Protein 4PQX (pdb70)

Radius of gyration: 33.27 Å; Cα contacts (8 Å, |Δi|>4): 1898; chains: 4; bounding box: 85×82×82 Å

Solvent-accessible surface area: 42424 Å² total

CATH classification: 2.40.50.500 (+1 more: 2.60.40.2370)

Nearest PDB structures (foldseek):
  4pqx-assembly3_C  TM=1.005E+00  e=7.271E-41  Bacteroides caccae ATCC 43185
  4pqx-assembly4_D  TM=1.004E+00  e=6.184E-40  Bacteroides caccae ATCC 43185
  4pqx-assembly1_A  TM=9.902E-01  e=1.296E-38  Bacteroides caccae ATCC 43185
  3k6o-assembly2_B  TM=7.873E-01  e=5.582E-15  Phocaeicola vulgatus ATCC 8482
  4j8q-assembly1_A-2  TM=7.313E-01  e=9.876E-14  Bacteroides fragilis NCTC 9343

Foldseek 3Di:
DKDKAKWFWAAPDPQQLHIKTAGLARAIHAPPSCVCVVPRDDGRWIWMWIWDWDPDDDPPHPTYTHTDDTGTAAEEEAAEVHPCPDCVNQDADAKAQPDAARQVSFKDKTKIKFFFPPDPVFDKDWHWYDDDDVDPCQAAPETETGIGSVPGDRHDMDIGMHMYTCVVCVVVVPNHQYHWYWGQHPPDGTDTDGHGRD/DKDKAKWFWAAPDPQQLHIKTAGLARAIHAPPSNVCSVPRDDGGWIWMWIWDWDPDDDPPHPTYTHTDDTGTAAEEEAAEVHPCPDCVNQDADAKAQPDAARLVNFKDKTKIKFAFPPDPVFDKDWHWYDDPPLPLLAAETETGIDSVPGDRHDMDIGMHMYTCVVCVVVNPRHQYHWYWGQHPPDGTDTDGHGRD/DDKDKAKWFWAAPDPQQLHIKTAGLQRAIHAPPSNVCSVPRDDGGWIWMWIWDWDPDDDPPGPTYTHTDDTGTAAEEEAAEVHPCPDCVNQDADAKAQPDAARQVNFKDKTKIKFFAPPDPVFDKDWHWYDDPVVPLAAEIETGIDSVPGDRHDMDIGMHMYTCVVCVVVNVRHQYHWYWGQHPPDGTDTDGHGRD/DKDKAKWFWAAPDPQLLHIKTAGLARAIHAPPSNVCSVVSDDGGWIWMWIWDWDPDDDPPGPTYTHTDDTGTAAEEEAAEVHPCPDCVNQDADAKAQPDAARQVNFKDKTKIKFFFPPDPVFDKDWHWYDDPVDDPLAAETETGIGSVPGDRHDMDIGMHMYTCVVCVVVNVRHQYHWYWGQHPPDGTDTDGHGRD

B-factor: mean 54.37, std 20.75, range [21.88, 146.34]

Sequence (786 aa):
SRSLVISTINNQQIISSEDSKEFYFTLDNGKTFPSNSQAWGGEKFENGQRAFVIFNELEQPVNNGYDYNIQVRDITKVLTKEIVTDDDEENTEEKIGDDKINATTYWISKDKKYLTIEFQYYSTHSEDKKHFLNLVINNKDNTDDEYINLEFRHNSERDSPDHLGEGYVSFKLDKIEEEQIEGKKGLNIRVRTLYDGIKNYKVQFPSRSLVISTINNQQIISSEDSKEFYFTLDNGKTFPSNSQAWGGEKFENNGQRAFVIFNELEQPVNGYDYNIQVRDITKVLTKEIVTDDDEENTEEKIGDDKINATYWISKDKKYLTIEFQYYSTHSEDKKHFFLNLVINNKTDDEYINLEFRHNSERDSPDHLGEGYVSFKLDKIEEQIEGKKGLNIRVRTLYDGIKNYKVQFPQSRSLVISTINNQQIISSEDSKEFYFTLDNGKTFPSNSQAWGGEKFENGQRAFVIFNELEQPVNGYDYNIQVRDITKVLTKEIVTDDDEENTEEKIGDDKINATYWISKDKKYLTIEFQYYSTHSEDKKHFFLNLVINNKDDEYINLEFRHNSERDSPDHLGEGYVSFKLDKIEEQIEGKKGLNIRVRTLYDGIKNYKVQFPSRSLVISTINNQQIISSEDSKEFYFTLDNGKTFPSNSQAWGGEKFENNGQRAFVIFNELEQPVNGYDYNIQVRDITKVLTKEIVTDDDEENTEEKIGDDKINATYWISKDKKYLTIEFQYYSTHSEDDKKHFFLNLVINNKTDDEYINLEFRHNSERDSPDHLGEGYVSFKLDKIEEQIEGKKGLNIRVRTLYDGIKNYKVQFP

Structure (mmCIF, N/CA/C/O backbone):
data_4PQX
#
_entry.id   4PQX
#
_cell.length_a   51.673
_cell.length_b   143.419
_cell.length_c   143.022
_cell.angle_alpha   90.000
_cell.angle_beta   90.000
_cell.angle_gamma   90.000
#
_symmetry.space_group_name_H-M   'P 21 21 21'
#
loop_
_entity.id
_entity.type
_entity.pdbx_description
1 polymer 'Uncharacterized protein'
2 non-polymer 1,2-ETHANEDIOL
3 non-polymer 'ISOPROPYL ALCOHOL'
4 non-polymer GLYCEROL
5 water water
#
loop_
_atom_site.group_PDB
_atom_site.id
_atom_site.type_symbol
_atom_site.label_atom_id
_atom_site.label_alt_id
_atom_site.label_comp_id
_atom_site.label_asym_id
_atom_site.label_entity_id
_atom_site.label_seq_id
_atom_site.pdbx_PDB_ins_code
_atom_site.Cartn_x
_atom_site.Cartn_y
_atom_site.Cartn_z
_atom_site.occupancy
_atom_site.B_iso_or_equiv
_atom_site.auth_seq_id
_atom_site.auth_comp_id
_atom_site.auth_asym_id
_atom_site.auth_atom_id
_atom_site.pdbx_PDB_model_num
ATOM 1 N N . SER A 1 8 ? 56.005 26.364 20.194 1.00 63.78 33 SER A N 1
ATOM 2 C CA . SER A 1 8 ? 55.635 25.026 20.682 1.00 61.93 33 SER A CA 1
ATOM 3 C C . SER A 1 8 ? 54.408 24.495 19.949 1.00 61.20 33 SER A C 1
ATOM 4 O O . SER A 1 8 ? 53.591 25.281 19.463 1.00 61.14 33 SER A O 1
ATOM 7 N N . ARG A 1 9 ? 54.289 23.165 19.870 1.00 53.52 34 ARG A N 1
ATOM 8 C CA . ARG A 1 9 ? 53.237 22.442 19.171 1.00 49.22 34 ARG A CA 1
ATOM 9 C C . ARG A 1 9 ? 51.844 22.638 19.784 1.00 49.45 34 ARG A C 1
ATOM 10 O O . ARG A 1 9 ? 51.684 22.725 21.006 1.00 48.58 34 ARG A O 1
ATOM 18 N N . SER A 1 10 ? 50.838 22.641 18.907 1.00 43.03 35 SER A N 1
ATOM 19 C CA . SER A 1 10 ? 49.432 22.724 19.239 1.00 40.83 35 SER A CA 1
ATOM 20 C C . SER A 1 10 ? 48.680 21.593 18.533 1.00 43.33 35 SER A C 1
ATOM 21 O O . SER A 1 10 ? 49.141 21.106 17.503 1.00 43.02 35 SER A O 1
ATOM 24 N N . LEU A 1 11 ? 47.553 21.152 19.108 1.00 37.87 36 LEU A N 1
ATOM 25 C CA . LEU A 1 11 ? 46.705 20.109 18.551 1.00 35.78 36 LEU A CA 1
ATOM 26 C C . LEU A 1 11 ? 45.250 20.531 18.660 1.00 40.23 36 LEU A C 1
ATOM 27 O O . LEU A 1 11 ? 44.834 21.009 19.706 1.00 41.08 36 LEU A O 1
ATOM 32 N N . VAL A 1 12 ? 44.481 20.346 17.583 1.00 35.68 37 VAL A N 1
ATOM 33 C CA . VAL A 1 12 ? 43.044 20.626 17.510 1.00 34.71 37 VAL A CA 1
ATOM 34 C C . VAL A 1 12 ? 42.368 19.615 16.586 1.00 37.08 37 VAL A C 1
ATOM 35 O O . VAL A 1 12 ? 43.012 19.097 15.696 1.00 38.18 37 VAL A O 1
ATOM 39 N N . ILE A 1 13 ? 41.051 19.468 16.710 1.00 32.30 38 ILE A N 1
ATOM 40 C CA . ILE A 1 13 ? 40.179 18.824 15.747 1.00 31.37 38 ILE A CA 1
ATOM 41 C C . ILE A 1 13 ? 39.538 20.010 14.982 1.00 36.60 38 ILE A C 1
ATOM 42 O O . ILE A 1 13 ? 39.257 21.069 15.575 1.00 36.27 38 ILE A O 1
ATOM 47 N N . SER A 1 14 ? 39.358 19.876 13.680 1.00 33.24 39 SER A N 1
ATOM 48 C CA . SER A 1 14 ? 38.760 20.954 12.911 1.00 33.17 39 SER A CA 1
ATOM 49 C C . SER A 1 14 ? 38.122 20.411 11.653 1.00 37.63 39 SER A C 1
ATOM 50 O O . SER A 1 14 ? 38.319 19.247 11.329 1.00 37.38 39 SER A O 1
ATOM 53 N N . THR A 1 15 ? 37.337 21.255 10.956 1.00 35.84 40 THR A N 1
ATOM 54 C CA . THR A 1 15 ? 36.760 20.970 9.648 1.00 35.58 40 THR A CA 1
ATOM 55 C C . THR A 1 15 ? 37.691 21.579 8.604 1.00 39.99 40 THR A C 1
ATOM 56 O O . THR A 1 15 ? 38.125 22.711 8.778 1.00 39.60 40 THR A O 1
ATOM 60 N N . ILE A 1 16 ? 38.033 20.819 7.559 1.00 38.04 41 ILE A N 1
ATOM 61 C CA . ILE A 1 16 ? 38.838 21.283 6.431 1.00 38.89 41 ILE A CA 1
ATOM 62 C C . ILE A 1 16 ? 37.860 21.919 5.446 1.00 44.64 41 ILE A C 1
ATOM 63 O O . ILE A 1 16 ? 36.886 21.280 5.023 1.00 42.59 41 ILE A O 1
ATOM 68 N N A ASN A 1 17 ? 38.097 23.192 5.124 0.50 42.28 42 ASN A N 1
ATOM 69 N N B ASN A 1 17 ? 38.113 23.195 5.093 0.50 44.18 42 ASN A N 1
ATOM 70 C CA A ASN A 1 17 ? 37.231 23.936 4.228 0.50 42.51 42 ASN A CA 1
ATOM 71 C CA B ASN A 1 17 ? 37.311 23.965 4.141 0.50 45.46 42 ASN A CA 1
ATOM 72 C C A ASN A 1 17 ? 37.863 24.024 2.842 0.50 47.47 42 ASN A C 1
ATOM 73 C C B ASN A 1 17 ? 38.201 24.531 3.042 0.50 51.17 42 ASN A C 1
ATOM 74 O O A ASN A 1 17 ? 38.978 24.523 2.698 0.50 47.42 42 ASN A O 1
ATOM 75 O O B ASN A 1 17 ? 39.311 24.972 3.329 0.50 50.54 42 ASN A O 1
ATOM 84 N N A GLN A 1 18 ? 37.164 23.480 1.837 0.50 45.19 43 GLN A N 1
ATOM 85 N N B GLN A 1 18 ? 37.717 24.510 1.787 0.50 49.91 43 GLN A N 1
ATOM 86 C CA A GLN A 1 18 ? 37.601 23.481 0.449 0.50 46.91 43 GLN A CA 1
ATOM 87 C CA B GLN A 1 18 ? 38.416 25.038 0.604 0.50 51.88 43 GLN A CA 1
ATOM 88 C C A GLN A 1 18 ? 36.471 24.084 -0.435 0.50 54.94 43 GLN A C 1
ATOM 89 C C B GLN A 1 18 ? 38.282 26.566 0.537 0.50 55.09 43 GLN A C 1
ATOM 90 O O A GLN A 1 18 ? 35.705 23.361 -1.080 0.50 55.57 43 GLN A O 1
ATOM 91 O O B GLN A 1 18 ? 37.205 27.091 0.838 0.50 54.27 43 GLN A O 1
ATOM 102 N N A ILE A 1 19 ? 36.396 25.423 -0.463 0.50 53.72 44 ILE A N 1
ATOM 103 N N B ILE A 1 19 ? 39.360 27.281 0.147 0.50 52.85 44 ILE A N 1
ATOM 104 C CA A ILE A 1 19 ? 35.343 26.153 -1.170 0.50 56.12 44 ILE A CA 1
ATOM 105 C CA B ILE A 1 19 ? 39.320 28.749 0.040 0.50 54.20 44 ILE A CA 1
ATOM 106 C C A ILE A 1 19 ? 35.871 26.917 -2.407 0.50 66.83 44 ILE A C 1
ATOM 107 C C B ILE A 1 19 ? 38.557 29.136 -1.259 0.50 65.49 44 ILE A C 1
ATOM 108 O O A ILE A 1 19 ? 35.087 27.185 -3.320 0.50 68.04 44 ILE A O 1
ATOM 109 O O B ILE A 1 19 ? 37.699 30.025 -1.209 0.50 65.87 44 ILE A O 1
ATOM 118 N N A SER A 1 20 ? 37.183 27.248 -2.447 0.50 67.29 45 SER A N 1
ATOM 119 N N B SER A 1 20 ? 38.846 28.442 -2.403 0.50 66.97 45 SER A N 1
ATOM 120 C CA A SER A 1 20 ? 37.814 27.973 -3.565 0.50 71.04 45 SER A CA 1
ATOM 121 C CA B SER A 1 20 ? 38.215 28.681 -3.720 0.50 70.41 45 SER A CA 1
ATOM 122 C C A SER A 1 20 ? 37.901 27.094 -4.821 0.50 79.51 45 SER A C 1
ATOM 123 C C B SER A 1 20 ? 38.359 27.456 -4.697 0.50 78.94 45 SER A C 1
ATOM 124 O O A SER A 1 20 ? 37.763 25.870 -4.711 0.50 77.91 45 SER A O 1
ATOM 125 O O B SER A 1 20 ? 38.613 26.332 -4.258 0.50 76.89 45 SER A O 1
ATOM 130 N N . GLU A 1 21 ? 38.135 27.708 -6.016 1.00 81.11 46 GLU A N 1
ATOM 131 C CA . GLU A 1 21 ? 38.232 26.881 -7.249 1.00 84.28 46 GLU A CA 1
ATOM 132 C C . GLU A 1 21 ? 39.484 25.981 -7.282 1.00 90.75 46 GLU A C 1
ATOM 133 O O . GLU A 1 21 ? 39.424 24.894 -7.864 1.00 90.90 46 GLU A O 1
ATOM 139 N N . ASP A 1 22 ? 40.610 26.437 -6.673 1.00 88.68 47 ASP A N 1
ATOM 140 C CA . ASP A 1 22 ? 41.841 25.654 -6.526 1.00 88.35 47 ASP A CA 1
ATOM 141 C C . ASP A 1 22 ? 41.633 24.693 -5.347 1.00 88.87 47 ASP A C 1
ATOM 142 O O . ASP A 1 22 ? 41.563 25.126 -4.190 1.00 85.77 47 ASP A O 1
ATOM 147 N N . SER A 1 23 ? 41.483 23.390 -5.664 1.00 85.78 48 SER A N 1
ATOM 148 C CA . SER A 1 23 ? 41.241 22.309 -4.699 1.00 83.32 48 SER A CA 1
ATOM 149 C C . SER A 1 23 ? 42.444 22.086 -3.750 1.00 84.61 48 SER A C 1
ATOM 150 O O . SER A 1 23 ? 42.312 21.391 -2.736 1.00 82.84 48 SER A O 1
ATOM 153 N N . LYS A 1 24 ? 43.601 22.696 -4.079 1.00 80.58 49 LYS A N 1
ATOM 154 C CA . LYS A 1 24 ? 44.837 22.622 -3.297 1.00 78.31 49 LYS A CA 1
ATOM 155 C C . LYS A 1 24 ? 44.821 23.667 -2.160 1.00 75.57 49 LYS A C 1
ATOM 156 O O . LYS A 1 24 ? 45.567 23.526 -1.184 1.00 74.07 49 LYS A O 1
ATOM 162 N N . GLU A 1 25 ? 43.971 24.708 -2.298 1.00 68.40 50 GLU A N 1
ATOM 163 C CA . GLU A 1 25 ? 43.824 25.813 -1.340 1.00 65.22 50 GLU A CA 1
ATOM 164 C C . GLU A 1 25 ? 42.744 25.488 -0.327 1.00 60.83 50 GLU A C 1
ATOM 165 O O . GLU A 1 25 ? 41.577 25.329 -0.704 1.00 60.32 50 GLU A O 1
ATOM 171 N N . PHE A 1 26 ? 43.131 25.373 0.958 1.00 51.55 51 PHE A N 1
ATOM 172 C CA . PHE A 1 26 ? 42.200 25.053 2.046 1.00 47.01 51 PHE A CA 1
ATOM 173 C C . PHE A 1 26 ? 42.561 25.798 3.337 1.00 50.37 51 PHE A C 1
ATOM 174 O O . PHE A 1 26 ? 43.678 26.307 3.475 1.00 51.38 51 PHE A O 1
ATOM 182 N N . TYR A 1 27 ? 41.611 25.825 4.293 1.00 44.78 52 TYR A N 1
ATOM 183 C CA . TYR A 1 27 ? 41.762 26.409 5.623 1.00 41.99 52 TYR A CA 1
ATOM 184 C C . TYR A 1 27 ? 40.990 25.534 6.638 1.00 42.90 52 TYR A C 1
ATOM 185 O O . TYR A 1 27 ? 40.358 24.552 6.235 1.00 42.45 52 TYR A O 1
ATOM 194 N N . PHE A 1 28 ? 41.099 25.841 7.953 1.00 36.18 53 PHE A N 1
ATOM 195 C CA . PHE A 1 28 ? 40.451 25.072 9.013 1.00 32.26 53 PHE A CA 1
ATOM 196 C C . PHE A 1 28 ? 39.432 25.883 9.792 1.00 38.03 53 PHE A C 1
ATOM 197 O O . PHE A 1 28 ? 39.668 27.044 10.082 1.00 39.45 53 PHE A O 1
ATOM 205 N N . THR A 1 29 ? 38.316 25.264 10.156 1.00 35.26 54 THR A N 1
ATOM 206 C CA . THR A 1 29 ? 37.314 25.846 11.036 1.00 35.91 54 THR A CA 1
ATOM 207 C C . THR A 1 29 ? 37.290 25.034 12.340 1.00 40.54 54 THR A C 1
ATOM 208 O O . THR A 1 29 ? 37.103 23.809 12.315 1.00 39.99 54 THR A O 1
ATOM 212 N N . LEU A 1 30 ? 37.481 25.714 13.468 1.00 37.16 55 LEU A N 1
ATOM 213 C CA . LEU A 1 30 ? 37.452 25.074 14.793 1.00 35.53 55 LEU A CA 1
ATOM 214 C C . LEU A 1 30 ? 36.015 24.996 15.285 1.00 40.11 55 LEU A C 1
ATOM 215 O O . LEU A 1 30 ? 35.173 25.789 14.846 1.00 40.13 55 LEU A O 1
ATOM 220 N N . ASP A 1 31 ? 35.734 24.092 16.241 1.00 37.61 56 ASP A N 1
ATOM 221 C CA . ASP A 1 31 ? 34.376 23.879 16.748 1.00 37.73 56 ASP A CA 1
ATOM 222 C C . ASP A 1 31 ? 33.802 25.070 17.541 1.00 45.05 56 ASP A C 1
ATOM 223 O O . ASP A 1 31 ? 32.602 25.060 17.821 1.00 47.70 56 ASP A O 1
ATOM 228 N N . ASN A 1 32 ? 34.610 26.119 17.808 1.00 42.22 57 ASN A N 1
ATOM 229 C CA . ASN A 1 32 ? 34.163 27.374 18.430 1.00 43.22 57 ASN A CA 1
ATOM 230 C C . ASN A 1 32 ? 33.854 28.437 17.337 1.00 47.04 57 ASN A C 1
ATOM 231 O O . ASN A 1 32 ? 33.530 29.585 17.657 1.00 48.12 57 ASN A O 1
ATOM 236 N N . GLY A 1 33 ? 34.007 28.052 16.072 1.00 41.73 58 GLY A N 1
ATOM 237 C CA . GLY A 1 33 ? 33.738 28.922 14.928 1.00 40.90 58 GLY A CA 1
ATOM 238 C C . GLY A 1 33 ? 34.942 29.667 14.396 1.00 42.45 58 GLY A C 1
ATOM 239 O O . GLY A 1 33 ? 34.878 30.237 13.305 1.00 43.14 58 GLY A O 1
ATOM 240 N N . LYS A 1 34 ? 36.047 29.667 15.149 1.00 37.67 59 LYS A N 1
ATOM 241 C CA . LYS A 1 34 ? 37.270 30.355 14.748 1.00 38.46 59 LYS A CA 1
ATOM 242 C C . LYS A 1 34 ? 37.961 29.632 13.581 1.00 40.14 59 LYS A C 1
ATOM 243 O O . LYS A 1 34 ? 37.811 28.420 13.438 1.00 38.72 59 LYS A O 1
ATOM 249 N N . THR A 1 35 ? 38.688 30.383 12.737 1.00 36.82 60 THR A N 1
ATOM 250 C CA . THR A 1 35 ? 39.364 29.822 11.563 1.00 36.24 60 THR A CA 1
ATOM 251 C C . THR A 1 35 ? 40.870 29.935 11.657 1.00 40.15 60 THR A C 1
ATOM 252 O O . THR A 1 35 ? 41.379 30.866 12.269 1.00 41.64 60 THR A O 1
ATOM 264 N N . PHE A 1 37 ? 44.437 29.766 9.147 1.00 40.99 62 PHE A N 1
ATOM 265 C CA . PHE A 1 37 ? 45.007 29.859 7.806 1.00 42.25 62 PHE A CA 1
ATOM 266 C C . PHE A 1 37 ? 46.319 29.076 7.760 1.00 45.39 62 PHE A C 1
ATOM 267 O O . PHE A 1 37 ? 47.256 29.442 8.474 1.00 44.77 62 PHE A O 1
ATOM 275 N N . PRO A 1 38 ? 46.403 27.980 6.961 1.00 42.98 63 PRO A N 1
ATOM 276 C CA . PRO A 1 38 ? 47.656 27.208 6.911 1.00 43.34 63 PRO A CA 1
ATOM 277 C C . PRO A 1 38 ? 48.634 27.831 5.916 1.00 49.96 63 PRO A C 1
ATOM 278 O O . PRO A 1 38 ? 48.409 27.776 4.704 1.00 50.49 63 PRO A O 1
ATOM 282 N N . SER A 1 39 ? 49.709 28.451 6.423 1.00 48.18 64 SER A N 1
ATOM 283 C CA . SER A 1 39 ? 50.699 29.128 5.580 1.00 50.64 64 SER A CA 1
ATOM 284 C C . SER A 1 39 ? 51.472 28.164 4.656 1.00 55.56 64 SER A C 1
ATOM 285 O O . SER A 1 39 ? 52.059 28.613 3.671 1.00 57.04 64 SER A O 1
ATOM 288 N N . ASN A 1 40 ? 51.429 26.850 4.951 1.00 49.32 65 ASN A N 1
ATOM 289 C CA . ASN A 1 40 ? 52.121 25.817 4.189 1.00 48.15 65 ASN A CA 1
ATOM 290 C C . ASN A 1 40 ? 51.150 24.738 3.672 1.00 49.22 65 ASN A C 1
ATOM 291 O O . ASN A 1 40 ? 51.561 23.588 3.549 1.00 49.55 65 ASN A O 1
ATOM 296 N N . SER A 1 41 ? 49.884 25.104 3.326 1.00 45.19 66 SER A N 1
ATOM 297 C CA . SER A 1 41 ? 48.870 24.155 2.804 1.00 44.57 66 SER A CA 1
ATOM 298 C C . SER A 1 41 ? 49.322 23.484 1.478 1.00 52.46 66 SER A C 1
ATOM 299 O O . SER A 1 41 ? 48.910 22.356 1.202 1.00 51.64 66 SER A O 1
ATOM 302 N N . GLN A 1 42 ? 50.196 24.159 0.692 1.00 51.83 67 GLN A N 1
ATOM 303 C CA . GLN A 1 42 ? 50.768 23.651 -0.567 1.00 53.19 67 GLN A CA 1
ATOM 304 C C . GLN A 1 42 ? 51.467 22.290 -0.375 1.00 58.65 67 GLN A C 1
ATOM 305 O O . GLN A 1 42 ? 51.404 21.450 -1.265 1.00 58.76 67 GLN A O 1
ATOM 311 N N . ALA A 1 43 ? 52.084 22.053 0.812 1.00 56.02 68 ALA A N 1
ATOM 312 C CA . ALA A 1 43 ? 52.771 20.804 1.169 1.00 55.83 68 ALA A CA 1
ATOM 313 C C . ALA A 1 43 ? 51.833 19.607 1.138 1.00 58.48 68 ALA A C 1
ATOM 314 O O . ALA A 1 43 ? 52.307 18.495 0.947 1.00 58.83 68 ALA A O 1
ATOM 316 N N . TRP A 1 44 ? 50.506 19.836 1.295 1.00 54.96 69 TRP A N 1
ATOM 317 C CA . TRP A 1 44 ? 49.461 18.801 1.230 1.00 54.01 69 TRP A CA 1
ATOM 318 C C . TRP A 1 44 ? 48.803 18.795 -0.166 1.00 63.14 69 TRP A C 1
ATOM 319 O O . TRP A 1 44 ? 47.699 18.276 -0.315 1.00 62.78 69 TRP A O 1
ATOM 330 N N . GLY A 1 45 ? 49.522 19.349 -1.157 1.00 63.97 70 GLY A N 1
ATOM 331 C CA . GLY A 1 45 ? 49.123 19.481 -2.557 1.00 67.44 70 GLY A CA 1
ATOM 332 C C . GLY A 1 45 ? 48.724 18.205 -3.278 1.00 76.52 70 GLY A C 1
ATOM 333 O O . GLY A 1 45 ? 47.837 18.237 -4.138 1.00 77.67 70 GLY A O 1
ATOM 334 N N . GLY A 1 46 ? 49.398 17.101 -2.951 1.00 74.72 71 GLY A N 1
ATOM 335 C CA . GLY A 1 46 ? 49.100 15.780 -3.490 1.00 75.88 71 GLY A CA 1
ATOM 336 C C . GLY A 1 46 ? 47.895 15.152 -2.820 1.00 80.14 71 GLY A C 1
ATOM 337 O O . GLY A 1 46 ? 47.249 14.277 -3.398 1.00 81.65 71 GLY A O 1
ATOM 338 N N . GLU A 1 47 ? 47.591 15.596 -1.591 1.00 75.07 72 GLU A N 1
ATOM 339 C CA . GLU A 1 47 ? 46.470 15.127 -0.778 1.00 72.82 72 GLU A CA 1
ATOM 340 C C . GLU A 1 47 ? 45.250 16.008 -1.056 1.00 75.20 72 GLU A C 1
ATOM 341 O O . GLU A 1 47 ? 45.157 17.124 -0.517 1.00 75.04 72 GLU A O 1
ATOM 347 N N . LYS A 1 48 ? 44.330 15.537 -1.925 1.00 69.07 73 LYS A N 1
ATOM 348 C CA . LYS A 1 48 ? 43.110 16.307 -2.183 1.00 67.30 73 LYS A CA 1
ATOM 349 C C . LYS A 1 48 ? 42.127 16.056 -1.036 1.00 63.96 73 LYS A C 1
ATOM 350 O O . LYS A 1 48 ? 41.641 14.933 -0.875 1.00 64.36 73 LYS A O 1
ATOM 356 N N . PHE A 1 49 ? 41.884 17.094 -0.213 1.00 53.42 74 PHE A N 1
ATOM 357 C CA . PHE A 1 49 ? 40.939 17.034 0.900 1.00 48.88 74 PHE A CA 1
ATOM 358 C C . PHE A 1 49 ? 39.558 17.442 0.434 1.00 51.68 74 PHE A C 1
ATOM 359 O O . PHE A 1 49 ? 39.412 18.424 -0.296 1.00 51.80 74 PHE A O 1
ATOM 367 N N . GLU A 1 50 ? 38.547 16.688 0.847 1.00 48.27 75 GLU A N 1
ATOM 368 C CA . GLU A 1 50 ? 37.157 16.987 0.523 1.00 49.17 75 GLU A CA 1
ATOM 369 C C . GLU A 1 50 ? 36.644 18.087 1.426 1.00 54.61 75 GLU A C 1
ATOM 370 O O . GLU A 1 50 ? 37.013 18.123 2.608 1.00 53.81 75 GLU A O 1
ATOM 376 N N . ASN A 1 51 ? 35.793 18.983 0.886 1.00 51.80 76 ASN A N 1
ATOM 377 C CA . ASN A 1 51 ? 35.200 20.039 1.694 1.00 50.74 76 ASN A CA 1
ATOM 378 C C . ASN A 1 51 ? 34.312 19.397 2.769 1.00 50.87 76 ASN A C 1
ATOM 379 O O . ASN A 1 51 ? 33.475 18.542 2.463 1.00 50.07 76 ASN A O 1
ATOM 384 N N . GLY A 1 52 ? 34.579 19.754 4.022 1.00 44.84 77 GLY A N 1
ATOM 385 C CA . GLY A 1 52 ? 33.848 19.236 5.165 1.00 42.22 77 GLY A CA 1
ATOM 386 C C . GLY A 1 52 ? 34.583 18.143 5.913 1.00 42.61 77 GLY A C 1
ATOM 387 O O . GLY A 1 52 ? 34.132 17.723 6.981 1.00 39.98 77 GLY A O 1
ATOM 388 N N . GLN A 1 53 ? 35.741 17.701 5.373 1.00 38.49 78 GLN A N 1
ATOM 389 C CA . GLN A 1 53 ? 36.573 16.672 5.994 1.00 37.03 78 GLN A CA 1
ATOM 390 C C . GLN A 1 53 ? 37.003 17.098 7.391 1.00 40.50 78 GLN A C 1
ATOM 391 O O . GLN A 1 53 ? 37.457 18.227 7.583 1.00 41.09 78 GLN A O 1
ATOM 397 N N . ARG A 1 54 ? 36.858 16.187 8.365 1.00 35.33 79 ARG A N 1
ATOM 398 C CA . ARG A 1 54 ? 37.290 16.434 9.733 1.00 33.72 79 ARG A CA 1
ATOM 399 C C . ARG A 1 54 ? 38.685 15.854 9.891 1.00 39.40 79 ARG A C 1
ATOM 400 O O . ARG A 1 54 ? 39.047 14.878 9.204 1.00 38.95 79 ARG A O 1
ATOM 408 N N . A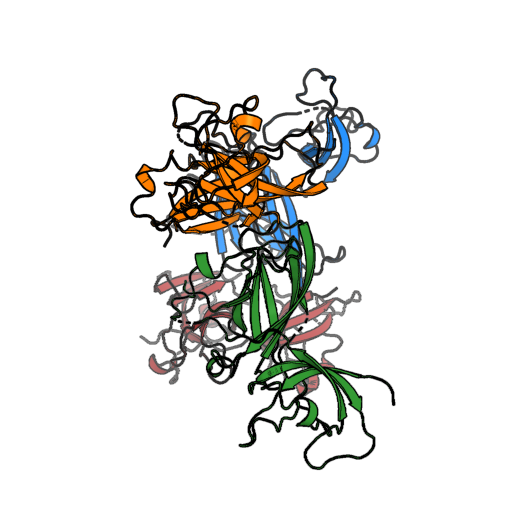LA A 1 55 ? 39.495 16.502 10.742 1.00 36.81 80 ALA A N 1
ATOM 409 C CA . ALA A 1 55 ? 40.881 16.097 10.941 1.00 37.52 80 ALA A CA 1
ATOM 410 C C . ALA A 1 55 ? 41.468 16.618 12.234 1.00 39.83 80 ALA A C 1
ATOM 411 O O . ALA A 1 55 ? 41.031 17.633 12.762 1.00 38.96 80 ALA A O 1
ATOM 413 N N . PHE A 1 56 ? 42.483 15.923 12.731 1.00 37.02 81 PHE A N 1
ATOM 414 C CA . PHE A 1 56 ? 43.285 16.389 13.856 1.00 36.96 81 PHE A CA 1
ATOM 415 C C . PHE A 1 56 ? 44.448 17.086 13.220 1.00 40.81 81 PHE A C 1
ATOM 416 O O . PHE A 1 56 ? 45.005 16.584 12.237 1.00 41.58 81 PHE A O 1
ATOM 424 N N . VAL A 1 57 ? 44.750 18.289 13.680 1.00 37.08 82 VAL A N 1
ATOM 425 C CA . VAL A 1 57 ? 45.829 19.089 13.104 1.00 36.69 82 VAL A CA 1
ATOM 426 C C . VAL A 1 57 ? 46.857 19.393 14.171 1.00 40.35 82 VAL A C 1
ATOM 427 O O . VAL A 1 57 ? 46.514 19.894 15.240 1.00 41.14 82 VAL A O 1
ATOM 431 N N . ILE A 1 58 ? 48.109 19.048 13.894 1.00 37.42 83 ILE A N 1
ATOM 432 C CA . ILE A 1 58 ? 49.269 19.388 14.720 1.00 37.35 83 ILE A CA 1
ATOM 433 C C . ILE A 1 58 ? 49.914 20.561 14.002 1.00 41.43 83 ILE A C 1
ATOM 434 O O . ILE A 1 58 ? 50.159 20.486 12.789 1.00 41.59 83 ILE A O 1
ATOM 439 N N . PHE A 1 59 ? 50.142 21.654 14.723 1.00 38.52 84 PHE A N 1
ATOM 440 C CA . PHE A 1 59 ? 50.659 22.876 14.112 1.00 39.28 84 PHE A CA 1
ATOM 441 C C . PHE A 1 59 ? 51.397 23.755 15.090 1.00 43.65 84 PHE A C 1
ATOM 442 O O . PHE A 1 59 ? 51.316 23.555 16.301 1.00 43.79 84 PHE A O 1
ATOM 450 N N . ASN A 1 60 ? 52.055 24.781 14.543 1.00 40.92 85 ASN A N 1
ATOM 451 C CA . ASN A 1 60 ? 52.717 25.854 15.266 1.00 42.16 85 ASN A CA 1
ATOM 452 C C . ASN A 1 60 ? 51.995 27.139 14.900 1.00 47.17 85 ASN A C 1
ATOM 453 O O . ASN A 1 60 ? 51.777 27.413 13.723 1.00 44.94 85 ASN A O 1
ATOM 458 N N . GLU A 1 61 ? 51.538 27.868 15.902 1.00 46.89 86 GLU A N 1
ATOM 459 C CA . GLU A 1 61 ? 50.850 29.129 15.692 1.00 48.26 86 GLU A CA 1
ATOM 460 C C . GLU A 1 61 ? 51.884 30.209 15.380 1.00 54.86 86 GLU A C 1
ATOM 461 O O . GLU A 1 61 ? 52.848 30.367 16.129 1.00 57.25 86 GLU A O 1
ATOM 467 N N . LEU A 1 62 ? 51.728 30.895 14.239 1.00 51.44 87 LEU A N 1
ATOM 468 C CA . LEU A 1 62 ? 52.650 31.949 13.814 1.00 52.89 87 LEU A CA 1
ATOM 469 C C . LEU A 1 62 ? 52.239 33.278 14.438 1.00 61.00 87 LEU A C 1
ATOM 470 O O . LEU A 1 62 ? 51.050 33.511 14.653 1.00 59.44 87 LEU A O 1
ATOM 475 N N . GLU A 1 63 ? 53.226 34.141 14.745 1.00 62.80 88 GLU A N 1
ATOM 476 C CA . GLU A 1 63 ? 53.009 35.436 15.397 1.00 64.68 88 GLU A CA 1
ATOM 477 C C . GLU A 1 63 ? 52.301 36.432 14.473 1.00 69.09 88 GLU A C 1
ATOM 478 O O . GLU A 1 63 ? 51.452 37.191 14.944 1.00 69.78 88 GLU A O 1
ATOM 484 N N . GLN A 1 64 ? 52.648 36.433 13.170 1.00 65.04 89 GLN A N 1
ATOM 485 C CA . GLN A 1 64 ? 52.069 37.352 12.193 1.00 64.62 89 GLN A CA 1
ATOM 486 C C . GLN A 1 64 ? 50.611 36.984 11.851 1.00 64.65 89 GLN A C 1
ATOM 487 O O . GLN A 1 64 ? 50.354 35.854 11.435 1.00 61.97 89 GLN A O 1
ATOM 493 N N . PRO A 1 65 ? 49.641 37.919 11.962 1.00 60.33 90 PRO A N 1
ATOM 494 C CA . PRO A 1 65 ? 48.272 37.579 11.568 1.00 57.91 90 PRO A CA 1
ATOM 495 C C . PRO A 1 65 ? 48.082 37.645 10.048 1.00 61.46 90 PRO A C 1
ATOM 496 O O . PRO A 1 65 ? 48.856 38.297 9.341 1.00 62.31 90 PRO A O 1
ATOM 500 N N . VAL A 1 66 ? 47.081 36.899 9.552 1.00 56.88 91 VAL A N 1
ATOM 501 C CA . VAL A 1 66 ? 46.636 36.853 8.159 1.00 57.37 91 VAL A CA 1
ATOM 502 C C . VAL A 1 66 ? 45.195 37.370 8.181 1.00 61.20 91 VAL A C 1
ATOM 503 O O . VAL A 1 66 ? 44.366 36.840 8.930 1.00 59.81 91 VAL A O 1
ATOM 507 N N . ASN A 1 67 ? 44.921 38.423 7.376 1.00 59.24 92 ASN A N 1
ATOM 508 C CA A ASN A 1 67 ? 43.621 39.083 7.310 0.50 59.26 92 ASN A CA 1
ATOM 509 C CA B ASN A 1 67 ? 43.624 39.083 7.291 0.50 59.28 92 ASN A CA 1
ATOM 510 C C . ASN A 1 67 ? 42.510 38.095 6.940 1.00 60.14 92 ASN A C 1
ATOM 511 O O . ASN A 1 67 ? 42.674 37.282 6.026 1.00 58.21 92 ASN A O 1
ATOM 520 N N . GLY A 1 68 ? 41.410 38.169 7.694 1.00 54.36 93 GLY A N 1
ATOM 521 C CA . GLY A 1 68 ? 40.236 37.324 7.518 1.00 52.32 93 GLY A CA 1
ATOM 522 C C . GLY A 1 68 ? 40.252 35.988 8.233 1.00 52.15 93 GLY A C 1
ATOM 523 O O . GLY A 1 68 ? 39.276 35.247 8.143 1.00 51.05 93 GLY A O 1
ATOM 524 N N . TYR A 1 69 ? 41.346 35.657 8.933 1.00 47.45 94 TYR A N 1
ATOM 525 C CA . TYR A 1 69 ? 41.502 34.402 9.687 1.00 45.32 94 TYR A CA 1
ATOM 526 C C . TYR A 1 69 ? 41.881 34.706 11.122 1.00 49.24 94 TYR A C 1
ATOM 527 O O . TYR A 1 69 ? 42.614 35.671 11.375 1.00 50.71 94 TYR A O 1
ATOM 536 N N . ASP A 1 70 ? 41.408 33.885 12.064 1.00 43.32 95 ASP A N 1
ATOM 537 C CA . ASP A 1 70 ? 41.703 34.112 13.479 1.00 42.41 95 ASP A CA 1
ATOM 538 C C . ASP A 1 70 ? 43.135 33.695 13.815 1.00 46.72 95 ASP A C 1
ATOM 539 O O . ASP A 1 70 ? 43.818 34.417 14.543 1.00 49.43 95 ASP A O 1
ATOM 544 N N . TYR A 1 71 ? 43.602 32.579 13.238 1.00 40.59 96 TYR A N 1
ATOM 545 C CA . TYR A 1 71 ? 44.950 32.063 13.427 1.00 40.28 96 TYR A CA 1
ATOM 546 C C . TYR A 1 71 ? 45.708 31.947 12.094 1.00 45.59 96 TYR A C 1
ATOM 547 O O . TYR A 1 71 ? 45.110 31.722 11.035 1.00 44.98 96 TYR A O 1
ATOM 556 N N . ASN A 1 72 ? 47.030 32.131 12.162 1.00 43.17 97 ASN A N 1
ATOM 557 C CA . ASN A 1 72 ? 47.973 31.927 11.066 1.00 43.42 97 ASN A CA 1
ATOM 558 C C . ASN A 1 72 ? 48.878 30.811 11.551 1.00 46.85 97 ASN A C 1
ATOM 559 O O . ASN A 1 72 ? 49.523 30.946 12.596 1.00 45.04 97 ASN A O 1
ATOM 564 N N . ILE A 1 73 ? 48.829 29.657 10.877 1.00 43.31 98 ILE A N 1
ATOM 565 C CA . ILE A 1 73 ? 49.535 28.490 11.393 1.00 42.19 98 ILE A CA 1
ATOM 566 C C . ILE A 1 73 ? 50.477 27.837 10.363 1.00 47.68 98 ILE A C 1
ATOM 567 O O . ILE A 1 73 ? 50.304 27.964 9.149 1.00 48.33 98 ILE A O 1
ATOM 572 N N . GLN A 1 74 ? 51.487 27.138 10.898 1.00 44.68 99 GLN A N 1
ATOM 573 C CA . GLN A 1 74 ? 52.446 26.313 10.176 1.00 44.44 99 GLN A CA 1
ATOM 574 C C . GLN A 1 74 ? 52.060 24.884 10.535 1.00 44.19 99 GLN A C 1
ATOM 575 O O . GLN A 1 74 ? 52.222 24.479 11.686 1.00 41.56 99 GLN A O 1
ATOM 581 N N . VAL A 1 75 ? 51.432 24.167 9.589 1.00 39.95 100 VAL A N 1
ATOM 582 C CA . VAL A 1 75 ? 50.934 22.815 9.826 1.00 38.29 100 VAL A CA 1
ATOM 583 C C . VAL A 1 75 ? 52.096 21.831 9.884 1.00 46.20 100 VAL A C 1
ATOM 584 O O . VAL A 1 75 ? 53.036 21.937 9.102 1.00 48.58 100 VAL A O 1
ATOM 588 N N . ARG A 1 76 ? 52.031 20.887 10.833 1.00 43.62 101 ARG A N 1
ATOM 589 C CA . ARG A 1 76 ? 53.047 19.843 11.027 1.00 44.03 101 ARG A CA 1
ATOM 590 C C . ARG A 1 76 ? 52.472 18.487 10.628 1.00 47.98 101 ARG A C 1
ATOM 591 O O . ARG A 1 76 ? 53.182 17.652 10.072 1.00 49.00 101 ARG A O 1
ATOM 599 N N . ASP A 1 77 ? 51.178 18.277 10.901 1.00 43.98 102 ASP A N 1
ATOM 600 C CA . ASP A 1 77 ? 50.503 17.036 10.577 1.00 43.67 102 ASP A CA 1
ATOM 601 C C . ASP A 1 77 ? 48.997 17.237 10.474 1.00 47.24 102 ASP A C 1
ATOM 602 O O . ASP A 1 77 ? 48.416 18.004 11.239 1.00 45.55 102 ASP A O 1
ATOM 607 N N . ILE A 1 78 ? 48.383 16.547 9.493 1.00 44.48 103 ILE A N 1
ATOM 608 C CA . ILE A 1 78 ? 46.938 16.467 9.277 1.00 42.24 103 ILE A CA 1
ATOM 609 C C . ILE A 1 78 ? 46.588 14.974 9.300 1.00 47.06 103 ILE A C 1
ATOM 610 O O . ILE A 1 78 ? 47.111 14.225 8.484 1.00 49.20 103 ILE A O 1
ATOM 615 N N . THR A 1 79 ? 45.773 14.541 10.270 1.00 41.52 104 THR A N 1
ATOM 616 C CA . THR A 1 79 ? 45.324 13.155 10.381 1.00 40.95 104 THR A CA 1
ATOM 617 C C . THR A 1 79 ? 43.820 13.185 10.285 1.00 43.63 104 THR A C 1
ATOM 618 O O . THR A 1 79 ? 43.165 13.751 11.164 1.00 42.45 104 THR A O 1
ATOM 622 N N . LYS A 1 80 ? 43.274 12.586 9.223 1.00 40.38 105 LYS A N 1
ATOM 623 C CA . LYS A 1 80 ? 41.839 12.583 8.985 1.00 39.02 105 LYS A CA 1
ATOM 624 C C . LYS A 1 80 ? 41.075 11.844 10.070 1.00 42.71 105 LYS A C 1
ATOM 625 O O . LYS A 1 80 ? 41.545 10.825 10.599 1.00 43.71 105 LYS A O 1
ATOM 631 N N . VAL A 1 81 ? 39.890 12.394 10.398 1.00 35.78 106 VAL A N 1
ATOM 632 C CA . VAL A 1 81 ? 38.929 11.822 11.320 1.00 33.72 106 VAL A CA 1
ATOM 633 C C . VAL A 1 81 ? 37.799 11.335 10.442 1.00 38.76 106 VAL A C 1
ATOM 634 O O . VAL A 1 81 ? 37.333 12.095 9.590 1.00 39.43 106 VAL A O 1
ATOM 638 N N . LEU A 1 82 ? 37.378 10.062 10.619 1.00 34.61 107 LEU A N 1
ATOM 639 C CA . LEU A 1 82 ? 36.266 9.479 9.872 1.00 33.13 107 LEU A CA 1
ATOM 640 C C . LEU A 1 82 ? 35.067 10.443 9.922 1.00 35.74 107 LEU A C 1
ATOM 641 O O . LEU A 1 82 ? 34.621 10.827 11.008 1.00 32.44 107 LEU A O 1
ATOM 646 N N . THR A 1 83 ? 34.654 10.925 8.738 1.00 34.37 108 THR A N 1
ATOM 647 C CA . THR A 1 83 ? 33.578 11.898 8.554 1.00 34.41 108 THR A CA 1
ATOM 648 C C . THR A 1 83 ? 32.495 11.238 7.739 1.00 39.02 108 THR A C 1
ATOM 649 O O . THR A 1 83 ? 32.749 10.771 6.636 1.00 39.35 108 THR A O 1
ATOM 653 N N . LYS A 1 84 ? 31.282 11.182 8.294 1.00 36.04 109 LYS A N 1
ATOM 654 C CA . LYS A 1 84 ? 30.171 10.492 7.646 1.00 35.73 109 LYS A CA 1
ATOM 655 C C . LYS A 1 84 ? 28.865 11.258 7.731 1.00 38.74 109 LYS A C 1
ATOM 656 O O . LYS A 1 84 ? 28.671 12.086 8.610 1.00 37.48 109 LYS A O 1
ATOM 662 N N . GLU A 1 85 ? 27.957 10.936 6.828 1.00 37.92 110 GLU A N 1
ATOM 663 C CA . GLU A 1 85 ? 26.599 11.444 6.792 1.00 38.90 110 GLU A CA 1
ATOM 664 C C . GLU A 1 85 ? 25.725 10.580 7.692 1.00 45.97 110 GLU A C 1
ATOM 665 O O . GLU A 1 85 ? 26.039 9.399 7.906 1.00 45.58 110 GLU A O 1
ATOM 671 N N . ILE A 1 86 ? 24.604 11.144 8.178 1.00 43.95 111 ILE A N 1
ATOM 672 C CA . ILE A 1 86 ? 23.611 10.397 8.952 1.00 43.67 111 ILE A CA 1
ATOM 673 C C . ILE A 1 86 ? 22.952 9.393 7.980 1.00 51.04 111 ILE A C 1
ATOM 674 O O . ILE A 1 86 ? 22.819 9.694 6.797 1.00 51.00 111 ILE A O 1
ATOM 679 N N . VAL A 1 87 ? 22.617 8.190 8.464 1.00 50.80 112 VAL A N 1
ATOM 680 C CA . VAL A 1 87 ? 21.931 7.172 7.673 1.00 52.55 112 VAL A CA 1
ATOM 681 C C . VAL A 1 87 ? 20.451 7.368 7.965 1.00 57.94 112 VAL A C 1
ATOM 682 O O . VAL A 1 87 ? 19.992 7.159 9.089 1.00 55.25 112 VAL A O 1
ATOM 686 N N . THR A 1 88 ? 19.734 7.873 6.972 1.00 59.88 113 THR A N 1
ATOM 687 C CA . THR A 1 88 ? 18.310 8.202 7.086 1.00 62.63 113 THR A CA 1
ATOM 688 C C . THR A 1 88 ? 17.440 6.927 7.013 1.00 69.39 113 THR A C 1
ATOM 689 O O . THR A 1 88 ? 17.947 5.841 6.703 1.00 67.47 113 THR A O 1
ATOM 701 N N . ASP A 1 90 ? 14.920 6.220 4.891 1.00 82.25 115 ASP A N 1
ATOM 702 C CA . ASP A 1 90 ? 14.692 5.874 3.485 1.00 84.75 115 ASP A CA 1
ATOM 703 C C . ASP A 1 90 ? 15.883 5.140 2.810 1.00 89.21 115 ASP A C 1
ATOM 704 O O . ASP A 1 90 ? 15.673 4.537 1.740 1.00 91.96 115 ASP A O 1
ATOM 706 N N . ASP A 1 91 ? 17.113 5.194 3.425 1.00 81.92 116 ASP A N 1
ATOM 707 C CA A ASP A 1 91 ? 18.331 4.561 2.899 0.50 80.57 116 ASP A CA 1
ATOM 708 C CA B ASP A 1 91 ? 18.332 4.561 2.902 0.50 80.66 116 ASP A CA 1
ATOM 709 C C . ASP A 1 91 ? 18.164 3.035 2.777 1.00 83.93 116 ASP A C 1
ATOM 710 O O . ASP A 1 91 ? 17.642 2.389 3.694 1.00 81.21 116 ASP A O 1
ATOM 719 N N . GLU A 1 92 ? 18.600 2.463 1.630 1.00 82.22 117 GLU A N 1
ATOM 720 C CA . GLU A 1 92 ? 18.507 1.020 1.357 1.00 82.99 117 GLU A CA 1
ATOM 721 C C . GLU A 1 92 ? 19.601 0.240 2.098 1.00 83.06 117 GLU A C 1
ATOM 722 O O . GLU A 1 92 ? 19.514 -0.988 2.216 1.00 82.57 117 GLU A O 1
ATOM 728 N N . GLU A 1 93 ? 20.624 0.970 2.586 1.00 76.25 118 GLU A N 1
ATOM 729 C CA . GLU A 1 93 ? 21.744 0.450 3.370 1.00 73.13 118 GLU A CA 1
ATOM 730 C C . GLU A 1 93 ? 21.379 0.472 4.860 1.00 71.21 118 GLU A C 1
ATOM 731 O O . GLU A 1 93 ? 22.074 -0.154 5.657 1.00 69.76 118 GLU A O 1
ATOM 737 N N . ASN A 1 94 ? 20.270 1.158 5.225 1.00 64.69 119 ASN A N 1
ATOM 738 C CA . ASN A 1 94 ? 19.744 1.240 6.591 1.00 62.29 119 ASN A CA 1
ATOM 739 C C . ASN A 1 94 ? 18.991 -0.061 6.929 1.00 63.71 119 ASN A C 1
ATOM 740 O O . ASN A 1 94 ? 17.778 -0.039 7.158 1.00 65.32 119 ASN A O 1
ATOM 745 N N . THR A 1 95 ? 19.706 -1.201 6.921 1.00 56.86 120 THR A N 1
ATOM 746 C CA . THR A 1 95 ? 19.151 -2.496 7.321 1.00 55.60 120 THR A CA 1
ATOM 747 C C . THR A 1 95 ? 19.870 -2.905 8.590 1.00 56.49 120 THR A C 1
ATOM 748 O O . THR A 1 95 ? 21.038 -2.564 8.754 1.00 54.65 120 THR A O 1
ATOM 752 N N . GLU A 1 96 ? 19.182 -3.620 9.491 1.00 51.73 121 GLU A N 1
ATOM 753 C 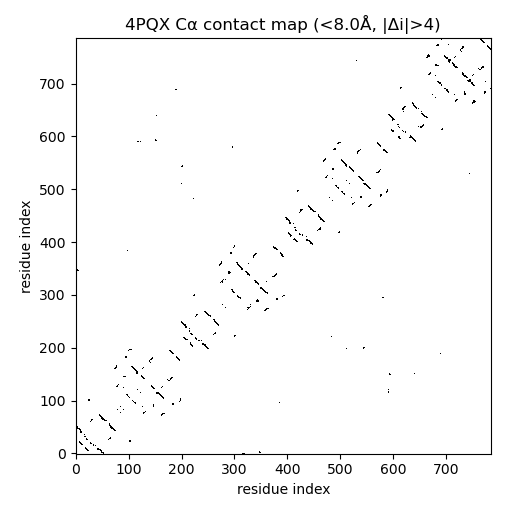CA . GLU A 1 96 ? 19.758 -4.111 10.736 1.00 49.61 121 GLU A CA 1
ATOM 754 C C . GLU A 1 96 ? 21.035 -4.924 10.490 1.00 51.62 121 GLU A C 1
ATOM 755 O O . GLU A 1 96 ? 22.005 -4.775 11.240 1.00 51.72 121 GLU A O 1
ATOM 761 N N . GLU A 1 97 ? 21.038 -5.764 9.437 1.00 47.14 122 GLU A N 1
ATOM 762 C CA . GLU A 1 97 ? 22.154 -6.630 9.067 1.00 47.13 122 GLU A CA 1
ATOM 763 C C . GLU A 1 97 ? 23.384 -5.801 8.653 1.00 50.55 122 GLU A C 1
ATOM 764 O O . GLU A 1 97 ? 24.475 -6.071 9.165 1.00 51.04 122 GLU A O 1
ATOM 770 N N . LYS A 1 98 ? 23.211 -4.779 7.785 1.00 45.72 123 LYS A N 1
ATOM 771 C CA . LYS A 1 98 ? 24.328 -3.939 7.333 1.00 44.19 123 LYS A CA 1
ATOM 772 C C . LYS A 1 98 ? 24.837 -3.004 8.440 1.00 45.51 123 LYS A C 1
ATOM 773 O O . LYS A 1 98 ? 26.045 -2.909 8.639 1.00 45.96 123 LYS A O 1
ATOM 779 N N . ILE A 1 99 ? 23.924 -2.332 9.159 1.00 39.48 124 ILE A N 1
ATOM 780 C CA . ILE A 1 99 ? 24.244 -1.360 10.205 1.00 36.86 124 ILE A CA 1
ATOM 781 C C . ILE A 1 99 ? 24.850 -2.058 11.436 1.00 38.81 124 ILE A C 1
ATOM 782 O O . ILE A 1 99 ? 25.809 -1.546 12.016 1.00 36.18 124 ILE A O 1
ATOM 787 N N . GLY A 1 100 ? 24.286 -3.203 11.819 1.00 36.20 125 GLY A N 1
ATOM 788 C CA . GLY A 1 100 ? 24.744 -3.982 12.969 1.00 34.38 125 GLY A CA 1
ATOM 789 C C . GLY A 1 100 ? 24.357 -3.365 14.298 1.00 37.72 125 GLY A C 1
ATOM 790 O O . GLY A 1 100 ? 23.859 -2.235 14.334 1.00 37.34 125 GLY A O 1
ATOM 791 N N . ASP A 1 101 ? 24.581 -4.096 15.406 1.00 33.91 126 ASP A N 1
ATOM 792 C CA . ASP A 1 101 ? 24.262 -3.586 16.732 1.00 33.53 126 ASP A CA 1
ATOM 793 C C . ASP A 1 101 ? 25.213 -4.174 17.783 1.00 37.26 126 ASP A C 1
ATOM 794 O O . ASP A 1 101 ? 24.796 -4.663 18.835 1.00 37.04 126 ASP A O 1
ATOM 799 N N . ASP A 1 102 ? 26.509 -4.087 17.487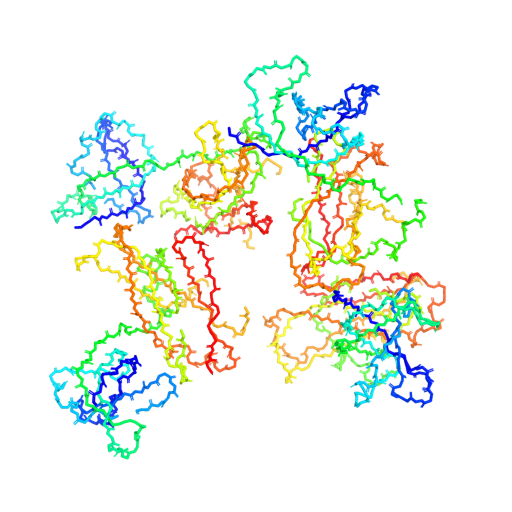 1.00 33.52 127 ASP A N 1
ATOM 800 C CA . ASP A 1 102 ? 27.576 -4.529 18.380 1.00 33.13 127 ASP A CA 1
ATOM 801 C C . ASP A 1 102 ? 27.844 -3.453 19.436 1.00 35.22 127 ASP A C 1
ATOM 802 O O . ASP A 1 102 ? 27.457 -2.295 19.261 1.00 32.90 127 ASP A O 1
ATOM 807 N N . LYS A 1 103 ? 28.441 -3.855 20.561 1.00 33.62 128 LYS A N 1
ATOM 808 C CA . LYS A 1 103 ? 28.693 -2.962 21.685 1.00 33.28 128 LYS A CA 1
ATOM 809 C C . LYS A 1 103 ? 29.731 -1.905 21.366 1.00 36.88 128 LYS A C 1
ATOM 810 O O . LYS A 1 103 ? 30.696 -2.154 20.642 1.00 35.94 128 LYS A O 1
ATOM 816 N N . ILE A 1 104 ? 29.523 -0.715 21.927 1.00 32.74 129 ILE A N 1
ATOM 817 C CA . ILE A 1 104 ? 30.431 0.412 21.764 1.00 32.01 129 ILE A CA 1
ATOM 818 C C . ILE A 1 104 ? 30.200 1.391 22.898 1.00 37.06 129 ILE A C 1
ATOM 819 O O . ILE A 1 104 ? 29.063 1.587 23.332 1.00 36.10 129 ILE A O 1
ATOM 824 N N . ASN A 1 105 ? 31.273 2.024 23.354 1.00 34.55 130 ASN A N 1
ATOM 825 C CA . ASN A 1 105 ? 31.166 3.078 24.355 1.00 34.31 130 ASN A CA 1
ATOM 826 C C . ASN A 1 105 ? 31.314 4.431 23.680 1.00 35.28 130 ASN A C 1
ATOM 827 O O . ASN A 1 105 ? 32.143 4.583 22.798 1.00 31.42 130 ASN A O 1
ATOM 832 N N . ALA A 1 106 ? 30.467 5.389 24.061 1.00 33.99 131 ALA A N 1
ATOM 833 C CA . ALA A 1 106 ? 30.553 6.785 23.645 1.00 33.51 131 ALA A CA 1
ATOM 834 C C . ALA A 1 106 ? 31.161 7.468 24.855 1.00 37.40 131 ALA A C 1
ATOM 835 O O . ALA A 1 106 ? 30.455 7.806 25.799 1.00 38.50 131 ALA A O 1
ATOM 837 N N . THR A 1 107 ? 32.499 7.555 24.867 1.00 33.43 132 THR A N 1
ATOM 838 C CA A THR A 1 107 ? 33.333 8.102 25.940 0.60 33.74 132 THR A CA 1
ATOM 839 C CA B THR A 1 107 ? 33.217 8.101 26.019 0.40 33.43 132 THR A CA 1
ATOM 840 C C . THR A 1 107 ? 33.073 9.614 26.111 1.00 37.54 132 THR A C 1
ATOM 841 O O . THR A 1 107 ? 32.988 10.113 27.219 1.00 38.79 132 THR A O 1
ATOM 848 N N . TYR A 1 108 ? 32.975 10.332 24.988 1.00 32.92 133 TYR A N 1
ATOM 849 C CA . TYR A 1 108 ? 32.796 11.782 24.973 1.00 32.14 133 TYR A CA 1
ATOM 850 C C . TYR A 1 108 ? 32.150 12.219 23.666 1.00 34.80 133 TYR A C 1
ATOM 851 O O . TYR A 1 108 ? 32.554 11.764 22.598 1.00 33.78 133 TYR A O 1
ATOM 868 N N . TRP A 1 110 ? 30.287 15.805 21.513 1.00 32.94 135 TRP A N 1
ATOM 869 C CA . TRP A 1 110 ? 30.017 17.247 21.462 1.00 34.32 135 TRP A CA 1
ATOM 870 C C . TRP A 1 110 ? 29.606 17.660 20.055 1.00 36.65 135 TRP A C 1
ATOM 871 O O . TRP A 1 110 ? 30.032 17.064 19.075 1.00 35.85 135 TRP A O 1
ATOM 882 N N . ILE A 1 111 ? 28.788 18.693 19.978 1.00 34.19 136 ILE A N 1
ATOM 883 C CA . ILE A 1 111 ? 28.326 19.269 18.718 1.00 33.90 136 ILE A CA 1
ATOM 884 C C . ILE A 1 111 ? 29.096 20.586 18.521 1.00 39.84 136 ILE A C 1
ATOM 885 O O . ILE A 1 111 ? 29.315 21.302 19.498 1.00 39.97 136 ILE A O 1
ATOM 890 N N . SER A 1 112 ? 29.571 20.863 17.287 1.00 37.20 137 SER A N 1
ATOM 891 C CA . SER A 1 112 ? 30.284 22.103 16.953 1.00 38.12 137 SER A CA 1
ATOM 892 C C . SER A 1 112 ? 29.318 23.310 17.062 1.00 45.30 137 SER A C 1
ATOM 893 O O . SER A 1 112 ? 28.099 23.122 16.952 1.00 45.79 137 SER A O 1
ATOM 896 N N . LYS A 1 113 ? 29.859 24.539 17.288 1.00 42.28 138 LYS A N 1
ATOM 897 C CA . LYS A 1 113 ? 29.078 25.769 17.465 1.00 43.20 138 LYS A CA 1
ATOM 898 C C . LYS A 1 113 ? 28.056 25.993 16.329 1.00 47.13 138 LYS A C 1
ATOM 899 O O . LYS A 1 113 ? 26.909 26.361 16.609 1.00 48.21 138 LYS A O 1
ATOM 905 N N . ASP A 1 114 ? 28.472 25.754 15.064 1.00 41.95 139 ASP A N 1
ATOM 906 C CA . ASP A 1 114 ? 27.651 25.896 13.848 1.00 41.70 139 ASP A CA 1
ATOM 907 C C . ASP A 1 114 ? 26.592 24.771 13.692 1.00 47.53 139 ASP A C 1
ATOM 908 O O . ASP A 1 114 ? 25.825 24.804 12.723 1.00 48.89 139 ASP A O 1
ATOM 913 N N . LYS A 1 115 ? 26.576 23.768 14.622 1.00 42.74 140 LYS A N 1
ATOM 914 C CA . LYS A 1 115 ? 25.656 22.615 14.663 1.00 42.51 140 LYS A CA 1
ATOM 915 C C . LYS A 1 115 ? 25.806 21.720 13.404 1.00 46.48 140 LYS A C 1
ATOM 916 O O . LYS A 1 115 ? 24.853 21.037 13.009 1.00 48.01 140 LYS A O 1
ATOM 922 N N . LYS A 1 116 ? 27.004 21.723 12.784 1.00 40.43 141 LYS A N 1
ATOM 923 C CA . LYS A 1 116 ? 27.270 20.970 11.557 1.00 39.41 141 LYS A CA 1
ATOM 924 C C . LYS A 1 116 ? 27.775 19.561 11.846 1.00 40.34 141 LYS A C 1
ATOM 925 O O . LYS A 1 116 ? 27.678 18.702 10.975 1.00 38.96 141 LYS A O 1
ATOM 931 N N . TYR A 1 117 ? 28.364 19.346 13.034 1.00 35.39 142 TYR A N 1
ATOM 932 C CA . TYR A 1 117 ? 28.945 18.053 13.388 1.00 34.06 142 TYR A CA 1
ATOM 933 C C . TYR A 1 117 ? 28.631 17.602 14.767 1.00 38.99 142 TYR A C 1
ATOM 934 O O . TYR A 1 117 ? 28.548 18.411 15.683 1.00 40.57 142 TYR A O 1
ATOM 943 N N . LEU A 1 118 ? 28.497 16.285 14.911 1.00 33.72 143 LEU A N 1
ATOM 944 C CA . LEU A 1 118 ? 28.474 15.576 16.168 1.00 32.25 143 LEU A CA 1
ATOM 945 C C . LEU A 1 118 ? 29.731 14.738 16.150 1.00 35.49 143 LEU A C 1
ATOM 946 O O . LEU A 1 118 ? 29.901 13.933 15.236 1.00 32.35 143 LEU A O 1
ATOM 951 N N . THR A 1 119 ? 30.650 14.978 17.100 1.00 33.86 144 THR A N 1
ATOM 952 C CA . THR A 1 119 ? 31.860 14.179 17.170 1.00 33.29 144 THR A CA 1
ATOM 953 C C . THR A 1 119 ? 31.750 13.263 18.371 1.00 36.56 144 THR A C 1
ATOM 954 O O . THR A 1 119 ? 31.300 13.683 19.433 1.00 34.98 144 THR A O 1
ATOM 958 N N . ILE A 1 120 ? 32.198 12.010 18.188 1.00 33.31 145 ILE A N 1
ATOM 959 C CA . ILE A 1 120 ? 32.174 10.997 19.219 1.00 32.10 145 ILE A CA 1
ATOM 960 C C . ILE A 1 120 ? 33.558 10.414 19.407 1.00 36.37 145 ILE A C 1
ATOM 961 O O . ILE A 1 120 ? 34.175 9.920 18.470 1.00 35.28 145 ILE A O 1
ATOM 966 N N . GLU A 1 121 ? 34.011 10.428 20.656 1.00 34.08 146 GLU A N 1
ATOM 967 C CA . GLU A 1 121 ? 35.189 9.714 21.079 1.00 33.03 146 GLU A CA 1
ATOM 968 C C . GLU A 1 121 ? 34.620 8.399 21.582 1.00 35.95 146 GLU A C 1
ATOM 969 O O . GLU A 1 121 ? 33.715 8.395 22.415 1.00 36.08 146 GLU A O 1
ATOM 975 N N . PHE A 1 122 ? 35.025 7.312 20.986 1.00 31.97 147 PHE A N 1
ATOM 976 C CA . PHE A 1 122 ? 34.447 6.013 21.280 1.00 31.02 147 PHE A CA 1
ATOM 977 C C . PHE A 1 122 ? 35.509 5.003 21.692 1.00 37.82 147 PHE A C 1
ATOM 978 O O . PHE A 1 122 ? 36.700 5.186 21.441 1.00 37.60 147 PHE A O 1
ATOM 986 N N . GLN A 1 123 ? 35.057 3.910 22.299 1.00 35.61 148 GLN A N 1
ATOM 987 C CA . GLN A 1 123 ? 35.910 2.799 22.694 1.00 35.44 148 GLN A CA 1
ATOM 988 C C . GLN A 1 123 ? 35.194 1.519 22.384 1.00 37.80 148 GLN A C 1
ATOM 989 O O . GLN A 1 123 ? 33.988 1.425 22.604 1.00 37.82 148 GLN A O 1
ATOM 995 N N . TYR A 1 124 ? 35.916 0.548 21.845 1.00 34.95 149 TYR A N 1
ATOM 996 C CA . TYR A 1 124 ? 35.382 -0.779 21.593 1.00 36.48 149 TYR A CA 1
ATOM 997 C C . TYR A 1 124 ? 36.526 -1.786 21.596 1.00 42.29 149 TYR A C 1
ATOM 998 O O . TYR A 1 124 ? 37.698 -1.399 21.607 1.00 42.19 149 TYR A O 1
ATOM 1007 N N . TYR A 1 125 ? 36.174 -3.083 21.621 1.00 40.08 150 TYR A N 1
ATOM 1008 C CA . TYR A 1 125 ? 37.121 -4.186 21.595 1.00 40.30 150 TYR A CA 1
ATOM 1009 C C . TYR A 1 125 ? 37.279 -4.698 20.170 1.00 42.47 150 TYR A C 1
ATOM 1010 O O . TYR A 1 125 ? 36.290 -4.835 19.449 1.00 41.62 150 TYR A O 1
ATOM 1019 N N . SER A 1 126 ? 38.526 -4.909 19.741 1.00 40.56 151 SER A N 1
ATOM 1020 C CA . SER A 1 126 ? 38.869 -5.404 18.400 1.00 41.34 151 SER A CA 1
ATOM 1021 C C . SER A 1 126 ? 40.161 -6.221 18.430 1.00 47.41 151 SER A C 1
ATOM 1022 O O . SER A 1 126 ? 40.741 -6.424 19.496 1.00 45.59 151 SER A O 1
ATOM 1025 N N . THR A 1 127 ? 40.579 -6.718 17.260 1.00 49.08 152 THR A N 1
ATOM 1026 C CA . THR A 1 127 ? 41.824 -7.474 17.109 1.00 53.10 152 THR A CA 1
ATOM 1027 C C . THR A 1 127 ? 42.938 -6.520 16.658 1.00 63.26 152 THR A C 1
ATOM 1028 O O . THR A 1 127 ? 44.098 -6.933 16.576 1.00 64.84 152 THR A O 1
ATOM 1032 N N . HIS A 1 128 ? 42.577 -5.237 16.403 1.00 63.33 153 HIS A N 1
ATOM 1033 C CA . HIS A 1 128 ? 43.466 -4.158 15.958 1.00 66.10 153 HIS A CA 1
ATOM 1034 C C . HIS A 1 128 ? 44.193 -4.557 14.667 1.00 74.15 153 HIS A C 1
ATOM 1035 O O . HIS A 1 128 ? 45.426 -4.554 14.619 1.00 75.38 153 HIS A O 1
ATOM 1042 N N . SER A 1 129 ? 43.419 -4.948 13.639 1.00 72.31 154 SER A N 1
ATOM 1043 C CA . SER A 1 129 ? 43.955 -5.345 12.340 1.00 74.39 154 SER A CA 1
ATOM 1044 C C . SER A 1 129 ? 43.297 -4.542 11.211 1.00 81.29 154 SER A C 1
ATOM 1045 O O . SER A 1 129 ? 42.087 -4.310 11.242 1.00 79.55 154 SER A O 1
ATOM 1048 N N . GLU A 1 130 ? 44.115 -4.094 10.226 1.00 81.88 155 GLU A N 1
ATOM 1049 C CA . GLU A 1 130 ? 43.688 -3.299 9.063 1.00 82.39 155 GLU A CA 1
ATOM 1050 C C . GLU A 1 130 ? 42.754 -4.120 8.162 1.00 87.07 155 GLU A C 1
ATOM 1051 O O . GLU A 1 130 ? 41.864 -3.557 7.523 1.00 86.33 155 GLU A O 1
ATOM 1057 N N . ASP A 1 131 ? 42.945 -5.452 8.147 1.00 85.02 156 ASP A N 1
ATOM 1058 C CA . ASP A 1 131 ? 42.138 -6.421 7.403 1.00 85.93 156 ASP A CA 1
ATOM 1059 C C . ASP A 1 131 ? 40.666 -6.452 7.883 1.00 86.73 156 ASP A C 1
ATOM 1060 O O . ASP A 1 131 ? 39.769 -6.668 7.057 1.00 87.24 156 ASP A O 1
ATOM 1065 N N . LYS A 1 132 ? 40.415 -6.257 9.204 1.00 79.09 157 LYS A N 1
ATOM 1066 C CA . LYS A 1 132 ? 39.047 -6.266 9.729 1.00 75.84 157 LYS A CA 1
ATOM 1067 C C . LYS A 1 132 ? 38.628 -4.851 10.157 1.00 73.67 157 LYS A C 1
ATOM 1068 O O . LYS A 1 132 ? 39.002 -4.347 11.227 1.00 72.84 157 LYS A O 1
ATOM 1074 N N . LYS A 1 133 ? 37.843 -4.223 9.276 1.00 65.42 158 LYS A N 1
ATOM 1075 C CA . LYS A 1 133 ? 37.323 -2.883 9.448 1.00 61.73 158 LYS A CA 1
ATOM 1076 C C . LYS A 1 133 ? 35.964 -2.943 10.147 1.00 57.86 158 LYS A C 1
ATOM 1077 O O . LYS A 1 133 ? 35.138 -3.826 9.873 1.00 58.24 158 LYS A O 1
ATOM 1083 N N . HIS A 1 134 ? 35.769 -2.021 11.090 1.00 47.29 159 HIS A N 1
ATOM 1084 C CA . HIS A 1 134 ? 34.538 -1.847 11.853 1.00 42.80 159 HIS A CA 1
ATOM 1085 C C . HIS A 1 134 ? 33.730 -0.752 11.169 1.00 45.74 159 HIS A C 1
ATOM 1086 O O . HIS A 1 134 ? 34.306 0.138 10.529 1.00 45.92 159 HIS A O 1
ATOM 1093 N N . PHE A 1 135 ? 32.402 -0.847 11.257 1.00 39.26 160 PHE A N 1
ATOM 1094 C CA . PHE A 1 135 ? 31.477 0.057 10.597 1.00 37.87 160 PHE A CA 1
ATOM 1095 C C . PHE A 1 135 ? 30.714 0.868 11.653 1.00 39.47 160 PHE A C 1
ATOM 1096 O O . PHE A 1 135 ? 30.043 0.289 12.513 1.00 37.71 160 PHE A O 1
ATOM 1104 N N . LEU A 1 136 ? 30.880 2.204 11.627 1.00 35.00 161 LEU A N 1
ATOM 1105 C CA . LEU A 1 136 ? 30.233 3.120 12.564 1.00 32.77 161 LEU A CA 1
ATOM 1106 C C . LEU A 1 136 ? 29.241 3.974 11.834 1.00 35.71 161 LEU A C 1
ATOM 1107 O O . LEU A 1 136 ? 29.535 4.429 10.743 1.00 36.20 161 LEU A O 1
ATOM 1112 N N . ASN A 1 137 ? 28.061 4.184 12.417 1.00 33.12 162 ASN A N 1
ATOM 1113 C CA . ASN A 1 137 ? 27.006 4.973 11.789 1.00 33.81 162 ASN A CA 1
ATOM 1114 C C . ASN A 1 137 ? 26.178 5.747 12.798 1.00 37.28 162 ASN A C 1
ATOM 1115 O O . ASN A 1 137 ? 26.099 5.364 13.962 1.00 36.70 162 ASN A O 1
ATOM 1120 N N . LEU A 1 138 ? 25.563 6.853 12.331 1.00 34.04 163 LEU A N 1
ATOM 1121 C CA . LEU A 1 138 ? 24.612 7.665 13.087 1.00 32.86 163 LEU A CA 1
ATOM 1122 C C . LEU A 1 138 ? 23.337 7.541 12.308 1.00 38.10 163 LEU A C 1
ATOM 1123 O O . LEU A 1 138 ? 23.271 7.963 11.165 1.00 38.09 163 LEU A O 1
ATOM 1128 N N . VAL A 1 139 ? 22.388 6.794 12.863 1.00 37.30 164 VAL A N 1
ATOM 1129 C CA . VAL A 1 139 ? 21.190 6.348 12.172 1.00 38.56 164 VAL A CA 1
ATOM 1130 C C . VAL A 1 139 ? 19.898 6.931 12.742 1.00 43.22 164 VAL A C 1
ATOM 1131 O O . VAL A 1 139 ? 19.765 7.091 13.953 1.00 40.57 164 VAL A O 1
ATOM 1135 N N . ILE A 1 140 ? 18.939 7.204 11.838 1.00 44.45 165 ILE A N 1
ATOM 1136 C CA . ILE A 1 140 ? 17.548 7.540 12.137 1.00 47.43 165 ILE A CA 1
ATOM 1137 C C . ILE A 1 140 ? 16.836 6.184 12.031 1.00 56.84 165 ILE A C 1
ATOM 1138 O O . ILE A 1 140 ? 16.844 5.586 10.948 1.00 56.01 165 ILE A O 1
ATOM 1143 N N . ASN A 1 141 ? 16.312 5.652 13.147 1.00 59.16 166 ASN A N 1
ATOM 1144 C CA . ASN A 1 141 ? 15.679 4.323 13.134 1.00 62.29 166 ASN A CA 1
ATOM 1145 C C . ASN A 1 141 ? 14.373 4.296 12.329 1.00 74.42 166 ASN A C 1
ATOM 1146 O O . ASN A 1 141 ? 13.492 5.141 12.535 1.00 75.55 166 ASN A O 1
ATOM 1151 N N . ASN A 1 142 ? 14.243 3.289 11.441 1.00 75.62 167 ASN A N 1
ATOM 1152 C CA . ASN A 1 142 ? 13.026 3.076 10.655 1.00 79.63 167 ASN A CA 1
ATOM 1153 C C . ASN A 1 142 ? 12.234 1.894 11.269 1.00 87.44 167 ASN A C 1
ATOM 1154 O O . ASN A 1 142 ? 12.603 0.729 11.075 1.00 88.36 167 ASN A O 1
ATOM 1159 N N . LYS A 1 143 ? 11.190 2.214 12.079 1.00 84.74 168 LYS A N 1
ATOM 1160 C CA . LYS A 1 143 ? 10.335 1.236 12.767 1.00 102.93 168 LYS A CA 1
ATOM 1161 C C . LYS A 1 143 ? 9.016 1.876 13.187 1.00 141.39 168 LYS A C 1
ATOM 1162 O O . LYS A 1 143 ? 9.012 2.961 13.765 1.00 106.54 168 LYS A O 1
ATOM 1164 N N . ASP A 1 153 ? 6.414 8.099 27.730 1.00 106.03 178 ASP A N 1
ATOM 1165 C CA . ASP A 1 153 ? 6.479 9.282 26.871 1.00 106.15 178 ASP A CA 1
ATOM 1166 C C . ASP A 1 153 ? 7.931 9.699 26.612 1.00 107.60 178 ASP A C 1
ATOM 1167 O O . ASP A 1 153 ? 8.719 9.795 27.560 1.00 106.82 178 ASP A O 1
ATOM 1169 N N . ASN A 1 154 ? 8.280 9.950 25.326 1.00 102.45 179 ASN A N 1
ATOM 1170 C CA . ASN A 1 154 ? 9.632 10.355 24.909 1.00 99.48 179 ASN A CA 1
ATOM 1171 C C . ASN A 1 154 ? 9.701 11.859 24.574 1.00 101.81 179 ASN A C 1
ATOM 1172 O O . ASN A 1 154 ? 8.696 12.467 24.174 1.00 102.64 179 ASN A O 1
ATOM 1174 N N . THR A 1 155 ? 10.916 12.436 24.738 1.00 95.10 180 THR A N 1
ATOM 1175 C CA . THR A 1 155 ? 11.250 13.854 24.543 1.00 94.20 180 THR A CA 1
ATOM 1176 C C . THR A 1 155 ? 11.667 14.139 23.063 1.00 93.16 180 THR A C 1
ATOM 1177 O O . THR A 1 155 ? 12.616 14.894 22.815 1.00 91.49 180 THR A O 1
ATOM 1181 N N . ASP A 1 156 ? 10.898 13.579 22.091 1.00 87.34 181 ASP A N 1
ATOM 1182 C CA . ASP A 1 156 ? 11.112 13.724 20.641 1.00 85.07 181 ASP A CA 1
ATOM 1183 C C . ASP A 1 156 ? 10.925 15.184 20.167 1.00 86.81 181 ASP A C 1
ATOM 1184 O O . ASP A 1 156 ? 11.426 15.546 19.095 1.00 86.60 181 ASP A O 1
ATOM 1186 N N . ASP A 1 157 ? 10.229 16.017 20.974 1.00 80.54 182 ASP A N 1
ATOM 1187 C CA . ASP A 1 157 ? 9.974 17.416 20.666 1.00 80.11 182 ASP A CA 1
ATOM 1188 C C . ASP A 1 157 ? 11.129 18.339 21.122 1.00 79.03 182 ASP A C 1
ATOM 1189 O O . ASP A 1 157 ? 11.181 19.498 20.687 1.00 80.25 182 ASP A O 1
ATOM 1194 N N . GLU A 1 158 ? 12.041 17.835 21.986 1.00 69.81 183 GLU A N 1
ATOM 1195 C CA . GLU A 1 158 ? 13.181 18.609 22.498 1.00 67.15 183 GLU A CA 1
ATOM 1196 C C . GLU A 1 158 ? 14.510 18.087 21.962 1.00 62.90 183 GLU A C 1
ATOM 1197 O O . GLU A 1 158 ? 15.406 18.881 21.666 1.00 60.91 183 GLU A O 1
ATOM 1203 N N . TYR A 1 159 ? 14.639 16.753 21.862 1.00 54.63 184 TYR A N 1
ATOM 1204 C CA . TYR A 1 159 ? 15.851 16.084 21.390 1.00 50.01 184 TYR A CA 1
ATOM 1205 C C . TYR A 1 159 ? 15.555 15.200 20.186 1.00 51.79 184 TYR A C 1
ATOM 1206 O O . TYR A 1 159 ? 14.531 14.529 20.154 1.00 52.44 184 TYR A O 1
ATOM 1215 N N . ILE A 1 160 ? 16.425 15.250 19.172 1.00 47.23 185 ILE A N 1
ATOM 1216 C CA . ILE A 1 160 ? 16.292 14.439 17.961 1.00 46.11 185 ILE A CA 1
ATOM 1217 C C . ILE A 1 160 ? 16.929 13.084 18.255 1.00 46.34 185 ILE A C 1
ATOM 1218 O O . ILE A 1 160 ? 18.109 13.021 18.614 1.00 42.53 185 ILE A O 1
ATOM 1223 N N . ASN A 1 161 ? 16.137 12.008 18.132 1.00 43.73 186 ASN A N 1
ATOM 1224 C CA . ASN A 1 161 ? 16.588 10.645 18.405 1.00 42.01 186 ASN A CA 1
ATOM 1225 C C . ASN A 1 161 ? 17.426 10.091 17.269 1.00 45.71 186 ASN A C 1
ATOM 1226 O O . ASN A 1 161 ? 16.971 10.004 16.127 1.00 46.42 186 ASN A O 1
ATOM 1231 N N . LEU A 1 162 ? 18.655 9.696 17.599 1.00 41.51 187 LEU A N 1
ATOM 1232 C CA . LEU A 1 162 ? 19.607 9.075 16.680 1.00 39.32 187 LEU A CA 1
ATOM 1233 C C . LEU A 1 162 ? 20.242 7.869 17.364 1.00 40.62 187 LEU A C 1
ATOM 1234 O O . LEU A 1 162 ? 20.201 7.761 18.593 1.00 41.39 187 LEU A O 1
ATOM 1239 N N . GLU A 1 163 ? 20.794 6.944 16.580 1.00 34.97 188 GLU A N 1
ATOM 1240 C CA . GLU A 1 163 ? 21.452 5.764 17.133 1.00 33.19 188 GLU A CA 1
ATOM 1241 C C . GLU A 1 163 ? 22.883 5.685 16.631 1.00 36.77 188 GLU A C 1
ATOM 1242 O O . GLU A 1 163 ? 23.112 5.714 15.423 1.00 36.66 188 GLU A O 1
ATOM 1248 N N . PHE A 1 164 ? 23.840 5.626 17.563 1.00 33.16 189 PHE A N 1
ATOM 1249 C CA . PHE A 1 164 ? 25.251 5.484 17.244 1.00 32.27 189 PHE A CA 1
ATOM 1250 C C . PHE A 1 164 ? 25.512 3.977 17.220 1.00 35.45 189 PHE A C 1
ATOM 1251 O O . PHE A 1 164 ? 25.719 3.356 18.267 1.00 33.26 189 PHE A O 1
ATOM 1259 N N . ARG A 1 165 ? 25.441 3.401 16.011 1.00 32.11 190 ARG A N 1
ATOM 1260 C CA . ARG A 1 165 ? 25.552 1.971 15.796 1.00 32.88 190 ARG A CA 1
ATOM 1261 C C . ARG A 1 165 ? 26.955 1.521 15.399 1.00 36.85 190 ARG A C 1
ATOM 1262 O O . ARG A 1 165 ? 27.703 2.257 14.754 1.00 37.46 190 ARG A O 1
ATOM 1270 N N . HIS A 1 166 ? 27.285 0.281 15.779 1.00 31.99 191 HIS A N 1
ATOM 1271 C CA . HIS A 1 166 ? 28.575 -0.328 15.516 1.00 30.32 191 HIS A CA 1
ATOM 1272 C C . HIS A 1 166 ? 28.395 -1.721 14.949 1.00 34.83 191 HIS A C 1
ATOM 1273 O O . HIS A 1 166 ? 27.651 -2.537 15.501 1.00 33.49 191 HIS A O 1
ATOM 1280 N N . ASN A 1 167 ? 29.070 -1.977 13.816 1.00 32.11 192 ASN A N 1
ATOM 1281 C CA . ASN A 1 167 ? 29.145 -3.294 13.220 1.00 32.80 192 ASN A CA 1
ATOM 1282 C C . ASN A 1 167 ? 30.604 -3.709 13.296 1.00 36.71 192 ASN A C 1
ATOM 1283 O O . ASN A 1 167 ? 31.444 -3.127 12.613 1.00 38.72 192 ASN A O 1
ATOM 1288 N N . SER A 1 168 ? 30.911 -4.667 14.170 1.00 32.03 193 SER A N 1
ATOM 1289 C CA . SER A 1 168 ? 32.269 -5.157 14.389 1.00 33.04 193 SER A CA 1
ATOM 1290 C C . SER A 1 168 ? 32.684 -6.158 13.303 1.00 40.90 193 SER A C 1
ATOM 1291 O O . SER A 1 168 ? 33.846 -6.551 13.248 1.00 42.88 193 SER A O 1
ATOM 1294 N N . GLU A 1 169 ? 31.736 -6.541 12.420 1.00 36.95 194 GLU A N 1
ATOM 1295 C CA . GLU A 1 169 ? 31.929 -7.441 11.285 1.00 37.34 194 GLU A CA 1
ATOM 1296 C C . GLU A 1 169 ? 32.582 -8.760 11.711 1.00 42.95 194 GLU A C 1
ATOM 1297 O O . GLU A 1 169 ? 33.463 -9.282 11.021 1.00 44.57 194 GLU A O 1
ATOM 1303 N N . ARG A 1 170 ? 32.099 -9.305 12.849 1.00 37.77 195 ARG A N 1
ATOM 1304 C CA . ARG A 1 170 ? 32.487 -10.576 13.466 1.00 38.12 195 ARG A CA 1
ATOM 1305 C C . ARG A 1 170 ? 33.912 -10.537 14.060 1.00 40.08 195 ARG A C 1
ATOM 1306 O O . ARG A 1 170 ? 34.410 -11.579 14.465 1.00 41.14 195 ARG A O 1
ATOM 1314 N N . ASP A 1 171 ? 34.540 -9.357 14.171 1.00 35.33 196 ASP A N 1
ATOM 1315 C CA . ASP A 1 171 ? 35.878 -9.229 14.748 1.00 35.10 196 ASP A CA 1
ATOM 1316 C C . ASP A 1 171 ? 35.891 -9.642 16.221 1.00 41.28 196 ASP A C 1
ATOM 1317 O O . ASP A 1 171 ? 35.000 -9.247 16.966 1.00 43.07 196 ASP A O 1
ATOM 1322 N N . SER A 1 172 ? 36.875 -10.440 16.646 1.00 39.18 197 SER A N 1
ATOM 1323 C CA . SER A 1 172 ? 36.977 -10.865 18.042 1.00 39.85 197 SER A CA 1
ATOM 1324 C C . SER A 1 172 ? 37.207 -9.663 18.958 1.00 42.56 197 SER A C 1
ATOM 1325 O O . SER A 1 172 ? 38.053 -8.817 18.662 1.00 40.95 197 SER A O 1
ATOM 1328 N N . PRO A 1 173 ? 36.416 -9.543 20.047 1.00 39.80 198 PRO A N 1
ATOM 1329 C CA . PRO A 1 173 ? 36.562 -8.387 20.941 1.00 39.19 198 PRO A CA 1
ATOM 1330 C C . PRO A 1 173 ? 37.727 -8.600 21.915 1.00 48.27 198 PRO A C 1
ATOM 1331 O O . PRO A 1 173 ? 37.529 -8.746 23.121 1.00 50.11 198 PRO A O 1
ATOM 1335 N N . ASP A 1 174 ? 38.950 -8.599 21.387 1.00 46.90 199 ASP A N 1
ATOM 1336 C CA . ASP A 1 174 ? 40.146 -8.933 22.157 1.00 48.45 199 ASP A CA 1
ATOM 1337 C C . ASP A 1 174 ? 40.799 -7.769 22.908 1.00 53.98 199 ASP A C 1
ATOM 1338 O O . ASP A 1 174 ? 41.206 -7.958 24.058 1.00 55.05 199 ASP A O 1
ATOM 1343 N N . HIS A 1 175 ? 40.949 -6.603 22.267 1.00 49.33 200 HIS A N 1
ATOM 1344 C CA . HIS A 1 175 ? 41.657 -5.484 22.877 1.00 49.11 200 HIS A CA 1
ATOM 1345 C C . HIS A 1 175 ? 40.883 -4.204 22.770 1.0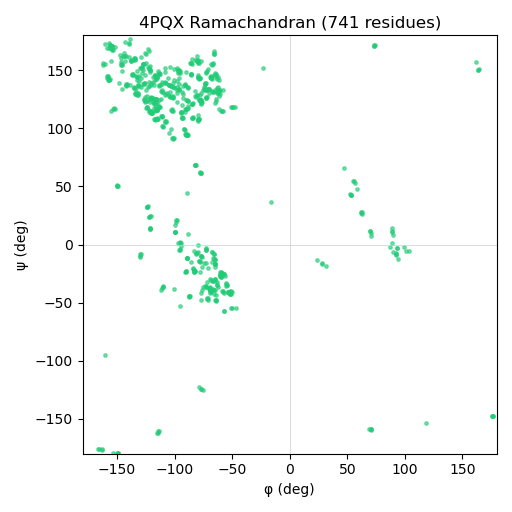0 50.68 200 HIS A C 1
ATOM 1346 O O . HIS A 1 175 ? 40.340 -3.886 21.712 1.00 49.22 200 HIS A O 1
ATOM 1353 N N . LEU A 1 176 ? 40.874 -3.444 23.862 1.00 47.14 201 LEU A N 1
ATOM 1354 C CA . LEU A 1 176 ? 40.222 -2.153 23.927 1.00 45.69 201 LEU A CA 1
ATOM 1355 C C . LEU A 1 176 ? 41.046 -1.113 23.160 1.00 50.15 201 LEU A C 1
ATOM 1356 O O . LEU A 1 176 ? 42.270 -1.075 23.251 1.00 52.00 201 LEU A O 1
ATOM 1361 N N . GLY A 1 177 ? 40.354 -0.314 22.375 1.00 44.17 202 GLY A N 1
ATOM 1362 C CA . GLY A 1 177 ? 40.937 0.748 21.577 1.00 43.12 202 GLY A CA 1
ATOM 1363 C C . GLY A 1 177 ? 40.000 1.933 21.561 1.00 46.99 202 GLY A C 1
ATOM 1364 O O . GLY A 1 177 ? 38.800 1.785 21.808 1.00 46.62 202 GLY A O 1
ATOM 1365 N N . GLU A 1 178 ? 40.548 3.116 21.283 1.00 41.88 203 GLU A N 1
ATOM 1366 C CA . GLU A 1 178 ? 39.817 4.374 21.247 1.00 39.37 203 GLU A CA 1
ATOM 1367 C C . GLU A 1 178 ? 39.955 5.003 19.881 1.00 42.77 203 GLU A C 1
ATOM 1368 O O . GLU A 1 178 ? 40.947 4.778 19.193 1.00 45.66 203 GLU A O 1
ATOM 1374 N N . GLY A 1 179 ? 38.986 5.811 19.507 1.00 36.70 204 GLY A N 1
ATOM 1375 C CA . GLY A 1 179 ? 39.017 6.542 18.254 1.00 34.92 204 GLY A CA 1
ATOM 1376 C C . GLY A 1 179 ? 38.018 7.672 18.263 1.00 35.60 204 GLY A C 1
ATOM 1377 O O . GLY A 1 179 ? 37.321 7.892 19.261 1.00 33.94 204 GLY A O 1
ATOM 1378 N N . TYR A 1 180 ? 37.926 8.361 17.123 1.00 30.59 205 TYR A N 1
ATOM 1379 C CA . TYR A 1 180 ? 37.014 9.465 16.886 1.00 29.72 205 TYR A CA 1
ATOM 1380 C C . TYR A 1 180 ? 36.285 9.278 15.588 1.00 33.40 205 TYR A C 1
ATOM 1381 O O . TYR A 1 180 ? 36.853 8.771 14.612 1.00 32.14 205 TYR A O 1
ATOM 1390 N N . VAL A 1 181 ? 35.033 9.711 15.566 1.00 29.95 206 VAL A N 1
ATOM 1391 C CA . VAL A 1 181 ? 34.184 9.711 14.375 1.00 29.29 206 VAL A CA 1
ATOM 1392 C C . VAL A 1 181 ? 33.367 10.993 14.457 1.00 34.08 206 VAL A C 1
ATOM 1393 O O . VAL A 1 181 ? 32.915 11.379 15.538 1.00 33.65 206 VAL A O 1
ATOM 1397 N N . SER A 1 182 ? 33.241 11.677 13.331 1.00 31.69 207 SER A N 1
ATOM 1398 C CA . SER A 1 182 ? 32.515 12.922 13.216 1.00 31.71 207 SER A CA 1
ATOM 1399 C C . SER A 1 182 ? 31.405 12.747 12.224 1.00 37.56 207 SER A C 1
ATOM 1400 O O . SER A 1 182 ? 31.653 12.279 11.108 1.00 39.90 207 SER A O 1
ATOM 1403 N N . PHE A 1 183 ? 30.177 13.063 12.625 1.00 33.26 208 PHE A N 1
ATOM 1404 C CA . PHE A 1 183 ? 29.037 12.931 11.726 1.00 33.04 208 PHE A CA 1
ATOM 1405 C C . PHE A 1 183 ? 28.494 14.278 11.335 1.00 38.30 208 PHE A C 1
ATOM 1406 O O . PHE A 1 183 ? 28.251 15.115 12.205 1.00 38.44 208 PHE A O 1
ATOM 1414 N N . LYS A 1 184 ? 28.253 14.465 10.026 1.00 35.41 209 LYS A N 1
ATOM 1415 C CA . LYS A 1 184 ? 27.625 15.669 9.483 1.00 35.60 209 LYS A CA 1
ATOM 1416 C C . LYS A 1 184 ? 26.155 15.643 9.896 1.00 40.49 209 LYS A C 1
ATOM 1417 O O . LYS A 1 184 ? 25.520 14.585 9.797 1.00 40.42 209 LYS A O 1
ATOM 1423 N N . LEU A 1 185 ? 25.619 16.775 10.390 1.00 36.75 210 LEU A N 1
ATOM 1424 C CA . LEU A 1 185 ? 24.229 16.815 10.841 1.00 37.19 210 LEU A CA 1
ATOM 1425 C C . LEU A 1 185 ? 23.290 17.421 9.805 1.00 46.51 210 LEU A C 1
ATOM 1426 O O . LEU A 1 185 ? 22.116 17.641 10.117 1.00 49.09 210 LEU A O 1
ATOM 1431 N N . ASP A 1 186 ? 23.769 17.633 8.565 1.00 44.70 211 ASP A N 1
ATOM 1432 C CA . ASP A 1 186 ? 22.999 18.279 7.498 1.00 47.80 211 ASP A CA 1
ATOM 1433 C C . ASP A 1 186 ? 21.704 17.547 7.111 1.00 54.07 211 ASP A C 1
ATOM 1434 O O . ASP A 1 186 ? 20.771 18.207 6.649 1.00 56.12 211 ASP A O 1
ATOM 1439 N N . LYS A 1 187 ? 21.626 16.219 7.299 1.00 49.75 212 LYS A N 1
ATOM 1440 C CA . LYS A 1 187 ? 20.413 15.492 6.914 1.00 50.63 212 LYS A CA 1
ATOM 1441 C C . LYS A 1 187 ? 19.263 15.696 7.931 1.00 56.19 212 LYS A C 1
ATOM 1442 O O . LYS A 1 187 ? 18.121 15.347 7.619 1.00 58.60 212 LYS A O 1
ATOM 1448 N N . ILE A 1 188 ? 19.546 16.311 9.107 1.00 51.10 213 ILE A N 1
ATOM 1449 C CA . ILE A 1 188 ? 18.528 16.620 10.126 1.00 51.53 213 ILE A CA 1
ATOM 1450 C C . ILE A 1 188 ? 18.493 18.154 10.418 1.00 58.70 213 ILE A C 1
ATOM 1451 O O . ILE A 1 188 ? 17.886 18.576 11.414 1.00 57.76 213 ILE A O 1
ATOM 1456 N N . GLU A 1 189 ? 19.134 18.967 9.518 1.00 57.90 214 GLU A N 1
ATOM 1457 C CA A GLU A 1 189 ? 19.258 20.424 9.608 0.60 59.47 214 GLU A CA 1
ATOM 1458 C CA B GLU A 1 189 ? 19.258 20.431 9.593 0.40 59.26 214 GLU A CA 1
ATOM 1459 C C . GLU A 1 189 ? 17.910 21.123 9.838 1.00 66.94 214 GLU A C 1
ATOM 1460 O O . GLU A 1 189 ? 17.849 22.080 10.611 1.00 67.68 214 GLU A O 1
ATOM 1471 N N . GLU A 1 190 ? 16.842 20.666 9.168 1.00 66.10 215 GLU A N 1
ATOM 1472 C CA . GLU A 1 190 ? 15.512 21.263 9.298 1.00 68.58 215 GLU A CA 1
ATOM 1473 C C . GLU A 1 190 ? 14.904 21.062 10.693 1.00 72.28 215 GLU A C 1
ATOM 1474 O O . GLU A 1 190 ? 14.120 21.902 11.146 1.00 74.63 215 GLU A O 1
ATOM 1480 N N . GLN A 1 191 ? 15.238 19.938 11.347 1.00 65.92 216 GLN A N 1
ATOM 1481 C CA . GLN A 1 191 ? 14.711 19.563 12.658 1.00 64.90 216 GLN A CA 1
ATOM 1482 C C . GLN A 1 191 ? 15.450 20.239 13.814 1.00 68.48 216 GLN A C 1
ATOM 1483 O O . GLN A 1 191 ? 14.876 20.367 14.887 1.00 69.18 216 GLN A O 1
ATOM 1489 N N . ILE A 1 192 ? 16.703 20.673 13.597 1.00 64.28 217 ILE A N 1
ATOM 1490 C CA . ILE A 1 192 ? 17.579 21.283 14.606 1.00 63.59 217 ILE A CA 1
ATOM 1491 C C . ILE A 1 192 ? 16.946 22.559 15.215 1.00 72.47 217 ILE A C 1
ATOM 1492 O O . ILE A 1 192 ? 17.034 22.780 16.429 1.00 72.74 217 ILE A O 1
ATOM 1497 N N . GLU A 1 193 ? 16.295 23.365 14.369 1.00 72.12 218 GLU A N 1
ATOM 1498 C CA . GLU A 1 193 ? 15.643 24.608 14.752 1.00 74.32 218 GLU A CA 1
ATOM 1499 C C . GLU A 1 193 ? 14.524 24.323 15.779 1.00 77.20 218 GLU A C 1
ATOM 1500 O O . GLU A 1 193 ? 13.584 23.581 15.483 1.00 77.24 218 GLU A O 1
ATOM 1506 N N . GLY A 1 194 ? 14.694 24.866 16.987 1.00 72.59 219 GLY A N 1
ATOM 1507 C CA . GLY A 1 194 ? 13.752 24.726 18.097 1.00 72.94 219 GLY A CA 1
ATOM 1508 C C . GLY A 1 194 ? 13.956 23.528 19.004 1.00 73.96 219 GLY A C 1
ATOM 1509 O O . GLY A 1 194 ? 13.086 23.225 19.824 1.00 75.80 219 GLY A O 1
ATOM 1510 N N . LYS A 1 195 ? 15.098 22.832 18.873 1.00 65.54 220 LYS A N 1
ATOM 1511 C CA . LYS A 1 195 ? 15.412 21.651 19.683 1.00 61.89 220 LYS A CA 1
ATOM 1512 C C . LYS A 1 195 ? 16.606 21.923 20.590 1.00 62.40 220 LYS A C 1
ATOM 1513 O O . LYS A 1 195 ? 17.480 22.714 20.223 1.00 62.01 220 LYS A O 1
ATOM 1519 N N . LYS A 1 196 ? 16.636 21.280 21.776 1.00 56.43 221 LYS A N 1
ATOM 1520 C CA . LYS A 1 196 ? 17.722 21.435 22.756 1.00 54.43 221 LYS A CA 1
ATOM 1521 C C . LYS A 1 196 ? 19.003 20.711 22.303 1.00 52.88 221 LYS A C 1
ATOM 1522 O O . LYS A 1 196 ? 20.110 21.197 22.539 1.00 52.12 221 LYS A O 1
ATOM 1528 N N . GLY A 1 197 ? 18.834 19.568 21.653 1.00 46.41 222 GLY A N 1
ATOM 1529 C CA . GLY A 1 197 ? 19.957 18.786 21.164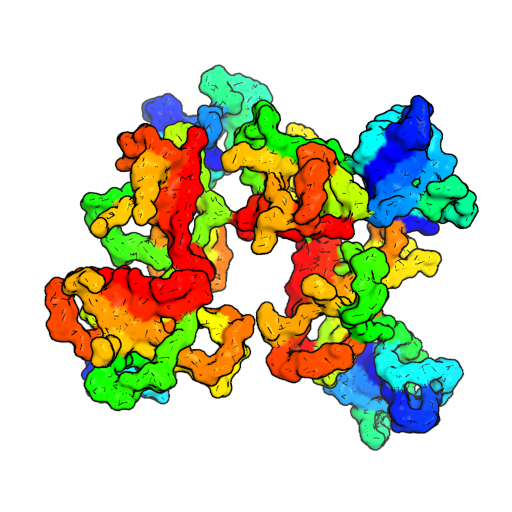 1.00 43.62 222 GLY A CA 1
ATOM 1530 C C . GLY A 1 197 ? 19.589 17.468 20.527 1.00 45.23 222 GLY A C 1
ATOM 1531 O O . GLY A 1 197 ? 18.530 17.337 19.908 1.00 44.42 222 GLY A O 1
ATOM 1532 N N . LEU A 1 198 ? 20.481 16.487 20.686 1.00 40.98 223 LEU A N 1
ATOM 1533 C CA . LEU A 1 198 ? 20.322 15.136 20.150 1.00 39.09 223 LEU A CA 1
ATOM 1534 C C . LEU A 1 198 ? 20.241 14.107 21.252 1.00 42.06 223 LEU A C 1
ATOM 1535 O O . LEU A 1 198 ? 20.910 14.247 22.272 1.00 41.71 223 LEU A O 1
ATOM 1540 N N . ASN A 1 199 ? 19.434 13.062 21.045 1.00 38.64 224 ASN A N 1
ATOM 1541 C CA . ASN A 1 199 ? 19.333 11.946 21.973 1.00 38.08 224 ASN A CA 1
ATOM 1542 C C . ASN A 1 199 ? 19.962 10.731 21.279 1.00 40.09 224 ASN A C 1
ATOM 1543 O O . ASN A 1 199 ? 19.440 10.240 20.271 1.00 39.04 224 ASN A O 1
ATOM 1548 N N . ILE A 1 200 ? 21.129 10.300 21.779 1.00 35.31 225 ILE A N 1
ATOM 1549 C CA . ILE A 1 200 ? 21.921 9.243 21.148 1.00 33.71 225 ILE A CA 1
ATOM 1550 C C . ILE A 1 200 ? 21.765 7.901 21.869 1.00 38.05 225 ILE A C 1
ATOM 1551 O O . ILE A 1 200 ? 22.190 7.757 23.014 1.00 38.30 225 ILE A O 1
ATOM 1556 N N . ARG A 1 201 ? 21.178 6.912 21.170 1.00 34.46 226 ARG A N 1
ATOM 1557 C CA . ARG A 1 201 ? 21.044 5.549 21.666 1.00 34.11 226 ARG A CA 1
ATOM 1558 C C . ARG A 1 201 ? 22.375 4.836 21.444 1.00 38.58 226 ARG A C 1
ATOM 1559 O O . ARG A 1 201 ? 22.932 4.891 20.342 1.00 38.97 226 ARG A O 1
ATOM 1567 N N . VAL A 1 202 ? 22.913 4.217 22.502 1.00 33.81 227 VAL A N 1
ATOM 1568 C CA . VAL A 1 202 ? 24.176 3.493 22.440 1.00 31.41 227 VAL A CA 1
ATOM 1569 C C . VAL A 1 202 ? 24.021 2.132 23.135 1.00 36.29 227 VAL A C 1
ATOM 1570 O O . VAL A 1 202 ? 23.529 2.081 24.262 1.00 37.87 227 VAL A O 1
ATOM 1574 N N . ARG A 1 203 ? 24.450 1.039 22.478 1.00 31.90 228 ARG A N 1
ATOM 1575 C CA . ARG A 1 203 ? 24.517 -0.268 23.131 1.00 32.79 228 ARG A CA 1
ATOM 1576 C C . ARG A 1 203 ? 25.920 -0.291 23.730 1.00 37.78 228 ARG A C 1
ATOM 1577 O O . ARG A 1 203 ? 26.891 -0.546 23.026 1.00 37.15 228 ARG A O 1
ATOM 1585 N N . THR A 1 204 ? 26.028 0.100 25.009 1.00 36.36 229 THR A N 1
ATOM 1586 C CA . THR A 1 204 ? 27.305 0.289 25.712 1.00 35.83 229 THR A CA 1
ATOM 1587 C C . THR A 1 204 ? 28.083 -1.008 25.904 1.00 38.62 229 THR A C 1
ATOM 1588 O O . THR A 1 204 ? 27.548 -2.097 25.740 1.00 38.02 229 THR A O 1
ATOM 1592 N N . LEU A 1 205 ? 29.369 -0.870 26.235 1.00 37.30 230 LEU A N 1
ATOM 1593 C CA . LEU A 1 205 ? 30.259 -2.005 26.455 1.00 38.17 230 LEU A CA 1
ATOM 1594 C C . LEU A 1 205 ? 29.865 -2.832 27.689 1.00 43.70 230 LEU A C 1
ATOM 1595 O O . LEU A 1 205 ? 29.943 -4.061 27.625 1.00 43.26 230 LEU A O 1
ATOM 1600 N N . TYR A 1 206 ? 29.442 -2.177 28.794 1.00 41.99 231 TYR A N 1
ATOM 1601 C CA . TYR A 1 206 ? 29.134 -2.903 30.034 1.00 44.06 231 TYR A CA 1
ATOM 1602 C C . TYR A 1 206 ? 27.765 -2.606 30.670 1.00 50.24 231 TYR A C 1
ATOM 1603 O O . TYR A 1 206 ? 27.407 -3.308 31.612 1.00 52.26 231 TYR A O 1
ATOM 1612 N N . ASP A 1 207 ? 26.999 -1.616 30.187 1.00 46.98 232 ASP A N 1
ATOM 1613 C CA . ASP A 1 207 ? 25.766 -1.218 30.877 1.00 47.16 232 ASP A CA 1
ATOM 1614 C C . ASP A 1 207 ? 24.464 -1.291 30.060 1.00 48.13 232 ASP A C 1
ATOM 1615 O O . ASP A 1 207 ? 23.486 -0.630 30.420 1.00 48.42 232 ASP A O 1
ATOM 1620 N N . GLY A 1 208 ? 24.429 -2.108 29.020 1.00 41.66 233 GLY A N 1
ATOM 1621 C CA . GLY A 1 208 ? 23.234 -2.233 28.192 1.00 40.48 233 GLY A CA 1
ATOM 1622 C C . GLY A 1 208 ? 22.949 -1.009 27.343 1.00 41.11 233 GLY A C 1
ATOM 1623 O O . GLY A 1 208 ? 23.845 -0.204 27.100 1.00 38.66 233 GLY A O 1
ATOM 1624 N N . ILE A 1 209 ? 21.695 -0.850 26.909 1.00 38.63 234 ILE A N 1
ATOM 1625 C CA . ILE A 1 209 ? 21.299 0.273 26.076 1.00 39.38 234 ILE A CA 1
ATOM 1626 C C . ILE A 1 209 ? 21.121 1.523 26.927 1.00 45.34 234 ILE A C 1
ATOM 1627 O O . ILE A 1 209 ? 20.359 1.520 27.895 1.00 47.41 234 ILE A O 1
ATOM 1632 N N . LYS A 1 210 ? 21.840 2.592 26.549 1.00 41.61 235 LYS A N 1
ATOM 1633 C CA . LYS A 1 210 ? 21.784 3.916 27.183 1.00 41.27 235 LYS A CA 1
ATOM 1634 C C . LYS A 1 210 ? 21.392 4.958 26.152 1.00 44.73 235 LYS A C 1
ATOM 1635 O O . LYS A 1 210 ? 21.680 4.784 24.967 1.00 42.67 235 LYS A O 1
ATOM 1641 N N . ASN A 1 211 ? 20.723 6.032 26.596 1.00 44.34 236 ASN A N 1
ATOM 1642 C CA . ASN A 1 211 ? 20.333 7.170 25.753 1.00 44.28 236 ASN A CA 1
ATOM 1643 C C . ASN A 1 211 ? 20.982 8.416 26.312 1.00 48.92 236 ASN A C 1
ATOM 1644 O O . ASN A 1 211 ? 20.710 8.794 27.444 1.00 50.99 236 ASN A O 1
ATOM 1649 N N . TYR A 1 212 ? 21.916 8.988 25.562 1.00 44.07 237 TYR A N 1
ATOM 1650 C CA . TYR A 1 212 ? 22.660 10.164 25.996 1.00 43.91 237 TYR A CA 1
ATOM 1651 C C . TYR A 1 212 ? 22.187 11.417 25.306 1.00 46.71 237 TYR A C 1
ATOM 1652 O O . TYR A 1 212 ? 22.146 11.462 24.080 1.00 45.14 237 TYR A O 1
ATOM 1661 N N . LYS A 1 213 ? 21.871 12.448 26.090 1.00 45.47 238 LYS A N 1
ATOM 1662 C CA . LYS A 1 213 ? 21.445 13.736 25.557 1.00 46.34 238 LYS A CA 1
ATOM 1663 C C . LYS A 1 213 ? 22.675 14.615 25.347 1.00 50.72 238 LYS A C 1
ATOM 1664 O O . LYS A 1 213 ? 23.497 14.753 26.254 1.00 51.88 238 LYS A O 1
ATOM 1670 N N . VAL A 1 214 ? 22.855 15.106 24.102 1.00 45.77 239 VAL A N 1
ATOM 1671 C CA . VAL A 1 214 ? 23.965 15.975 23.689 1.00 43.85 239 VAL A CA 1
ATOM 1672 C C . VAL A 1 214 ? 23.351 17.312 23.304 1.00 46.99 239 VAL A C 1
ATOM 1673 O O . VAL A 1 214 ? 22.545 17.390 22.377 1.00 45.91 239 VAL A O 1
ATOM 1677 N N . GLN A 1 215 ? 23.699 18.347 24.053 1.00 44.35 240 GLN A N 1
ATOM 1678 C CA . GLN A 1 215 ? 23.165 19.698 23.858 1.00 45.47 240 GLN A CA 1
ATOM 1679 C C . GLN A 1 215 ? 23.815 20.439 22.698 1.00 46.91 240 GLN A C 1
ATOM 1680 O O . GLN A 1 215 ? 25.028 20.343 22.483 1.00 44.38 240 GLN A O 1
ATOM 1686 N N . PHE A 1 216 ? 23.001 21.224 21.984 1.00 45.71 241 PHE A N 1
ATOM 1687 C CA . PHE A 1 216 ? 23.498 22.134 20.952 1.00 46.63 241 PHE A CA 1
ATOM 1688 C C . PHE A 1 216 ? 24.199 23.289 21.673 1.00 53.28 241 PHE A C 1
ATOM 1689 O O . PHE A 1 216 ? 23.631 23.775 22.659 1.00 54.93 241 PHE A O 1
ATOM 1697 N N . PRO A 1 217 ? 25.428 23.719 21.267 1.00 50.32 242 PRO A N 1
ATOM 1698 C CA . PRO A 1 217 ? 26.087 24.851 21.972 1.00 51.24 242 PRO A CA 1
ATOM 1699 C C . PRO A 1 217 ? 25.298 26.179 21.874 1.00 68.27 242 PRO A C 1
ATOM 1700 O O . PRO A 1 217 ? 24.458 26.328 20.953 1.00 70.05 242 PRO A O 1
ATOM 1705 N N . SER B 1 8 ? 67.140 16.499 60.327 1.00 67.12 33 SER B N 1
ATOM 1706 C CA . SER B 1 8 ? 66.866 16.105 58.944 1.00 65.06 33 SER B CA 1
ATOM 1707 C C . SER B 1 8 ? 65.633 16.832 58.410 1.00 64.27 33 SER B C 1
ATOM 1708 O O . SER B 1 8 ? 64.754 17.232 59.185 1.00 63.86 33 SER B O 1
ATOM 1711 N N . ARG B 1 9 ? 65.591 17.010 57.079 1.00 55.74 34 ARG B N 1
ATOM 1712 C CA . ARG B 1 9 ? 64.563 17.716 56.338 1.00 50.96 34 ARG B CA 1
ATOM 1713 C C . ARG B 1 9 ? 63.177 17.064 56.422 1.00 50.58 34 ARG B C 1
ATOM 1714 O O . ARG B 1 9 ? 63.028 15.830 56.419 1.00 49.61 34 ARG B O 1
ATOM 1722 N N . SER B 1 10 ? 62.162 17.926 56.418 1.00 43.27 35 SER B N 1
ATOM 1723 C CA . SER B 1 10 ? 60.763 17.561 56.394 1.00 40.45 35 SER B CA 1
ATOM 1724 C C . SER B 1 10 ? 60.077 18.307 55.262 1.00 43.14 35 SER B C 1
ATOM 1725 O O . SER B 1 10 ? 60.543 19.375 54.867 1.00 43.04 35 SER B O 1
ATOM 1728 N N . LEU B 1 11 ? 59.014 17.720 54.706 1.00 39.04 36 LEU B N 1
ATOM 1729 C CA . LEU B 1 11 ? 58.193 18.312 53.663 1.00 38.01 36 LEU B CA 1
ATOM 1730 C C . LEU B 1 11 ? 56.726 18.122 54.018 1.00 40.77 36 LEU B C 1
ATOM 1731 O O . LEU B 1 11 ? 56.340 17.033 54.415 1.00 40.39 36 LEU B O 1
ATOM 1736 N N . VAL B 1 12 ? 55.917 19.187 53.868 1.00 37.10 37 VAL B N 1
ATOM 1737 C CA . VAL B 1 12 ? 54.461 19.229 54.095 1.00 35.91 37 VAL B CA 1
ATOM 1738 C C . VAL B 1 12 ? 53.833 20.207 53.124 1.00 38.05 37 VAL B C 1
ATOM 1739 O O . VAL B 1 12 ? 54.512 21.087 52.609 1.00 36.46 37 VAL B O 1
ATOM 1743 N N . ILE B 1 13 ? 52.510 20.100 52.960 1.00 35.14 38 ILE B N 1
ATOM 1744 C CA . ILE B 1 13 ? 51.660 21.063 52.282 1.00 33.69 38 ILE B CA 1
ATOM 1745 C C . ILE B 1 13 ? 50.910 21.772 53.438 1.00 37.64 38 ILE B C 1
ATOM 1746 O O . ILE B 1 13 ? 50.616 21.149 54.468 1.00 36.89 38 ILE B O 1
ATOM 1751 N N . SER B 1 14 ? 50.665 23.069 53.317 1.00 35.31 39 SER B N 1
ATOM 1752 C CA . SER B 1 14 ? 49.957 23.790 54.376 1.00 35.72 39 SER B CA 1
ATOM 1753 C C . SER B 1 14 ? 49.378 25.071 53.842 1.00 39.65 39 SER B C 1
ATOM 1754 O O . SER B 1 14 ? 49.668 25.439 52.705 1.00 38.01 39 SER B O 1
ATOM 1757 N N . THR B 1 15 ? 48.564 25.747 54.676 1.00 38.60 40 THR B N 1
ATOM 1758 C CA . THR B 1 15 ? 47.962 27.057 54.416 1.00 38.92 40 THR B CA 1
ATOM 1759 C C . THR B 1 15 ? 48.832 28.109 55.100 1.00 44.73 40 THR B C 1
ATOM 1760 O O . THR B 1 15 ? 49.227 27.920 56.252 1.00 44.29 40 THR B O 1
ATOM 1764 N N . ILE B 1 16 ? 49.166 29.196 54.384 1.00 43.02 41 ILE B N 1
ATOM 1765 C CA . ILE B 1 16 ? 49.931 30.298 54.967 1.00 43.83 41 ILE B CA 1
ATOM 1766 C C . ILE B 1 16 ? 48.896 31.218 55.606 1.00 51.45 41 ILE B C 1
ATOM 1767 O O . ILE B 1 16 ? 47.928 31.607 54.949 1.00 50.29 41 ILE B O 1
ATOM 1772 N N A ASN B 1 17 ? 49.038 31.401 56.916 0.50 49.77 42 ASN B N 1
ATOM 1773 N N B ASN B 1 17 ? 49.114 31.631 56.869 0.50 51.30 42 ASN B N 1
ATOM 1774 C CA A ASN B 1 17 ? 48.135 32.199 57.723 0.50 50.79 42 ASN B CA 1
ATOM 1775 C CA B ASN B 1 17 ? 48.230 32.575 57.576 0.50 53.00 42 ASN B CA 1
ATOM 1776 C C A ASN B 1 17 ? 48.740 33.560 57.954 0.50 56.17 42 ASN B C 1
ATOM 1777 C C B ASN B 1 17 ? 49.056 33.551 58.402 0.50 58.13 42 ASN B C 1
ATOM 1778 O O A ASN B 1 17 ? 49.836 33.665 58.502 0.50 55.93 42 ASN B O 1
ATOM 1779 O O B ASN B 1 17 ? 50.025 33.121 59.024 0.50 57.22 42 ASN B O 1
ATOM 1788 N N A GLN B 1 18 ? 48.044 34.595 57.477 0.50 54.68 43 GLN B N 1
ATOM 1789 N N B GLN B 1 18 ? 48.682 34.854 58.425 0.50 57.04 43 GLN B N 1
ATOM 1790 C CA A GLN B 1 18 ? 48.430 35.996 57.595 0.50 56.92 43 GLN B CA 1
ATOM 1791 C CA B GLN B 1 18 ? 49.423 35.865 59.203 0.50 58.95 43 GLN B CA 1
ATOM 1792 C C A GLN B 1 18 ? 47.250 36.756 58.234 0.50 63.92 43 GLN B C 1
ATOM 1793 C C B GLN B 1 18 ? 49.085 35.775 60.690 0.50 62.81 43 GLN B C 1
ATOM 1794 O O A GLN B 1 18 ? 46.459 37.401 57.535 0.50 64.73 43 GLN B O 1
ATOM 1795 O O B GLN B 1 18 ? 47.955 35.455 61.054 0.50 62.69 43 GLN B O 1
ATOM 1806 N N A ILE B 1 19 ? 47.132 36.658 59.568 0.50 61.59 44 ILE B N 1
ATOM 1807 N N B ILE B 1 19 ? 50.068 36.066 61.541 0.50 60.47 44 ILE B N 1
ATOM 1808 C CA A ILE B 1 19 ? 46.020 37.259 60.306 0.50 63.55 44 ILE B CA 1
ATOM 1809 C CA B ILE B 1 19 ? 49.936 36.065 62.997 0.50 62.16 44 ILE B CA 1
ATOM 1810 C C A ILE B 1 19 ? 46.461 38.466 61.164 0.50 71.86 44 ILE B C 1
ATOM 1811 C C B ILE B 1 19 ? 49.107 37.301 63.420 0.50 72.50 44 ILE B C 1
ATOM 1812 O O A ILE B 1 19 ? 45.624 39.323 61.446 0.50 72.75 44 ILE B O 1
ATOM 1813 O O B ILE B 1 19 ? 48.213 37.153 64.258 0.50 73.25 44 ILE B O 1
ATOM 1822 N N A SER B 1 20 ? 47.757 38.545 61.554 0.50 71.42 45 SER B N 1
ATOM 1823 N N B SER B 1 20 ? 49.376 38.499 62.812 0.50 73.30 45 SER B N 1
ATOM 1824 C CA A SER B 1 20 ? 48.310 39.644 62.367 0.50 75.43 45 SER B CA 1
ATOM 1825 C CA B SER B 1 20 ? 48.672 39.769 63.089 0.50 77.04 45 SER B CA 1
ATOM 1826 C C A SER B 1 20 ? 48.377 40.953 61.567 0.50 84.07 45 SER B C 1
ATOM 1827 C C B SER B 1 20 ? 48.820 40.826 61.930 0.50 84.62 45 SER B C 1
ATOM 1828 O O A SER B 1 20 ? 48.293 40.906 60.331 0.50 82.17 45 SER B O 1
ATOM 1829 O O B SER B 1 20 ? 49.138 40.464 60.794 0.50 82.32 45 SER B O 1
ATOM 1834 N N . GLU B 1 21 ? 48.529 42.122 62.254 1.00 86.32 46 GLU B N 1
ATOM 1835 C CA . GLU B 1 21 ? 48.599 43.393 61.487 1.00 89.72 46 GLU B CA 1
ATOM 1836 C C . GLU B 1 21 ? 49.889 43.537 60.650 1.00 95.55 46 GLU B C 1
ATOM 1837 O O . GLU B 1 21 ? 49.848 44.168 59.585 1.00 95.60 46 GLU B O 1
ATOM 1843 N N . ASP B 1 22 ? 51.021 42.956 61.137 1.00 92.60 47 ASP B N 1
ATOM 1844 C CA . ASP B 1 22 ? 52.290 42.906 60.407 1.00 92.08 47 ASP B CA 1
ATOM 1845 C C . ASP B 1 22 ? 52.183 41.779 59.367 1.00 92.08 47 ASP B C 1
ATOM 1846 O O . ASP B 1 22 ? 52.148 40.597 59.728 1.00 89.36 47 ASP B O 1
ATOM 1851 N N . SER B 1 23 ? 52.078 42.167 58.078 1.00 88.29 48 SER B N 1
ATOM 1852 C CA . SER B 1 23 ? 51.942 41.271 56.924 1.00 85.37 48 SER B CA 1
ATOM 1853 C C . SER B 1 23 ? 53.198 40.393 56.713 1.00 86.82 48 SER B C 1
ATOM 1854 O O . SER B 1 23 ? 53.138 39.422 55.955 1.00 85.61 48 SER B O 1
ATOM 1857 N N . LYS B 1 24 ? 54.314 40.725 57.398 1.00 82.28 49 LYS B N 1
ATOM 1858 C CA . LYS B 1 24 ? 55.586 39.997 57.343 1.00 79.94 49 LYS B CA 1
ATOM 1859 C C . LYS B 1 24 ? 55.569 38.785 58.310 1.00 79.49 49 LYS B C 1
ATOM 1860 O O . LYS B 1 24 ? 56.345 37.833 58.134 1.00 77.26 49 LYS B O 1
ATOM 1866 N N . GLU B 1 25 ? 54.673 38.836 59.322 1.00 74.79 50 GLU B N 1
ATOM 1867 C CA . GLU B 1 25 ? 54.506 37.803 60.348 1.00 72.71 50 GLU B CA 1
ATOM 1868 C C . GLU B 1 25 ? 53.476 36.769 59.903 1.00 69.41 50 GLU B C 1
ATOM 1869 O O . GLU B 1 25 ? 52.306 37.117 59.720 1.00 69.17 50 GLU B O 1
ATOM 1875 N N . PHE B 1 26 ? 53.907 35.507 59.718 1.00 59.97 51 PHE B N 1
ATOM 1876 C CA . PHE B 1 26 ? 53.013 34.425 59.287 1.00 56.12 51 PHE B CA 1
ATOM 1877 C C . PHE B 1 26 ? 53.354 33.091 59.959 1.00 57.86 51 PHE B C 1
ATOM 1878 O O . PHE B 1 26 ? 54.447 32.929 60.492 1.00 59.44 51 PHE B O 1
ATOM 1886 N N . TYR B 1 27 ? 52.408 32.142 59.925 1.00 51.30 52 TYR B N 1
ATOM 1887 C CA . TYR B 1 27 ? 52.558 30.779 60.441 1.00 48.73 52 TYR B CA 1
ATOM 1888 C C . TYR B 1 27 ? 51.874 29.809 59.455 1.00 49.80 52 TYR B C 1
ATOM 1889 O O . TYR B 1 27 ? 51.251 30.261 58.485 1.00 48.06 52 TYR B O 1
ATOM 1898 N N . PHE B 1 28 ? 52.017 28.486 59.675 1.00 44.98 53 PHE B N 1
ATOM 1899 C CA . PHE B 1 28 ? 51.437 27.486 58.780 1.00 42.61 53 PHE B CA 1
ATOM 1900 C C . PHE B 1 28 ? 50.412 26.592 59.480 1.00 45.94 53 PHE B C 1
ATOM 1901 O O . PHE B 1 28 ? 50.602 26.238 60.645 1.00 46.48 53 PHE B O 1
ATOM 1909 N N . THR B 1 29 ? 49.347 26.201 58.758 1.00 40.69 54 THR B N 1
ATOM 1910 C CA . THR B 1 29 ? 48.311 25.291 59.258 1.00 39.66 54 THR B CA 1
ATOM 1911 C C . THR B 1 29 ? 48.308 24.037 58.383 1.00 41.41 54 THR B C 1
ATOM 1912 O O . THR B 1 29 ? 48.063 24.112 57.181 1.00 40.40 54 THR B O 1
ATOM 1916 N N . LEU B 1 30 ? 48.601 22.894 59.000 1.00 37.47 55 LEU B N 1
ATOM 1917 C CA . LEU B 1 30 ? 48.635 21.602 58.335 1.00 36.22 55 LEU B CA 1
ATOM 1918 C C . LEU B 1 30 ? 47.217 21.110 58.134 1.00 40.41 55 LEU B C 1
ATOM 1919 O O . LEU B 1 30 ? 46.311 21.559 58.845 1.00 40.53 55 LEU B O 1
ATOM 1924 N N . ASP B 1 31 ? 47.012 20.197 57.154 1.00 37.77 56 ASP B N 1
ATOM 1925 C CA . ASP B 1 31 ? 45.672 19.702 56.811 1.00 37.72 56 ASP B CA 1
ATOM 1926 C C . ASP B 1 31 ? 45.032 18.846 57.914 1.00 41.99 56 ASP B C 1
ATOM 1927 O O . ASP B 1 31 ? 43.847 18.575 57.824 1.00 43.66 56 ASP B O 1
ATOM 1932 N N . ASN B 1 32 ? 45.767 18.524 58.988 1.00 38.35 57 ASN B N 1
ATOM 1933 C CA . ASN B 1 32 ? 45.261 17.811 60.168 1.00 38.11 57 ASN B CA 1
ATOM 1934 C C . ASN B 1 32 ? 44.883 18.821 61.287 1.00 41.96 57 ASN B C 1
ATOM 1935 O O . ASN B 1 32 ? 44.496 18.410 62.386 1.00 42.10 57 ASN B O 1
ATOM 1940 N N . GLY B 1 33 ? 45.042 20.123 60.990 1.00 38.09 58 GLY B N 1
ATOM 1941 C CA . GLY B 1 33 ? 44.722 21.217 61.901 1.00 39.10 58 GLY B CA 1
ATOM 1942 C C . GLY B 1 33 ? 45.868 21.692 62.768 1.00 44.38 58 GLY B C 1
ATOM 1943 O O . GLY 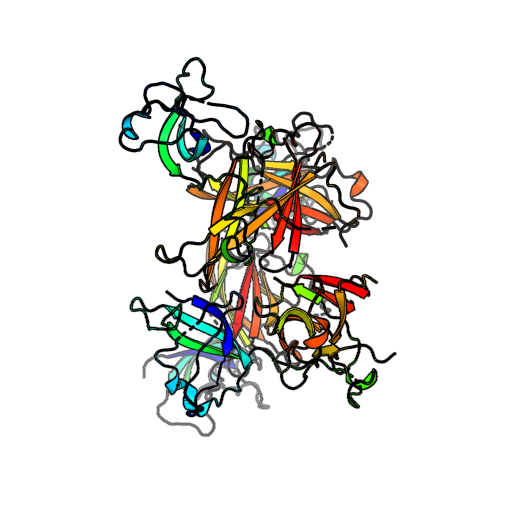B 1 33 ? 45.739 22.708 63.461 1.00 43.72 58 GLY B O 1
ATOM 1944 N N . LYS B 1 34 ? 46.997 20.959 62.740 1.00 41.48 59 LYS B N 1
ATOM 1945 C CA . LYS B 1 34 ? 48.179 21.305 63.519 1.00 42.39 59 LYS B CA 1
ATOM 1946 C C . LYS B 1 34 ? 48.865 22.532 62.912 1.00 45.58 59 LYS B C 1
ATOM 1947 O O . LYS B 1 34 ? 48.750 22.766 61.713 1.00 46.28 59 LYS B O 1
ATOM 1953 N N . THR B 1 35 ? 49.496 23.356 63.751 1.00 41.18 60 THR B N 1
ATOM 1954 C CA . THR B 1 35 ? 50.143 24.590 63.309 1.00 40.05 60 THR B CA 1
ATOM 1955 C C . THR B 1 35 ? 51.641 24.526 63.481 1.00 42.84 60 THR B C 1
ATOM 1956 O O . THR B 1 35 ? 52.132 23.827 64.365 1.00 43.18 60 THR B O 1
ATOM 1968 N N . PHE B 1 37 ? 55.040 27.191 63.734 1.00 44.40 62 PHE B N 1
ATOM 1969 C CA . PHE B 1 37 ? 55.596 28.519 63.901 1.00 45.42 62 PHE B CA 1
ATOM 1970 C C . PHE B 1 37 ? 56.971 28.578 63.190 1.00 51.76 62 PHE B C 1
ATOM 1971 O O . PHE B 1 37 ? 57.881 27.822 63.543 1.00 50.77 62 PHE B O 1
ATOM 1979 N N . PRO B 1 38 ? 57.119 29.429 62.148 1.00 50.36 63 PRO B N 1
ATOM 1980 C CA . PRO B 1 38 ? 58.414 29.531 61.458 1.00 50.68 63 PRO B CA 1
ATOM 1981 C C . PRO B 1 38 ? 59.324 30.508 62.203 1.00 58.07 63 PRO B C 1
ATOM 1982 O O . PRO B 1 38 ? 59.064 31.717 62.209 1.00 59.87 63 PRO B O 1
ATOM 1986 N N . SER B 1 39 ? 60.379 29.989 62.856 1.00 54.89 64 SER B N 1
ATOM 1987 C CA . SER B 1 39 ? 61.306 30.818 63.637 1.00 56.77 64 SER B CA 1
ATOM 1988 C C . SER B 1 39 ? 62.106 31.811 62.774 1.00 60.89 64 SER B C 1
ATOM 1989 O O . SER B 1 39 ? 62.641 32.769 63.312 1.00 64.14 64 SER B O 1
ATOM 1992 N N . ASN B 1 40 ? 62.150 31.606 61.452 1.00 54.62 65 ASN B N 1
ATOM 1993 C CA . ASN B 1 40 ? 62.878 32.455 60.514 1.00 54.48 65 ASN B CA 1
ATOM 1994 C C . ASN B 1 40 ? 61.957 33.010 59.404 1.00 56.73 65 ASN B C 1
ATOM 1995 O O . ASN B 1 40 ? 62.429 33.221 58.286 1.00 55.54 65 ASN B O 1
ATOM 2000 N N . SER B 1 41 ? 60.657 33.271 59.704 1.00 54.40 66 SER B N 1
ATOM 2001 C CA . SER B 1 41 ? 59.684 33.824 58.732 1.00 53.72 66 SER B CA 1
ATOM 2002 C C . SER B 1 41 ? 60.115 35.198 58.187 1.00 60.07 66 SER B C 1
ATOM 2003 O O . SER B 1 41 ? 59.754 35.526 57.062 1.00 59.30 66 SER B O 1
ATOM 2006 N N . GLN B 1 42 ? 60.909 35.975 58.968 1.00 60.92 67 GLN B N 1
ATOM 2007 C CA . GLN B 1 42 ? 61.435 37.290 58.569 1.00 64.37 67 GLN B CA 1
ATOM 2008 C C . GLN B 1 42 ? 62.198 37.224 57.233 1.00 70.06 67 GLN B C 1
ATOM 2009 O O . GLN B 1 42 ? 62.082 38.156 56.435 1.00 71.37 67 GLN B O 1
ATOM 2015 N N . ALA B 1 43 ? 62.910 36.090 56.965 1.00 64.93 68 ALA B N 1
ATOM 2016 C CA . ALA B 1 43 ? 63.677 35.834 55.740 1.00 63.79 68 ALA B CA 1
ATOM 2017 C C . ALA B 1 43 ? 62.809 35.904 54.498 1.00 66.74 68 ALA B C 1
ATOM 2018 O O . ALA B 1 43 ? 63.334 36.192 53.427 1.00 68.57 68 ALA B O 1
ATOM 2020 N N . TRP B 1 44 ? 61.486 35.673 54.633 1.00 61.52 69 TRP B N 1
ATOM 2021 C CA . TRP B 1 44 ? 60.519 35.762 53.537 1.00 60.20 69 TRP B CA 1
ATOM 2022 C C . TRP B 1 44 ? 59.775 37.115 53.560 1.00 71.23 69 TRP B C 1
ATOM 2023 O O . TRP B 1 44 ? 58.730 37.235 52.936 1.00 70.71 69 TRP B O 1
ATOM 2034 N N . GLY B 1 45 ? 60.338 38.115 54.245 1.00 75.01 70 GLY B N 1
ATOM 2035 C CA . GLY B 1 45 ? 59.773 39.460 54.348 1.00 79.25 70 GLY B CA 1
ATOM 2036 C C . GLY B 1 45 ? 59.392 40.047 53.000 1.00 89.12 70 GLY B C 1
ATOM 2037 O O . GLY B 1 45 ? 58.219 40.379 52.775 1.00 89.44 70 GLY B O 1
ATOM 2038 N N . GLY B 1 46 ? 60.364 40.081 52.082 1.00 88.01 71 GLY B N 1
ATOM 2039 C CA . GLY B 1 46 ? 60.194 40.581 50.717 1.00 88.51 71 GLY B CA 1
ATOM 2040 C C . GLY B 1 46 ? 59.104 39.881 49.928 1.00 89.88 71 GLY B C 1
ATOM 2041 O O . GLY B 1 46 ? 58.524 40.461 49.005 1.00 90.88 71 GLY B O 1
ATOM 2042 N N . GLU B 1 47 ? 58.812 38.633 50.309 1.00 83.35 72 GLU B N 1
ATOM 2043 C CA . GLU B 1 47 ? 57.768 37.807 49.714 1.00 80.41 72 GLU B CA 1
ATOM 2044 C C . GLU B 1 47 ? 56.475 38.018 50.515 1.00 82.20 72 GLU B C 1
ATOM 2045 O O . GLU B 1 47 ? 56.312 37.449 51.605 1.00 81.48 72 GLU B O 1
ATOM 2051 N N . LYS B 1 48 ? 55.572 38.864 49.996 1.00 76.37 73 LYS B N 1
ATOM 2052 C CA . LYS B 1 48 ? 54.306 39.123 50.671 1.00 74.14 73 LYS B CA 1
ATOM 2053 C C . LYS B 1 48 ? 53.348 37.962 50.374 1.00 68.92 73 LYS B C 1
ATOM 2054 O O . LYS B 1 48 ? 52.874 37.822 49.241 1.00 68.35 73 LYS B O 1
ATOM 2060 N N . PHE B 1 49 ? 53.110 37.101 51.385 1.00 58.16 74 PHE B N 1
ATOM 2061 C CA . PHE B 1 49 ? 52.188 35.978 51.236 1.00 53.26 74 PHE B CA 1
ATOM 2062 C C . PHE B 1 49 ? 50.781 36.407 51.596 1.00 59.60 74 PHE B C 1
ATOM 2063 O O . PHE B 1 49 ? 50.570 37.066 52.618 1.00 61.37 74 PHE B O 1
ATOM 2071 N N . GLU B 1 50 ? 49.819 36.021 50.759 1.00 56.19 75 GLU B N 1
ATOM 2072 C CA . GLU B 1 50 ? 48.406 36.298 50.993 1.00 56.43 75 GLU B CA 1
ATOM 2073 C C . GLU B 1 50 ? 47.859 35.303 51.991 1.00 57.69 75 GLU B C 1
ATOM 2074 O O . GLU B 1 50 ? 48.258 34.130 51.951 1.00 56.15 75 GLU B O 1
ATOM 2080 N N . ASN B 1 51 ? 46.946 35.757 52.882 1.00 53.01 76 ASN B N 1
ATOM 2081 C CA A ASN B 1 51 ? 46.314 34.869 53.859 0.60 51.45 76 ASN B CA 1
ATOM 2082 C CA B ASN B 1 51 ? 46.269 34.887 53.844 0.40 51.69 76 ASN B CA 1
ATOM 2083 C C . ASN B 1 51 ? 45.507 33.822 53.080 1.00 52.71 76 ASN B C 1
ATOM 2084 O O . ASN B 1 51 ? 44.700 34.168 52.197 1.00 52.55 76 ASN B O 1
ATOM 2093 N N . GLY B 1 52 ? 45.794 32.556 53.361 1.00 45.61 77 GLY B N 1
ATOM 2094 C CA . GLY B 1 52 ? 45.125 31.452 52.690 1.00 43.36 77 GLY B CA 1
ATOM 2095 C C . GLY B 1 52 ? 45.912 30.836 51.557 1.00 45.77 77 GLY B C 1
ATOM 2096 O O . GLY B 1 52 ? 45.459 29.866 50.946 1.00 44.14 77 GLY B O 1
ATOM 2097 N N . GLN B 1 53 ? 47.100 31.384 51.269 1.00 42.73 78 GLN B N 1
ATOM 2098 C CA . GLN B 1 53 ? 47.990 30.852 50.241 1.00 40.50 78 GLN B CA 1
ATOM 2099 C C . GLN B 1 53 ? 48.425 29.452 50.615 1.00 41.67 78 GLN B C 1
ATOM 2100 O O . GLN B 1 53 ? 48.831 29.218 51.751 1.00 40.42 78 GLN B O 1
ATOM 2106 N N . ARG B 1 54 ? 48.354 28.527 49.659 1.00 37.98 79 ARG B N 1
ATOM 2107 C CA . ARG B 1 54 ? 48.783 27.157 49.885 1.00 36.78 79 ARG B CA 1
ATOM 2108 C C . ARG B 1 54 ? 50.215 27.000 49.394 1.00 40.79 79 ARG B C 1
ATOM 2109 O O . ARG B 1 54 ? 50.618 27.621 48.414 1.00 40.80 79 ARG B O 1
ATOM 2117 N N . ALA B 1 55 ? 50.999 26.204 50.103 1.00 37.67 80 ALA B N 1
ATOM 2118 C CA . ALA B 1 55 ? 52.408 26.054 49.763 1.00 37.80 80 ALA B CA 1
ATOM 2119 C C . ALA B 1 55 ? 52.979 24.741 50.248 1.00 40.48 80 ALA B C 1
ATOM 2120 O O . ALA B 1 55 ? 52.453 24.125 51.171 1.00 39.16 80 ALA B O 1
ATOM 2122 N N . PHE B 1 56 ? 54.072 24.326 49.610 1.00 39.23 81 PHE B N 1
ATOM 2123 C CA . PHE B 1 56 ? 54.887 23.178 50.003 1.00 39.83 81 PHE B CA 1
ATOM 2124 C C . PHE B 1 56 ? 56.044 23.756 50.789 1.00 45.04 81 PHE B C 1
ATOM 2125 O O . PHE B 1 56 ? 56.734 24.657 50.300 1.00 44.70 81 PHE B O 1
ATOM 2133 N N . VAL B 1 57 ? 56.198 23.304 52.030 1.00 42.09 82 VAL B N 1
ATOM 2134 C CA . VAL B 1 57 ? 57.218 23.813 52.937 1.00 42.96 82 VAL B CA 1
ATOM 2135 C C . VAL B 1 57 ? 58.266 22.740 53.201 1.00 45.90 82 VAL B C 1
ATOM 2136 O O . VAL B 1 57 ? 57.927 21.649 53.633 1.00 45.53 82 VAL B O 1
ATOM 2140 N N . ILE B 1 58 ? 59.534 23.073 52.952 1.00 42.80 83 ILE B N 1
ATOM 2141 C CA . ILE B 1 58 ? 60.694 22.261 53.312 1.00 43.23 83 ILE B CA 1
ATOM 2142 C C . ILE B 1 58 ? 61.250 22.930 54.563 1.00 48.41 83 ILE B C 1
ATOM 2143 O O . ILE B 1 58 ? 61.458 24.146 54.575 1.00 49.23 83 ILE B O 1
ATOM 2148 N N . PHE B 1 59 ? 61.424 22.155 55.632 1.00 44.39 84 PHE B N 1
ATOM 2149 C CA . PHE B 1 59 ? 61.857 22.701 56.906 1.00 44.59 84 PHE B CA 1
ATOM 2150 C C . PHE B 1 59 ? 62.566 21.680 57.763 1.00 47.99 84 PHE B C 1
ATOM 2151 O O . PHE B 1 59 ? 62.525 20.482 57.485 1.00 46.36 84 PHE B O 1
ATOM 2159 N N . ASN B 1 60 ? 63.144 22.171 58.856 1.00 46.26 85 ASN B N 1
ATOM 2160 C CA . ASN B 1 60 ? 63.759 21.395 59.919 1.00 47.56 85 ASN B CA 1
ATOM 2161 C C . ASN B 1 60 ? 62.960 21.666 61.172 1.00 53.72 85 ASN B C 1
ATOM 2162 O O . ASN B 1 60 ? 62.717 22.824 61.510 1.00 53.89 85 ASN B O 1
ATOM 2167 N N . GLU B 1 61 ? 62.475 20.608 61.811 1.00 52.67 86 GLU B N 1
ATOM 2168 C CA . GLU B 1 61 ? 61.707 20.724 63.039 1.00 53.64 86 GLU B CA 1
ATOM 2169 C C . GLU B 1 61 ? 62.672 20.993 64.193 1.00 62.63 86 GLU B C 1
ATOM 2170 O O . GLU B 1 61 ? 63.642 20.246 64.369 1.00 65.73 86 GLU B O 1
ATOM 2176 N N . LEU B 1 62 ? 62.450 22.090 64.932 1.00 59.40 87 LEU B N 1
ATOM 2177 C CA . LEU B 1 62 ? 63.299 22.465 66.064 1.00 60.87 87 LEU B CA 1
ATOM 2178 C C . LEU B 1 62 ? 62.821 21.761 67.330 1.00 69.51 87 LEU B C 1
ATOM 2179 O O . LEU B 1 62 ? 61.621 21.518 67.485 1.00 67.66 87 LEU B O 1
ATOM 2184 N N . GLU B 1 63 ? 63.771 21.417 68.227 1.00 71.14 88 GLU B N 1
ATOM 2185 C CA . GLU B 1 63 ? 63.494 20.703 69.475 1.00 73.12 88 GLU B CA 1
ATOM 2186 C C . GLU B 1 63 ? 62.735 21.573 70.484 1.00 77.91 88 GLU B C 1
ATOM 2187 O O . GLU B 1 63 ? 61.858 21.054 71.178 1.00 78.00 88 GLU B O 1
ATOM 2193 N N . GLN B 1 64 ? 63.069 22.881 70.562 1.00 74.07 89 GLN B N 1
ATOM 2194 C CA . GLN B 1 64 ? 62.446 23.817 71.498 1.00 74.24 89 GLN B CA 1
ATOM 2195 C C . GLN B 1 64 ? 61.004 24.165 71.088 1.00 75.48 89 GLN B C 1
ATOM 2196 O O . GLN B 1 64 ? 60.793 24.622 69.966 1.00 73.86 89 GLN B O 1
ATOM 2202 N N . PRO B 1 65 ? 60.001 24.007 71.979 1.00 71.24 90 PRO B N 1
ATOM 2203 C CA . PRO B 1 65 ? 58.636 24.391 71.594 1.00 69.05 90 PRO B CA 1
ATOM 2204 C C . PRO B 1 65 ? 58.405 25.905 71.725 1.00 72.07 90 PRO B C 1
ATOM 2205 O O . PRO B 1 65 ? 59.142 26.602 72.422 1.00 73.35 90 PRO B O 1
ATOM 2209 N N . VAL B 1 66 ? 57.393 26.404 70.995 1.00 67.18 91 VAL B N 1
ATOM 2210 C CA . VAL B 1 66 ? 56.862 27.778 70.955 1.00 67.30 91 VAL B CA 1
ATOM 2211 C C . VAL B 1 66 ? 55.392 27.634 71.358 1.00 70.90 91 VAL B C 1
ATOM 2212 O O . VAL B 1 66 ? 54.666 26.835 70.745 1.00 69.76 91 VAL B O 1
ATOM 2216 N N . ASN B 1 67 ? 54.973 28.336 72.429 1.00 67.91 92 ASN B N 1
ATOM 2217 C CA . ASN B 1 67 ? 53.642 28.185 73.009 1.00 67.56 92 ASN B CA 1
ATOM 2218 C C . ASN B 1 67 ? 52.532 28.624 72.062 1.00 67.39 92 ASN B C 1
ATOM 2219 O O . ASN B 1 67 ? 52.626 29.672 71.424 1.00 66.75 92 ASN B O 1
ATOM 2224 N N . GLY B 1 68 ? 51.520 27.772 71.961 1.00 60.76 93 GLY B N 1
ATOM 2225 C CA . GLY B 1 68 ? 50.376 27.992 71.093 1.00 59.61 93 GLY B CA 1
ATOM 2226 C C . GLY B 1 68 ? 50.521 27.389 69.707 1.00 61.12 93 GLY B C 1
ATOM 2227 O O . GLY B 1 68 ? 49.556 27.402 68.949 1.00 60.51 93 GLY B O 1
ATOM 2228 N N . TYR B 1 69 ? 51.715 26.853 69.365 1.00 56.35 94 TYR B N 1
ATOM 2229 C CA . TYR B 1 69 ? 52.009 26.209 68.074 1.00 54.05 94 TYR B CA 1
ATOM 2230 C C . TYR B 1 69 ? 52.431 24.752 68.302 1.00 57.81 94 TYR B C 1
ATOM 2231 O O . TYR B 1 69 ? 53.151 24.471 69.259 1.00 59.45 94 TYR B O 1
ATOM 2240 N N . ASP B 1 70 ? 51.959 23.827 67.460 1.00 51.94 95 ASP B N 1
ATOM 2241 C CA . ASP B 1 70 ? 52.276 22.400 67.591 1.00 51.05 95 ASP B CA 1
ATOM 2242 C C . ASP B 1 70 ? 53.740 22.117 67.253 1.00 53.92 95 ASP B C 1
ATOM 2243 O O . ASP B 1 70 ? 54.362 21.298 67.926 1.00 54.51 95 ASP B O 1
ATOM 2248 N N . TYR B 1 71 ? 54.293 22.814 66.241 1.00 48.53 96 TYR B N 1
ATOM 2249 C CA . TYR B 1 71 ? 55.691 22.677 65.829 1.00 48.24 96 TYR B CA 1
ATOM 2250 C C . TYR B 1 71 ? 56.366 24.014 65.781 1.00 52.22 96 TYR B C 1
ATOM 2251 O O . TYR B 1 71 ? 55.726 25.022 65.499 1.00 52.57 96 TYR B O 1
ATOM 2260 N N . ASN B 1 72 ? 57.671 24.008 66.041 1.00 48.61 97 ASN B N 1
ATOM 2261 C CA . ASN B 1 72 ? 58.580 25.142 65.931 1.00 48.01 97 ASN B CA 1
ATOM 2262 C C . ASN B 1 72 ? 59.556 24.733 64.845 1.00 50.38 97 ASN B C 1
ATOM 2263 O O . ASN B 1 72 ? 60.207 23.692 64.957 1.00 50.49 97 ASN B O 1
ATOM 2268 N N . ILE B 1 73 ? 59.560 25.459 63.732 1.00 45.95 98 ILE B N 1
ATOM 2269 C CA . ILE B 1 73 ? 60.348 25.034 62.585 1.00 45.11 98 ILE B CA 1
ATOM 2270 C C . ILE B 1 73 ? 61.303 26.125 62.056 1.00 51.01 98 ILE B C 1
ATOM 2271 O O . ILE B 1 73 ? 61.085 27.328 62.244 1.00 51.99 98 ILE B O 1
ATOM 2276 N N . GLN B 1 74 ? 62.375 25.653 61.394 1.00 46.92 99 GLN B N 1
ATOM 2277 C CA . GLN B 1 74 ? 63.353 26.448 60.668 1.00 47.44 99 GLN B CA 1
ATOM 2278 C C . GLN B 1 74 ? 63.055 26.178 59.197 1.00 49.59 99 GLN B C 1
ATOM 2279 O O . GLN B 1 74 ? 63.263 25.058 58.726 1.00 48.95 99 GLN B O 1
ATOM 2285 N N . VAL B 1 75 ? 62.461 27.155 58.508 1.00 45.64 100 VAL B N 1
ATOM 2286 C CA . VAL B 1 75 ? 62.043 26.996 57.111 1.00 45.02 100 VAL B CA 1
ATOM 2287 C C . VAL B 1 75 ? 63.261 27.019 56.199 1.00 51.37 100 VAL B C 1
ATOM 2288 O O . VAL B 1 75 ? 64.171 27.814 56.412 1.00 53.37 100 VAL B O 1
ATOM 2292 N N . ARG B 1 76 ? 63.273 26.132 55.200 1.00 48.07 101 ARG B N 1
ATOM 2293 C CA . ARG B 1 76 ? 64.342 26.017 54.210 1.00 49.81 101 ARG B CA 1
ATOM 2294 C C . ARG B 1 76 ? 63.836 26.482 52.857 1.00 54.15 101 ARG B C 1
ATOM 2295 O O . ARG B 1 76 ? 64.576 27.119 52.105 1.00 55.91 101 ARG B O 1
ATOM 2303 N N . ASP B 1 77 ? 62.567 26.181 52.553 1.00 48.89 102 ASP B N 1
ATOM 2304 C CA . ASP B 1 77 ? 61.956 26.559 51.292 1.00 47.58 102 ASP B CA 1
ATOM 2305 C C . ASP B 1 77 ? 60.443 26.619 51.397 1.00 48.37 102 ASP B C 1
ATOM 2306 O O . ASP B 1 77 ? 59.825 25.799 52.078 1.00 46.05 102 ASP B O 1
ATOM 2311 N N . ILE B 1 78 ? 59.862 27.619 50.716 1.00 44.38 103 ILE B N 1
ATOM 2312 C CA . ILE B 1 78 ? 58.430 27.819 50.542 1.00 42.33 103 ILE B CA 1
ATOM 2313 C C . ILE B 1 78 ? 58.182 27.879 49.025 1.00 46.17 103 ILE B C 1
ATOM 2314 O O . ILE B 1 78 ? 58.749 28.733 48.352 1.00 46.38 103 ILE B O 1
ATOM 2319 N N . THR B 1 79 ? 57.396 26.938 48.496 1.00 42.66 104 THR B N 1
ATOM 2320 C CA . THR B 1 79 ? 57.021 26.865 47.081 1.00 41.91 104 THR B CA 1
ATOM 2321 C C . THR B 1 79 ? 55.518 26.908 47.036 1.00 44.00 104 THR B C 1
ATOM 2322 O O . THR B 1 79 ? 54.865 25.984 47.517 1.00 40.67 104 THR B O 1
ATOM 2326 N N . LYS B 1 80 ? 54.968 27.982 46.472 1.00 42.58 105 LYS B N 1
ATOM 2327 C CA . LYS B 1 80 ? 53.524 28.178 46.386 1.00 41.79 105 LYS B CA 1
ATOM 2328 C C . LYS B 1 80 ? 52.846 27.125 45.534 1.00 44.92 105 LYS B C 1
ATOM 2329 O O . LYS B 1 80 ? 53.407 26.666 44.532 1.00 46.25 105 LYS B O 1
ATOM 2335 N N . VAL B 1 81 ? 51.633 26.744 45.955 1.00 38.42 106 VAL B N 1
ATOM 2336 C CA . VAL B 1 81 ? 50.727 25.824 45.281 1.00 35.67 106 VAL B CA 1
ATOM 2337 C C . VAL B 1 81 ? 49.602 26.685 44.743 1.00 41.34 106 VAL B C 1
ATOM 2338 O O . VAL B 1 81 ? 49.038 27.483 45.499 1.00 42.28 106 VAL B O 1
ATOM 2342 N N . LEU B 1 82 ? 49.285 26.551 43.439 1.00 37.62 107 LEU B N 1
ATOM 2343 C CA . LEU B 1 82 ? 48.192 27.283 42.816 1.00 36.81 107 LEU B CA 1
ATOM 2344 C C . LEU B 1 82 ? 46.950 27.176 43.711 1.00 40.64 107 LEU B C 1
ATOM 2345 O O . LEU B 1 82 ? 46.502 26.071 44.027 1.00 40.04 107 LEU B O 1
ATOM 2350 N N . THR B 1 83 ? 46.478 28.332 44.200 1.00 38.23 108 THR B N 1
ATOM 2351 C CA . THR B 1 83 ? 45.340 28.455 45.113 1.00 38.28 108 THR B CA 1
ATOM 2352 C C . THR B 1 83 ? 44.266 29.266 44.408 1.00 43.31 108 THR B C 1
ATOM 2353 O O . THR B 1 83 ? 44.517 30.397 43.988 1.00 43.91 108 THR B O 1
ATOM 2357 N N . LYS B 1 84 ? 43.077 28.668 44.247 1.00 39.75 109 LYS B N 1
ATOM 2358 C CA . LYS B 1 84 ? 41.993 29.299 43.509 1.00 39.22 109 LYS B CA 1
ATOM 2359 C C . LYS B 1 84 ? 40.649 29.166 44.206 1.00 43.05 109 LYS B C 1
ATOM 2360 O O . LYS B 1 84 ? 40.430 28.263 45.000 1.00 41.89 109 LYS B O 1
ATOM 2366 N N . GLU B 1 85 ? 39.734 30.054 43.852 1.00 41.92 110 GLU B N 1
ATOM 2367 C CA . GLU B 1 85 ? 38.347 30.039 44.289 1.00 42.12 110 GLU B CA 1
ATOM 2368 C C . GLU B 1 85 ? 37.537 29.145 43.351 1.00 47.21 110 GLU B C 1
ATOM 2369 O O . GLU B 1 85 ? 37.910 28.965 42.186 1.00 45.84 110 GLU B O 1
ATOM 2375 N N . ILE B 1 86 ? 36.406 28.621 43.843 1.00 45.44 111 ILE B N 1
ATOM 2376 C CA . ILE B 1 86 ? 35.467 27.844 43.035 1.00 44.57 111 ILE B CA 1
ATOM 2377 C C . ILE B 1 86 ? 34.819 28.828 42.028 1.00 51.91 111 ILE B C 1
ATOM 2378 O O . ILE B 1 86 ? 34.639 30.005 42.351 1.00 52.11 111 ILE B O 1
ATOM 2383 N N . VAL B 1 87 ? 34.551 28.364 40.800 1.00 50.62 112 VAL B N 1
ATOM 2384 C CA . VAL B 1 87 ? 33.892 29.161 39.776 1.00 53.06 112 VAL B CA 1
ATOM 2385 C C . VAL B 1 87 ? 32.405 28.830 39.901 1.00 59.73 112 VAL B C 1
ATOM 2386 O O . VAL B 1 87 ? 31.988 27.704 39.652 1.00 56.81 112 VAL B O 1
ATOM 2390 N N . THR B 1 88 ? 31.630 29.800 40.386 1.00 63.21 113 THR B N 1
ATOM 2391 C CA . THR B 1 88 ? 30.191 29.669 40.653 1.00 66.54 113 THR B CA 1
ATOM 2392 C C . THR B 1 88 ? 29.384 29.702 39.344 1.00 73.42 113 THR B C 1
ATOM 2393 O O . THR B 1 88 ? 29.941 29.994 38.280 1.00 71.16 113 THR B O 1
ATOM 2405 N N . ASP B 1 90 ? 26.833 31.778 38.556 1.00 87.94 115 ASP B N 1
ATOM 2406 C CA . ASP B 1 90 ? 26.569 33.174 38.192 1.00 90.93 115 ASP B CA 1
ATOM 2407 C C . ASP B 1 90 ? 27.789 33.905 37.563 1.00 94.23 115 ASP B C 1
ATOM 2408 O O . ASP B 1 90 ? 27.585 34.989 36.996 1.00 96.74 115 ASP B O 1
ATOM 2413 N N . ASP B 1 91 ? 29.027 33.315 37.650 1.00 86.45 116 ASP B N 1
ATOM 2414 C CA A ASP B 1 91 ? 30.255 33.886 37.077 0.50 85.00 116 ASP B CA 1
ATOM 2415 C CA B ASP B 1 91 ? 30.256 33.883 37.076 0.50 85.10 116 ASP B CA 1
ATOM 2416 C C . ASP B 1 91 ? 30.140 34.021 35.543 1.00 88.27 116 ASP B C 1
ATOM 2417 O O . ASP B 1 91 ? 29.677 33.096 34.871 1.00 85.45 116 ASP B O 1
ATOM 2426 N N . GLU B 1 92 ? 30.549 35.185 34.993 1.00 86.82 117 GLU B N 1
ATOM 2427 C CA . GLU B 1 92 ? 30.487 35.455 33.550 1.00 87.67 117 GLU B CA 1
ATOM 2428 C C . GLU B 1 92 ? 31.637 34.772 32.806 1.00 87.96 117 GLU B C 1
ATOM 2429 O O . GLU B 1 92 ? 31.600 34.661 31.574 1.00 87.69 117 GLU B O 1
ATOM 2435 N N . GLU B 1 93 ? 32.653 34.319 33.566 1.00 81.39 118 GLU B N 1
ATOM 2436 C CA . GLU B 1 93 ? 33.819 33.582 33.070 1.00 78.20 118 GLU B CA 1
ATOM 2437 C C . GLU B 1 93 ? 33.516 32.075 33.067 1.00 76.49 118 GLU B C 1
ATOM 2438 O O . GLU B 1 93 ? 34.252 31.312 32.447 1.00 75.02 118 GLU B O 1
ATOM 2444 N N . ASN B 1 94 ? 32.403 31.661 33.717 1.00 70.63 119 ASN B N 1
ATOM 2445 C CA . ASN B 1 94 ? 31.913 30.282 33.763 1.00 67.78 119 ASN B CA 1
ATOM 2446 C C . ASN B 1 94 ? 31.219 29.940 32.421 1.00 68.81 119 ASN B C 1
ATOM 2447 O O . ASN B 1 94 ? 30.012 29.666 32.388 1.00 69.86 119 ASN B O 1
ATOM 2452 N N . THR B 1 95 ? 31.981 29.990 31.310 1.00 62.11 120 THR B N 1
ATOM 2453 C CA . THR B 1 95 ? 31.478 29.587 29.989 1.00 60.80 120 THR B CA 1
ATOM 2454 C C . THR B 1 95 ? 32.245 28.349 29.592 1.00 59.45 120 THR B C 1
ATOM 2455 O O . THR B 1 95 ? 33.414 28.220 29.969 1.00 57.93 120 THR B O 1
ATOM 2459 N N . GLU B 1 96 ? 31.597 27.430 28.858 1.00 53.62 121 GLU B N 1
ATOM 2460 C CA . GLU B 1 96 ? 32.214 26.201 28.372 1.00 51.16 121 GLU B CA 1
ATOM 2461 C C . GLU B 1 96 ? 33.516 26.491 27.607 1.00 54.75 121 GLU B C 1
ATOM 2462 O O . GLU B 1 96 ? 34.504 25.775 27.793 1.00 53.16 121 GLU B O 1
ATOM 2468 N N . GLU B 1 97 ? 33.512 27.549 26.765 1.00 52.02 122 GLU B N 1
ATOM 2469 C CA . GLU B 1 97 ? 34.638 27.959 25.936 1.00 52.37 122 GLU B CA 1
ATOM 2470 C C . GLU B 1 97 ? 35.846 28.399 26.793 1.00 54.30 122 GLU B C 1
ATOM 2471 O O . GLU B 1 97 ? 36.956 27.908 26.558 1.00 54.41 122 GLU B O 1
ATOM 2477 N N . LYS B 1 98 ? 35.628 29.260 27.799 1.00 48.93 123 LYS B N 1
ATOM 2478 C CA . LYS B 1 98 ? 36.696 29.739 28.691 1.00 47.35 123 LYS B CA 1
ATOM 2479 C C . LYS B 1 98 ? 37.208 28.641 29.649 1.00 47.27 123 LYS B C 1
ATOM 2480 O O . LYS B 1 98 ? 38.419 28.485 29.806 1.00 45.77 123 LYS B O 1
ATOM 2486 N N . ILE B 1 99 ? 36.285 27.895 30.292 1.00 40.97 124 ILE B N 1
ATOM 2487 C CA . ILE B 1 99 ? 36.606 26.858 31.269 1.00 38.04 124 ILE B CA 1
ATOM 2488 C C . ILE B 1 99 ? 37.269 25.643 30.583 1.00 39.77 124 ILE B C 1
ATOM 2489 O O . ILE B 1 99 ? 38.213 25.059 31.139 1.00 37.07 124 ILE B O 1
ATOM 2494 N N . GLY B 1 100 ? 36.767 25.276 29.403 1.00 36.39 125 GLY B N 1
ATOM 2495 C CA . GLY B 1 100 ? 37.271 24.147 28.632 1.00 35.16 125 GLY B CA 1
ATOM 2496 C C . GLY B 1 100 ? 36.892 22.801 29.224 1.00 38.15 125 GLY B C 1
ATOM 2497 O O . GLY B 1 100 ? 36.368 22.723 30.342 1.00 36.16 125 GLY B O 1
ATOM 2498 N N . ASP B 1 101 ? 37.155 21.724 28.474 1.00 34.53 126 ASP B N 1
ATOM 2499 C CA . ASP B 1 101 ? 36.855 20.383 28.955 1.00 33.93 126 ASP B CA 1
ATOM 2500 C C . ASP B 1 101 ? 37.848 19.379 28.379 1.00 37.55 126 ASP B C 1
ATOM 2501 O O . ASP B 1 101 ? 37.464 18.340 27.827 1.00 38.55 126 ASP B O 1
ATOM 2506 N N . ASP B 1 102 ? 39.141 19.704 28.516 1.00 32.45 127 ASP B N 1
ATOM 2507 C CA . ASP B 1 102 ? 40.231 18.850 28.088 1.00 31.35 127 ASP B CA 1
ATOM 2508 C C . ASP B 1 102 ? 40.481 17.772 29.143 1.00 34.43 127 ASP B C 1
ATOM 2509 O O . ASP B 1 102 ? 40.055 17.904 30.296 1.00 34.07 127 ASP B O 1
ATOM 2514 N N . LYS B 1 103 ? 41.124 16.681 28.732 1.00 31.41 128 LYS B N 1
ATOM 2515 C CA . LYS B 1 103 ? 41.380 15.540 29.610 1.00 30.09 128 LYS B CA 1
ATOM 2516 C C . LYS B 1 103 ? 42.376 15.860 30.704 1.00 34.20 128 LYS B C 1
ATOM 2517 O O . LYS B 1 103 ? 43.339 16.610 30.498 1.00 33.81 128 LYS B O 1
ATOM 2523 N N . ILE B 1 104 ? 42.143 15.269 31.874 1.00 30.89 129 ILE B N 1
ATOM 2524 C CA . ILE B 1 104 ? 43.013 15.432 33.035 1.00 30.80 129 ILE B CA 1
ATOM 2525 C C . ILE B 1 104 ? 42.785 14.268 33.975 1.00 35.98 129 ILE B C 1
ATOM 2526 O O . ILE B 1 104 ? 41.651 13.800 34.120 1.00 36.92 129 ILE B O 1
ATOM 2531 N N . ASN B 1 105 ? 43.851 13.809 34.618 1.00 31.63 130 ASN B N 1
ATOM 2532 C CA . ASN B 1 105 ? 43.742 12.791 35.633 1.00 32.73 130 ASN B CA 1
ATOM 2533 C C . ASN B 1 105 ? 43.831 13.428 37.007 1.00 37.23 130 ASN B C 1
ATOM 2534 O O . ASN B 1 105 ? 44.656 14.312 37.218 1.00 37.54 130 ASN B O 1
ATOM 2539 N N . ALA B 1 106 ? 42.952 13.019 37.920 1.00 34.79 131 ALA B N 1
ATOM 2540 C CA . ALA B 1 106 ? 42.982 13.392 39.334 1.00 33.49 131 ALA B CA 1
ATOM 2541 C C . ALA B 1 106 ? 43.604 12.187 40.025 1.00 38.87 131 ALA B C 1
ATOM 2542 O O . ALA B 1 106 ? 42.933 11.193 40.279 1.00 40.89 131 ALA B O 1
ATOM 2544 N N . THR B 1 107 ? 44.917 12.217 40.174 1.00 35.84 132 THR B N 1
ATOM 2545 C CA . THR B 1 107 ? 45.746 11.125 40.732 1.00 36.24 132 THR B CA 1
ATOM 2546 C C . THR B 1 107 ? 45.455 10.909 42.221 1.00 37.83 132 THR B C 1
ATOM 2547 O O . THR B 1 107 ? 45.395 9.769 42.679 1.00 37.38 132 THR B O 1
ATOM 2551 N N . TYR B 1 108 ? 45.259 12.000 42.963 1.00 32.37 133 TYR B N 1
ATOM 2552 C CA . TYR B 1 108 ? 45.002 11.955 44.395 1.00 31.98 133 TYR B CA 1
ATOM 2553 C C . TYR B 1 108 ? 44.321 13.241 44.844 1.00 36.18 133 TYR B C 1
ATOM 2554 O O . TYR B 1 108 ? 44.725 14.329 44.442 1.00 35.85 133 TYR B O 1
ATOM 2571 N N . TRP B 1 110 ? 42.151 15.168 48.390 1.00 34.61 135 TRP B N 1
ATOM 2572 C CA . TRP B 1 110 ? 41.773 15.192 49.796 1.00 36.02 135 TRP B CA 1
ATOM 2573 C C . TRP B 1 110 ? 41.313 16.593 50.181 1.00 38.98 135 TRP B C 1
ATOM 2574 O O . TRP B 1 110 ? 41.670 17.573 49.518 1.00 37.91 135 TRP B O 1
ATOM 2585 N N . ILE B 1 111 ? 40.514 16.667 51.255 1.00 35.26 136 ILE B N 1
ATOM 2586 C CA . ILE B 1 111 ? 39.990 17.901 51.843 1.00 34.77 136 ILE B CA 1
ATOM 2587 C C . ILE B 1 111 ? 40.678 18.079 53.199 1.00 41.37 136 ILE B C 1
ATOM 2588 O O . ILE B 1 111 ? 40.895 17.084 53.900 1.00 41.71 136 ILE B O 1
ATOM 2593 N N . SER B 1 112 ? 41.083 19.323 53.538 1.00 38.34 137 SER B N 1
ATOM 2594 C CA . SER B 1 112 ? 41.724 19.631 54.819 1.00 38.68 137 SER B CA 1
ATOM 2595 C C . SER B 1 112 ? 40.694 19.462 55.976 1.00 45.36 137 SER B C 1
ATOM 2596 O O . SER B 1 112 ? 39.486 19.546 55.734 1.00 46.22 137 SER B O 1
ATOM 2599 N N . LYS B 1 113 ? 41.166 19.194 57.206 1.00 43.16 138 LYS B N 1
ATOM 2600 C CA . LYS B 1 113 ? 40.314 18.959 58.389 1.00 45.16 138 LYS B CA 1
ATOM 2601 C C . LYS B 1 113 ? 39.297 20.085 58.607 1.00 50.15 138 LYS B C 1
ATOM 2602 O O . LYS B 1 113 ? 38.132 19.791 58.893 1.00 50.68 138 LYS B O 1
ATOM 2608 N N . ASP B 1 114 ? 39.729 21.362 58.420 1.00 45.64 139 ASP B N 1
ATOM 2609 C CA . ASP B 1 114 ? 38.884 22.553 58.568 1.00 46.16 139 ASP B CA 1
ATOM 2610 C C . ASP B 1 114 ? 37.852 22.720 57.414 1.00 50.54 139 ASP B C 1
ATOM 2611 O O . ASP B 1 114 ? 37.042 23.649 57.470 1.00 52.17 139 ASP B O 1
ATOM 2616 N N . LYS B 1 115 ? 37.908 21.841 56.372 1.00 44.98 140 LYS B N 1
ATOM 2617 C CA . LYS B 1 115 ? 37.026 21.820 55.180 1.00 43.83 140 LYS B CA 1
ATOM 2618 C C . LYS B 1 115 ? 37.178 23.116 54.339 1.00 45.87 140 LYS B C 1
ATOM 2619 O O . LYS B 1 115 ? 36.259 23.504 53.614 1.00 45.13 140 LYS B O 1
ATOM 2625 N N . LYS B 1 116 ? 38.352 23.766 54.424 1.00 41.38 141 LYS B N 1
ATOM 2626 C CA . LYS B 1 116 ? 38.624 25.019 53.716 1.00 40.23 141 LYS B CA 1
ATOM 2627 C C . LYS B 1 116 ? 39.215 24.783 52.330 1.00 42.04 141 LYS B C 1
ATOM 2628 O O . LYS B 1 116 ? 39.136 25.678 51.489 1.00 41.39 141 LYS B O 1
ATOM 2634 N N . TYR B 1 117 ? 39.838 23.612 52.105 1.00 36.99 142 TYR B N 1
ATOM 2635 C CA . TYR B 1 117 ? 40.491 23.309 50.840 1.00 35.65 142 TYR B CA 1
ATOM 2636 C C . TYR B 1 117 ? 40.234 21.931 50.328 1.00 40.16 142 TYR B C 1
ATOM 2637 O O . TYR B 1 117 ? 40.116 20.996 51.099 1.00 40.60 142 TYR B O 1
ATOM 2646 N N . LEU B 1 118 ? 40.188 21.818 48.998 1.00 36.37 143 LEU B N 1
ATOM 2647 C CA . LEU B 1 118 ? 40.248 20.588 48.251 1.00 34.97 143 LEU B CA 1
ATOM 2648 C C . LEU B 1 118 ? 41.545 20.662 47.481 1.00 36.23 143 LEU B C 1
ATOM 2649 O O . LEU B 1 118 ? 41.733 21.603 46.726 1.00 34.81 143 LEU B O 1
ATOM 2654 N N . THR B 1 119 ? 42.460 19.713 47.700 1.00 32.72 144 THR B N 1
ATOM 2655 C CA . THR B 1 119 ? 43.713 19.704 46.963 1.00 31.64 144 THR B CA 1
ATOM 2656 C C . THR B 1 119 ? 43.701 18.521 46.023 1.00 34.80 144 THR B C 1
ATOM 2657 O O . THR B 1 119 ? 43.231 17.434 46.370 1.00 33.00 144 THR B O 1
ATOM 2661 N N . ILE B 1 120 ? 44.208 18.757 44.814 1.00 32.57 145 ILE B N 1
ATOM 2662 C CA . ILE B 1 120 ? 44.278 17.750 43.770 1.00 32.04 145 ILE B CA 1
ATOM 2663 C C . ILE B 1 120 ? 45.692 17.620 43.229 1.00 34.75 145 ILE B C 1
ATOM 2664 O O . ILE B 1 120 ? 46.287 18.587 42.774 1.00 33.18 145 ILE B O 1
ATOM 2669 N N . GLU B 1 121 ? 46.203 16.402 43.271 1.00 33.03 146 GLU B N 1
ATOM 2670 C CA . GLU B 1 121 ? 47.409 15.985 42.592 1.00 31.89 146 GLU B CA 1
ATOM 2671 C C . GLU B 1 121 ? 46.885 15.536 41.215 1.00 35.14 146 GLU B C 1
ATOM 2672 O O . GLU B 1 121 ? 45.981 14.714 41.144 1.00 34.72 146 GLU B O 1
ATOM 2678 N N . PHE B 1 122 ? 47.332 16.166 40.153 1.00 32.45 147 PHE B N 1
ATOM 2679 C CA . PHE B 1 122 ? 46.823 15.891 38.817 1.00 31.91 147 PHE B CA 1
ATOM 2680 C C . PHE B 1 122 ? 47.932 15.538 37.856 1.00 37.70 147 PHE B C 1
ATOM 2681 O O . PHE B 1 122 ? 49.100 15.813 38.113 1.00 37.18 147 PHE B O 1
ATOM 2689 N N . GLN B 1 123 ? 47.550 14.968 36.713 1.00 36.15 148 GLN B N 1
ATOM 2690 C CA . GLN B 1 123 ? 48.451 14.617 35.631 1.00 35.56 148 GLN B CA 1
ATOM 2691 C C . GLN B 1 123 ? 47.772 14.916 34.336 1.00 38.20 148 GLN B C 1
ATOM 2692 O O . GLN B 1 123 ? 46.590 14.628 34.182 1.00 37.71 148 GLN B O 1
ATOM 2698 N N . TYR B 1 124 ? 48.507 15.499 33.400 1.00 35.92 149 TYR B N 1
ATOM 2699 C CA . TYR B 1 124 ? 48.016 15.750 32.050 1.00 36.13 149 TYR B CA 1
ATOM 2700 C C . TYR B 1 124 ? 49.221 15.800 31.101 1.00 42.50 149 TYR B C 1
ATOM 2701 O O . TYR B 1 124 ? 50.373 15.844 31.541 1.00 41.70 149 TYR B O 1
ATOM 2710 N N . TYR B 1 125 ? 48.945 15.764 29.801 1.00 42.46 150 TYR B N 1
ATOM 2711 C CA . TYR B 1 125 ? 49.968 15.839 28.764 1.00 43.54 150 TYR B CA 1
ATOM 2712 C C . TYR B 1 125 ? 50.073 17.269 28.256 1.00 44.23 150 TYR B C 1
ATOM 2713 O O . TYR B 1 125 ? 49.047 17.930 28.074 1.00 44.08 150 TYR B O 1
ATOM 2722 N N . SER B 1 126 ? 51.310 17.764 28.090 1.00 40.65 151 SER B N 1
ATOM 2723 C CA . SER B 1 126 ? 51.602 19.111 27.594 1.00 40.73 151 SER B CA 1
ATOM 2724 C C . SER B 1 126 ? 52.925 19.146 26.820 1.00 48.20 151 SER B C 1
ATOM 2725 O O . SER B 1 126 ? 53.567 18.114 26.640 1.00 48.44 151 SER B O 1
ATOM 2728 N N . THR B 1 127 ? 53.308 20.323 26.333 1.00 48.68 152 THR B N 1
ATOM 2729 C CA . THR B 1 127 ? 54.565 20.534 25.620 1.00 52.29 152 THR B CA 1
ATOM 2730 C C . THR B 1 127 ? 55.616 21.046 26.607 1.00 63.96 152 THR B C 1
ATOM 2731 O O . THR B 1 127 ? 56.785 21.179 26.237 1.00 65.89 152 THR B O 1
ATOM 2735 N N . HIS B 1 128 ? 55.197 21.296 27.875 1.00 64.35 153 HIS B N 1
ATOM 2736 C CA . HIS B 1 128 ? 56.024 21.802 28.974 1.00 67.53 153 HIS B CA 1
ATOM 2737 C C . HIS B 1 128 ? 56.719 23.111 28.563 1.00 76.14 153 HIS B C 1
ATOM 2738 O O . HIS B 1 128 ? 57.951 23.209 28.601 1.00 78.54 153 HIS B O 1
ATOM 2745 N N . SER B 1 129 ? 55.920 24.096 28.121 1.00 73.51 154 SER B N 1
ATOM 2746 C CA . SER B 1 129 ? 56.425 25.404 27.701 1.00 75.78 154 SER B CA 1
ATOM 2747 C C . SER B 1 129 ? 55.700 26.521 28.446 1.00 82.17 154 SER B C 1
ATOM 2748 O O . SER B 1 129 ? 54.478 26.440 28.644 1.00 79.31 154 SER B O 1
ATOM 2751 N N . GLU B 1 130 ? 56.474 27.556 28.870 1.00 83.01 155 GLU B N 1
ATOM 2752 C CA . GLU B 1 130 ? 55.981 28.724 29.608 1.00 83.40 155 GLU B CA 1
ATOM 2753 C C . GLU B 1 130 ? 55.027 29.555 28.756 1.00 87.00 155 GLU B C 1
ATOM 2754 O O . GLU B 1 130 ? 54.103 30.155 29.304 1.00 85.88 155 GLU B O 1
ATOM 2760 N N . ASP B 1 131 ? 55.231 29.538 27.432 1.00 84.68 156 ASP B N 1
ATOM 2761 C CA . ASP B 1 131 ? 54.411 30.219 26.432 1.00 85.52 156 ASP B CA 1
ATOM 2762 C C . ASP B 1 131 ? 52.961 29.684 26.407 1.00 85.10 156 ASP B C 1
ATOM 2763 O O . ASP B 1 131 ? 52.037 30.468 26.164 1.00 85.21 156 ASP B O 1
ATOM 2768 N N . LYS B 1 132 ? 52.763 28.361 26.642 1.00 77.04 157 LYS B N 1
ATOM 2769 C CA . LYS B 1 132 ? 51.420 27.777 26.627 1.00 73.48 157 LYS B CA 1
ATOM 2770 C C . LYS B 1 132 ? 50.987 27.353 28.039 1.00 71.22 157 LYS B C 1
ATOM 2771 O O . LYS B 1 132 ? 51.405 26.315 28.578 1.00 69.80 157 LYS B O 1
ATOM 2777 N N . LYS B 1 133 ? 50.143 28.205 28.627 1.00 63.67 158 LYS B N 1
ATOM 2778 C CA . LYS B 1 133 ? 49.623 28.032 29.973 1.00 60.37 158 LYS B CA 1
ATOM 2779 C C . LYS B 1 133 ? 48.311 27.252 29.937 1.00 56.63 158 LYS B C 1
ATOM 2780 O O . LYS B 1 133 ? 47.492 27.469 29.036 1.00 58.06 158 LYS B O 1
ATOM 2786 N N . HIS B 1 134 ? 48.156 26.304 30.880 1.00 43.39 159 HIS B N 1
ATOM 2787 C CA . HIS B 1 134 ? 46.960 25.487 31.057 1.00 38.77 159 HIS B CA 1
ATOM 2788 C C . HIS B 1 134 ? 46.102 26.138 32.146 1.00 42.57 159 HIS B C 1
ATOM 2789 O O . HIS B 1 134 ? 46.644 26.770 33.061 1.00 44.12 159 HIS B O 1
ATOM 2796 N N . PHE B 1 135 ? 44.776 25.993 32.045 1.00 35.26 160 PHE B N 1
ATOM 2797 C CA A PHE B 1 135 ? 43.808 26.617 32.944 0.50 34.17 160 PHE B CA 1
ATOM 2798 C CA B PHE B 1 135 ? 43.900 26.597 33.034 0.50 34.00 160 PHE B CA 1
ATOM 2799 C C . PHE B 1 135 ? 43.065 25.527 33.734 1.00 37.28 160 PHE B C 1
ATOM 2800 O O . PHE B 1 135 ? 42.438 24.672 33.109 1.00 36.30 160 PHE B O 1
ATOM 2815 N N . LEU B 1 136 ? 43.164 25.536 35.079 1.00 34.29 161 LEU B N 1
ATOM 2816 C CA . LEU B 1 136 ? 42.501 24.569 35.966 1.00 33.32 161 LEU B CA 1
ATOM 2817 C C . LEU B 1 136 ? 41.460 25.247 36.811 1.00 36.95 161 LEU B C 1
ATOM 2818 O O . LEU B 1 136 ? 41.709 26.333 37.313 1.00 37.08 161 LEU B O 1
ATOM 2823 N N . ASN B 1 137 ? 40.289 24.618 36.960 1.00 33.65 162 ASN B N 1
ATOM 2824 C CA . ASN B 1 137 ? 39.183 25.201 37.706 1.00 34.64 162 ASN B CA 1
ATOM 2825 C C . ASN B 1 137 ? 38.343 24.162 38.420 1.00 37.17 162 ASN B C 1
ATOM 2826 O O . ASN B 1 137 ? 38.294 23.021 37.989 1.00 35.50 162 ASN B O 1
ATOM 2831 N N . LEU B 1 138 ? 37.681 24.584 39.511 1.00 34.99 163 LEU B N 1
ATOM 2832 C CA . LEU B 1 138 ? 36.705 23.798 40.265 1.00 35.44 163 LEU B CA 1
ATOM 2833 C C . LEU B 1 138 ? 35.413 24.558 40.090 1.00 39.11 163 LEU B C 1
ATOM 2834 O O . LEU B 1 138 ? 35.308 25.689 40.532 1.00 37.48 163 LEU B O 1
ATOM 2839 N N . VAL B 1 139 ? 34.500 23.993 39.295 1.00 36.50 164 VAL B N 1
ATOM 2840 C CA . VAL B 1 139 ? 33.306 24.664 38.814 1.00 37.85 164 VAL B CA 1
ATOM 2841 C C . VAL B 1 139 ? 32.001 24.051 39.326 1.00 44.95 164 VAL B C 1
ATOM 2842 O O . VAL B 1 139 ? 31.886 22.835 39.453 1.00 44.35 164 VAL B O 1
ATOM 2846 N N . ILE B 1 140 ? 31.014 24.923 39.582 1.00 45.74 165 ILE B N 1
ATOM 2847 C CA . ILE B 1 140 ? 29.616 24.584 39.855 1.00 48.54 165 ILE B CA 1
ATOM 2848 C C . ILE B 1 140 ? 28.955 24.694 38.474 1.00 57.86 165 ILE B C 1
ATOM 2849 O O . ILE B 1 140 ? 28.960 25.788 37.899 1.00 56.96 165 ILE B O 1
ATOM 2854 N N . ASN B 1 141 ? 28.481 23.571 37.903 1.00 60.34 166 ASN B N 1
ATOM 2855 C CA . ASN B 1 141 ? 27.903 23.576 36.551 1.00 64.27 166 ASN B CA 1
ATOM 2856 C C . ASN B 1 141 ? 26.590 24.367 36.469 1.00 77.86 166 ASN B C 1
ATOM 2857 O O . ASN B 1 141 ? 25.671 24.149 37.272 1.00 78.74 166 ASN B O 1
ATOM 2862 N N . ASN B 1 142 ? 26.522 25.257 35.445 1.00 80.39 167 ASN B N 1
ATOM 2863 C CA . ASN B 1 142 ? 25.401 26.143 35.096 1.00 84.85 167 ASN B CA 1
ATOM 2864 C C . ASN B 1 142 ? 24.098 25.349 34.848 1.00 93.93 167 ASN B C 1
ATOM 2865 O O . ASN B 1 142 ? 23.094 25.592 35.529 1.00 97.08 167 ASN B O 1
ATOM 2870 N N . LYS B 1 143 ? 24.134 24.390 33.890 1.00 90.17 168 LYS B N 1
ATOM 2871 C CA . LYS B 1 143 ? 23.009 23.541 33.487 1.00 118.34 168 LYS B CA 1
ATOM 2872 C C . LYS B 1 143 ? 22.749 22.414 34.495 1.00 142.27 168 LYS B C 1
ATOM 2873 O O . LYS B 1 143 ? 22.534 22.665 35.681 1.00 101.37 168 LYS B O 1
ATOM 2875 N N . THR B 1 155 ? 22.974 7.616 47.059 1.00 112.69 180 THR B N 1
ATOM 2876 C CA . THR B 1 155 ? 24.015 8.185 47.924 1.00 110.72 180 THR B CA 1
ATOM 2877 C C . THR B 1 155 ? 24.769 9.343 47.196 1.00 110.72 180 THR B C 1
ATOM 2878 O O . THR B 1 155 ? 25.979 9.518 47.388 1.00 108.01 180 THR B O 1
ATOM 2880 N N . ASP B 1 156 ? 24.018 10.142 46.386 1.00 105.87 181 ASP B N 1
ATOM 2881 C CA . ASP B 1 156 ? 24.490 11.298 45.612 1.00 102.10 181 ASP B CA 1
ATOM 2882 C C . ASP B 1 156 ? 24.151 12.643 46.296 1.00 102.31 181 ASP B C 1
ATOM 2883 O O . ASP B 1 156 ? 24.970 13.567 46.250 1.00 99.86 181 ASP B O 1
ATOM 2888 N N . ASP B 1 157 ? 22.948 12.750 46.920 1.00 97.91 182 ASP B N 1
ATOM 2889 C CA . ASP B 1 157 ? 22.447 13.949 47.612 1.00 96.79 182 ASP B CA 1
ATOM 2890 C C . ASP B 1 157 ? 23.326 14.416 48.788 1.00 94.49 182 ASP B C 1
ATOM 2891 O O . ASP B 1 157 ? 23.270 15.593 49.151 1.00 94.50 182 ASP B O 1
ATOM 2893 N N . GLU B 1 158 ? 24.127 13.506 49.380 1.00 85.30 183 GLU B N 1
ATOM 2894 C CA . GLU B 1 158 ? 25.026 13.798 50.509 1.00 81.73 183 GLU B CA 1
ATOM 2895 C C . GLU B 1 158 ? 26.424 14.283 50.032 1.00 75.00 183 GLU B C 1
ATOM 2896 O O . GLU B 1 158 ? 27.343 14.431 50.843 1.00 73.61 183 GLU B O 1
ATOM 2902 N N . TYR B 1 159 ? 26.571 14.543 48.718 1.00 64.68 184 TYR B N 1
ATOM 2903 C CA . TYR B 1 159 ? 27.800 15.045 48.104 1.00 58.61 184 TYR B CA 1
ATOM 2904 C C . TYR B 1 159 ? 27.503 16.266 47.243 1.00 58.59 184 TYR B C 1
ATOM 2905 O O . TYR B 1 159 ? 26.518 16.276 46.513 1.00 59.18 184 TYR B O 1
ATOM 2914 N N . ILE B 1 160 ? 28.336 17.313 47.362 1.00 52.15 185 ILE B N 1
ATOM 2915 C CA . ILE B 1 160 ? 28.198 18.533 46.557 1.00 49.95 185 ILE B CA 1
ATOM 2916 C C . ILE B 1 160 ? 28.905 18.285 45.226 1.00 50.03 185 ILE B C 1
ATOM 2917 O O . ILE B 1 160 ? 30.104 17.969 45.213 1.00 47.36 185 ILE B O 1
ATOM 2922 N N . ASN B 1 161 ? 28.159 18.412 44.117 1.00 45.25 186 ASN B N 1
ATOM 2923 C CA . ASN B 1 161 ? 28.672 18.192 42.777 1.00 42.48 186 ASN B CA 1
ATOM 2924 C C . ASN B 1 161 ? 29.509 19.372 42.284 1.00 44.95 186 ASN B C 1
ATOM 2925 O O . ASN B 1 161 ? 29.021 20.503 42.186 1.00 45.91 186 ASN B O 1
ATOM 2930 N N . LEU B 1 162 ? 30.769 19.083 41.941 1.00 38.91 187 LEU B N 1
ATOM 2931 C CA . LEU B 1 162 ? 31.724 20.037 41.392 1.00 36.99 187 LEU B CA 1
ATOM 2932 C C . LEU B 1 162 ? 32.428 19.403 40.212 1.00 40.55 187 LEU B C 1
ATOM 2933 O O . LEU B 1 162 ? 32.424 18.177 40.083 1.00 41.36 187 LEU B O 1
ATOM 2938 N N . GLU B 1 163 ? 33.019 20.225 39.334 1.00 35.96 188 GLU B N 1
ATOM 2939 C CA . GLU B 1 163 ? 33.743 19.720 38.169 1.00 34.12 188 GLU B CA 1
ATOM 2940 C C . GLU B 1 163 ? 35.163 20.257 38.162 1.00 36.12 188 GLU B C 1
ATOM 2941 O O . GLU B 1 163 ? 35.360 21.471 38.226 1.00 35.82 188 GLU B O 1
ATOM 2947 N N . PHE B 1 164 ? 36.147 19.348 38.130 1.00 31.16 189 PHE B N 1
ATOM 2948 C CA . PHE B 1 164 ? 37.556 19.704 38.036 1.00 30.26 189 PHE B CA 1
ATOM 2949 C C . PHE B 1 164 ? 37.882 19.767 36.551 1.00 34.28 189 PHE B C 1
ATOM 2950 O O . PHE B 1 164 ? 38.142 18.735 35.913 1.00 31.94 189 PHE B O 1
ATOM 2958 N N . ARG B 1 165 ? 37.804 20.984 35.993 1.00 30.50 190 ARG B N 1
ATOM 2959 C CA . ARG B 1 165 ? 37.958 21.221 34.567 1.00 30.79 190 ARG B CA 1
ATOM 2960 C C . ARG B 1 165 ? 39.362 21.671 34.182 1.00 36.79 190 ARG B C 1
ATOM 2961 O O . ARG B 1 165 ? 40.074 22.295 34.969 1.00 37.57 190 ARG B O 1
ATOM 2969 N N . HIS B 1 166 ? 39.741 21.355 32.932 1.00 32.46 191 HIS B N 1
ATOM 2970 C CA . HIS B 1 166 ? 41.046 21.658 32.381 1.00 30.39 191 HIS B CA 1
ATOM 2971 C C . HIS B 1 166 ? 40.901 22.228 30.999 1.00 34.31 191 HIS B C 1
ATOM 2972 O O . HIS B 1 166 ? 40.198 21.664 30.162 1.00 34.40 191 HIS B O 1
ATOM 2979 N N . ASN B 1 167 ? 41.553 23.374 30.769 1.00 31.20 192 ASN B N 1
ATOM 2980 C CA . ASN B 1 167 ? 41.659 23.992 29.457 1.00 31.63 192 ASN B CA 1
ATOM 2981 C C . ASN B 1 167 ? 43.127 23.966 29.088 1.00 36.80 192 ASN B C 1
ATOM 2982 O O . ASN B 1 167 ? 43.928 24.663 29.706 1.00 37.29 192 ASN B O 1
ATOM 2987 N N . SER B 1 168 ? 43.487 23.111 28.127 1.00 33.75 193 SER B N 1
ATOM 2988 C CA . SER B 1 168 ? 44.868 22.921 27.676 1.00 33.05 193 SER B CA 1
ATOM 2989 C C . SER B 1 168 ? 45.271 24.007 26.671 1.00 38.73 193 SER B C 1
ATOM 2990 O O . SER B 1 168 ? 46.437 24.095 26.292 1.00 38.66 193 SER B O 1
ATOM 2993 N N . GLU B 1 169 ? 44.290 24.839 26.239 1.00 35.83 194 GLU B N 1
ATOM 2994 C CA . GLU B 1 169 ? 44.446 25.957 25.306 1.00 36.72 194 GLU B CA 1
ATOM 2995 C C . GLU B 1 169 ? 45.132 25.513 23.998 1.00 41.35 194 GLU B C 1
ATOM 2996 O O . GLU B 1 169 ? 45.998 26.208 23.467 1.00 42.24 194 GLU B O 1
ATOM 3002 N N . ARG B 1 170 ? 44.714 24.342 23.479 1.00 36.45 195 ARG B N 1
ATOM 3003 C CA . ARG B 1 170 ? 45.152 23.696 22.234 1.00 35.88 195 ARG B CA 1
ATOM 3004 C C . ARG B 1 170 ? 46.596 23.158 22.317 1.00 40.21 195 ARG B C 1
ATOM 3005 O O . ARG B 1 170 ? 47.116 22.708 21.304 1.00 41.83 195 ARG B O 1
ATOM 3013 N N . ASP B 1 171 ? 47.216 23.129 23.505 1.00 35.69 196 ASP B N 1
ATOM 3014 C CA . ASP B 1 171 ? 48.576 22.611 23.679 1.00 35.40 196 ASP B CA 1
ATOM 3015 C C . ASP B 1 171 ? 48.671 21.129 23.285 1.00 41.15 196 ASP B C 1
ATOM 3016 O O . ASP B 1 171 ? 47.816 20.342 23.698 1.00 41.22 196 ASP B O 1
ATOM 3021 N N . SER B 1 172 ? 49.697 20.751 22.491 1.00 39.55 197 SER B N 1
ATOM 3022 C CA . SER B 1 172 ? 49.891 19.362 22.069 1.00 39.32 197 SER B CA 1
ATOM 3023 C C . SER B 1 172 ? 50.135 18.468 23.272 1.00 42.81 197 SER B C 1
ATOM 3024 O O . SER B 1 172 ? 50.928 18.812 24.148 1.00 40.01 197 SER B O 1
ATOM 3027 N N . PRO B 1 173 ? 49.405 17.334 23.363 1.00 41.81 198 PRO B N 1
ATOM 3028 C CA . PRO B 1 173 ? 49.545 16.461 24.538 1.00 40.53 198 PRO B CA 1
ATOM 3029 C C . PRO B 1 173 ? 50.766 15.541 24.374 1.00 44.74 198 PRO B C 1
ATOM 3030 O O . PRO B 1 173 ? 50.639 14.328 24.220 1.00 44.68 198 PRO B O 1
ATOM 3034 N N . ASP B 1 174 ? 51.959 16.131 24.419 1.00 42.63 199 ASP B N 1
ATOM 3035 C CA . ASP B 1 174 ? 53.210 15.426 24.131 1.00 43.76 199 ASP B CA 1
ATOM 3036 C C . ASP B 1 174 ? 53.858 14.715 25.318 1.00 49.98 199 ASP B C 1
ATOM 3037 O O . ASP B 1 174 ? 54.335 13.595 25.143 1.00 51.56 199 ASP B O 1
ATOM 3042 N N . HIS B 1 175 ? 53.935 15.366 26.488 1.00 46.01 200 HIS B N 1
ATOM 3043 C CA . HIS B 1 175 ? 54.632 14.801 27.639 1.00 45.61 200 HIS B CA 1
ATOM 3044 C C . HIS B 1 175 ? 53.799 14.860 28.885 1.00 48.23 200 HIS B C 1
ATOM 3045 O O . HIS B 1 175 ? 53.176 15.880 29.176 1.00 47.03 200 HIS B O 1
ATOM 3052 N N . LEU B 1 176 ? 53.813 13.763 29.627 1.00 44.98 201 LEU B N 1
ATOM 3053 C CA . LEU B 1 176 ? 53.071 13.654 30.853 1.00 44.02 201 LEU B CA 1
ATOM 3054 C C . LEU B 1 176 ? 53.799 14.386 31.972 1.00 49.40 201 LEU B C 1
ATOM 3055 O O . LEU B 1 176 ? 55.003 14.205 32.180 1.00 50.05 201 LEU B O 1
ATOM 3060 N N . GLY B 1 177 ? 53.047 15.243 32.643 1.00 44.06 202 GLY B N 1
ATOM 3061 C CA . GLY B 1 177 ? 53.509 15.993 33.792 1.00 43.56 202 GLY B CA 1
ATOM 3062 C C . GLY B 1 177 ? 52.531 15.844 34.937 1.00 46.55 202 GLY B C 1
ATOM 3063 O O . GLY B 1 177 ? 51.371 15.479 34.733 1.00 45.51 202 GLY B O 1
ATOM 3064 N N . GLU B 1 178 ? 53.002 16.141 36.140 1.00 42.82 203 GLU B N 1
ATOM 3065 C CA . GLU B 1 178 ? 52.243 16.120 37.378 1.00 40.90 203 GLU B CA 1
ATOM 3066 C C . GLU B 1 178 ? 52.318 17.492 38.057 1.00 41.83 203 GLU B C 1
ATOM 3067 O O . GLU B 1 178 ? 53.288 18.224 37.886 1.00 42.45 203 GLU B O 1
ATOM 3073 N N . GLY B 1 179 ? 51.307 17.812 38.837 1.00 35.66 204 GLY B N 1
ATOM 3074 C CA . GLY B 1 179 ? 51.267 19.042 39.605 1.00 34.64 204 GLY B CA 1
ATOM 3075 C C . GLY B 1 179 ? 50.231 18.971 40.700 1.00 36.43 204 GLY B C 1
ATOM 3076 O O . GLY B 1 179 ? 49.566 17.945 40.864 1.00 35.25 204 GLY B O 1
ATOM 3077 N N . TYR B 1 180 ? 50.058 20.091 41.413 1.00 32.45 205 TYR B N 1
ATOM 3078 C CA . TYR B 1 180 ? 49.101 20.258 42.497 1.00 31.00 205 TYR B CA 1
ATOM 3079 C C . TYR B 1 180 ? 48.359 21.550 42.346 1.00 35.62 205 TYR B C 1
ATOM 3080 O O . TYR B 1 180 ? 48.923 22.552 41.904 1.00 34.88 205 TYR B O 1
ATOM 3089 N N . VAL B 1 181 ? 47.085 21.532 42.740 1.00 33.40 206 VAL B N 1
ATOM 3090 C CA . VAL B 1 181 ? 46.218 22.704 42.749 1.00 32.47 206 VAL B CA 1
ATOM 3091 C C . VAL B 1 181 ? 45.353 22.562 44.007 1.00 36.99 206 VAL B C 1
ATOM 3092 O O . VAL B 1 181 ? 44.921 21.461 44.340 1.00 38.33 206 VAL B O 1
ATOM 3096 N N . SER B 1 182 ? 45.153 23.663 44.714 1.00 31.78 207 SER B N 1
ATOM 3097 C CA . SER B 1 182 ? 44.347 23.728 45.920 1.00 31.48 207 SER B CA 1
ATOM 3098 C C . SER B 1 182 ? 43.218 24.702 45.712 1.00 35.77 207 SER B C 1
ATOM 3099 O O . SER B 1 182 ? 43.455 25.838 45.295 1.00 36.25 207 SER B O 1
ATOM 3102 N N . PHE B 1 183 ? 41.985 24.260 45.951 1.00 33.65 208 PHE B N 1
ATOM 3103 C CA . PHE B 1 183 ? 40.825 25.130 45.782 1.00 34.85 208 PHE B CA 1
ATOM 3104 C C . PHE B 1 183 ? 40.186 25.466 47.103 1.00 40.25 208 PHE B C 1
ATOM 3105 O O . PHE B 1 183 ? 39.916 24.568 47.902 1.00 39.01 208 PHE B O 1
ATOM 3113 N N . LYS B 1 184 ? 39.918 26.772 47.321 1.00 38.85 209 LYS B N 1
ATOM 3114 C CA . LYS B 1 184 ? 39.211 27.271 48.499 1.00 39.14 209 LYS B CA 1
ATOM 3115 C C . LYS B 1 184 ? 37.755 26.832 48.389 1.00 44.33 209 LYS B C 1
ATOM 3116 O O . LYS B 1 184 ? 37.168 26.940 47.304 1.00 42.29 209 LYS B O 1
ATOM 3122 N N . LEU B 1 185 ? 37.178 26.293 49.484 1.00 43.00 210 LEU B N 1
ATOM 3123 C CA . LEU B 1 185 ? 35.791 25.808 49.442 1.00 43.05 210 LEU B CA 1
ATOM 3124 C C . LEU B 1 185 ? 34.804 26.809 50.045 1.00 50.16 210 LEU B C 1
ATOM 3125 O O . LEU B 1 185 ? 33.629 26.475 50.195 1.00 51.64 210 LEU B O 1
ATOM 3130 N N . ASP B 1 186 ? 35.249 28.052 50.313 1.00 49.09 211 ASP B N 1
ATOM 3131 C CA . ASP B 1 186 ? 34.422 29.096 50.944 1.00 52.48 211 ASP B CA 1
ATOM 3132 C C . ASP B 1 186 ? 33.154 29.476 50.161 1.00 59.32 211 ASP B C 1
ATOM 3133 O O . ASP B 1 186 ? 32.187 29.892 50.788 1.00 61.87 211 ASP B O 1
ATOM 3138 N N . LYS B 1 187 ? 33.141 29.333 48.826 1.00 55.70 212 LYS B N 1
ATOM 3139 C CA . LYS B 1 187 ? 31.963 29.708 48.035 1.00 56.58 212 LYS B CA 1
ATOM 3140 C C . LYS B 1 187 ? 30.830 28.661 48.151 1.00 62.15 212 LYS B C 1
ATOM 3141 O O . LYS B 1 187 ? 29.708 28.953 47.741 1.00 64.28 212 LYS B O 1
ATOM 3147 N N . ILE B 1 188 ? 31.105 27.475 48.740 1.00 58.02 213 ILE B N 1
ATOM 3148 C CA . ILE B 1 188 ? 30.102 26.421 48.961 1.00 58.00 213 ILE B CA 1
ATOM 3149 C C . ILE B 1 188 ? 29.995 26.091 50.481 1.00 63.37 213 ILE B C 1
ATOM 3150 O O . ILE B 1 188 ? 29.393 25.083 50.853 1.00 63.36 213 ILE B O 1
ATOM 3155 N N . GLU B 1 189 ? 30.562 26.963 51.340 1.00 61.11 214 GLU B N 1
ATOM 3156 C CA . GLU B 1 189 ? 30.622 26.841 52.804 1.00 62.66 214 GLU B CA 1
ATOM 3157 C C . GLU B 1 189 ? 29.241 26.570 53.439 1.00 70.91 214 GLU B C 1
ATOM 3158 O O . GLU B 1 189 ? 29.153 25.757 54.362 1.00 71.65 214 GLU B O 1
ATOM 3164 N N . GLU B 1 190 ? 28.173 27.226 52.937 1.00 69.96 215 GLU B N 1
ATOM 3165 C CA . GLU B 1 190 ? 26.821 27.034 53.456 1.00 73.31 215 GLU B CA 1
ATOM 3166 C C . GLU B 1 190 ? 26.261 25.634 53.161 1.00 77.53 215 GLU B C 1
ATOM 3167 O O . GLU B 1 190 ? 25.441 25.127 53.931 1.00 80.25 215 GLU B O 1
ATOM 3173 N N . GLN B 1 191 ? 26.685 25.027 52.045 1.00 71.12 216 GLN B N 1
ATOM 3174 C CA . GLN B 1 191 ? 26.213 23.714 51.607 1.00 70.41 216 GLN B CA 1
ATOM 3175 C C . GLN B 1 191 ? 26.941 22.555 52.276 1.00 73.65 216 GLN B C 1
ATOM 3176 O O . GLN B 1 191 ? 26.382 21.463 52.326 1.00 73.75 216 GLN B O 1
ATOM 3182 N N . ILE B 1 192 ? 28.171 22.781 52.779 1.00 70.46 217 ILE B N 1
ATOM 3183 C CA . ILE B 1 192 ? 29.045 21.777 53.413 1.00 69.93 217 ILE B CA 1
ATOM 3184 C C . ILE B 1 192 ? 28.358 21.108 54.623 1.00 77.99 217 ILE B C 1
ATOM 3185 O O . ILE B 1 192 ? 28.473 19.888 54.804 1.00 77.25 217 ILE B O 1
ATOM 3190 N N . GLU B 1 193 ? 27.639 21.916 55.423 1.00 78.05 218 GLU B N 1
ATOM 3191 C CA . GLU B 1 193 ? 26.904 21.501 56.611 1.00 80.80 218 GLU B CA 1
ATOM 3192 C C . GLU B 1 193 ? 25.860 20.428 56.237 1.00 83.50 218 GLU B C 1
ATOM 3193 O O . GLU B 1 193 ? 24.954 20.692 55.434 1.00 84.14 218 GLU B O 1
ATOM 3199 N N . GLY B 1 194 ? 26.059 19.215 56.760 1.00 78.15 219 GLY B N 1
ATOM 3200 C CA . GLY B 1 194 ? 25.178 18.069 56.530 1.00 78.71 219 GLY B CA 1
ATOM 3201 C C . GLY B 1 194 ? 25.476 17.203 55.319 1.00 79.03 219 GLY B C 1
ATOM 3202 O O . GLY B 1 194 ? 24.637 16.384 54.915 1.00 79.95 219 GLY B O 1
ATOM 3203 N N . LYS B 1 195 ? 26.675 17.373 54.731 1.00 71.12 220 LYS B N 1
ATOM 3204 C CA . LYS B 1 195 ? 27.128 16.603 53.570 1.00 67.73 220 LYS B CA 1
ATOM 3205 C C . LYS B 1 195 ? 28.304 15.715 53.946 1.00 69.30 220 LYS B C 1
ATOM 3206 O O . LYS B 1 195 ? 29.109 16.078 54.816 1.00 67.21 220 LYS B O 1
ATOM 3212 N N . LYS B 1 196 ? 28.384 14.538 53.299 1.00 65.55 221 LYS B N 1
ATOM 3213 C CA . LYS B 1 196 ? 29.472 13.571 53.477 1.00 63.65 221 LYS B CA 1
ATOM 3214 C C . LYS B 1 196 ? 30.758 14.083 52.819 1.00 61.92 221 LYS B C 1
ATOM 3215 O O . LYS B 1 196 ? 31.852 13.869 53.343 1.00 60.59 221 LYS B O 1
ATOM 3221 N N . GLY B 1 197 ? 30.616 14.762 51.686 1.00 55.88 222 GLY B N 1
ATOM 3222 C CA . GLY B 1 197 ? 31.759 15.305 50.964 1.00 51.71 222 GLY B CA 1
ATOM 3223 C C . GLY B 1 197 ? 31.437 15.966 49.648 1.00 50.72 222 GLY B C 1
ATOM 3224 O O . GLY B 1 197 ? 30.374 16.569 49.477 1.00 51.89 222 GLY B O 1
ATOM 3225 N N . LEU B 1 198 ? 32.373 15.850 48.714 1.00 42.26 223 LEU B N 1
ATOM 3226 C CA . LEU B 1 198 ? 32.253 16.425 47.378 1.00 40.02 223 LEU B CA 1
ATOM 3227 C C . LEU B 1 198 ? 32.246 15.350 46.318 1.00 43.68 223 LEU B C 1
ATOM 3228 O O . LEU B 1 198 ? 32.949 14.351 46.455 1.00 43.34 223 LEU B O 1
ATOM 3233 N N . ASN B 1 199 ? 31.475 15.562 45.253 1.00 40.95 224 ASN B N 1
ATOM 3234 C CA . ASN B 1 199 ? 31.455 14.653 44.109 1.00 41.34 224 ASN B CA 1
ATOM 3235 C C . ASN B 1 199 ? 32.113 15.399 42.942 1.00 42.27 224 ASN B C 1
ATOM 3236 O O . ASN B 1 199 ? 31.589 16.409 42.469 1.00 42.43 224 ASN B O 1
ATOM 3241 N N . ILE B 1 200 ? 33.309 14.947 42.548 1.00 35.98 225 ILE B N 1
ATOM 3242 C CA . ILE B 1 200 ? 34.126 15.632 41.544 1.00 33.55 225 ILE B CA 1
ATOM 3243 C C . ILE B 1 200 ? 34.058 14.940 40.187 1.00 36.67 225 ILE B C 1
ATOM 3244 O O . ILE B 1 200 ? 34.522 13.810 40.041 1.00 37.47 225 ILE B O 1
ATOM 3249 N N . ARG B 1 201 ? 33.507 15.644 39.197 1.00 33.38 226 ARG B N 1
ATOM 3250 C CA . ARG B 1 201 ? 33.442 15.182 37.810 1.00 33.74 226 ARG B CA 1
ATOM 3251 C C . ARG B 1 201 ? 34.779 15.461 37.149 1.00 37.41 226 ARG B C 1
ATOM 3252 O O . ARG B 1 201 ? 35.306 16.576 37.244 1.00 36.54 226 ARG B O 1
ATOM 3260 N N . VAL B 1 202 ? 35.373 14.425 36.553 1.00 33.84 227 VAL B N 1
ATOM 3261 C CA . VAL B 1 202 ? 36.667 14.536 35.874 1.00 31.06 227 VAL B CA 1
ATOM 3262 C C . VAL B 1 202 ? 36.576 13.867 34.485 1.00 35.95 227 VAL B C 1
ATOM 3263 O O . VAL B 1 202 ? 36.120 12.727 34.385 1.00 36.32 227 VAL B O 1
ATOM 3267 N N . ARG B 1 203 ? 37.025 14.561 33.425 1.00 32.87 228 ARG B N 1
ATOM 3268 C CA . ARG B 1 203 ? 37.164 13.937 32.111 1.00 32.51 228 ARG B CA 1
ATOM 3269 C C . ARG B 1 203 ? 38.586 13.373 32.134 1.00 36.18 228 ARG B C 1
ATOM 3270 O O . ARG B 1 203 ? 39.545 14.113 31.942 1.00 34.03 228 ARG B O 1
ATOM 3278 N N . THR B 1 204 ? 38.718 12.084 32.505 1.00 34.07 229 THR B N 1
ATOM 3279 C CA . THR B 1 204 ? 40.006 11.410 32.717 1.00 33.25 229 THR B CA 1
ATOM 3280 C C . THR B 1 204 ? 40.831 11.275 31.428 1.00 37.17 229 THR B C 1
ATOM 3281 O O . THR B 1 204 ? 40.319 11.461 30.321 1.00 37.71 229 THR B O 1
ATOM 3285 N N . LEU B 1 205 ? 42.122 10.980 31.589 1.00 32.61 230 LEU B N 1
ATOM 3286 C CA . LEU B 1 205 ? 43.046 10.806 30.477 1.00 33.31 230 LEU B CA 1
ATOM 3287 C C . LEU B 1 205 ? 42.706 9.617 29.594 1.00 38.31 230 LEU B C 1
ATOM 3288 O O . LEU B 1 205 ? 42.884 9.716 28.387 1.00 38.64 230 LEU B O 1
ATOM 3293 N N . TYR B 1 206 ? 42.266 8.478 30.177 1.00 38.55 231 TYR B N 1
ATOM 3294 C CA . TYR B 1 206 ? 42.007 7.256 29.392 1.00 39.87 231 TYR B CA 1
ATOM 3295 C C . TYR B 1 206 ? 40.644 6.585 29.624 1.00 46.25 231 TYR B C 1
ATOM 3296 O O . TYR B 1 206 ? 40.309 5.668 28.867 1.00 47.53 231 TYR B O 1
ATOM 3305 N N . ASP B 1 207 ? 39.857 6.997 30.642 1.00 43.78 232 ASP B N 1
ATOM 3306 C CA . ASP B 1 207 ? 38.628 6.254 30.963 1.00 45.06 232 ASP B CA 1
ATOM 3307 C C . ASP B 1 207 ? 37.312 7.042 30.886 1.00 49.07 232 ASP B C 1
ATOM 3308 O O . ASP B 1 207 ? 36.327 6.630 31.506 1.00 51.34 232 ASP B O 1
ATOM 3313 N N . GLY B 1 208 ? 37.275 8.107 30.096 1.00 43.49 233 GLY B N 1
ATOM 3314 C CA . GLY B 1 208 ? 36.072 8.923 29.973 1.00 42.77 233 GLY B CA 1
ATOM 3315 C C . GLY B 1 208 ? 35.732 9.707 31.228 1.00 42.08 233 GLY B C 1
ATOM 3316 O O . GLY B 1 208 ? 36.593 9.949 32.073 1.00 38.54 233 GLY B O 1
ATOM 3317 N N . ILE B 1 209 ? 34.468 10.112 31.352 1.00 38.57 234 ILE B N 1
ATOM 3318 C CA . ILE B 1 209 ? 34.011 10.903 32.483 1.00 36.99 234 ILE B CA 1
ATOM 3319 C C . ILE B 1 209 ? 33.807 10.006 33.693 1.00 43.16 234 ILE B C 1
ATOM 3320 O O . ILE B 1 209 ? 33.071 9.012 33.635 1.00 43.94 234 ILE B O 1
ATOM 3325 N N . LYS B 1 210 ? 34.481 10.373 34.790 1.00 39.85 235 LYS B N 1
ATOM 3326 C CA . LYS B 1 210 ? 34.396 9.711 36.087 1.00 39.70 235 LYS B CA 1
ATOM 3327 C C . LYS B 1 210 ? 33.935 10.717 37.136 1.00 42.65 235 LYS B C 1
ATOM 3328 O O . LYS B 1 210 ? 34.198 11.921 36.999 1.00 39.63 235 LYS B O 1
ATOM 3334 N N . ASN B 1 211 ? 33.233 10.224 38.168 1.00 40.79 236 ASN B N 1
ATOM 3335 C CA . ASN B 1 211 ? 32.771 11.032 39.298 1.00 41.41 236 ASN B CA 1
ATOM 3336 C C . ASN B 1 211 ? 33.372 10.458 40.547 1.00 46.73 236 ASN B C 1
ATOM 3337 O O . ASN B 1 211 ? 33.096 9.309 40.888 1.00 49.69 236 ASN B O 1
ATOM 3342 N N . TYR B 1 212 ? 34.270 11.216 41.179 1.00 41.30 237 TYR B N 1
ATOM 3343 C CA . TYR B 1 212 ? 34.971 10.773 42.380 1.00 39.79 237 TYR B CA 1
ATOM 3344 C C . TYR B 1 212 ? 34.413 11.412 43.626 1.00 44.17 237 TYR B C 1
ATOM 3345 O O . TYR B 1 212 ? 34.324 12.632 43.708 1.00 43.08 237 TYR B O 1
ATOM 3354 N N . LYS B 1 213 ? 34.062 10.586 44.608 1.00 43.45 238 LYS B N 1
ATOM 3355 C CA . LYS B 1 213 ? 33.574 11.065 45.898 1.00 44.50 238 LYS B CA 1
ATOM 3356 C C . LYS B 1 213 ? 34.759 11.292 46.839 1.00 47.37 238 LYS B C 1
ATOM 3357 O O . LYS B 1 213 ? 35.623 10.422 46.982 1.00 46.18 238 LYS B O 1
ATOM 3363 N N . VAL B 1 214 ? 34.868 12.527 47.363 1.00 44.02 239 VAL B N 1
ATOM 3364 C CA . VAL B 1 214 ? 35.939 12.957 48.270 1.00 42.50 239 VAL B CA 1
ATOM 3365 C C . VAL B 1 214 ? 35.268 13.279 49.592 1.00 49.33 239 VAL B C 1
ATOM 3366 O O . VAL B 1 214 ? 34.420 14.172 49.664 1.00 49.47 239 VAL B O 1
ATOM 3370 N N . GLN B 1 215 ? 35.609 12.515 50.620 1.00 48.05 240 GLN B N 1
ATOM 3371 C CA . GLN B 1 215 ? 35.006 12.654 51.942 1.00 50.35 240 GLN B CA 1
ATOM 3372 C C . GLN B 1 215 ? 35.577 13.807 52.728 1.00 52.93 240 GLN B C 1
ATOM 3373 O O . GLN B 1 215 ? 36.790 14.030 52.699 1.00 50.41 240 GLN B O 1
ATOM 3379 N N . PHE B 1 216 ? 34.707 14.497 53.492 1.00 51.36 241 PHE B N 1
ATOM 3380 C CA . PHE B 1 216 ? 35.134 15.515 54.452 1.00 50.55 241 PHE B CA 1
ATOM 3381 C C . PHE B 1 216 ? 35.782 14.763 55.615 1.00 54.78 241 PHE B C 1
ATOM 3382 O O . PHE B 1 216 ? 35.217 13.749 56.035 1.00 55.02 241 PHE B O 1
ATOM 3390 N N . PRO B 1 217 ? 36.973 15.168 56.116 1.00 52.26 242 PRO B N 1
ATOM 3391 C CA . PRO B 1 217 ? 37.592 14.427 57.239 1.00 56.02 242 PRO B CA 1
ATOM 3392 C C . PRO B 1 217 ? 36.756 14.508 58.546 1.00 71.63 242 PRO B C 1
ATOM 3393 O O . PRO B 1 217 ? 35.911 15.427 58.675 1.00 76.57 242 PRO B O 1
ATOM 3398 N N . GLN C 1 7 ? 82.338 -25.082 49.957 1.00 82.91 32 GLN C N 1
ATOM 3399 C CA . GLN C 1 7 ? 81.743 -24.352 51.076 1.00 80.66 32 GLN C CA 1
ATOM 3400 C C . GLN C 1 7 ? 81.499 -22.858 50.712 1.00 82.02 32 GLN C C 1
ATOM 3401 O O . GLN C 1 7 ? 82.131 -21.965 51.301 1.00 83.19 32 GLN C O 1
ATOM 3403 N N . SER C 1 8 ? 80.590 -22.590 49.728 1.00 73.87 33 SER C N 1
ATOM 3404 C CA . SER C 1 8 ? 80.254 -21.213 49.311 1.00 70.71 33 SER C CA 1
ATOM 3405 C C . SER C 1 8 ? 78.929 -20.757 49.935 1.00 65.62 33 SER C C 1
ATOM 3406 O O . SER C 1 8 ? 78.050 -21.573 50.229 1.00 65.03 33 SER C O 1
ATOM 3409 N N . ARG C 1 9 ? 78.818 -19.449 50.149 1.00 55.04 34 ARG C N 1
ATOM 3410 C CA . ARG C 1 9 ? 77.713 -18.776 50.794 1.00 50.79 34 ARG C CA 1
ATOM 3411 C C . ARG C 1 9 ? 76.387 -18.885 50.040 1.00 51.21 34 ARG C C 1
ATOM 3412 O O . ARG C 1 9 ? 76.338 -18.858 48.806 1.00 51.02 34 ARG C O 1
ATOM 3420 N N . SER C 1 10 ? 75.306 -18.927 50.824 1.00 43.33 35 SER C N 1
ATOM 3421 C CA . SER C 1 10 ? 73.936 -18.935 50.354 1.00 40.11 35 SER C CA 1
ATOM 3422 C C . SER C 1 10 ? 73.154 -17.855 51.094 1.00 41.19 35 SER C C 1
ATOM 3423 O O . SER C 1 10 ? 73.524 -17.482 52.206 1.00 40.05 35 SER C O 1
ATOM 3426 N N . LEU C 1 11 ? 72.112 -17.318 50.463 1.00 36.69 36 LEU C N 1
ATOM 3427 C CA . LEU C 1 11 ? 71.231 -16.313 51.050 1.00 35.44 36 LEU C CA 1
ATOM 3428 C C . LEU C 1 11 ? 69.791 -16.675 50.745 1.00 38.61 36 LEU C C 1
ATOM 3429 O O . LEU C 1 11 ? 69.489 -17.060 49.624 1.00 39.14 36 LEU C O 1
ATOM 3434 N N . VAL C 1 12 ? 68.913 -16.580 51.745 1.00 34.45 37 VAL C N 1
ATOM 3435 C CA . VAL C 1 12 ? 67.465 -16.839 51.651 1.00 32.87 37 VAL C CA 1
ATOM 3436 C C . VAL C 1 12 ? 66.717 -15.923 52.595 1.00 35.98 37 VAL C C 1
ATOM 3437 O O . VAL C 1 12 ? 67.254 -15.538 53.632 1.00 35.02 37 VAL C O 1
ATOM 3441 N N . ILE C 1 13 ? 65.437 -15.696 52.296 1.00 33.66 38 ILE C N 1
ATOM 3442 C CA . ILE C 1 13 ? 64.470 -15.099 53.211 1.00 33.31 38 ILE C CA 1
ATOM 3443 C C . ILE C 1 13 ? 63.731 -16.332 53.777 1.00 37.01 38 ILE C C 1
ATOM 3444 O O . ILE C 1 13 ? 63.537 -17.324 53.043 1.00 35.47 38 ILE C O 1
ATOM 3449 N N . SER C 1 14 ? 63.402 -16.319 55.077 1.00 33.29 39 SER C N 1
ATOM 3450 C CA . SER C 1 14 ? 62.693 -17.446 55.677 1.00 33.19 39 SER C CA 1
ATOM 3451 C C . SER C 1 14 ? 61.939 -17.029 56.939 1.00 37.72 39 SER C C 1
ATOM 3452 O O . SER C 1 14 ? 62.103 -15.907 57.426 1.00 37.38 39 SER C O 1
ATOM 3455 N N . THR C 1 15 ? 61.146 -17.957 57.477 1.00 33.14 40 THR C N 1
ATOM 3456 C CA . THR C 1 15 ? 60.454 -17.809 58.740 1.00 33.14 40 THR C CA 1
ATOM 3457 C C . THR C 1 15 ? 61.272 -18.548 59.798 1.00 38.17 40 THR C C 1
ATOM 3458 O O . THR C 1 15 ? 61.738 -19.657 59.563 1.00 38.83 40 THR C O 1
ATOM 3462 N N . ILE C 1 16 ? 61.459 -17.914 60.950 1.00 35.76 41 ILE C N 1
ATOM 3463 C CA . ILE C 1 16 ? 62.125 -18.492 62.110 1.00 35.85 41 ILE C CA 1
ATOM 3464 C C . ILE C 1 16 ? 61.037 -19.217 62.894 1.00 42.03 41 ILE C C 1
ATOM 3465 O O . ILE C 1 16 ? 60.016 -18.614 63.257 1.00 39.75 41 ILE C O 1
ATOM 3470 N N A ASN C 1 17 ? 61.216 -20.525 63.045 0.50 40.09 42 ASN C N 1
ATOM 3471 N N B ASN C 1 17 ? 61.246 -20.515 63.171 0.50 41.47 42 ASN C N 1
ATOM 3472 C CA A ASN C 1 17 ? 60.258 -21.360 63.738 0.50 41.62 42 ASN C CA 1
ATOM 3473 C CA B ASN C 1 17 ? 60.301 -21.321 63.948 0.50 43.68 42 ASN C CA 1
ATOM 3474 C C A ASN C 1 17 ? 60.778 -21.627 65.140 0.50 47.99 42 ASN C C 1
ATOM 3475 C C B ASN C 1 17 ? 61.044 -22.093 65.042 0.50 50.40 42 ASN C C 1
ATOM 3476 O O A ASN C 1 17 ? 61.871 -22.173 65.305 0.50 47.64 42 ASN C O 1
ATOM 3477 O O B ASN C 1 17 ? 62.125 -22.619 64.781 0.50 49.51 42 ASN C O 1
ATOM 3486 N N A GLN C 1 18 ? 60.028 -21.153 66.140 0.50 46.93 43 GLN C N 1
ATOM 3487 N N B GLN C 1 18 ? 60.481 -22.135 66.269 0.50 49.78 43 GLN C N 1
ATOM 3488 C CA A GLN C 1 18 ? 60.354 -21.281 67.556 0.50 49.70 43 GLN C CA 1
ATOM 3489 C CA B GLN C 1 18 ? 61.084 -22.829 67.426 0.50 51.76 43 GLN C CA 1
ATOM 3490 C C A GLN C 1 18 ? 59.133 -21.912 68.286 0.50 58.46 43 GLN C C 1
ATOM 3491 C C B GLN C 1 18 ? 60.920 -24.345 67.318 0.50 56.50 43 GLN C C 1
ATOM 3492 O O A GLN C 1 18 ? 58.323 -21.202 68.891 0.50 58.83 43 GLN C O 1
ATOM 3493 O O B GLN C 1 18 ? 59.856 -24.807 66.903 0.50 56.43 43 GLN C O 1
ATOM 3504 N N A ILE C 1 19 ? 59.003 -23.258 68.190 0.50 57.68 44 ILE C N 1
ATOM 3505 N N B ILE C 1 19 ? 61.958 -25.119 67.707 0.50 54.28 44 ILE C N 1
ATOM 3506 C CA A ILE C 1 19 ? 57.867 -24.018 68.727 0.50 60.85 44 ILE C CA 1
ATOM 3507 C CA B ILE C 1 19 ? 61.894 -26.588 67.671 0.50 55.70 44 ILE C CA 1
ATOM 3508 C C A ILE C 1 19 ? 58.255 -24.902 69.935 0.50 70.27 44 ILE C C 1
ATOM 3509 C C B ILE C 1 19 ? 61.009 -27.081 68.852 0.50 67.38 44 ILE C C 1
ATOM 3510 O O A ILE C 1 19 ? 57.378 -25.230 70.734 0.50 71.81 44 ILE C O 1
ATOM 3511 O O B ILE C 1 19 ? 60.151 -27.944 68.635 0.50 67.68 44 ILE C O 1
ATOM 3520 N N A SER C 1 20 ? 59.549 -25.274 70.072 0.50 69.71 45 SER C N 1
ATOM 3521 N N B SER C 1 20 ? 61.191 -26.497 70.079 0.50 68.97 45 SER C N 1
ATOM 3522 C CA A SER C 1 20 ? 60.056 -26.112 71.173 0.50 73.04 45 SER C CA 1
ATOM 3523 C CA B SER C 1 20 ? 60.431 -26.841 71.300 0.50 72.89 45 SER C CA 1
ATOM 3524 C C A SER C 1 20 ? 60.029 -25.354 72.510 0.50 81.40 45 SER C C 1
ATOM 3525 C C B SER C 1 20 ? 60.490 -25.715 72.399 0.50 81.25 45 SER C C 1
ATOM 3526 O O A SER C 1 20 ? 59.925 -24.119 72.502 0.50 80.00 45 SER C O 1
ATOM 3527 O O B SER C 1 20 ? 60.801 -24.559 72.096 0.50 79.73 45 SER C O 1
ATOM 3532 N N . GLU C 1 21 ? 60.130 -26.084 73.660 1.00 82.51 46 GLU C N 1
ATOM 3533 C CA . GLU C 1 21 ? 60.111 -25.375 74.965 1.00 85.73 46 GLU C CA 1
ATOM 3534 C C . GLU C 1 21 ? 61.364 -24.512 75.211 1.00 89.68 46 GLU C C 1
ATOM 3535 O O . GLU C 1 21 ? 61.260 -23.478 75.886 1.00 89.50 46 GLU C O 1
ATOM 3541 N N . ASP C 1 22 ? 62.540 -24.944 74.675 1.00 85.86 47 ASP C N 1
ATOM 3542 C CA . ASP C 1 22 ? 63.793 -24.189 74.727 1.00 85.08 47 ASP C CA 1
ATOM 3543 C C . ASP C 1 22 ? 63.724 -23.106 73.641 1.00 86.29 47 ASP C C 1
ATOM 3544 O O . ASP C 1 22 ? 63.760 -23.420 72.445 1.00 84.29 47 ASP C O 1
ATOM 3549 N N . SER C 1 23 ? 63.573 -21.836 74.071 1.00 82.45 48 SER C N 1
ATOM 3550 C CA . SER C 1 23 ? 63.456 -20.658 73.199 1.00 80.08 48 SER C CA 1
ATOM 3551 C C . SER C 1 23 ? 64.763 -20.375 72.416 1.00 80.45 48 SER C C 1
ATOM 3552 O O . SER C 1 23 ? 64.764 -19.558 71.478 1.00 78.64 48 SER C O 1
ATOM 3555 N N . LYS C 1 24 ? 65.861 -21.058 72.803 1.00 74.60 49 LYS C N 1
ATOM 3556 C CA . LYS C 1 24 ? 67.172 -20.950 72.157 1.00 71.77 49 LYS C CA 1
ATOM 3557 C C . LYS C 1 24 ? 67.224 -21.864 70.905 1.00 69.24 49 LYS C C 1
ATOM 3558 O O . LYS C 1 24 ? 68.018 -21.611 70.009 1.00 66.64 49 LYS C O 1
ATOM 3564 N N . GLU C 1 25 ? 66.364 -22.900 70.853 1.00 62.11 50 GLU C N 1
ATOM 3565 C CA . GLU C 1 25 ? 66.276 -23.881 69.772 1.00 58.83 50 GLU C CA 1
ATOM 3566 C C . GLU C 1 25 ? 65.289 -23.418 68.705 1.00 55.09 50 GLU C C 1
ATOM 3567 O O . GLU C 1 25 ? 64.096 -23.265 68.990 1.00 54.44 50 GLU C O 1
ATOM 3573 N N . PHE C 1 26 ? 65.789 -23.186 67.476 1.00 45.74 51 PHE C N 1
ATOM 3574 C CA . PHE C 1 26 ? 64.959 -22.743 66.354 1.00 42.35 51 PHE C CA 1
ATOM 3575 C C . PHE C 1 26 ? 65.434 -23.363 65.032 1.00 45.15 51 PHE C C 1
ATOM 3576 O O . PHE C 1 26 ? 66.547 -23.868 64.956 1.00 46.54 51 PHE C O 1
ATOM 3584 N N . TYR C 1 27 ? 64.577 -23.346 64.010 1.00 39.51 52 TYR C N 1
ATOM 3585 C CA . TYR C 1 27 ? 64.872 -23.786 62.644 1.00 37.32 52 TYR C CA 1
ATOM 3586 C C . TYR C 1 27 ? 64.221 -22.786 61.684 1.00 39.10 52 TYR C C 1
ATOM 3587 O O . TYR C 1 27 ? 63.587 -21.817 62.134 1.00 37.11 52 TYR C O 1
ATOM 3596 N N . PHE C 1 28 ? 64.427 -22.984 60.370 1.00 35.44 53 PHE C N 1
ATOM 3597 C CA . PHE C 1 28 ? 63.934 -22.063 59.348 1.00 33.36 53 PHE C CA 1
ATOM 3598 C C . PHE C 1 28 ? 63.027 -22.749 58.351 1.00 38.07 53 PHE C C 1
ATOM 3599 O O . PHE C 1 28 ? 63.328 -23.872 57.955 1.00 39.13 53 PHE C O 1
ATOM 3607 N N . THR C 1 29 ? 61.925 -22.077 57.940 1.00 33.97 54 THR C N 1
ATOM 3608 C CA . THR C 1 29 ? 61.023 -22.557 56.877 1.00 33.91 54 THR C CA 1
ATOM 3609 C C . THR C 1 29 ? 61.093 -21.576 55.696 1.00 36.37 54 THR C C 1
ATOM 3610 O O . THR C 1 29 ? 60.862 -20.371 55.866 1.00 32.49 54 THR C O 1
ATOM 3614 N N . LEU C 1 30 ? 61.448 -22.112 54.508 1.00 35.40 55 LEU C N 1
ATOM 3615 C CA . LEU C 1 30 ? 61.541 -21.380 53.237 1.00 34.14 55 LEU C CA 1
ATOM 3616 C C . LEU C 1 30 ? 60.146 -21.219 52.655 1.00 38.60 55 LEU C C 1
ATOM 3617 O O . LEU C 1 30 ? 59.250 -21.990 53.011 1.00 39.22 55 LEU C O 1
ATOM 3622 N N . ASP C 1 31 ? 59.950 -20.215 51.772 1.00 35.40 56 ASP C N 1
ATOM 3623 C CA . ASP C 1 31 ? 58.637 -19.910 51.192 1.00 35.78 56 ASP C CA 1
ATOM 3624 C C . ASP C 1 31 ? 58.079 -21.008 50.268 1.00 40.94 56 ASP C C 1
ATOM 3625 O O . ASP C 1 31 ? 56.897 -20.967 49.949 1.00 41.97 56 ASP C O 1
ATOM 3630 N N . ASN C 1 32 ? 58.875 -22.042 49.948 1.00 37.96 57 ASN C N 1
ATOM 3631 C CA . ASN C 1 32 ? 58.433 -23.228 49.192 1.00 37.47 57 ASN C CA 1
ATOM 3632 C C . ASN C 1 32 ? 58.046 -24.375 50.172 1.00 40.14 57 ASN C C 1
ATOM 3633 O O . ASN C 1 32 ? 57.727 -25.475 49.733 1.00 41.59 57 ASN C O 1
ATOM 3638 N N . GLY C 1 33 ? 58.125 -24.109 51.482 1.00 34.72 58 GLY C N 1
ATOM 3639 C CA . GLY C 1 33 ? 57.794 -25.066 52.528 1.00 34.70 58 GLY C CA 1
ATOM 3640 C C . GLY C 1 33 ? 58.950 -25.936 53.000 1.00 39.84 58 GLY C C 1
ATOM 3641 O O . GLY C 1 33 ? 58.791 -26.704 53.958 1.00 39.59 58 GLY C O 1
ATOM 3642 N N . LYS C 1 34 ? 60.122 -25.832 52.327 1.00 36.80 59 LYS C N 1
ATOM 3643 C CA . LYS C 1 34 ? 61.318 -26.577 52.695 1.00 37.13 59 LYS C CA 1
ATOM 3644 C C . LYS C 1 34 ? 61.896 -26.001 53.963 1.00 40.57 59 LYS C C 1
ATOM 3645 O O . LYS C 1 34 ? 61.724 -24.819 54.243 1.00 40.29 59 LYS C O 1
ATOM 3651 N N . THR C 1 35 ? 62.504 -26.859 54.769 1.00 37.71 60 THR C N 1
ATOM 3652 C CA . THR C 1 35 ? 63.036 -26.476 56.072 1.00 37.02 60 THR C CA 1
ATOM 3653 C C . THR C 1 35 ? 64.573 -26.598 56.125 1.00 40.17 60 THR C C 1
ATOM 3654 O O . THR C 1 35 ? 65.180 -27.386 55.388 1.00 39.99 60 THR C O 1
ATOM 3666 N N . PHE C 1 37 ? 67.780 -26.819 59.074 1.00 39.05 62 PHE C N 1
ATOM 3667 C CA . PHE C 1 37 ? 68.215 -27.035 60.438 1.00 39.93 62 PHE C CA 1
ATOM 3668 C C . PHE C 1 37 ? 69.523 -26.267 60.678 1.00 45.00 62 PHE C C 1
ATOM 3669 O O . PHE C 1 37 ? 70.529 -26.586 60.039 1.00 43.66 62 PHE C O 1
ATOM 3677 N N . PRO C 1 38 ? 69.550 -25.276 61.598 1.00 42.93 63 PRO C N 1
ATOM 3678 C CA . PRO C 1 38 ? 70.808 -24.568 61.851 1.00 43.32 63 PRO C CA 1
ATOM 3679 C C . PRO C 1 38 ? 71.648 -25.345 62.861 1.00 49.51 63 PRO C C 1
ATOM 3680 O O . PRO C 1 38 ? 71.297 -25.398 64.041 1.00 51.61 63 PRO C O 1
ATOM 3684 N N . SER C 1 39 ? 72.753 -25.952 62.404 1.00 46.26 64 SER C N 1
ATOM 3685 C CA . SER C 1 39 ? 73.636 -26.750 63.263 1.00 47.83 64 SER C CA 1
ATOM 3686 C C . SER C 1 39 ? 74.326 -25.911 64.367 1.00 52.36 64 SER C C 1
ATOM 3687 O O . SER C 1 39 ? 74.794 -26.480 65.351 1.00 54.64 64 SER C O 1
ATOM 3690 N N . ASN C 1 40 ? 74.345 -24.574 64.228 1.00 46.21 65 ASN C N 1
ATOM 3691 C CA . ASN C 1 40 ? 74.982 -23.658 65.182 1.00 45.14 65 ASN C CA 1
ATOM 3692 C C . ASN C 1 40 ? 73.996 -22.595 65.708 1.00 49.06 65 ASN C C 1
ATOM 3693 O O . ASN C 1 40 ? 74.421 -21.475 66.002 1.00 48.77 65 ASN C O 1
ATOM 3698 N N . SER C 1 41 ? 72.685 -22.937 65.843 1.00 46.86 66 SER C N 1
ATOM 3699 C CA . SER C 1 41 ? 71.644 -21.995 66.332 1.00 46.66 66 SER C CA 1
ATOM 3700 C C . SER C 1 41 ? 71.931 -21.490 67.759 1.00 52.57 66 SER C C 1
ATOM 3701 O O . SER C 1 41 ? 71.511 -20.383 68.097 1.00 51.38 66 SER C O 1
ATOM 3704 N N . GLN C 1 42 ? 72.685 -22.282 68.570 1.00 51.63 67 GLN C N 1
ATOM 3705 C CA . GLN C 1 42 ? 73.076 -21.936 69.951 1.00 53.21 67 GLN C CA 1
ATOM 3706 C C . GLN C 1 42 ? 73.805 -20.587 70.016 1.00 55.73 67 GLN C C 1
ATOM 3707 O O . GLN C 1 42 ? 73.577 -19.835 70.962 1.00 56.07 67 GLN C O 1
ATOM 3713 N N . ALA C 1 43 ? 74.603 -20.252 68.965 1.00 50.29 68 ALA C N 1
ATOM 3714 C CA . ALA C 1 43 ? 75.350 -18.993 68.829 1.00 49.41 68 ALA C CA 1
ATOM 3715 C C . ALA C 1 43 ? 74.425 -17.772 68.863 1.00 53.39 68 ALA C C 1
ATOM 3716 O O . ALA C 1 43 ? 74.877 -16.694 69.231 1.00 54.55 68 ALA C O 1
ATOM 3718 N N . TRP C 1 44 ? 73.131 -17.941 68.494 1.00 49.50 69 TRP C N 1
ATOM 3719 C CA . TRP C 1 44 ? 72.130 -16.873 68.530 1.00 48.83 69 TRP C CA 1
ATOM 3720 C C . TRP C 1 44 ? 71.273 -16.957 69.805 1.00 58.88 69 TRP C C 1
ATOM 3721 O O . TRP C 1 44 ? 70.192 -16.377 69.850 1.00 59.12 69 TRP C O 1
ATOM 3732 N N . GLY C 1 45 ? 71.792 -17.626 70.832 1.00 60.46 70 GLY C N 1
ATOM 3733 C CA . GLY C 1 45 ? 71.136 -17.764 72.127 1.00 63.83 70 GLY C CA 1
ATOM 3734 C C . GLY C 1 45 ? 70.677 -16.444 72.715 1.00 72.19 70 GLY C C 1
ATOM 3735 O O . GLY C 1 45 ? 69.482 -16.269 72.991 1.00 72.35 70 GLY C O 1
ATOM 3736 N N . GLY C 1 46 ? 71.619 -15.503 72.829 1.00 71.00 71 GLY C N 1
ATOM 3737 C CA . GLY C 1 46 ? 71.396 -14.154 73.346 1.00 72.32 71 GLY C CA 1
ATOM 3738 C C . GLY C 1 46 ? 70.323 -13.383 72.603 1.00 75.54 71 GLY C C 1
ATOM 3739 O O . GLY C 1 46 ? 69.665 -12.503 73.171 1.00 76.67 71 GLY C O 1
ATOM 3740 N N . GLU C 1 47 ? 70.137 -13.730 71.329 1.00 70.30 72 GLU C N 1
ATOM 3741 C CA . GLU C 1 47 ? 69.139 -13.145 70.447 1.00 68.41 72 GLU C CA 1
ATOM 3742 C C . GLU C 1 47 ? 67.859 -13.984 70.537 1.00 72.32 72 GLU C C 1
ATOM 3743 O O . GLU C 1 47 ? 67.776 -15.057 69.923 1.00 73.15 72 GLU C O 1
ATOM 3749 N N . LYS C 1 48 ? 66.877 -13.524 71.323 1.00 66.62 73 LYS C N 1
ATOM 3750 C CA . LYS C 1 48 ? 65.626 -14.257 71.465 1.00 65.16 73 LYS C CA 1
ATOM 3751 C C . LYS C 1 48 ? 64.741 -13.955 70.242 1.00 63.15 73 LYS C C 1
ATOM 3752 O O . LYS C 1 48 ? 64.220 -12.844 70.119 1.00 63.48 73 LYS C O 1
ATOM 3758 N N . PHE C 1 49 ? 64.618 -14.937 69.320 1.00 53.84 74 PHE C N 1
ATOM 3759 C CA . PHE C 1 49 ? 63.777 -14.789 68.137 1.00 50.42 74 PHE C CA 1
ATOM 3760 C C . PHE C 1 49 ? 62.366 -15.243 68.447 1.00 54.21 74 PHE C C 1
ATOM 3761 O O . PHE C 1 49 ? 62.166 -16.287 69.073 1.00 54.31 74 PHE C O 1
ATOM 3769 N N . GLU C 1 50 ? 61.389 -14.449 68.008 1.00 50.23 75 GLU C N 1
ATOM 3770 C CA . GLU C 1 50 ? 59.975 -14.772 68.161 1.00 49.88 75 GLU C CA 1
ATOM 3771 C C . GLU C 1 50 ? 59.569 -15.773 67.088 1.00 51.77 75 GLU C C 1
ATOM 3772 O O . GLU C 1 50 ? 60.060 -15.690 65.956 1.00 49.03 75 GLU C O 1
ATOM 3778 N N . ASN C 1 51 ? 58.675 -16.711 67.426 1.00 48.97 76 ASN C N 1
ATOM 3779 C CA . ASN C 1 51 ? 58.146 -17.667 66.465 1.00 47.76 76 ASN C CA 1
ATOM 3780 C C . ASN C 1 51 ? 57.351 -16.883 65.407 1.00 51.38 76 ASN C C 1
ATOM 3781 O O . ASN C 1 51 ? 56.476 -16.082 65.757 1.00 52.13 76 ASN C O 1
ATOM 3786 N N . GLY C 1 52 ? 57.734 -17.047 64.145 1.00 45.44 77 GLY C N 1
ATOM 3787 C CA . GLY C 1 52 ? 57.114 -16.344 63.031 1.00 42.90 77 GLY C CA 1
ATOM 3788 C C . GLY C 1 52 ? 57.952 -15.200 62.506 1.00 43.18 77 GLY C C 1
ATOM 3789 O O . GLY C 1 52 ? 57.610 -14.596 61.488 1.00 42.80 77 GLY C O 1
ATOM 3790 N N . GLN C 1 53 ? 59.069 -14.902 63.174 1.00 37.33 78 GLN C N 1
ATOM 3791 C CA . GLN C 1 53 ? 59.964 -13.839 62.741 1.00 35.25 78 GLN C CA 1
ATOM 3792 C C . GLN C 1 53 ? 60.529 -14.137 61.358 1.00 38.32 78 GLN C C 1
ATOM 3793 O O . GLN C 1 53 ? 61.059 -15.224 61.127 1.00 34.99 78 GLN C O 1
ATOM 3799 N N . ARG C 1 54 ? 60.402 -13.165 60.439 1.00 36.70 79 ARG C N 1
ATOM 3800 C CA . ARG C 1 54 ? 60.970 -13.292 59.105 1.00 35.58 79 ARG C CA 1
ATOM 3801 C C . ARG C 1 54 ? 62.386 -12.731 59.148 1.00 39.79 79 ARG C C 1
ATOM 3802 O O . ARG C 1 54 ? 62.687 -11.868 59.978 1.00 40.58 79 ARG C O 1
ATOM 3810 N N . ALA C 1 55 ? 63.280 -13.283 58.323 1.00 35.40 80 ALA C N 1
ATOM 3811 C CA . ALA C 1 55 ? 64.682 -12.891 58.333 1.00 34.31 80 ALA C CA 1
ATOM 3812 C C . ALA C 1 55 ? 65.395 -13.305 57.081 1.00 38.25 80 ALA C C 1
ATOM 3813 O O . ALA C 1 55 ? 64.980 -14.250 56.420 1.00 37.09 80 ALA C O 1
ATOM 3815 N N . PHE C 1 56 ? 66.477 -12.574 56.750 1.00 36.27 81 PHE C N 1
ATOM 3816 C CA . PHE C 1 56 ? 67.413 -12.931 55.696 1.00 36.05 81 PHE C CA 1
ATOM 3817 C C . PHE C 1 56 ? 68.496 -13.719 56.389 1.00 41.07 81 PHE C C 1
ATOM 3818 O O . PHE C 1 56 ? 68.961 -13.298 57.462 1.00 41.52 81 PHE C O 1
ATOM 3826 N N . VAL C 1 57 ? 68.827 -14.914 55.846 1.00 36.23 82 VAL C N 1
ATOM 3827 C CA . VAL C 1 57 ? 69.826 -15.811 56.433 1.00 33.68 82 VAL C CA 1
ATOM 3828 C C . VAL C 1 57 ? 70.965 -16.026 55.446 1.00 39.21 82 VAL C C 1
ATOM 3829 O O . VAL C 1 57 ? 70.728 -16.414 54.309 1.00 38.97 82 VAL C O 1
ATOM 3833 N N . ILE C 1 58 ? 72.200 -15.764 55.887 1.00 37.94 83 ILE C N 1
ATOM 3834 C CA . ILE C 1 58 ? 73.431 -16.063 55.147 1.00 38.60 83 ILE C CA 1
ATOM 3835 C C . ILE C 1 58 ? 73.975 -17.326 55.806 1.00 41.41 83 ILE C C 1
ATOM 3836 O O . ILE C 1 58 ? 74.086 -17.391 57.037 1.00 42.14 83 ILE C O 1
ATOM 3841 N N . PHE C 1 59 ? 74.245 -18.351 55.007 1.00 36.46 84 PHE C N 1
ATOM 3842 C CA . PHE C 1 59 ? 74.659 -19.638 55.531 1.00 35.98 84 PHE C CA 1
ATOM 3843 C C . PHE C 1 59 ? 75.473 -20.427 54.535 1.00 41.14 84 PHE C C 1
ATOM 3844 O O . PHE C 1 59 ? 75.511 -20.092 53.347 1.00 40.14 84 PHE C O 1
ATOM 3852 N N . ASN C 1 60 ? 76.049 -21.534 55.027 1.00 38.51 85 ASN C N 1
ATOM 3853 C CA . ASN C 1 60 ? 76.752 -22.547 54.255 1.00 40.05 85 ASN C CA 1
ATOM 3854 C C . ASN C 1 60 ? 75.962 -23.833 54.390 1.00 45.47 85 ASN C C 1
ATOM 3855 O O . ASN C 1 60 ? 75.616 -24.235 55.502 1.00 45.25 85 ASN C O 1
ATOM 3860 N N . GLU C 1 61 ? 75.592 -24.426 53.265 1.00 43.68 86 GLU C N 1
ATOM 3861 C CA . GLU C 1 61 ? 74.835 -25.671 53.250 1.00 44.44 86 GLU C CA 1
ATOM 3862 C C . GLU C 1 61 ? 75.797 -26.822 53.529 1.00 51.84 86 GLU C C 1
ATOM 3863 O O . GLU C 1 61 ? 76.822 -26.940 52.848 1.00 53.21 86 GLU C O 1
ATOM 3869 N N . LEU C 1 62 ? 75.506 -27.627 54.569 1.00 48.35 87 LEU C N 1
ATOM 3870 C CA . LEU C 1 62 ? 76.349 -28.763 54.949 1.00 48.90 87 LEU C CA 1
ATOM 3871 C C . LEU C 1 62 ? 75.957 -29.994 54.129 1.00 55.30 87 LEU C C 1
ATOM 3872 O O . LEU C 1 62 ? 74.788 -30.143 53.779 1.00 54.16 87 LEU C O 1
ATOM 3877 N N . GLU C 1 63 ? 76.935 -30.860 53.800 1.00 55.88 88 GLU C N 1
ATOM 3878 C CA . GLU C 1 63 ? 76.711 -32.059 52.979 1.00 58.11 88 GLU C CA 1
ATOM 3879 C C . GLU C 1 63 ? 75.885 -33.129 53.714 1.00 60.13 88 GLU C C 1
ATOM 3880 O O . GLU C 1 63 ? 75.046 -33.775 53.084 1.00 60.48 88 GLU C O 1
ATOM 3886 N N . GLN C 1 64 ? 76.118 -33.308 55.023 1.00 54.60 89 GLN C N 1
ATOM 3887 C CA . GLN C 1 64 ? 75.420 -34.306 55.829 1.00 54.67 89 GLN C CA 1
ATOM 3888 C C . GLN C 1 64 ? 73.953 -33.911 56.092 1.00 55.40 89 GLN C C 1
ATOM 3889 O O . GLN C 1 64 ? 73.703 -32.824 56.621 1.00 52.99 89 GLN C O 1
ATOM 3895 N N . PRO C 1 65 ? 72.967 -34.791 55.790 1.00 50.83 90 PRO C N 1
ATOM 3896 C CA . PRO C 1 65 ? 71.573 -34.439 56.088 1.00 49.43 90 PRO C CA 1
ATOM 3897 C C . PRO C 1 65 ? 71.237 -34.657 57.558 1.00 53.05 90 PRO C C 1
ATOM 3898 O O . PRO C 1 65 ? 71.913 -35.409 58.266 1.00 55.06 90 PRO C O 1
ATOM 3902 N N . VAL C 1 66 ? 70.225 -33.954 58.017 1.00 47.19 91 VAL C N 1
ATOM 3903 C CA . VAL C 1 66 ? 69.704 -34.055 59.375 1.00 47.27 91 VAL C CA 1
ATOM 3904 C C . VAL C 1 66 ? 68.277 -34.588 59.197 1.00 51.93 91 VAL C C 1
ATOM 3905 O O . VAL C 1 66 ? 67.621 -34.256 58.207 1.00 52.46 91 VAL C O 1
ATOM 3909 N N . ASN C 1 67 ? 67.830 -35.465 60.095 1.00 48.03 92 ASN C N 1
ATOM 3910 C CA . ASN C 1 67 ? 66.494 -36.045 59.990 1.00 47.72 92 ASN C CA 1
ATOM 3911 C C . ASN C 1 67 ? 65.417 -35.005 60.291 1.00 49.48 92 ASN C C 1
ATOM 3912 O O . ASN C 1 67 ? 65.510 -34.284 61.283 1.00 49.38 92 ASN C O 1
ATOM 3917 N N . GLY C 1 68 ? 64.438 -34.925 59.398 1.00 44.41 93 GLY C N 1
ATOM 3918 C CA . GLY C 1 68 ? 63.296 -34.031 59.500 1.00 43.93 93 GLY C CA 1
ATOM 3919 C C . GLY C 1 68 ? 63.434 -32.689 58.820 1.00 47.16 93 GLY C C 1
ATOM 3920 O O . GLY C 1 68 ? 62.487 -31.898 58.837 1.00 46.84 93 GLY C O 1
ATOM 3921 N N . TYR C 1 69 ? 64.613 -32.407 58.230 1.00 43.08 94 TYR C N 1
ATOM 3922 C CA . TYR C 1 69 ? 64.907 -31.113 57.592 1.00 40.88 94 TYR C CA 1
ATOM 3923 C C . TYR C 1 69 ? 65.441 -31.308 56.198 1.00 44.26 94 TYR C C 1
ATOM 3924 O O . TYR C 1 69 ? 66.197 -32.255 55.959 1.00 45.79 94 TYR C O 1
ATOM 3933 N N . ASP C 1 70 ? 65.060 -30.414 55.275 1.00 38.94 95 ASP C N 1
ATOM 3934 C CA . ASP C 1 70 ? 65.479 -30.519 53.874 1.00 38.63 95 ASP C CA 1
ATOM 3935 C C . ASP C 1 70 ? 66.958 -30.158 53.721 1.00 42.96 95 ASP C C 1
ATOM 3936 O O . ASP C 1 70 ? 67.658 -30.781 52.922 1.00 43.94 95 ASP C O 1
ATOM 3941 N N . TYR C 1 71 ? 67.427 -29.183 54.523 1.00 37.55 96 TYR C N 1
ATOM 3942 C CA . TYR C 1 71 ? 68.798 -28.686 54.537 1.00 36.96 96 TYR C CA 1
ATOM 3943 C C . TYR C 1 71 ? 69.340 -28.700 55.927 1.00 42.17 96 TYR C C 1
ATOM 3944 O O . TYR C 1 71 ? 68.598 -28.516 56.887 1.00 42.52 96 TYR C O 1
ATOM 3953 N N . ASN C 1 72 ? 70.639 -28.938 56.028 1.00 39.67 97 ASN C N 1
ATOM 3954 C CA . ASN C 1 72 ? 71.439 -28.862 57.236 1.00 39.61 97 ASN C CA 1
ATOM 3955 C C . ASN C 1 72 ? 72.415 -27.722 56.978 1.00 42.88 97 ASN C C 1
ATOM 3956 O O . ASN C 1 72 ? 73.140 -27.743 55.978 1.00 44.05 97 ASN C O 1
ATOM 3961 N N . ILE C 1 73 ? 72.330 -26.655 57.771 1.00 37.74 98 ILE C N 1
ATOM 3962 C CA . ILE C 1 73 ? 73.115 -25.464 57.471 1.00 36.55 98 ILE C CA 1
ATOM 3963 C C . ILE C 1 73 ? 73.963 -24.961 58.656 1.00 40.95 98 ILE C C 1
ATOM 3964 O O . ILE C 1 73 ? 73.654 -25.213 59.829 1.00 40.01 98 ILE C O 1
ATOM 3969 N N . GLN C 1 74 ? 75.049 -24.245 58.306 1.00 37.73 99 GLN C N 1
ATOM 3970 C CA . GLN C 1 74 ? 75.937 -23.531 59.214 1.00 37.56 99 GLN C CA 1
ATOM 3971 C C . GLN C 1 74 ? 75.632 -22.052 58.993 1.00 40.54 99 GLN C C 1
ATOM 3972 O O . GLN C 1 74 ? 75.915 -21.517 57.919 1.00 39.86 99 GLN C O 1
ATOM 3978 N N . VAL C 1 75 ? 74.933 -21.429 59.942 1.00 37.08 100 VAL C N 1
ATOM 3979 C CA . VAL C 1 75 ? 74.492 -20.028 59.809 1.00 35.90 100 VAL C CA 1
ATOM 3980 C C . VAL C 1 75 ? 75.681 -19.083 59.975 1.00 41.84 100 VAL C C 1
ATOM 3981 O O . VAL C 1 75 ? 76.533 -19.310 60.836 1.00 44.16 100 VAL C O 1
ATOM 3985 N N . ARG C 1 76 ? 75.741 -18.044 59.127 1.00 38.44 101 ARG C N 1
ATOM 3986 C CA . ARG C 1 76 ? 76.791 -17.023 59.142 1.00 39.64 101 ARG C CA 1
ATOM 3987 C C . ARG C 1 76 ? 76.207 -15.703 59.620 1.00 45.00 101 ARG C C 1
ATOM 3988 O O . ARG C 1 76 ? 76.874 -14.946 60.331 1.00 47.74 101 ARG C O 1
ATOM 3996 N N . ASP C 1 77 ? 74.965 -15.422 59.229 1.00 39.72 102 ASP C N 1
ATOM 3997 C CA . ASP C 1 77 ? 74.292 -14.194 59.602 1.00 39.83 102 ASP C CA 1
ATOM 3998 C C . ASP C 1 77 ? 72.785 -14.344 59.528 1.00 41.68 102 ASP C C 1
ATOM 3999 O O . ASP C 1 77 ? 72.271 -15.007 58.628 1.00 40.56 102 ASP C O 1
ATOM 4004 N N . ILE C 1 78 ? 72.088 -13.735 60.497 1.00 38.20 103 ILE C N 1
ATOM 4005 C CA . ILE C 1 78 ? 70.626 -13.640 60.549 1.00 37.20 103 ILE C CA 1
ATOM 4006 C C . ILE C 1 78 ? 70.305 -12.148 60.648 1.00 42.98 103 ILE C C 1
ATOM 4007 O O . ILE C 1 78 ? 70.767 -11.499 61.588 1.00 44.80 103 ILE C O 1
ATOM 4012 N N . THR C 1 79 ? 69.594 -11.594 59.652 1.00 38.34 104 THR C N 1
ATOM 4013 C CA . THR C 1 79 ? 69.185 -10.192 59.654 1.00 37.86 104 THR C CA 1
ATOM 4014 C C . THR C 1 79 ? 67.680 -10.189 59.570 1.00 41.84 104 THR C C 1
ATOM 4015 O O . THR C 1 79 ? 67.132 -10.621 58.567 1.00 40.79 104 THR C O 1
ATOM 4019 N N . LYS C 1 80 ? 67.011 -9.705 60.622 1.00 39.68 105 LYS C N 1
ATOM 4020 C CA . LYS C 1 80 ? 65.555 -9.653 60.684 1.00 38.01 105 LYS C CA 1
ATOM 4021 C C . LYS C 1 80 ? 64.956 -8.790 59.588 1.00 40.70 105 LYS C C 1
ATOM 4022 O O . LYS C 1 80 ? 65.513 -7.760 59.222 1.00 41.48 105 LYS C O 1
ATOM 4028 N N . VAL C 1 81 ? 63.824 -9.247 59.057 1.00 35.18 106 VAL C N 1
ATOM 4029 C CA . VAL C 1 81 ? 62.942 -8.567 58.108 1.00 31.56 106 VAL C CA 1
ATOM 4030 C C . VAL C 1 81 ? 61.741 -8.109 58.943 1.00 36.59 106 VAL C C 1
ATOM 4031 O O . VAL C 1 81 ? 61.197 -8.909 59.716 1.00 36.09 106 VAL C O 1
ATOM 4035 N N . LEU C 1 82 ? 61.350 -6.831 58.808 1.00 34.34 107 LEU C N 1
ATOM 4036 C CA . LEU C 1 82 ? 60.199 -6.270 59.502 1.00 34.90 107 LEU C CA 1
ATOM 4037 C C . LEU C 1 82 ? 58.984 -7.183 59.265 1.00 38.07 107 LEU C C 1
ATOM 4038 O O . LEU C 1 82 ? 58.623 -7.450 58.114 1.00 36.19 107 LEU C O 1
ATOM 4043 N N . THR C 1 83 ? 58.441 -7.740 60.364 1.00 35.81 108 THR C N 1
ATOM 4044 C CA . THR C 1 83 ? 57.336 -8.689 60.372 1.00 35.10 108 THR C CA 1
ATOM 4045 C C . THR C 1 83 ? 56.210 -8.063 61.149 1.00 41.01 108 THR C C 1
ATOM 4046 O O . THR C 1 83 ? 56.388 -7.677 62.306 1.00 43.32 108 THR C O 1
ATOM 4050 N N . LYS C 1 84 ? 55.045 -7.935 60.510 1.00 37.41 109 LYS C N 1
ATOM 4051 C CA . LYS C 1 84 ? 53.895 -7.273 61.125 1.00 37.18 109 LYS C CA 1
ATOM 4052 C C . LYS C 1 84 ? 52.584 -7.992 60.866 1.00 42.19 109 LYS C C 1
ATOM 4053 O O . LYS C 1 84 ? 52.435 -8.728 59.899 1.00 42.57 109 LYS C O 1
ATOM 4059 N N . GLU C 1 85 ? 51.618 -7.735 61.724 1.00 41.20 110 GLU C N 1
ATOM 4060 C CA . GLU C 1 85 ? 50.251 -8.214 61.595 1.00 41.76 110 GLU C CA 1
ATOM 4061 C C . GLU C 1 85 ? 49.463 -7.258 60.700 1.00 46.01 110 GLU C C 1
ATOM 4062 O O . GLU C 1 85 ? 49.811 -6.071 60.607 1.00 44.48 110 GLU C O 1
ATOM 4068 N N . ILE C 1 86 ? 48.387 -7.763 60.070 1.00 42.97 111 ILE C N 1
ATOM 4069 C CA . ILE C 1 86 ? 47.468 -6.945 59.284 1.00 42.22 111 ILE C CA 1
ATOM 4070 C C . ILE C 1 86 ? 46.734 -6.023 60.290 1.00 49.07 111 ILE C C 1
ATOM 4071 O O . ILE C 1 86 ? 46.492 -6.428 61.429 1.00 48.57 111 ILE C O 1
ATOM 4076 N N . VAL C 1 87 ? 46.465 -4.776 59.900 1.00 48.23 112 VAL C N 1
ATOM 4077 C CA . VAL C 1 87 ? 45.726 -3.824 60.725 1.00 50.91 112 VAL C CA 1
ATOM 4078 C C . VAL C 1 87 ? 44.275 -3.976 60.297 1.00 58.32 112 VAL C C 1
ATOM 4079 O O . VAL C 1 87 ? 43.915 -3.674 59.160 1.00 55.01 112 VAL C O 1
ATOM 4083 N N . THR C 1 88 ? 43.477 -4.557 61.178 1.00 63.51 113 THR C N 1
ATOM 4084 C CA . THR C 1 88 ? 42.068 -4.865 60.933 1.00 67.70 113 THR C CA 1
ATOM 4085 C C . THR C 1 88 ? 41.202 -3.594 61.043 1.00 77.89 113 THR C C 1
ATOM 4086 O O . THR C 1 88 ? 41.691 -2.545 61.481 1.00 77.12 113 THR C O 1
ATOM 4098 N N . ASP C 1 90 ? 38.523 -3.040 63.003 1.00 93.74 115 ASP C N 1
ATOM 4099 C CA . ASP C 1 90 ? 38.184 -2.810 64.413 1.00 96.36 115 ASP C CA 1
ATOM 4100 C C . ASP C 1 90 ? 39.324 -2.148 65.238 1.00 99.01 115 ASP C C 1
ATOM 4101 O O . ASP C 1 90 ? 39.031 -1.652 66.339 1.00 101.49 115 ASP C O 1
ATOM 4103 N N . ASP C 1 91 ? 40.592 -2.141 64.714 1.00 91.03 116 ASP C N 1
ATOM 4104 C CA A ASP C 1 91 ? 41.757 -1.549 65.380 0.50 89.67 116 ASP C CA 1
ATOM 4105 C CA B ASP C 1 91 ? 41.755 -1.547 65.378 0.50 89.82 116 ASP C CA 1
ATOM 4106 C C . ASP C 1 91 ? 41.564 -0.032 65.597 1.00 93.20 116 ASP C C 1
ATOM 4107 O O . ASP C 1 91 ? 41.122 0.678 64.688 1.00 90.68 116 ASP C O 1
ATOM 4116 N N . GLU C 1 92 ? 41.887 0.462 66.814 1.00 91.29 117 GLU C N 1
ATOM 4117 C CA . GLU C 1 92 ? 41.751 1.883 67.168 1.00 91.95 117 GLU C CA 1
ATOM 4118 C C . GLU C 1 92 ? 42.910 2.713 66.603 1.00 91.33 117 GLU C C 1
ATOM 4119 O O . GLU C 1 92 ? 42.833 3.947 66.570 1.00 91.20 117 GLU C O 1
ATOM 4125 N N . GLU C 1 93 ? 43.975 2.022 66.161 1.00 84.05 118 GLU C N 1
ATOM 4126 C CA . GLU C 1 93 ? 45.164 2.594 65.530 1.00 80.43 118 GLU C CA 1
ATOM 4127 C C . GLU C 1 93 ? 44.946 2.679 64.014 1.00 78.84 118 GLU C C 1
ATOM 4128 O O . GLU C 1 93 ? 45.706 3.359 63.334 1.00 77.15 118 GLU C O 1
ATOM 4134 N N . ASN C 1 94 ? 43.881 2.020 63.495 1.00 73.35 119 ASN C N 1
ATOM 4135 C CA . ASN C 1 94 ? 43.478 2.036 62.082 1.00 70.38 119 ASN C CA 1
ATOM 4136 C C . ASN C 1 94 ? 42.764 3.371 61.773 1.00 71.13 119 ASN C C 1
ATOM 4137 O O . ASN C 1 94 ? 41.577 3.383 61.429 1.00 72.82 119 ASN C O 1
ATOM 4142 N N . THR C 1 95 ? 43.484 4.498 61.943 1.00 63.76 120 THR C N 1
ATOM 4143 C CA . THR C 1 95 ? 42.967 5.830 61.601 1.00 62.79 120 THR C CA 1
ATOM 4144 C C . THR C 1 95 ? 43.789 6.328 60.435 1.00 61.73 120 THR C C 1
ATOM 4145 O O . THR C 1 95 ? 44.970 5.992 60.344 1.00 58.88 120 THR C O 1
ATOM 4149 N N . GLU C 1 96 ? 43.167 7.111 59.537 1.00 57.22 121 GLU C N 1
ATOM 4150 C CA . GLU C 1 96 ? 43.841 7.677 58.378 1.00 55.34 121 GLU C CA 1
ATOM 4151 C C . GLU C 1 96 ? 45.100 8.448 58.782 1.00 57.21 121 GLU C C 1
ATOM 4152 O O . GLU C 1 96 ? 46.130 8.320 58.117 1.00 56.45 121 GLU C O 1
ATOM 4158 N N . GLU C 1 97 ? 45.018 9.221 59.886 1.00 52.96 122 GLU C N 1
ATOM 4159 C CA . GLU C 1 97 ? 46.094 10.057 60.404 1.00 52.63 122 GLU C CA 1
ATOM 4160 C C . GLU C 1 97 ? 47.303 9.219 60.860 1.00 55.53 122 GLU C C 1
ATOM 4161 O O . GLU C 1 97 ? 48.433 9.517 60.458 1.00 55.46 122 GLU C O 1
ATOM 4167 N N . LYS C 1 98 ? 47.066 8.152 61.640 1.00 51.08 123 LYS C N 1
ATOM 4168 C CA . LYS C 1 98 ? 48.123 7.262 62.129 1.00 49.80 123 LYS C CA 1
ATOM 4169 C C . LYS C 1 98 ? 48.731 6.387 61.016 1.00 49.32 123 LYS C C 1
ATOM 4170 O O . LYS C 1 98 ? 49.960 6.276 60.922 1.00 48.74 123 LYS C O 1
ATOM 4176 N N . ILE C 1 99 ? 47.881 5.755 60.195 1.00 42.87 124 ILE C N 1
ATOM 4177 C CA . ILE C 1 99 ? 48.292 4.853 59.112 1.00 40.23 124 ILE C CA 1
ATOM 4178 C C . ILE C 1 99 ? 49.000 5.641 57.975 1.00 41.56 124 ILE C C 1
ATOM 4179 O O . ILE C 1 99 ? 49.994 5.156 57.423 1.00 38.60 124 ILE C O 1
ATOM 4184 N N . GLY C 1 100 ? 48.471 6.825 57.642 1.00 37.99 125 GLY C N 1
ATOM 4185 C CA . GLY C 1 100 ? 49.011 7.675 56.588 1.00 36.64 125 GLY C CA 1
ATOM 4186 C C . GLY C 1 100 ? 48.728 7.154 55.192 1.00 38.36 125 GLY C C 1
ATOM 4187 O O . GLY C 1 100 ? 48.235 6.037 55.025 1.00 37.30 125 GLY C O 1
ATOM 4188 N N . ASP C 1 101 ? 49.030 7.963 54.170 1.00 33.87 126 ASP C N 1
ATOM 4189 C CA . ASP C 1 101 ? 48.808 7.550 52.783 1.00 33.04 126 ASP C CA 1
ATOM 4190 C C . ASP C 1 101 ? 49.828 8.213 51.862 1.00 35.21 126 ASP C C 1
ATOM 4191 O O . ASP C 1 101 ? 49.483 8.818 50.848 1.00 34.55 126 ASP C O 1
ATOM 4196 N N . ASP C 1 102 ? 51.098 8.088 52.234 1.00 32.04 127 ASP C N 1
ATOM 4197 C CA . ASP C 1 102 ? 52.221 8.616 51.470 1.00 31.72 127 ASP C CA 1
ATOM 4198 C C . ASP C 1 102 ? 52.581 7.645 50.358 1.00 32.86 127 ASP C C 1
ATOM 4199 O O . ASP C 1 102 ? 52.198 6.476 50.400 1.00 31.28 127 ASP C O 1
ATOM 4204 N N . LYS C 1 103 ? 53.257 8.146 49.331 1.00 30.78 128 LYS C N 1
ATOM 4205 C CA . LYS C 1 103 ? 53.609 7.348 48.157 1.00 30.40 128 LYS C CA 1
ATOM 4206 C C . LYS C 1 103 ? 54.641 6.261 48.460 1.00 34.34 128 LYS C C 1
ATOM 4207 O O . LYS C 1 103 ? 55.571 6.457 49.252 1.00 34.61 128 LYS C O 1
ATOM 4213 N N . ILE C 1 104 ? 54.469 5.117 47.806 1.00 30.08 129 ILE C N 1
ATOM 4214 C CA . ILE C 1 104 ? 55.370 3.972 47.944 1.00 29.37 129 ILE C CA 1
ATOM 4215 C C . ILE C 1 104 ? 55.242 3.083 46.713 1.00 33.45 129 ILE C C 1
ATOM 4216 O O . ILE C 1 104 ? 54.162 2.940 46.180 1.00 33.62 129 ILE C O 1
ATOM 4221 N N . ASN C 1 105 ? 56.345 2.493 46.278 1.00 30.79 130 ASN C N 1
ATOM 4222 C CA . ASN C 1 105 ? 56.332 1.517 45.201 1.00 31.65 130 ASN C CA 1
ATOM 4223 C C . ASN C 1 105 ? 56.430 0.106 45.775 1.00 36.25 130 ASN C C 1
ATOM 4224 O O . ASN C 1 105 ? 57.177 -0.125 46.712 1.00 34.77 130 ASN C O 1
ATOM 4229 N N . ALA C 1 106 ? 55.611 -0.802 45.263 1.00 35.40 131 ALA C N 1
ATOM 4230 C CA . ALA C 1 106 ? 55.651 -2.235 45.556 1.00 35.03 131 ALA C CA 1
ATOM 4231 C C . ALA C 1 106 ? 56.364 -2.848 44.338 1.00 40.55 131 ALA C C 1
ATOM 4232 O O . ALA C 1 106 ? 55.754 -3.064 43.289 1.00 40.35 131 ALA C O 1
ATOM 4234 N N . THR C 1 107 ? 57.690 -2.959 44.433 1.00 36.63 132 THR C N 1
ATOM 4235 C CA . THR C 1 107 ? 58.575 -3.438 43.377 1.00 36.66 132 THR C CA 1
ATOM 4236 C C . THR C 1 107 ? 58.297 -4.912 43.031 1.00 39.21 132 THR C C 1
ATOM 4237 O O . THR C 1 107 ? 58.225 -5.286 41.851 1.00 38.45 132 THR C O 1
ATOM 4241 N N . TYR C 1 108 ? 58.114 -5.727 44.066 1.00 34.09 133 TYR C N 1
ATOM 4242 C CA . TYR C 1 108 ? 57.893 -7.161 43.940 1.00 32.76 133 TYR C CA 1
ATOM 4243 C C . TYR C 1 108 ? 57.166 -7.681 45.180 1.00 35.86 133 TYR C C 1
ATOM 4244 O O . TYR C 1 108 ? 57.509 -7.304 46.310 1.00 35.50 133 TYR C O 1
ATOM 4261 N N . TRP C 1 110 ? 55.100 -11.398 46.890 1.00 33.32 135 TRP C N 1
ATOM 4262 C CA . TRP C 1 110 ? 54.811 -12.829 46.798 1.00 33.76 135 TRP C CA 1
ATOM 4263 C C . TRP C 1 110 ? 54.283 -13.355 48.136 1.00 35.88 135 TRP C C 1
ATOM 4264 O O . TRP C 1 110 ? 54.646 -12.867 49.205 1.00 34.18 135 TRP C O 1
ATOM 4275 N N . ILE C 1 111 ? 53.439 -14.374 48.053 1.00 34.32 136 ILE C N 1
ATOM 4276 C CA . ILE C 1 111 ? 52.862 -15.041 49.204 1.00 34.43 136 ILE C CA 1
ATOM 4277 C C . ILE C 1 111 ? 53.596 -16.379 49.345 1.00 40.40 136 ILE C C 1
ATOM 4278 O O . ILE C 1 111 ? 53.890 -17.011 48.332 1.00 42.22 136 ILE C O 1
ATOM 4283 N N . SER C 1 112 ? 53.956 -16.770 50.585 1.00 36.55 137 SER C N 1
ATOM 4284 C CA . SER C 1 112 ? 54.618 -18.048 50.869 1.00 36.47 137 SER C CA 1
ATOM 4285 C C . SER C 1 112 ? 53.632 -19.219 50.579 1.00 43.19 137 SER C C 1
ATOM 4286 O O . SER C 1 112 ? 52.410 -19.010 50.596 1.00 43.44 137 SER C O 1
ATOM 4289 N N . LYS C 1 113 ? 54.160 -20.428 50.274 1.00 40.40 138 LYS C N 1
ATOM 4290 C CA . LYS C 1 113 ? 53.363 -21.620 49.938 1.00 41.15 138 LYS C CA 1
ATOM 4291 C C . LYS C 1 113 ? 52.272 -21.911 50.977 1.00 45.17 138 LYS C C 1
ATOM 4292 O O . LYS C 1 113 ? 51.144 -22.231 50.592 1.00 46.26 138 LYS C O 1
ATOM 4298 N N . ASP C 1 114 ? 52.608 -21.787 52.286 1.00 41.30 139 ASP C N 1
ATOM 4299 C CA . ASP C 1 114 ? 51.696 -22.027 53.413 1.00 41.54 139 ASP C CA 1
ATOM 4300 C C . ASP C 1 114 ? 50.637 -20.903 53.579 1.00 45.90 139 ASP C C 1
ATOM 4301 O O . ASP C 1 114 ? 49.791 -21.011 54.466 1.00 47.77 139 ASP C O 1
ATOM 4306 N N . LYS C 1 115 ? 50.708 -19.825 52.754 1.00 41.57 140 LYS C N 1
ATOM 4307 C CA . LYS C 1 115 ? 49.806 -18.653 52.738 1.00 41.42 140 LYS C CA 1
ATOM 4308 C C . LYS C 1 115 ? 49.858 -17.886 54.088 1.00 47.57 140 LYS C C 1
ATOM 4309 O O . LYS C 1 115 ? 48.891 -17.226 54.463 1.00 48.05 140 LYS C O 1
ATOM 4315 N N . LYS C 1 116 ? 51.004 -17.961 54.801 1.00 43.70 141 LYS C N 1
ATOM 4316 C CA . LYS C 1 116 ? 51.174 -17.321 56.102 1.00 42.52 141 LYS C CA 1
ATOM 4317 C C . LYS C 1 116 ? 51.720 -15.907 55.974 1.00 42.95 141 LYS C C 1
ATOM 4318 O O . LYS C 1 116 ? 51.556 -15.109 56.906 1.00 41.22 141 LYS C O 1
ATOM 4324 N N . TYR C 1 117 ? 52.401 -15.606 54.856 1.00 37.29 142 TYR C N 1
ATOM 4325 C CA . TYR C 1 117 ? 53.028 -14.299 54.662 1.00 35.38 142 TYR C CA 1
ATOM 4326 C C . TYR C 1 117 ? 52.833 -13.727 53.306 1.00 40.58 142 TYR C C 1
ATOM 4327 O O . TYR C 1 117 ? 52.811 -14.460 52.321 1.00 42.46 142 TYR C O 1
ATOM 4336 N N . LEU C 1 118 ? 52.727 -12.396 53.266 1.00 34.41 143 LEU C N 1
ATOM 4337 C CA . LEU C 1 118 ? 52.834 -11.590 52.077 1.00 32.76 143 LEU C CA 1
ATOM 4338 C C . LEU C 1 118 ? 54.107 -10.784 52.273 1.00 33.94 143 LEU C C 1
ATOM 4339 O O . LEU C 1 118 ? 54.211 -10.048 53.259 1.00 32.64 143 LEU C O 1
ATOM 4344 N N . THR C 1 119 ? 55.090 -10.962 51.390 1.00 30.75 144 THR C N 1
ATOM 4345 C CA . THR C 1 119 ? 56.317 -10.176 51.494 1.00 30.38 144 THR C CA 1
ATOM 4346 C C . THR C 1 119 ? 56.336 -9.166 50.360 1.00 32.93 144 THR C C 1
ATOM 4347 O O . THR C 1 119 ? 55.963 -9.491 49.237 1.00 32.50 144 THR C O 1
ATOM 4351 N N . ILE C 1 120 ? 56.789 -7.947 50.673 1.00 29.41 145 ILE C N 1
ATOM 4352 C CA . ILE C 1 120 ? 56.882 -6.858 49.722 1.00 29.16 145 ILE C CA 1
ATOM 4353 C C . ILE C 1 120 ? 58.282 -6.281 49.706 1.00 32.66 145 ILE C C 1
ATOM 4354 O O . ILE C 1 120 ? 58.810 -5.874 50.735 1.00 32.04 145 ILE C O 1
ATOM 4359 N N . GLU C 1 121 ? 58.872 -6.247 48.519 1.00 30.42 146 GLU C N 1
ATOM 4360 C CA . GLU C 1 121 ? 60.073 -5.509 48.217 1.00 30.59 146 GLU C CA 1
ATOM 4361 C C . GLU C 1 121 ? 59.536 -4.141 47.805 1.00 34.94 146 GLU C C 1
ATOM 4362 O O . GLU C 1 121 ? 58.712 -4.071 46.896 1.00 35.11 146 GLU C O 1
ATOM 4368 N N . PHE C 1 122 ? 59.878 -3.088 48.540 1.00 32.44 147 PHE C N 1
ATOM 4369 C CA . PHE C 1 122 ? 59.331 -1.746 48.316 1.00 32.11 147 PHE C CA 1
ATOM 4370 C C . PHE C 1 122 ? 60.412 -0.728 48.072 1.00 36.50 147 PHE C C 1
ATOM 4371 O O . PHE C 1 122 ? 61.586 -0.960 48.375 1.00 34.75 147 PHE C O 1
ATOM 4379 N N . GLN C 1 123 ? 59.974 0.440 47.617 1.00 34.39 148 GLN C N 1
ATOM 4380 C CA . GLN C 1 123 ? 60.826 1.549 47.279 1.00 35.36 148 GLN C CA 1
ATOM 4381 C C . GLN C 1 123 ? 60.107 2.839 47.619 1.00 38.08 148 GLN C C 1
ATOM 4382 O O . GLN C 1 123 ? 58.911 2.973 47.330 1.00 37.44 148 GLN C O 1
ATOM 4388 N N . TYR C 1 124 ? 60.812 3.767 48.280 1.00 34.85 149 TYR C N 1
ATOM 4389 C CA . TYR C 1 124 ? 60.263 5.079 48.600 1.00 34.19 149 TYR C CA 1
ATOM 4390 C C . TYR C 1 124 ? 61.374 6.105 48.765 1.00 39.75 149 TYR C C 1
ATOM 4391 O O . TYR C 1 124 ? 62.544 5.750 48.835 1.00 39.10 149 TYR C O 1
ATOM 4400 N N . TYR C 1 125 ? 60.993 7.387 48.809 1.00 39.11 150 TYR C N 1
ATOM 4401 C CA . TYR C 1 125 ? 61.917 8.494 48.988 1.00 39.70 150 TYR C CA 1
ATOM 4402 C C . TYR C 1 125 ? 61.973 8.892 50.449 1.00 42.69 150 TYR C C 1
ATOM 4403 O O . TYR C 1 125 ? 60.945 8.923 51.131 1.00 43.04 150 TYR C O 1
ATOM 4412 N N . SER C 1 126 ? 63.176 9.165 50.941 1.00 39.85 151 SER C N 1
ATOM 4413 C CA . SER C 1 126 ? 63.414 9.583 52.331 1.00 40.35 151 SER C CA 1
ATOM 4414 C C . SER C 1 126 ? 64.694 10.413 52.446 1.00 46.86 151 SER C C 1
ATOM 4415 O O . SER C 1 126 ? 65.352 10.684 51.442 1.00 46.48 151 SER C O 1
ATOM 4418 N N . THR C 1 127 ? 65.019 10.841 53.666 1.00 47.07 152 THR C N 1
ATOM 4419 C CA . THR C 1 127 ? 66.240 11.592 53.962 1.00 50.08 152 THR C CA 1
ATOM 4420 C C . THR C 1 127 ? 67.316 10.620 54.454 1.00 59.97 152 THR C C 1
ATOM 4421 O O . THR C 1 127 ? 68.461 11.024 54.643 1.00 61.38 152 THR C O 1
ATOM 4425 N N . HIS C 1 128 ? 66.946 9.329 54.615 1.00 60.93 153 HIS C N 1
ATOM 4426 C CA . HIS C 1 128 ? 67.800 8.228 55.077 1.00 64.63 153 HIS C CA 1
ATOM 4427 C C . HIS C 1 128 ? 68.418 8.554 56.453 1.00 73.64 153 HIS C C 1
ATOM 4428 O O . HIS C 1 128 ? 69.641 8.507 56.617 1.00 74.24 153 HIS C O 1
ATOM 4435 N N . SER C 1 129 ? 67.562 8.913 57.426 1.00 72.96 154 SER C N 1
ATOM 4436 C CA . SER C 1 129 ? 67.989 9.262 58.781 1.00 75.44 154 SER C CA 1
ATOM 4437 C C . SER C 1 129 ? 67.256 8.433 59.835 1.00 81.35 154 SER C C 1
ATOM 4438 O O . SER C 1 129 ? 66.057 8.189 59.704 1.00 79.15 154 SER C O 1
ATOM 4441 N N . GLU C 1 130 ? 68.003 7.989 60.875 1.00 81.85 155 GLU C N 1
ATOM 4442 C CA . GLU C 1 130 ? 67.523 7.168 62.004 1.00 82.46 155 GLU C CA 1
ATOM 4443 C C . GLU C 1 130 ? 66.469 7.925 62.825 1.00 86.78 155 GLU C C 1
ATOM 4444 O O . GLU C 1 130 ? 65.540 7.308 63.362 1.00 85.78 155 GLU C O 1
ATOM 4450 N N . ASP C 1 131 ? 66.616 9.266 62.888 1.00 84.40 156 ASP C N 1
ATOM 4451 C CA . ASP C 1 131 ? 65.731 10.205 63.575 1.00 85.46 156 ASP C CA 1
ATOM 4452 C C . ASP C 1 131 ? 64.312 10.192 62.989 1.00 86.40 156 ASP C C 1
ATOM 4453 O O . ASP C 1 131 ? 63.353 10.366 63.748 1.00 87.67 156 ASP C O 1
ATOM 4458 N N . LYS C 1 132 ? 64.173 10.032 61.644 1.00 77.88 157 LYS C N 1
ATOM 4459 C CA . LYS C 1 132 ? 62.860 10.018 60.999 1.00 73.88 157 LYS C CA 1
ATOM 4460 C C . LYS C 1 132 ? 62.523 8.612 60.488 1.00 71.42 157 LYS C C 1
ATOM 4461 O O . LYS C 1 132 ? 63.006 8.149 59.438 1.00 70.11 157 LYS C O 1
ATOM 4467 N N . LYS C 1 133 ? 61.668 7.943 61.271 1.00 63.77 158 LYS C N 1
ATOM 4468 C CA . LYS C 1 133 ? 61.210 6.587 61.006 1.00 60.68 158 LYS C CA 1
ATOM 4469 C C . LYS C 1 133 ? 59.936 6.608 60.173 1.00 57.79 158 LYS C C 1
ATOM 4470 O O . LYS C 1 133 ? 59.072 7.459 60.389 1.00 58.99 158 LYS C O 1
ATOM 4476 N N . HIS C 1 134 ? 59.864 5.711 59.172 1.00 46.55 159 HIS C N 1
ATOM 4477 C CA . HIS C 1 134 ? 58.716 5.532 58.282 1.00 41.68 159 HIS C CA 1
ATOM 4478 C C . HIS C 1 134 ? 57.885 4.369 58.818 1.00 43.24 159 HIS C C 1
ATOM 4479 O O . HIS C 1 134 ? 58.446 3.441 59.415 1.00 44.20 159 HIS C O 1
ATOM 4486 N N . PHE C 1 135 ? 56.562 4.435 58.636 1.00 36.36 160 PHE C N 1
ATOM 4487 C CA A PHE C 1 135 ? 55.708 3.367 59.128 0.60 35.61 160 PHE C CA 1
ATOM 4488 C CA B PHE C 1 135 ? 55.599 3.453 59.142 0.40 34.99 160 PHE C CA 1
ATOM 4489 C C . PHE C 1 135 ? 54.962 2.712 57.966 1.00 37.40 160 PHE C C 1
ATOM 4490 O O . PHE C 1 135 ? 54.437 3.380 57.075 1.00 36.06 160 PHE C O 1
ATOM 4505 N N . LEU C 1 136 ? 55.042 1.367 57.932 1.00 32.55 161 LEU C N 1
ATOM 4506 C CA . LEU C 1 136 ? 54.457 0.540 56.872 1.00 32.20 161 LEU C CA 1
ATOM 4507 C C . LEU C 1 136 ? 53.403 -0.383 57.438 1.00 35.56 161 LEU C C 1
ATOM 4508 O O . LEU C 1 136 ? 53.618 -0.968 58.487 1.00 34.76 161 LEU C O 1
ATOM 4513 N N . ASN C 1 137 ? 52.270 -0.522 56.749 1.00 33.23 162 ASN C N 1
ATOM 4514 C CA . ASN C 1 137 ? 51.158 -1.352 57.220 1.00 33.86 162 ASN C CA 1
ATOM 4515 C C . ASN C 1 137 ? 50.401 -2.032 56.085 1.00 36.51 162 ASN C C 1
ATOM 4516 O O . ASN C 1 137 ? 50.416 -1.553 54.954 1.00 34.03 162 ASN C O 1
ATOM 4521 N N . LEU C 1 138 ? 49.745 -3.158 56.407 1.00 33.82 163 LEU C N 1
ATOM 4522 C CA . LEU C 1 138 ? 48.861 -3.894 55.510 1.00 33.46 163 LEU C CA 1
ATOM 4523 C C . LEU C 1 138 ? 47.527 -3.817 56.197 1.00 37.47 163 LEU C C 1
ATOM 4524 O O . LEU C 1 138 ? 47.382 -4.325 57.292 1.00 37.00 163 LEU C O 1
ATOM 4529 N N . VAL C 1 139 ? 46.612 -3.025 55.627 1.00 35.24 164 VAL C N 1
ATOM 4530 C CA . VAL C 1 139 ? 45.373 -2.623 56.258 1.00 36.12 164 VAL C CA 1
ATOM 4531 C C . VAL C 1 139 ? 44.134 -3.140 55.536 1.00 44.91 164 VAL C C 1
ATOM 4532 O O . VAL C 1 139 ? 44.102 -3.202 54.300 1.00 43.28 164 VAL C O 1
ATOM 4536 N N . ILE C 1 140 ? 43.100 -3.480 56.340 1.00 46.62 165 ILE C N 1
ATOM 4537 C CA . ILE C 1 140 ? 41.739 -3.779 55.910 1.00 49.52 165 ILE C CA 1
ATOM 4538 C C . ILE C 1 140 ? 41.028 -2.436 56.068 1.00 59.91 165 ILE C C 1
ATOM 4539 O O . ILE C 1 140 ? 40.949 -1.928 57.199 1.00 59.18 165 ILE C O 1
ATOM 4544 N N . ASN C 1 141 ? 40.589 -1.817 54.952 1.00 62.09 166 ASN C N 1
ATOM 4545 C CA . ASN C 1 141 ? 39.957 -0.495 55.003 1.00 65.64 166 ASN C CA 1
ATOM 4546 C C . ASN C 1 141 ? 38.599 -0.512 55.720 1.00 78.33 166 ASN C C 1
ATOM 4547 O O . ASN C 1 141 ? 37.734 -1.332 55.404 1.00 78.45 166 ASN C O 1
ATOM 4552 N N . ASN C 1 142 ? 38.437 0.449 56.667 1.00 81.30 167 ASN C N 1
ATOM 4553 C CA . ASN C 1 142 ? 37.253 0.700 57.501 1.00 85.71 167 ASN C CA 1
ATOM 4554 C C . ASN C 1 142 ? 35.992 0.955 56.640 1.00 93.01 167 ASN C C 1
ATOM 4555 O O . ASN C 1 142 ? 35.003 0.222 56.777 1.00 95.29 167 ASN C O 1
ATOM 4560 N N . LYS C 1 143 ? 36.053 1.972 55.739 1.00 88.51 168 LYS C N 1
ATOM 4561 C CA . LYS C 1 143 ? 34.965 2.383 54.847 1.00 117.10 168 LYS C CA 1
ATOM 4562 C C . LYS C 1 143 ? 34.812 1.434 53.653 1.00 138.83 168 LYS C C 1
ATOM 4563 O O . LYS C 1 143 ? 34.640 0.227 53.826 1.00 95.83 168 LYS C O 1
ATOM 4565 N N . ASP C 1 156 ? 38.286 -8.235 41.332 1.00 74.45 181 ASP C N 1
ATOM 4566 C CA . ASP C 1 156 ? 37.547 -9.493 41.416 1.00 76.04 181 ASP C CA 1
ATOM 4567 C C . ASP C 1 156 ? 37.107 -9.817 42.833 1.00 78.34 181 ASP C C 1
ATOM 4568 O O . ASP C 1 156 ? 37.796 -9.468 43.795 1.00 75.99 181 ASP C O 1
ATOM 4573 N N . ASP C 1 157 ? 35.993 -10.569 42.946 1.00 75.79 182 ASP C N 1
ATOM 4574 C CA . ASP C 1 157 ? 35.433 -11.092 44.199 1.00 75.18 182 ASP C CA 1
ATOM 4575 C C . ASP C 1 157 ? 36.313 -12.232 44.711 1.00 75.12 182 ASP C C 1
ATOM 4576 O O . ASP C 1 157 ? 36.198 -12.629 45.869 1.00 75.74 182 ASP C O 1
ATOM 4581 N N . GLU C 1 158 ? 37.184 -12.751 43.822 1.00 68.00 183 GLU C N 1
ATOM 4582 C CA . GLU C 1 158 ? 38.148 -13.831 44.034 1.00 65.83 183 GLU C CA 1
ATOM 4583 C C . GLU C 1 158 ? 39.429 -13.367 44.764 1.00 61.80 183 GLU C C 1
ATOM 4584 O O . GLU C 1 158 ? 40.307 -14.193 45.005 1.00 60.00 183 GLU C O 1
ATOM 4590 N N . TYR C 1 159 ? 39.540 -12.062 45.111 1.00 55.41 184 TYR C N 1
ATOM 4591 C CA . TYR C 1 159 ? 40.715 -11.472 45.773 1.00 51.31 184 TYR C CA 1
ATOM 4592 C C . TYR C 1 159 ? 40.322 -10.699 47.023 1.00 53.50 184 TYR C C 1
ATOM 4593 O O . TYR C 1 159 ? 39.303 -10.012 47.016 1.00 56.15 184 TYR C O 1
ATOM 4602 N N . ILE C 1 160 ? 41.104 -10.845 48.106 1.00 46.73 185 ILE C N 1
ATOM 4603 C CA . ILE C 1 160 ? 40.872 -10.131 49.365 1.00 45.02 185 ILE C CA 1
ATOM 4604 C C . ILE C 1 160 ? 41.536 -8.758 49.247 1.00 46.86 185 ILE C C 1
ATOM 4605 O O . ILE C 1 160 ? 42.744 -8.674 49.001 1.00 45.40 185 ILE C O 1
ATOM 4610 N N . ASN C 1 161 ? 40.740 -7.688 49.396 1.00 43.13 186 ASN C N 1
ATOM 4611 C CA . ASN C 1 161 ? 41.229 -6.317 49.292 1.00 40.95 186 ASN C CA 1
ATOM 4612 C C . ASN C 1 161 ? 41.982 -5.867 50.544 1.00 44.09 186 ASN C C 1
ATOM 4613 O O . ASN C 1 161 ? 41.427 -5.854 51.651 1.00 44.28 186 ASN C O 1
ATOM 4618 N N . LEU C 1 162 ? 43.252 -5.484 50.351 1.00 38.41 187 LEU C N 1
ATOM 4619 C CA . LEU C 1 162 ? 44.128 -4.963 51.403 1.00 37.32 187 LEU C CA 1
ATOM 4620 C C . LEU C 1 162 ? 44.839 -3.721 50.877 1.00 38.83 187 LEU C C 1
ATOM 4621 O O . LEU C 1 162 ? 44.903 -3.515 49.661 1.00 37.58 187 LEU C O 1
ATOM 4626 N N . GLU C 1 163 ? 45.362 -2.888 51.781 1.00 35.48 188 GLU C N 1
ATOM 4627 C CA . GLU C 1 163 ? 46.071 -1.667 51.388 1.00 33.73 188 GLU C CA 1
ATOM 4628 C C . GLU C 1 163 ? 47.442 -1.638 52.005 1.00 36.61 188 GLU C C 1
ATOM 4629 O O . GLU C 1 163 ? 47.566 -1.751 53.217 1.00 37.96 188 GLU C O 1
ATOM 4635 N N . PHE C 1 164 ? 48.478 -1.535 51.168 1.00 32.08 189 PHE C N 1
ATOM 4636 C CA . PHE C 1 164 ? 49.858 -1.418 51.614 1.00 30.47 189 PHE C CA 1
ATOM 4637 C C . PHE C 1 164 ? 50.121 0.071 51.779 1.00 35.85 189 PHE C C 1
ATOM 4638 O O . PHE C 1 164 ? 50.409 0.774 50.807 1.00 34.32 189 PHE C O 1
ATOM 4646 N N . ARG C 1 165 ? 49.956 0.553 53.018 1.00 34.10 190 ARG C N 1
ATOM 4647 C CA . ARG C 1 165 ? 50.053 1.962 53.357 1.00 34.37 190 ARG C CA 1
ATOM 4648 C C . ARG C 1 165 ? 51.421 2.367 53.898 1.00 37.69 190 ARG C C 1
ATOM 4649 O O . ARG C 1 165 ? 52.119 1.584 54.533 1.00 37.60 190 ARG C O 1
ATOM 4657 N N . HIS C 1 166 ? 51.775 3.628 53.648 1.00 34.25 191 HIS C N 1
ATOM 4658 C CA . HIS C 1 166 ? 53.048 4.208 54.064 1.00 32.61 191 HIS C CA 1
ATOM 4659 C C . HIS C 1 166 ? 52.823 5.559 54.727 1.00 35.21 191 HIS C C 1
ATOM 4660 O O . HIS C 1 166 ? 52.125 6.405 54.187 1.00 35.64 191 HIS C O 1
ATOM 4667 N N . ASN C 1 167 ? 53.392 5.734 55.911 1.00 32.33 192 ASN C N 1
ATOM 4668 C CA . ASN C 1 167 ? 53.420 7.000 56.624 1.00 32.93 192 ASN C CA 1
ATOM 4669 C C . ASN C 1 167 ? 54.885 7.417 56.689 1.00 37.16 192 ASN C C 1
ATOM 4670 O O . ASN C 1 167 ? 55.679 6.794 57.390 1.00 36.30 192 ASN C O 1
ATOM 4675 N N . SER C 1 168 ? 55.243 8.436 55.908 1.00 35.32 193 SER C N 1
ATOM 4676 C CA . SER C 1 168 ? 56.604 8.970 55.816 1.00 34.73 193 SER C CA 1
ATOM 4677 C C . SER C 1 168 ? 56.894 9.926 56.974 1.00 42.13 193 SER C C 1
ATOM 4678 O O . SER C 1 168 ? 58.032 10.344 57.142 1.00 43.71 193 SER C O 1
ATOM 4681 N N . GLU C 1 169 ? 55.861 10.258 57.782 1.00 39.74 194 GLU C N 1
ATOM 4682 C CA . GLU C 1 169 ? 55.923 11.134 58.964 1.00 41.72 194 GLU C CA 1
ATOM 4683 C C . GLU C 1 169 ? 56.558 12.493 58.630 1.00 47.31 194 GLU C C 1
ATOM 4684 O O . GLU C 1 169 ? 57.359 13.026 59.398 1.00 49.85 194 GLU C O 1
ATOM 4690 N N . ARG C 1 170 ? 56.158 13.057 57.476 1.00 41.67 195 ARG C N 1
ATOM 4691 C CA . ARG C 1 170 ? 56.556 14.359 56.922 1.00 41.51 195 ARG C CA 1
ATOM 4692 C C . ARG C 1 170 ? 58.028 14.383 56.460 1.00 43.70 195 ARG C C 1
ATOM 4693 O O . ARG C 1 170 ? 58.515 15.443 56.119 1.00 44.59 195 ARG C O 1
ATOM 4701 N N . ASP C 1 171 ? 58.707 13.232 56.378 1.00 38.72 196 ASP C N 1
ATOM 4702 C CA . ASP C 1 171 ? 60.101 13.150 55.926 1.00 37.78 196 ASP C CA 1
ATOM 4703 C C . ASP C 1 171 ? 60.237 13.645 54.489 1.00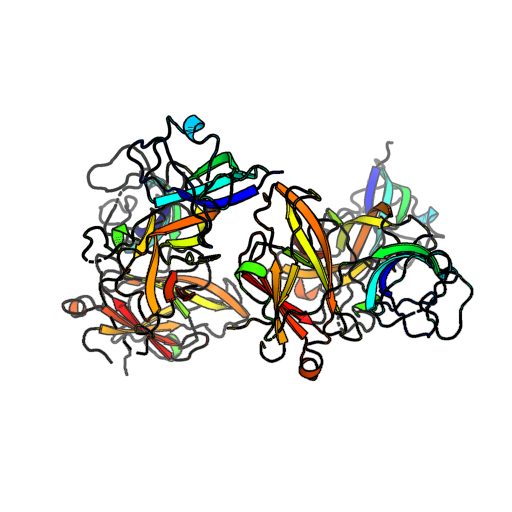 41.52 196 ASP C C 1
ATOM 4704 O O . ASP C 1 171 ? 59.435 13.253 53.648 1.00 40.10 196 ASP C O 1
ATOM 4709 N N . SER C 1 172 ? 61.233 14.509 54.206 1.00 39.80 197 SER C N 1
ATOM 4710 C CA . SER C 1 172 ? 61.435 15.020 52.849 1.00 39.16 197 SER C CA 1
ATOM 4711 C C . SER C 1 172 ? 61.754 13.872 51.876 1.00 40.87 197 SER C C 1
ATOM 4712 O O . SER C 1 172 ? 62.573 13.000 52.180 1.00 39.05 197 SER C O 1
ATOM 4715 N N . PRO C 1 173 ? 61.063 13.827 50.721 1.00 37.26 198 PRO C N 1
ATOM 4716 C CA . PRO C 1 173 ? 61.278 12.707 49.790 1.00 36.94 198 PRO C CA 1
ATOM 4717 C C . PRO C 1 173 ? 62.515 12.979 48.926 1.00 43.58 198 PRO C C 1
ATOM 4718 O O . PRO C 1 173 ? 62.412 13.213 47.724 1.00 44.48 198 PRO C O 1
ATOM 4722 N N . ASP C 1 174 ? 63.691 12.954 49.551 1.00 42.96 199 ASP C N 1
ATOM 4723 C CA . ASP C 1 174 ? 64.946 13.342 48.903 1.00 44.76 199 ASP C CA 1
ATOM 4724 C C . ASP C 1 174 ? 65.662 12.226 48.141 1.00 51.42 199 ASP C C 1
ATOM 4725 O O . ASP C 1 174 ? 66.147 12.486 47.038 1.00 52.85 199 ASP C O 1
ATOM 4730 N N . HIS C 1 175 ? 65.766 11.023 48.716 1.00 48.19 200 HIS C N 1
ATOM 4731 C CA . HIS C 1 175 ? 66.526 9.936 48.094 1.00 48.74 200 HIS C CA 1
ATOM 4732 C C . HIS C 1 175 ? 65.768 8.640 48.080 1.00 51.56 200 HIS C C 1
ATOM 4733 O O . HIS C 1 175 ? 65.140 8.285 49.077 1.00 49.99 200 HIS C O 1
ATOM 4740 N N . LEU C 1 176 ? 65.899 7.886 46.981 1.00 49.20 201 LEU C N 1
ATOM 4741 C CA . LEU C 1 176 ? 65.279 6.575 46.835 1.00 48.47 201 LEU C CA 1
ATOM 4742 C C . LEU C 1 176 ? 65.904 5.554 47.767 1.00 51.88 201 LEU C C 1
ATOM 4743 O O . LEU C 1 176 ? 67.106 5.578 48.012 1.00 53.34 201 LEU C O 1
ATOM 4748 N N . GLY C 1 177 ? 65.074 4.667 48.271 1.00 47.09 202 GLY C N 1
ATOM 4749 C CA . GLY C 1 177 ? 65.490 3.598 49.166 1.00 46.19 202 GLY C CA 1
ATOM 4750 C C . GLY C 1 177 ? 64.674 2.354 48.922 1.00 48.26 202 GLY C C 1
ATOM 4751 O O . GLY C 1 177 ? 63.524 2.448 48.502 1.00 47.80 202 GLY C O 1
ATOM 4752 N N . GLU C 1 178 ? 65.278 1.190 49.148 1.00 44.27 203 GLU C N 1
ATOM 4753 C CA . GLU C 1 178 ? 64.639 -0.109 48.973 1.00 42.37 203 GLU C CA 1
ATOM 4754 C C . GLU C 1 178 ? 64.684 -0.879 50.286 1.00 41.80 203 GLU C C 1
ATOM 4755 O O . GLU C 1 178 ? 65.593 -0.687 51.103 1.00 43.16 203 GLU C O 1
ATOM 4761 N N . GLY C 1 179 ? 63.707 -1.753 50.466 1.00 32.29 204 GLY C N 1
ATOM 4762 C CA . GLY C 1 179 ? 63.629 -2.599 51.636 1.00 31.09 204 GLY C CA 1
ATOM 4763 C C . GLY C 1 179 ? 62.631 -3.706 51.438 1.00 34.91 204 GLY C C 1
ATOM 4764 O O . GLY C 1 179 ? 62.045 -3.839 50.363 1.00 32.74 204 GLY C O 1
ATOM 4765 N N . TYR C 1 180 ? 62.429 -4.488 52.505 1.00 32.61 205 TYR C N 1
ATOM 4766 C CA . TYR C 1 180 ? 61.501 -5.603 52.583 1.00 31.16 205 TYR C CA 1
ATOM 4767 C C . TYR C 1 180 ? 60.689 -5.522 53.829 1.00 34.06 205 TYR C C 1
ATOM 4768 O O . TYR C 1 180 ? 61.184 -5.099 54.878 1.00 33.41 205 TYR C O 1
ATOM 4777 N N . VAL C 1 181 ? 59.425 -5.935 53.717 1.00 31.22 206 VAL C N 1
ATOM 4778 C CA . VAL C 1 181 ? 58.485 -6.013 54.829 1.00 31.03 206 VAL C CA 1
ATOM 4779 C C . VAL C 1 181 ? 57.656 -7.271 54.577 1.00 34.25 206 VAL C C 1
ATOM 4780 O O . VAL C 1 181 ? 57.293 -7.559 53.434 1.00 33.48 206 VAL C O 1
ATOM 4784 N N . SER C 1 182 ? 57.416 -8.035 55.636 1.00 29.82 207 SER C N 1
ATOM 4785 C CA . SER C 1 182 ? 56.659 -9.275 55.575 1.00 29.89 207 SER C CA 1
ATOM 4786 C C . SER C 1 182 ? 55.463 -9.165 56.486 1.00 35.95 207 SER C C 1
ATOM 4787 O O . SER C 1 182 ? 55.612 -8.795 57.657 1.00 35.42 207 SER C O 1
ATOM 4790 N N . PHE C 1 183 ? 54.272 -9.427 55.954 1.00 33.25 208 PHE C N 1
ATOM 4791 C CA . PHE C 1 183 ? 53.064 -9.337 56.767 1.00 34.86 208 PHE C CA 1
ATOM 4792 C C . PHE C 1 183 ? 52.454 -10.699 56.995 1.00 41.42 208 PHE C C 1
ATOM 4793 O O . PHE C 1 183 ? 52.270 -11.462 56.039 1.00 41.68 208 PHE C O 1
ATOM 4801 N N . LYS C 1 184 ? 52.110 -10.986 58.258 1.00 38.39 209 LYS C N 1
ATOM 4802 C CA . LYS C 1 184 ? 51.425 -12.216 58.640 1.00 39.58 209 LYS C CA 1
ATOM 4803 C C . LYS C 1 184 ? 49.993 -12.136 58.111 1.00 43.71 209 LYS C C 1
ATOM 4804 O O . LYS C 1 184 ? 49.364 -11.082 58.244 1.00 43.80 209 LYS C O 1
ATOM 4810 N N . LEU C 1 185 ? 49.490 -13.215 57.482 1.00 39.81 210 LEU C N 1
ATOM 4811 C CA . LEU C 1 185 ? 48.135 -13.198 56.915 1.00 39.95 210 LEU C CA 1
ATOM 4812 C C . LEU C 1 185 ? 47.105 -13.877 57.812 1.00 47.64 210 LEU C C 1
ATOM 4813 O O . LEU C 1 185 ? 45.961 -14.050 57.391 1.00 48.89 210 LEU C O 1
ATOM 4818 N N . ASP C 1 186 ? 47.475 -14.195 59.067 1.00 46.63 211 ASP C N 1
ATOM 4819 C CA . ASP C 1 186 ? 46.617 -14.911 60.013 1.00 49.22 211 ASP C CA 1
ATOM 4820 C C . ASP C 1 186 ? 45.304 -14.192 60.353 1.00 56.14 211 ASP C C 1
ATOM 4821 O O . ASP C 1 186 ? 44.333 -14.870 60.679 1.00 58.45 211 ASP C O 1
ATOM 4826 N N . LYS C 1 187 ? 45.254 -12.851 60.272 1.00 52.47 212 LYS C N 1
ATOM 4827 C CA . LYS C 1 187 ? 44.024 -12.121 60.611 1.00 53.57 212 LYS C CA 1
ATOM 4828 C C . LYS C 1 187 ? 42.967 -12.214 59.490 1.00 58.36 212 LYS C C 1
ATOM 4829 O O . LYS C 1 187 ? 41.808 -11.867 59.728 1.00 60.01 212 LYS C O 1
ATOM 4835 N N . ILE C 1 188 ? 43.343 -12.740 58.298 1.00 53.69 213 ILE C N 1
ATOM 4836 C CA . ILE C 1 188 ? 42.406 -12.935 57.177 1.00 54.02 213 ILE C CA 1
ATOM 4837 C C . ILE C 1 188 ? 42.368 -14.439 56.766 1.00 60.07 213 ILE C C 1
ATOM 4838 O O . ILE C 1 188 ? 41.827 -14.778 55.708 1.00 59.37 213 ILE C O 1
ATOM 4843 N N . GLU C 1 189 ? 42.924 -15.322 57.627 1.00 59.01 214 GLU C N 1
ATOM 4844 C CA . GLU C 1 189 ? 43.040 -16.772 57.448 1.00 61.06 214 GLU C CA 1
ATOM 4845 C C . GLU C 1 189 ? 41.704 -17.442 57.064 1.00 69.19 214 GLU C C 1
ATOM 4846 O O . GLU C 1 189 ? 41.703 -18.338 56.216 1.00 70.04 214 GLU C O 1
ATOM 4852 N N . GLU C 1 190 ? 40.585 -17.005 57.673 1.00 68.04 215 GLU C N 1
ATOM 4853 C CA . GLU C 1 190 ? 39.254 -17.556 57.401 1.00 71.50 215 GLU C CA 1
ATOM 4854 C C . GLU C 1 190 ? 38.764 -17.235 55.984 1.00 75.01 215 GLU C C 1
ATOM 4855 O O . GLU C 1 190 ? 38.011 -18.021 55.401 1.00 76.64 215 GLU C O 1
ATOM 4861 N N . GLN C 1 191 ? 39.180 -16.076 55.445 1.00 68.88 216 GLN C N 1
ATOM 4862 C CA . GLN C 1 191 ? 38.765 -15.592 54.127 1.00 67.75 216 GLN C CA 1
ATOM 4863 C C . GLN C 1 191 ? 39.581 -16.192 52.982 1.00 71.41 216 GLN C C 1
ATOM 4864 O O . GLN C 1 191 ? 39.087 -16.219 51.860 1.00 71.84 216 GLN C O 1
ATOM 4870 N N . ILE C 1 192 ? 40.815 -16.658 53.259 1.00 67.52 217 ILE C N 1
ATOM 4871 C CA . ILE C 1 192 ? 41.768 -17.204 52.282 1.00 66.73 217 ILE C CA 1
ATOM 4872 C C . ILE C 1 192 ? 41.173 -18.410 51.530 1.00 75.13 217 ILE C C 1
ATOM 4873 O O . ILE C 1 192 ? 41.365 -18.532 50.315 1.00 75.16 217 ILE C O 1
ATOM 4878 N N . GLU C 1 193 ? 40.444 -19.274 52.256 1.00 74.65 218 GLU C N 1
ATOM 4879 C CA . GLU C 1 193 ? 39.804 -20.470 51.724 1.00 76.75 218 GLU C CA 1
ATOM 4880 C C . GLU C 1 193 ? 38.797 -20.095 50.619 1.00 79.13 218 GLU C C 1
ATOM 4881 O O . GLU C 1 193 ? 37.824 -19.382 50.881 1.00 80.05 218 GLU C O 1
ATOM 4887 N N . GLY C 1 194 ? 39.091 -20.534 49.393 1.00 73.60 219 GLY C N 1
ATOM 4888 C CA . GLY C 1 194 ? 38.266 -20.279 48.215 1.00 74.09 219 GLY C CA 1
ATOM 4889 C C . GLY C 1 194 ? 38.582 -19.017 47.425 1.00 75.14 219 GLY C C 1
ATOM 4890 O O . GLY C 1 194 ? 37.822 -18.659 46.525 1.00 76.80 219 GLY C O 1
ATOM 4891 N N . LYS C 1 195 ? 39.689 -18.321 47.748 1.00 67.05 220 LYS C N 1
ATOM 4892 C CA . LYS C 1 195 ? 40.098 -17.110 47.023 1.00 64.28 220 LYS C CA 1
ATOM 4893 C C . LYS C 1 195 ? 41.333 -17.384 46.170 1.00 64.26 220 LYS C C 1
ATOM 4894 O O . LYS C 1 195 ? 42.123 -18.264 46.522 1.00 62.00 220 LYS C O 1
ATOM 4900 N N . LYS C 1 196 ? 41.492 -16.621 45.052 1.00 59.87 221 LYS C N 1
ATOM 4901 C CA . LYS C 1 196 ? 42.639 -16.707 44.135 1.00 58.01 221 LYS C CA 1
ATOM 4902 C C . LYS C 1 196 ? 43.879 -16.049 44.753 1.00 58.25 221 LYS C C 1
ATOM 4903 O O . LYS C 1 196 ? 44.997 -16.539 44.569 1.00 57.28 221 LYS C O 1
ATOM 4909 N N . GLY C 1 197 ? 43.669 -14.952 45.481 1.00 52.80 222 GLY C N 1
ATOM 4910 C CA . GLY C 1 197 ? 44.758 -14.238 46.132 1.00 48.82 222 GLY C CA 1
ATOM 4911 C C . GLY C 1 197 ? 44.352 -12.973 46.840 1.00 49.45 222 GLY C C 1
ATOM 4912 O O . GLY C 1 197 ? 43.248 -12.875 47.382 1.00 50.12 222 GLY C O 1
ATOM 4913 N N . LEU C 1 198 ? 45.268 -11.998 46.842 1.00 43.04 223 LEU C N 1
ATOM 4914 C CA . LEU C 1 198 ? 45.071 -10.702 47.480 1.00 40.73 223 LEU C CA 1
ATOM 4915 C C . LEU C 1 198 ? 45.097 -9.589 46.467 1.00 44.79 223 LEU C C 1
ATOM 4916 O O . LEU C 1 198 ? 45.861 -9.655 45.499 1.00 43.39 223 LEU C O 1
ATOM 4921 N N . ASN C 1 199 ? 44.284 -8.546 46.705 1.00 41.68 224 ASN C N 1
ATOM 4922 C CA . ASN C 1 199 ? 44.281 -7.357 45.864 1.00 41.38 224 ASN C CA 1
ATOM 4923 C C . ASN C 1 199 ? 44.855 -6.223 46.714 1.00 42.51 224 ASN C C 1
ATOM 4924 O O . ASN C 1 199 ? 44.257 -5.823 47.722 1.00 42.84 224 ASN C O 1
ATOM 4929 N N . ILE C 1 200 ? 46.067 -5.777 46.356 1.00 36.33 225 ILE C N 1
ATOM 4930 C CA . ILE C 1 200 ? 46.811 -4.791 47.135 1.00 34.29 225 ILE C CA 1
ATOM 4931 C C . ILE C 1 200 ? 46.729 -3.393 46.519 1.00 38.59 225 ILE C C 1
ATOM 4932 O O . ILE C 1 200 ? 47.265 -3.159 45.432 1.00 38.51 225 ILE C O 1
ATOM 4937 N N . ARG C 1 201 ? 46.085 -2.462 47.248 1.00 35.68 226 ARG C N 1
ATOM 4938 C CA . ARG C 1 201 ? 45.994 -1.057 46.868 1.00 35.40 226 ARG C CA 1
ATOM 4939 C C . ARG C 1 201 ? 47.300 -0.383 47.263 1.00 39.37 226 ARG C C 1
ATOM 4940 O O . ARG C 1 201 ? 47.780 -0.552 48.393 1.00 39.41 226 ARG C O 1
ATOM 4948 N N . VAL C 1 202 ? 47.910 0.325 46.313 1.00 35.66 227 VAL C N 1
ATOM 4949 C CA . VAL C 1 202 ? 49.185 1.021 46.526 1.00 33.56 227 VAL C CA 1
ATOM 4950 C C . VAL C 1 202 ? 49.086 2.431 45.939 1.00 38.25 227 VAL C C 1
ATOM 4951 O O . VAL C 1 202 ? 48.694 2.584 44.780 1.00 39.15 227 VAL C O 1
ATOM 4955 N N . ARG C 1 203 ? 49.469 3.457 46.719 1.00 33.50 228 ARG C N 1
ATOM 4956 C CA . ARG C 1 203 ? 49.592 4.808 46.178 1.00 32.88 228 ARG C CA 1
ATOM 4957 C C . ARG C 1 203 ? 51.027 4.872 45.699 1.00 36.65 228 ARG C C 1
ATOM 4958 O O . ARG C 1 203 ? 51.931 5.054 46.507 1.00 36.00 228 ARG C O 1
ATOM 4966 N N . THR C 1 204 ? 51.251 4.588 44.395 1.00 34.13 229 THR C N 1
ATOM 4967 C CA . THR C 1 204 ? 52.581 4.441 43.784 1.00 32.97 229 THR C CA 1
ATOM 4968 C C . THR C 1 204 ? 53.366 5.758 43.779 1.00 36.68 229 THR C C 1
ATOM 4969 O O . THR C 1 204 ? 52.804 6.833 44.011 1.00 36.49 229 THR C O 1
ATOM 4973 N N . LEU C 1 205 ? 54.672 5.670 43.501 1.00 32.75 230 LEU C N 1
ATOM 4974 C CA . LEU C 1 205 ? 55.561 6.837 43.474 1.00 31.96 230 LEU C CA 1
ATOM 4975 C C . LEU C 1 205 ? 55.264 7.763 42.310 1.00 36.44 230 LEU C C 1
ATOM 4976 O O . LEU C 1 205 ? 55.346 8.977 42.479 1.00 36.61 230 LEU C O 1
ATOM 4981 N N . TYR C 1 206 ? 54.903 7.210 41.136 1.00 35.43 231 TYR C N 1
ATOM 4982 C CA . TYR C 1 206 ? 54.687 8.040 39.944 1.00 36.88 231 TYR C CA 1
ATOM 4983 C C . TYR C 1 206 ? 53.372 7.808 39.189 1.00 43.48 231 TYR C C 1
ATOM 4984 O O . TYR C 1 206 ? 53.057 8.617 38.318 1.00 44.82 231 TYR C O 1
ATOM 4993 N N . ASP C 1 207 ? 52.592 6.749 39.498 1.00 40.95 232 ASP C N 1
ATOM 4994 C CA . ASP C 1 207 ? 51.415 6.435 38.667 1.00 40.61 232 ASP C CA 1
ATOM 4995 C C . ASP C 1 207 ? 50.062 6.423 39.374 1.00 42.87 232 ASP C C 1
ATOM 4996 O O . ASP C 1 207 ? 49.129 5.800 38.866 1.00 44.46 232 ASP C O 1
ATOM 5001 N N . GLY C 1 208 ? 49.937 7.142 40.483 1.00 36.64 233 GLY C N 1
ATOM 5002 C CA . GLY C 1 208 ? 48.685 7.195 41.220 1.00 35.90 233 GLY C CA 1
ATOM 5003 C C . GLY C 1 208 ? 48.351 5.907 41.936 1.00 38.89 233 GLY C C 1
ATOM 5004 O O . GLY C 1 208 ? 49.228 5.083 42.185 1.00 37.92 233 GLY C O 1
ATOM 5005 N N . ILE C 1 209 ? 47.072 5.726 42.262 1.00 36.40 234 ILE C N 1
ATOM 5006 C CA . ILE C 1 209 ? 46.610 4.545 42.967 1.00 36.23 234 ILE C CA 1
ATOM 5007 C C . ILE C 1 209 ? 46.495 3.378 41.994 1.00 42.46 234 ILE C C 1
ATOM 5008 O O . ILE C 1 209 ? 45.801 3.473 40.974 1.00 43.67 234 ILE C O 1
ATOM 5013 N N . LYS C 1 210 ? 47.190 2.284 42.331 1.00 38.73 235 LYS C N 1
ATOM 5014 C CA . LYS C 1 210 ? 47.193 1.024 41.587 1.00 39.01 235 LYS C CA 1
ATOM 5015 C C . LYS C 1 210 ? 46.720 -0.096 42.494 1.00 41.47 235 LYS C C 1
ATOM 5016 O O . LYS C 1 210 ? 46.914 -0.029 43.713 1.00 38.83 235 LYS C O 1
ATOM 5022 N N . ASN C 1 211 ? 46.083 -1.112 41.901 1.00 40.11 236 ASN C N 1
ATOM 5023 C CA . ASN C 1 211 ? 45.627 -2.310 42.607 1.00 40.43 236 ASN C CA 1
ATOM 5024 C C . ASN C 1 211 ? 46.310 -3.499 41.993 1.00 43.34 236 ASN C C 1
ATOM 5025 O O . ASN C 1 211 ? 46.131 -3.764 40.812 1.00 43.50 236 ASN C O 1
ATOM 5030 N N . TYR C 1 212 ? 47.176 -4.150 42.765 1.00 40.73 237 TYR C N 1
ATOM 5031 C CA . TYR C 1 212 ? 47.951 -5.300 42.296 1.00 40.43 237 TYR C CA 1
ATOM 5032 C C . TYR C 1 212 ? 47.406 -6.595 42.830 1.00 43.21 237 TYR C C 1
ATOM 5033 O O . TYR C 1 212 ? 47.260 -6.750 44.043 1.00 42.87 237 TYR C O 1
ATOM 5042 N N . LYS C 1 213 ? 47.133 -7.538 41.929 1.00 40.39 238 LYS C N 1
ATOM 5043 C CA . LYS C 1 213 ? 46.664 -8.862 42.310 1.00 40.80 238 LYS C CA 1
ATOM 5044 C C . LYS C 1 213 ? 47.872 -9.783 42.558 1.00 44.65 238 LYS C C 1
ATOM 5045 O O . LYS C 1 213 ? 48.779 -9.867 41.727 1.00 45.36 238 LYS C O 1
ATOM 5051 N N . VAL C 1 214 ? 47.935 -10.371 43.763 1.00 40.55 239 VAL C N 1
ATOM 5052 C CA . VAL C 1 214 ? 49.000 -11.291 44.195 1.00 38.91 239 VAL C CA 1
ATOM 5053 C C . VAL C 1 214 ? 48.343 -12.649 44.406 1.00 45.61 239 VAL C C 1
ATOM 5054 O O . VAL C 1 214 ? 47.460 -12.791 45.251 1.00 45.18 239 VAL C O 1
ATOM 5058 N N . GLN C 1 215 ? 48.739 -13.622 43.598 1.00 45.35 240 GLN C N 1
ATOM 5059 C CA . GLN C 1 215 ? 48.170 -14.962 43.634 1.00 47.88 240 GLN C CA 1
ATOM 5060 C C . GLN C 1 215 ? 48.703 -15.805 44.782 1.00 49.21 240 GLN C C 1
ATOM 5061 O O . GLN C 1 215 ? 49.890 -15.736 45.102 1.00 46.08 240 GLN C O 1
ATOM 5067 N N . PHE C 1 216 ? 47.822 -16.641 45.361 1.00 47.85 241 PHE C N 1
ATOM 5068 C CA . PHE C 1 216 ? 48.220 -17.637 46.358 1.00 47.53 241 PHE C CA 1
ATOM 5069 C C . PHE C 1 216 ? 48.957 -18.741 45.595 1.00 51.80 241 PHE C C 1
ATOM 5070 O O . PHE C 1 216 ? 48.468 -19.135 44.528 1.00 51.53 241 PHE C O 1
ATOM 5078 N N . PRO C 1 217 ? 50.139 -19.223 46.058 1.00 48.62 242 PRO C N 1
ATOM 5079 C CA . PRO C 1 217 ? 50.832 -20.306 45.323 1.00 50.79 242 PRO C CA 1
ATOM 5080 C C . PRO C 1 217 ? 50.023 -21.638 45.273 1.00 68.90 242 PRO C C 1
ATOM 5081 O O . PRO C 1 217 ? 49.105 -21.834 46.102 1.00 69.37 242 PRO C O 1
ATOM 5086 N N . SER D 1 8 ? 43.474 -12.830 11.339 1.00 70.20 33 SER D N 1
ATOM 5087 C CA . SER D 1 8 ? 43.012 -12.367 12.649 1.00 68.27 33 SER D CA 1
ATOM 5088 C C . SER D 1 8 ? 41.708 -13.065 13.069 1.00 66.17 33 SER D C 1
ATOM 5089 O O . SER D 1 8 ? 40.892 -13.451 12.227 1.00 65.31 33 SER D O 1
ATOM 5092 N N . ARG D 1 9 ? 41.536 -13.219 14.382 1.00 57.86 34 ARG D N 1
ATOM 5093 C CA . ARG D 1 9 ? 40.423 -13.886 15.027 1.00 53.67 34 ARG D CA 1
ATOM 5094 C C . ARG D 1 9 ? 39.066 -13.187 14.815 1.00 54.40 34 ARG D C 1
ATOM 5095 O O . ARG D 1 9 ? 38.962 -11.951 14.757 1.00 53.72 34 ARG D O 1
ATOM 5103 N N . SER D 1 10 ? 38.024 -14.012 14.763 1.00 46.94 35 SER D N 1
ATOM 5104 C CA . SER D 1 10 ? 36.643 -13.601 14.659 1.00 44.07 35 SER D CA 1
ATOM 5105 C C . SER D 1 10 ? 35.825 -14.320 15.727 1.00 44.59 35 SER D C 1
ATOM 5106 O O . SER D 1 10 ? 36.215 -15.405 16.165 1.00 42.85 35 SER D O 1
ATOM 5109 N N . LEU D 1 11 ? 34.724 -13.697 16.182 1.00 39.20 36 LEU D N 1
ATOM 5110 C CA . LEU D 1 11 ? 33.826 -14.275 17.173 1.00 37.15 36 LEU D CA 1
ATOM 5111 C C . LEU D 1 11 ? 32.393 -14.057 16.740 1.00 41.01 36 LEU D C 1
ATOM 5112 O O . LEU D 1 11 ? 32.052 -12.959 16.322 1.00 41.79 36 LEU D O 1
ATOM 5117 N N . VAL D 1 12 ? 31.559 -15.100 16.843 1.00 37.23 37 VAL D N 1
ATOM 5118 C CA . VAL D 1 12 ? 30.111 -15.060 16.553 1.00 36.72 37 VAL D CA 1
ATOM 5119 C C . VAL D 1 12 ? 29.328 -15.977 17.491 1.00 39.58 37 VAL D C 1
ATOM 5120 O O . VAL D 1 12 ? 29.882 -16.906 18.065 1.00 39.01 37 VAL D O 1
ATOM 5124 N N . ILE D 1 13 ? 28.016 -15.745 17.562 1.00 35.10 38 ILE D N 1
ATOM 5125 C CA . ILE D 1 13 ? 27.024 -16.641 18.125 1.00 32.79 38 ILE D CA 1
ATOM 5126 C C . ILE D 1 13 ? 26.403 -17.288 16.878 1.00 37.32 38 ILE D C 1
ATOM 5127 O O . ILE D 1 13 ? 26.233 -16.617 15.843 1.00 35.74 38 ILE D O 1
ATOM 5132 N N . SER D 1 14 ? 26.132 -18.592 16.932 1.00 35.89 39 SER D N 1
ATOM 5133 C CA . SER D 1 14 ? 25.539 -19.302 15.785 1.00 35.93 39 SER D CA 1
ATOM 5134 C C . SER D 1 14 ? 24.827 -20.546 16.252 1.00 38.84 39 SER D C 1
ATOM 5135 O O . SER D 1 14 ? 24.961 -20.925 17.415 1.00 37.45 39 SER D O 1
ATOM 5138 N N . THR D 1 15 ? 24.058 -21.160 15.338 1.00 35.93 40 THR D N 1
ATOM 5139 C CA . THR D 1 15 ? 23.380 -22.439 15.496 1.00 35.68 40 THR D CA 1
ATOM 5140 C C . THR D 1 15 ? 24.247 -23.524 14.827 1.00 42.06 40 THR D C 1
ATOM 5141 O O . THR D 1 15 ? 24.707 -23.337 13.694 1.00 41.70 40 THR D O 1
ATOM 5145 N N . ILE D 1 16 ? 24.502 -24.633 15.551 1.00 38.53 41 ILE D N 1
ATOM 5146 C CA . ILE D 1 16 ? 25.241 -25.788 15.040 1.00 37.72 41 ILE D CA 1
ATOM 5147 C C . ILE D 1 16 ? 24.200 -26.686 14.372 1.00 43.64 41 ILE D C 1
ATOM 5148 O O . ILE D 1 16 ? 23.207 -27.071 15.007 1.00 42.76 41 ILE D O 1
ATOM 5153 N N A ASN D 1 17 ? 24.375 -26.894 13.067 0.50 44.32 42 ASN D N 1
ATOM 5154 N N B ASN D 1 17 ? 24.441 -27.081 13.112 0.50 40.02 42 ASN D N 1
ATOM 5155 C CA A ASN D 1 17 ? 23.452 -27.658 12.247 0.50 46.77 42 ASN D CA 1
ATOM 5156 C CA B ASN D 1 17 ? 23.570 -28.008 12.378 0.50 40.19 42 ASN D CA 1
ATOM 5157 C C A ASN D 1 17 ? 24.025 -29.045 11.959 0.50 56.15 42 ASN D C 1
ATOM 5158 C C B ASN D 1 17 ? 24.418 -29.016 11.614 0.50 43.00 42 ASN D C 1
ATOM 5159 O O A ASN D 1 17 ? 25.121 -29.161 11.402 0.50 55.13 42 ASN D O 1
ATOM 5160 O O B ASN D 1 17 ? 25.485 -28.649 11.127 0.50 40.79 42 ASN D O 1
ATOM 5169 N N A GLN D 1 18 ? 23.300 -30.092 12.405 0.50 58.39 43 GLN D N 1
ATOM 5170 N N B GLN D 1 18 ? 23.971 -30.292 11.527 0.50 41.46 43 GLN D N 1
ATOM 5171 C CA A GLN D 1 18 ? 23.645 -31.507 12.231 0.50 62.03 43 GLN D CA 1
ATOM 5172 C CA B GLN D 1 18 ? 24.707 -31.323 10.779 0.50 42.18 43 GLN D CA 1
ATOM 5173 C C A GLN D 1 18 ? 22.481 -32.191 11.499 0.50 72.53 43 GLN D C 1
ATOM 5174 C C B GLN D 1 18 ? 24.559 -31.102 9.268 0.50 46.53 43 GLN D C 1
ATOM 5175 O O A GLN D 1 18 ? 21.569 -32.747 12.125 0.50 73.70 43 GLN D O 1
ATOM 5176 O O B GLN D 1 18 ? 23.535 -30.596 8.806 0.50 44.78 43 GLN D O 1
ATOM 5187 N N A ILE D 1 19 ? 22.498 -32.105 10.164 0.50 72.62 44 ILE D N 1
ATOM 5188 N N B ILE D 1 19 ? 25.588 -31.485 8.506 0.50 46.12 44 ILE D N 1
ATOM 5189 C CA A ILE D 1 19 ? 21.436 -32.655 9.317 0.50 75.80 44 ILE D CA 1
ATOM 5190 C CA B ILE D 1 19 ? 25.598 -31.415 7.045 0.50 48.45 44 ILE D CA 1
ATOM 5191 C C A ILE D 1 19 ? 21.933 -33.838 8.442 0.50 84.19 44 ILE D C 1
ATOM 5192 C C B ILE D 1 19 ? 24.792 -32.617 6.493 0.50 62.87 44 ILE D C 1
ATOM 5193 O O A ILE D 1 19 ? 21.114 -34.670 8.047 0.50 86.34 44 ILE D O 1
ATOM 5194 O O B ILE D 1 19 ? 23.982 -32.418 5.585 0.50 63.71 44 ILE D O 1
ATOM 5203 N N A SER D 1 20 ? 23.258 -33.922 8.162 0.50 81.65 45 SER D N 1
ATOM 5204 N N B SER D 1 20 ? 24.988 -33.846 7.069 0.50 67.18 45 SER D N 1
ATOM 5205 C CA A SER D 1 20 ? 23.871 -34.993 7.356 0.50 84.04 45 SER D CA 1
ATOM 5206 C CA B SER D 1 20 ? 24.298 -35.092 6.670 0.50 72.37 45 SER D CA 1
ATOM 5207 C C A SER D 1 20 ? 23.844 -36.336 8.099 0.50 89.92 45 SER D C 1
ATOM 5208 C C B SER D 1 20 ? 24.322 -36.200 7.788 0.50 84.33 45 SER D C 1
ATOM 5209 O O A SER D 1 20 ? 23.639 -36.341 9.324 0.50 88.28 45 SER D O 1
ATOM 5210 O O B SER D 1 20 ? 24.532 -35.895 8.967 0.50 82.16 45 SER D O 1
ATOM 5215 N N . GLU D 1 21 ? 24.051 -37.475 7.376 1.00 89.41 46 GLU D N 1
ATOM 5216 C CA . GLU D 1 21 ? 24.032 -38.783 8.077 1.00 93.32 46 GLU D CA 1
ATOM 5217 C C . GLU D 1 21 ? 25.224 -38.987 9.044 1.00 100.37 46 GLU D C 1
ATOM 5218 O O . GLU D 1 21 ? 25.067 -39.669 10.065 1.00 100.13 46 GLU D O 1
ATOM 5224 N N . ASP D 1 22 ? 26.404 -38.396 8.714 1.00 98.66 47 ASP D N 1
ATOM 5225 C CA . ASP D 1 22 ? 27.591 -38.399 9.573 1.00 98.14 47 ASP D CA 1
ATOM 5226 C C . ASP D 1 22 ? 27.388 -37.314 10.640 1.00 98.59 47 ASP D C 1
ATOM 5227 O O . ASP D 1 22 ? 27.403 -36.120 10.329 1.00 95.36 47 ASP D O 1
ATOM 5232 N N . SER D 1 23 ? 27.147 -37.753 11.894 1.00 95.73 48 SER D N 1
ATOM 5233 C CA . SER D 1 23 ? 26.896 -36.908 13.067 1.00 93.22 48 SER D CA 1
ATOM 5234 C C . SER D 1 23 ? 28.130 -36.050 13.445 1.00 94.65 48 SER D C 1
ATOM 5235 O O . SER D 1 23 ? 28.005 -35.099 14.232 1.00 93.51 48 SER D O 1
ATOM 5238 N N . LYS D 1 24 ? 29.305 -36.377 12.865 1.00 89.22 49 LYS D N 1
ATOM 5239 C CA . LYS D 1 24 ? 30.564 -35.664 13.085 1.00 86.40 49 LYS D CA 1
ATOM 5240 C C . LYS D 1 24 ? 30.663 -34.430 12.167 1.00 83.54 49 LYS D C 1
ATOM 5241 O O . LYS D 1 24 ? 31.422 -33.507 12.465 1.00 81.62 49 LYS D O 1
ATOM 5247 N N . GLU D 1 25 ? 29.889 -34.425 11.060 1.00 76.19 50 GLU D N 1
ATOM 5248 C CA . GLU D 1 25 ? 29.854 -33.352 10.063 1.00 72.88 50 GLU D CA 1
ATOM 5249 C C . GLU D 1 25 ? 28.810 -32.309 10.439 1.00 66.98 50 GLU D C 1
ATOM 5250 O O . GLU D 1 25 ? 27.617 -32.629 10.496 1.00 66.99 50 GLU D O 1
ATOM 5256 N N . PHE D 1 26 ? 29.260 -31.070 10.702 1.00 54.96 51 PHE D N 1
ATOM 5257 C CA . PHE D 1 26 ? 28.375 -29.965 11.071 1.00 50.64 51 PHE D CA 1
ATOM 5258 C C . PHE D 1 26 ? 28.829 -28.635 10.463 1.00 51.62 51 PHE D C 1
ATOM 5259 O O . PHE D 1 26 ? 29.975 -28.508 10.032 1.00 51.69 51 PHE D O 1
ATOM 5267 N N . TYR D 1 27 ? 27.914 -27.653 10.425 1.00 44.67 52 TYR D N 1
ATOM 5268 C CA . TYR D 1 27 ? 28.167 -26.292 9.968 1.00 41.78 52 TYR D CA 1
ATOM 5269 C C . TYR D 1 27 ? 27.435 -25.350 10.907 1.00 43.71 52 TYR D C 1
ATOM 5270 O O . TYR D 1 27 ? 26.701 -25.802 11.798 1.00 41.22 52 TYR D O 1
ATOM 5279 N N . PHE D 1 28 ? 27.670 -24.045 10.732 1.00 40.89 53 PHE D N 1
ATOM 5280 C CA . PHE D 1 28 ? 27.092 -22.998 11.563 1.00 39.29 53 PHE D CA 1
ATOM 5281 C C . PHE D 1 28 ? 26.232 -22.059 10.752 1.00 43.90 53 PHE D C 1
ATOM 5282 O O . PHE D 1 28 ? 26.607 -21.684 9.637 1.00 45.07 53 PHE D O 1
ATOM 5290 N N . THR D 1 29 ? 25.094 -21.651 11.333 1.00 39.59 54 THR D N 1
ATOM 5291 C CA . THR D 1 29 ? 24.152 -20.699 10.747 1.00 38.70 54 THR D CA 1
ATOM 5292 C C . THR D 1 29 ? 24.124 -19.463 11.639 1.00 41.17 54 THR D C 1
ATOM 5293 O O . THR D 1 29 ? 23.825 -19.553 12.834 1.00 39.55 54 THR D O 1
ATOM 5297 N N . LEU D 1 30 ? 24.507 -18.320 11.057 1.00 37.59 55 LEU D N 1
ATOM 5298 C CA . LEU D 1 30 ? 24.530 -17.029 11.734 1.00 36.49 55 LEU D CA 1
ATOM 5299 C C . LEU D 1 30 ? 23.111 -16.478 11.789 1.00 43.36 55 LEU D C 1
ATOM 5300 O O . LEU D 1 30 ? 22.270 -16.880 10.975 1.00 43.68 55 LEU D O 1
ATOM 5305 N N . ASP D 1 31 ? 22.829 -15.583 12.766 1.00 40.72 56 ASP D N 1
ATOM 5306 C CA . ASP D 1 31 ? 21.483 -15.040 12.974 1.00 40.50 56 ASP D CA 1
ATOM 5307 C C . ASP D 1 31 ? 20.983 -14.159 11.819 1.00 45.09 56 ASP D C 1
ATOM 5308 O O . ASP D 1 31 ? 19.798 -13.862 11.786 1.00 46.83 56 ASP D O 1
ATOM 5313 N N . ASN D 1 32 ? 21.844 -13.828 10.840 1.00 41.87 57 ASN D N 1
ATOM 5314 C CA . ASN D 1 32 ? 21.474 -13.099 9.617 1.00 43.40 57 ASN D CA 1
ATOM 5315 C C . ASN D 1 32 ? 21.174 -14.088 8.463 1.00 47.36 57 ASN D C 1
ATOM 5316 O O . ASN D 1 32 ? 20.910 -13.653 7.342 1.00 48.12 57 ASN D O 1
ATOM 5321 N N . GLY D 1 33 ? 21.259 -15.395 8.751 1.00 42.93 58 GLY D N 1
ATOM 5322 C CA . GLY D 1 33 ? 20.994 -16.470 7.800 1.00 43.30 58 GLY D CA 1
ATOM 5323 C C . GLY D 1 33 ? 22.210 -16.971 7.047 1.00 46.78 58 GLY D C 1
ATOM 5324 O O . GLY D 1 33 ? 22.125 -17.990 6.348 1.00 46.98 58 GLY D O 1
ATOM 5325 N N . LYS D 1 34 ? 23.351 -16.263 7.186 1.00 41.99 59 LYS D N 1
ATOM 5326 C CA . LYS D 1 34 ? 24.593 -16.643 6.524 1.00 42.43 59 LYS D CA 1
ATOM 5327 C C . LYS D 1 34 ? 25.177 -17.890 7.189 1.00 45.24 59 LYS D C 1
ATOM 5328 O O . LYS D 1 34 ? 24.951 -18.131 8.370 1.00 43.53 59 LYS D O 1
ATOM 5334 N N . THR D 1 35 ? 25.875 -18.704 6.406 1.00 42.15 60 THR D N 1
ATOM 5335 C CA . THR D 1 35 ? 26.434 -19.960 6.860 1.00 40.81 60 THR D CA 1
ATOM 5336 C C . THR D 1 35 ? 27.952 -19.966 6.858 1.00 43.54 60 THR D C 1
ATOM 5337 O O . THR D 1 35 ? 28.601 -19.242 6.095 1.00 43.78 60 THR D O 1
ATOM 5349 N N . PHE D 1 37 ? 31.243 -22.781 6.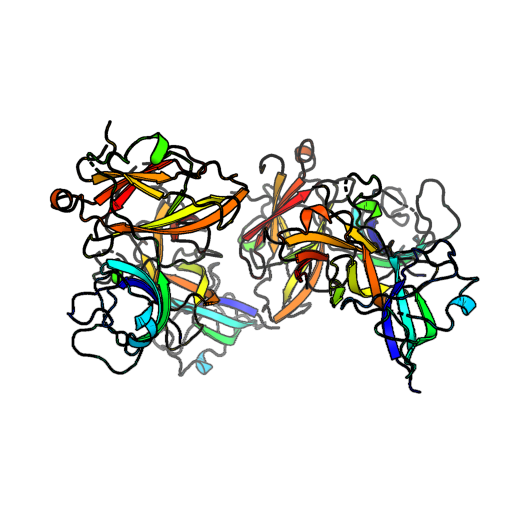882 1.00 42.81 62 PHE D N 1
ATOM 5350 C CA . PHE D 1 37 ? 31.726 -24.145 6.741 1.00 42.67 62 PHE D CA 1
ATOM 5351 C C . PHE D 1 37 ? 32.993 -24.332 7.597 1.00 46.36 62 PHE D C 1
ATOM 5352 O O . PHE D 1 37 ? 34.002 -23.679 7.311 1.00 43.27 62 PHE D O 1
ATOM 5360 N N . PRO D 1 38 ? 32.979 -25.212 8.640 1.00 46.02 63 PRO D N 1
ATOM 5361 C CA . PRO D 1 38 ? 34.196 -25.401 9.448 1.00 46.08 63 PRO D CA 1
ATOM 5362 C C . PRO D 1 38 ? 35.103 -26.429 8.782 1.00 52.76 63 PRO D C 1
ATOM 5363 O O . PRO D 1 38 ? 34.779 -27.617 8.765 1.00 54.43 63 PRO D O 1
ATOM 5367 N N . SER D 1 39 ? 36.232 -25.976 8.216 1.00 49.92 64 SER D N 1
ATOM 5368 C CA . SER D 1 39 ? 37.174 -26.851 7.506 1.00 51.27 64 SER D CA 1
ATOM 5369 C C . SER D 1 39 ? 37.840 -27.890 8.433 1.00 54.19 64 SER D C 1
ATOM 5370 O O . SER D 1 39 ? 38.340 -28.886 7.932 1.00 55.89 64 SER D O 1
ATOM 5373 N N . ASN D 1 40 ? 37.786 -27.691 9.759 1.00 49.08 65 ASN D N 1
ATOM 5374 C CA . ASN D 1 40 ? 38.380 -28.578 10.767 1.00 48.72 65 ASN D CA 1
ATOM 5375 C C . ASN D 1 40 ? 37.337 -29.070 11.811 1.00 51.14 65 ASN D C 1
ATOM 5376 O O . ASN D 1 40 ? 37.704 -29.315 12.963 1.00 51.52 65 ASN D O 1
ATOM 5381 N N . SER D 1 41 ? 36.063 -29.255 11.404 1.00 47.46 66 SER D N 1
ATOM 5382 C CA . SER D 1 41 ? 34.982 -29.733 12.291 1.00 47.51 66 SER D CA 1
ATOM 5383 C C . SER D 1 41 ? 35.270 -31.129 12.899 1.00 54.92 66 SER D C 1
ATOM 5384 O O . SER D 1 41 ? 34.783 -31.421 13.995 1.00 54.51 66 SER D O 1
ATOM 5387 N N . GLN D 1 42 ? 36.072 -31.962 12.209 1.00 55.70 67 GLN D N 1
ATOM 5388 C CA . GLN D 1 42 ? 36.452 -33.310 12.660 1.00 58.40 67 GLN D CA 1
ATOM 5389 C C . GLN D 1 42 ? 37.082 -33.285 14.069 1.00 64.00 67 GLN D C 1
ATOM 5390 O O . GLN D 1 42 ? 36.819 -34.193 14.870 1.00 63.68 67 GLN D O 1
ATOM 5396 N N . ALA D 1 43 ? 37.854 -32.201 14.384 1.00 60.47 68 ALA D N 1
ATOM 5397 C CA . ALA D 1 43 ? 38.522 -31.980 15.671 1.00 59.61 68 ALA D CA 1
ATOM 5398 C C . ALA D 1 43 ? 37.533 -31.985 16.835 1.00 62.25 68 ALA D C 1
ATOM 5399 O O . ALA D 1 43 ? 37.929 -32.303 17.955 1.00 63.34 68 ALA D O 1
ATOM 5401 N N . TRP D 1 44 ? 36.247 -31.660 16.571 1.00 57.20 69 TRP D N 1
ATOM 5402 C CA . TRP D 1 44 ? 35.178 -31.654 17.582 1.00 55.71 69 TRP D CA 1
ATOM 5403 C C . TRP D 1 44 ? 34.327 -32.928 17.523 1.00 66.69 69 TRP D C 1
ATOM 5404 O O . TRP D 1 44 ? 33.236 -32.947 18.093 1.00 65.86 69 TRP D O 1
ATOM 5415 N N . GLY D 1 45 ? 34.841 -33.973 16.871 1.00 69.80 70 GLY D N 1
ATOM 5416 C CA . GLY D 1 45 ? 34.168 -35.260 16.718 1.00 73.33 70 GLY D CA 1
ATOM 5417 C C . GLY D 1 45 ? 33.559 -35.793 18.001 1.00 81.05 70 GLY D C 1
ATOM 5418 O O . GLY D 1 45 ? 32.344 -36.024 18.064 1.00 81.60 70 GLY D O 1
ATOM 5419 N N . GLY D 1 46 ? 34.397 -35.890 19.038 1.00 78.44 71 GLY D N 1
ATOM 5420 C CA . GLY D 1 46 ? 34.011 -36.389 20.353 1.00 78.33 71 GLY D CA 1
ATOM 5421 C C . GLY D 1 46 ? 33.041 -35.520 21.123 1.00 80.54 71 GLY D C 1
ATOM 5422 O O . GLY D 1 46 ? 32.466 -35.988 22.107 1.00 81.18 71 GLY D O 1
ATOM 5423 N N . GLU D 1 47 ? 32.846 -34.251 20.708 1.00 74.84 72 GLU D N 1
ATOM 5424 C CA . GLU D 1 47 ? 31.964 -33.314 21.418 1.00 71.75 72 GLU D CA 1
ATOM 5425 C C . GLU D 1 47 ? 30.461 -33.652 21.277 1.00 74.20 72 GLU D C 1
ATOM 5426 O O . GLU D 1 47 ? 29.669 -33.195 22.117 1.00 73.70 72 GLU D O 1
ATOM 5432 N N . LYS D 1 48 ? 30.078 -34.448 20.233 1.00 68.74 73 LYS D N 1
ATOM 5433 C CA . LYS D 1 48 ? 28.704 -34.901 19.947 1.00 67.08 73 LYS D CA 1
ATOM 5434 C C . LYS D 1 48 ? 27.698 -33.731 20.038 1.00 64.49 73 LYS D C 1
ATOM 5435 O O . LYS D 1 48 ? 26.868 -33.704 20.955 1.00 65.35 73 LYS D O 1
ATOM 5441 N N . PHE D 1 49 ? 27.806 -32.742 19.133 1.00 54.29 74 PHE D N 1
ATOM 5442 C CA . PHE D 1 49 ? 26.909 -31.576 19.159 1.00 50.17 74 PHE D CA 1
ATOM 5443 C C . PHE D 1 49 ? 25.513 -31.934 18.652 1.00 52.87 74 PHE D C 1
ATOM 5444 O O . PHE D 1 49 ? 25.378 -32.600 17.620 1.00 53.92 74 PHE D O 1
ATOM 5452 N N . GLU D 1 50 ? 24.481 -31.487 19.381 1.00 46.40 75 GLU D N 1
ATOM 5453 C CA . GLU D 1 50 ? 23.099 -31.710 18.990 1.00 46.35 75 GLU D CA 1
ATOM 5454 C C . GLU D 1 50 ? 22.696 -30.722 17.931 1.00 47.97 75 GLU D C 1
ATOM 5455 O O . GLU D 1 50 ? 23.163 -29.574 17.974 1.00 45.47 75 GLU D O 1
ATOM 5461 N N . ASN D 1 51 ? 21.822 -31.149 16.980 1.00 45.48 76 ASN D N 1
ATOM 5462 C CA A ASN D 1 51 ? 21.322 -30.254 15.931 0.60 44.89 76 ASN D CA 1
ATOM 5463 C CA B ASN D 1 51 ? 21.274 -30.268 15.946 0.40 44.64 76 ASN D CA 1
ATOM 5464 C C . ASN D 1 51 ? 20.528 -29.133 16.623 1.00 46.80 76 ASN D C 1
ATOM 5465 O O . ASN D 1 51 ? 19.716 -29.402 17.512 1.00 47.23 76 ASN D O 1
ATOM 5474 N N . GLY D 1 52 ? 20.828 -27.890 16.262 1.00 40.68 77 GLY D N 1
ATOM 5475 C CA . GLY D 1 52 ? 20.155 -26.753 16.876 1.00 39.08 77 GLY D CA 1
ATOM 5476 C C . GLY D 1 52 ? 20.864 -26.149 18.074 1.00 40.54 77 GLY D C 1
ATOM 5477 O O . GLY D 1 52 ? 20.392 -25.156 18.625 1.00 39.00 77 GLY D O 1
ATOM 5478 N N . GLN D 1 53 ? 21.993 -26.746 18.499 1.00 37.03 78 GLN D N 1
ATOM 5479 C CA . GLN D 1 53 ? 22.798 -26.233 19.604 1.00 35.50 78 GLN D CA 1
ATOM 5480 C C . GLN D 1 53 ? 23.332 -24.847 19.259 1.00 39.09 78 GLN D C 1
ATOM 5481 O O . GLN D 1 53 ? 23.829 -24.654 18.147 1.00 39.95 78 GLN D O 1
ATOM 5487 N N . ARG D 1 54 ? 23.255 -23.906 20.217 1.00 34.14 79 ARG D N 1
ATOM 5488 C CA . ARG D 1 54 ? 23.787 -22.553 20.055 1.00 33.04 79 ARG D CA 1
ATOM 5489 C C . ARG D 1 54 ? 25.177 -22.490 20.656 1.00 38.08 79 ARG D C 1
ATOM 5490 O O . ARG D 1 54 ? 25.474 -23.220 21.603 1.00 39.30 79 ARG D O 1
ATOM 5498 N N . ALA D 1 55 ? 26.043 -21.649 20.108 1.00 34.06 80 ALA D N 1
ATOM 5499 C CA . ALA D 1 55 ? 27.403 -21.590 20.625 1.00 34.17 80 ALA D CA 1
ATOM 5500 C C . ALA D 1 55 ? 28.108 -20.350 20.208 1.00 37.09 80 ALA D C 1
ATOM 5501 O O . ALA D 1 55 ? 27.780 -19.788 19.178 1.00 38.79 80 ALA D O 1
ATOM 5503 N N . PHE D 1 56 ? 29.117 -19.953 20.974 1.00 33.38 81 PHE D N 1
ATOM 5504 C CA . PHE D 1 56 ? 30.030 -18.879 20.607 1.00 34.11 81 PHE D CA 1
ATOM 5505 C C . PHE D 1 56 ? 31.203 -19.545 19.915 1.00 39.83 81 PHE D C 1
ATOM 5506 O O . PHE D 1 56 ? 31.767 -20.515 20.441 1.00 40.18 81 PHE D O 1
ATOM 5514 N N . VAL D 1 57 ? 31.521 -19.085 18.700 1.00 36.43 82 VAL D N 1
ATOM 5515 C CA . VAL D 1 57 ? 32.580 -19.667 17.880 1.00 35.52 82 VAL D CA 1
ATOM 5516 C C . VAL D 1 57 ? 33.691 -18.657 17.655 1.00 39.33 82 VAL D C 1
ATOM 5517 O O . VAL D 1 57 ? 33.432 -17.564 17.178 1.00 38.15 82 VAL D O 1
ATOM 5521 N N . ILE D 1 58 ? 34.930 -19.034 18.012 1.00 37.37 83 ILE D N 1
ATOM 5522 C CA . ILE D 1 58 ? 36.139 -18.269 17.737 1.00 38.33 83 ILE D CA 1
ATOM 5523 C C . ILE D 1 58 ? 36.764 -18.968 16.537 1.00 43.26 83 ILE D C 1
ATOM 5524 O O . ILE D 1 58 ? 36.923 -20.192 16.546 1.00 43.12 83 ILE D O 1
ATOM 5529 N N . PHE D 1 59 ? 37.071 -18.207 15.491 1.00 41.01 84 PHE D N 1
ATOM 5530 C CA . PHE D 1 59 ? 37.586 -18.773 14.255 1.00 41.07 84 PHE D CA 1
ATOM 5531 C C . PHE D 1 59 ? 38.412 -17.792 13.464 1.00 46.74 84 PHE D C 1
ATOM 5532 O O . PHE D 1 59 ? 38.396 -16.590 13.736 1.00 46.93 84 PHE D O 1
ATOM 5540 N N . ASN D 1 60 ? 39.063 -18.316 12.419 1.00 44.54 85 ASN D N 1
ATOM 5541 C CA . ASN D 1 60 ? 39.790 -17.567 11.411 1.00 46.62 85 ASN D CA 1
ATOM 5542 C C . ASN D 1 60 ? 39.081 -17.795 10.090 1.00 52.28 85 ASN D C 1
ATOM 5543 O O . ASN D 1 60 ? 38.807 -18.938 9.727 1.00 51.10 85 ASN D O 1
ATOM 5548 N N . GLU D 1 61 ? 38.695 -16.708 9.421 1.00 51.09 86 GLU D N 1
ATOM 5549 C CA . GLU D 1 61 ? 38.022 -16.779 8.133 1.00 51.80 86 GLU D CA 1
ATOM 5550 C C . GLU D 1 61 ? 39.060 -17.085 7.053 1.00 59.26 86 GLU D C 1
ATOM 5551 O O . GLU D 1 61 ? 40.067 -16.384 6.959 1.00 61.25 86 GLU D O 1
ATOM 5557 N N . LEU D 1 62 ? 38.851 -18.168 6.285 1.00 56.16 87 LEU D N 1
ATOM 5558 C CA . LEU D 1 62 ? 39.760 -18.577 5.210 1.00 56.77 87 LEU D CA 1
ATOM 5559 C C . LEU D 1 62 ? 39.398 -17.838 3.922 1.00 61.59 87 LEU D C 1
ATOM 5560 O O . LEU D 1 62 ? 38.229 -17.534 3.688 1.00 57.79 87 LEU D O 1
ATOM 5565 N N . GLU D 1 63 ? 40.416 -17.520 3.105 1.00 64.07 88 GLU D N 1
ATOM 5566 C CA . GLU D 1 63 ? 40.273 -16.771 1.850 1.00 66.38 88 GLU D CA 1
ATOM 5567 C C . GLU D 1 63 ? 39.541 -17.578 0.768 1.00 69.32 88 GLU D C 1
ATOM 5568 O O . GLU D 1 63 ? 38.755 -16.998 0.012 1.00 69.63 88 GLU D O 1
ATOM 5574 N N . GLN D 1 64 ? 39.797 -18.898 0.692 1.00 63.83 89 GLN D N 1
ATOM 5575 C CA . GLN D 1 64 ? 39.181 -19.776 -0.300 1.00 63.75 89 GLN D CA 1
ATOM 5576 C C . GLN D 1 64 ? 37.698 -20.049 0.017 1.00 64.94 89 GLN D C 1
ATOM 5577 O O . GLN D 1 64 ? 37.397 -20.536 1.108 1.00 62.43 89 GLN D O 1
ATOM 5583 N N . PRO D 1 65 ? 36.758 -19.802 -0.925 1.00 61.18 90 PRO D N 1
ATOM 5584 C CA . PRO D 1 65 ? 35.355 -20.121 -0.632 1.00 59.48 90 PRO D CA 1
ATOM 5585 C C . PRO D 1 65 ? 35.049 -21.603 -0.832 1.00 63.47 90 PRO D C 1
ATOM 5586 O O . PRO D 1 65 ? 35.799 -22.335 -1.481 1.00 64.19 90 PRO D O 1
ATOM 5590 N N . VAL D 1 66 ? 33.930 -22.030 -0.252 1.00 59.21 91 VAL D N 1
ATOM 5591 C CA . VAL D 1 66 ? 33.387 -23.379 -0.335 1.00 58.86 91 VAL D CA 1
ATOM 5592 C C . VAL D 1 66 ? 31.963 -23.213 -0.858 1.00 61.96 91 VAL D C 1
ATOM 5593 O O . VAL D 1 66 ? 31.240 -22.310 -0.413 1.00 61.25 91 VAL D O 1
ATOM 5597 N N . ASN D 1 67 ? 31.600 -24.032 -1.854 1.00 58.33 92 ASN D N 1
ATOM 5598 C CA . ASN D 1 67 ? 30.279 -24.027 -2.464 1.00 58.05 92 ASN D CA 1
ATOM 5599 C C . ASN D 1 67 ? 29.179 -24.343 -1.440 1.00 60.75 92 ASN D C 1
ATOM 5600 O O . ASN D 1 67 ? 29.284 -25.312 -0.677 1.00 59.56 92 ASN D O 1
ATOM 5605 N N . GLY D 1 68 ? 28.161 -23.489 -1.428 1.00 56.90 93 GLY D N 1
ATOM 5606 C CA . GLY D 1 68 ? 26.997 -23.610 -0.562 1.00 55.25 93 GLY D CA 1
ATOM 5607 C C . GLY D 1 68 ? 27.081 -22.959 0.798 1.00 56.79 93 GLY D C 1
ATOM 5608 O O . GLY D 1 68 ? 26.131 -23.090 1.580 1.00 58.39 93 GLY D O 1
ATOM 5609 N N . TYR D 1 69 ? 28.213 -22.287 1.112 1.00 50.00 94 TYR D N 1
ATOM 5610 C CA . TYR D 1 69 ? 28.453 -21.615 2.414 1.00 46.82 94 TYR D CA 1
ATOM 5611 C C . TYR D 1 69 ? 28.959 -20.194 2.210 1.00 50.97 94 TYR D C 1
ATOM 5612 O O . TYR D 1 69 ? 29.781 -19.955 1.317 1.00 51.78 94 TYR D O 1
ATOM 5621 N N . ASP D 1 70 ? 28.488 -19.262 3.043 1.00 46.41 95 ASP D N 1
ATOM 5622 C CA . ASP D 1 70 ? 28.875 -17.845 2.934 1.00 46.38 95 ASP D CA 1
ATOM 5623 C C . ASP D 1 70 ? 30.329 -17.621 3.381 1.00 50.41 95 ASP D C 1
ATOM 5624 O O . ASP D 1 70 ? 31.013 -16.762 2.819 1.00 51.36 95 ASP D O 1
ATOM 5629 N N . TYR D 1 71 ? 30.803 -18.426 4.352 1.00 45.79 96 TYR D N 1
ATOM 5630 C CA . TYR D 1 71 ? 32.170 -18.379 4.877 1.00 44.24 96 TYR D CA 1
ATOM 5631 C C . TYR D 1 71 ? 32.769 -19.758 4.963 1.00 48.92 96 TYR D C 1
ATOM 5632 O O . TYR D 1 71 ? 32.059 -20.735 5.180 1.00 47.96 96 TYR D O 1
ATOM 5641 N N . ASN D 1 72 ? 34.086 -19.824 4.801 1.00 47.71 97 ASN D N 1
ATOM 5642 C CA . ASN D 1 72 ? 34.916 -21.010 4.972 1.00 47.67 97 ASN D CA 1
ATOM 5643 C C . ASN D 1 72 ? 35.831 -20.667 6.135 1.00 49.58 97 ASN D C 1
ATOM 5644 O O . ASN D 1 72 ? 36.539 -19.662 6.079 1.00 49.47 97 ASN D O 1
ATOM 5649 N N . ILE D 1 73 ? 35.722 -21.405 7.237 1.00 44.24 98 ILE D N 1
ATOM 5650 C CA . ILE D 1 73 ? 36.441 -21.023 8.447 1.00 42.57 98 ILE D CA 1
ATOM 5651 C C . ILE D 1 73 ? 37.300 -22.162 9.054 1.00 46.61 98 ILE D C 1
ATOM 5652 O O . ILE D 1 73 ? 37.042 -23.351 8.847 1.00 45.62 98 ILE D O 1
ATOM 5657 N N . GLN D 1 74 ? 38.326 -21.752 9.811 1.00 43.28 99 GLN D N 1
ATOM 5658 C CA . GLN D 1 74 ? 39.196 -22.594 10.618 1.00 43.16 99 GLN D CA 1
ATOM 5659 C C . GLN D 1 74 ? 38.797 -22.302 12.070 1.00 45.71 99 GLN D C 1
ATOM 5660 O O . GLN D 1 74 ? 39.032 -21.198 12.559 1.00 45.47 99 GLN D O 1
ATOM 5666 N N . VAL D 1 75 ? 38.088 -23.242 12.715 1.00 39.60 100 VAL D N 1
ATOM 5667 C CA . VAL D 1 75 ? 37.582 -23.056 14.066 1.00 37.79 100 VAL D CA 1
ATOM 5668 C C . VAL D 1 75 ? 38.726 -23.136 15.076 1.00 44.74 100 VAL D C 1
ATOM 5669 O O . VAL D 1 75 ? 39.602 -23.980 14.941 1.00 45.77 100 VAL D O 1
ATOM 5673 N N . ARG D 1 76 ? 38.700 -22.250 16.086 1.00 42.64 101 ARG D N 1
ATOM 5674 C CA . ARG D 1 76 ? 39.686 -22.179 17.164 1.00 44.22 101 ARG D CA 1
ATOM 5675 C C . ARG D 1 76 ? 39.045 -22.609 18.473 1.00 47.38 101 ARG D C 1
ATOM 5676 O O . ARG D 1 76 ? 39.677 -23.281 19.283 1.00 47.67 101 ARG D O 1
ATOM 5684 N N . ASP D 1 77 ? 37.777 -22.239 18.676 1.00 44.34 102 ASP D N 1
ATOM 5685 C CA . ASP D 1 77 ? 37.040 -22.589 19.883 1.00 43.22 102 ASP D CA 1
ATOM 5686 C C . ASP D 1 77 ? 35.539 -22.585 19.644 1.00 44.34 102 ASP D C 1
ATOM 5687 O O . ASP D 1 77 ? 35.031 -21.749 18.907 1.00 43.46 102 ASP D O 1
ATOM 5692 N N . ILE D 1 78 ? 34.842 -23.542 20.264 1.00 40.43 103 ILE D N 1
ATOM 5693 C CA . ILE D 1 78 ? 33.383 -23.661 20.300 1.00 38.14 103 ILE D CA 1
ATOM 5694 C C . ILE D 1 78 ? 32.992 -23.709 21.776 1.00 42.41 103 ILE D C 1
ATOM 5695 O O . ILE D 1 78 ? 33.438 -24.600 22.492 1.00 44.09 103 ILE D O 1
ATOM 5700 N N . THR D 1 79 ? 32.224 -22.722 22.244 1.00 38.21 104 THR D N 1
ATOM 5701 C CA . THR D 1 79 ? 31.730 -22.668 23.617 1.00 37.51 104 THR D CA 1
ATOM 5702 C C . THR D 1 79 ? 30.226 -22.628 23.520 1.00 39.75 104 THR D C 1
ATOM 5703 O O . THR D 1 79 ? 29.679 -21.676 22.988 1.00 38.24 104 THR D O 1
ATOM 5707 N N . LYS D 1 80 ? 29.563 -23.660 24.014 1.00 38.44 105 LYS D N 1
ATOM 5708 C CA . LYS D 1 80 ? 28.113 -23.769 23.961 1.00 37.79 105 LYS D CA 1
ATOM 5709 C C . LYS D 1 80 ? 27.407 -22.661 24.732 1.00 41.87 105 LYS D C 1
ATOM 5710 O O . LYS D 1 80 ? 27.888 -22.189 25.761 1.00 42.01 105 LYS D O 1
ATOM 5716 N N . VAL D 1 81 ? 26.271 -22.229 24.185 1.00 38.13 106 VAL D N 1
ATOM 5717 C CA . VAL D 1 81 ? 25.339 -21.277 24.789 1.00 35.75 106 VAL D CA 1
ATOM 5718 C C . VAL D 1 81 ? 24.141 -22.126 25.225 1.00 38.54 106 VAL D C 1
ATOM 5719 O O . VAL D 1 81 ? 23.678 -22.978 24.451 1.00 37.32 106 VAL D O 1
ATOM 5723 N N . LEU D 1 82 ? 23.698 -21.957 26.483 1.00 34.77 107 LEU D N 1
ATOM 5724 C CA . LEU D 1 82 ? 22.534 -22.678 27.012 1.00 33.64 107 LEU D CA 1
ATOM 5725 C C . LEU D 1 82 ? 21.371 -22.523 26.020 1.00 35.53 107 LEU D C 1
ATOM 5726 O O . LEU D 1 82 ? 20.992 -21.404 25.685 1.00 32.93 107 LEU D O 1
ATOM 5731 N N . THR D 1 83 ? 20.904 -23.664 25.472 1.00 35.19 108 THR D N 1
ATOM 5732 C CA . THR D 1 83 ? 19.847 -23.750 24.473 1.00 35.34 108 THR D CA 1
ATOM 5733 C C . THR D 1 83 ? 18.686 -24.517 25.072 1.00 40.89 108 THR D C 1
ATOM 5734 O O . THR D 1 83 ? 18.859 -25.638 25.523 1.00 43.24 108 THR D O 1
ATOM 5738 N N . LYS D 1 84 ? 17.504 -23.894 25.112 1.00 36.70 109 LYS D N 1
ATOM 5739 C CA . LYS D 1 84 ? 16.332 -24.494 25.746 1.00 36.84 109 LYS D CA 1
ATOM 5740 C C . LYS D 1 84 ? 15.050 -24.305 24.954 1.00 41.24 109 LYS D C 1
ATOM 5741 O O . LYS D 1 84 ? 14.923 -23.387 24.163 1.00 41.26 109 LYS D O 1
ATOM 5747 N N . GLU D 1 85 ? 14.087 -25.167 25.215 1.00 38.68 110 GLU D N 1
ATOM 5748 C CA . GLU D 1 85 ? 12.748 -25.107 24.663 1.00 38.93 110 GLU D CA 1
ATOM 5749 C C . GLU D 1 85 ? 11.885 -24.193 25.527 1.00 42.70 110 GLU D C 1
ATOM 5750 O O . GLU D 1 85 ? 12.160 -24.035 26.727 1.00 40.53 110 GLU D O 1
ATOM 5756 N N . ILE D 1 86 ? 10.814 -23.631 24.939 1.00 40.65 111 ILE D N 1
ATOM 5757 C CA . ILE D 1 86 ? 9.837 -22.834 25.674 1.00 40.70 111 ILE D CA 1
ATOM 5758 C C . ILE D 1 86 ? 9.083 -23.801 26.610 1.00 47.68 111 ILE D C 1
ATOM 5759 O O . ILE D 1 86 ? 8.892 -24.963 26.255 1.00 48.07 111 ILE D O 1
ATOM 5764 N N . VAL D 1 87 ? 8.735 -23.348 27.824 1.00 46.48 112 VAL D N 1
ATOM 5765 C CA . VAL D 1 87 ? 7.963 -24.146 28.770 1.00 48.46 112 VAL D CA 1
ATOM 5766 C C . VAL D 1 87 ? 6.504 -23.760 28.525 1.00 56.77 112 VAL D C 1
ATOM 5767 O O . VAL D 1 87 ? 6.105 -22.618 28.771 1.00 54.31 112 VAL D O 1
ATOM 5771 N N . THR D 1 88 ? 5.740 -24.689 27.934 1.00 60.82 113 THR D N 1
ATOM 5772 C CA . THR D 1 88 ? 4.337 -24.451 27.564 1.00 64.94 113 THR D CA 1
ATOM 5773 C C . THR D 1 88 ? 3.429 -24.570 28.789 1.00 74.36 113 THR D C 1
ATOM 5774 O O . THR D 1 88 ? 3.888 -25.013 29.847 1.00 73.24 113 THR D O 1
ATOM 5786 N N . ASP D 1 90 ? 0.793 -26.548 29.343 1.00 89.87 115 ASP D N 1
ATOM 5787 C CA . ASP D 1 90 ? 0.480 -27.964 29.582 1.00 92.54 115 ASP D CA 1
ATOM 5788 C C . ASP D 1 90 ? 1.599 -28.735 30.338 1.00 94.21 115 ASP D C 1
ATOM 5789 O O . ASP D 1 90 ? 1.305 -29.812 30.880 1.00 96.22 115 ASP D O 1
ATOM 5794 N N . ASP D 1 91 ? 2.861 -28.188 30.369 1.00 86.12 116 ASP D N 1
ATOM 5795 C CA A ASP D 1 91 ? 4.019 -28.809 31.029 0.50 83.92 116 ASP D CA 1
ATOM 5796 C CA B ASP D 1 91 ? 4.020 -28.807 31.029 0.50 84.49 116 ASP D CA 1
ATOM 5797 C C . ASP D 1 91 ? 3.785 -28.979 32.536 1.00 87.89 116 ASP D C 1
ATOM 5798 O O . ASP D 1 91 ? 3.294 -28.060 33.199 1.00 86.09 116 ASP D O 1
ATOM 5807 N N . GLU D 1 92 ? 4.125 -30.169 33.078 1.00 86.27 117 GLU D N 1
ATOM 5808 C CA . GLU D 1 92 ? 3.938 -30.479 34.516 1.00 87.08 117 GLU D CA 1
ATOM 5809 C C . GLU D 1 92 ? 5.058 -29.850 35.362 1.00 86.07 117 GLU D C 1
ATOM 5810 O O . GLU D 1 92 ? 4.935 -29.770 36.589 1.00 86.02 117 GLU D O 1
ATOM 5816 N N . GLU D 1 93 ? 6.137 -29.408 34.688 1.00 78.10 118 GLU D N 1
ATOM 5817 C CA . GLU D 1 93 ? 7.284 -28.727 35.281 1.00 74.44 118 GLU D CA 1
ATOM 5818 C C . GLU D 1 93 ? 7.023 -27.208 35.303 1.00 74.91 118 GLU D C 1
ATOM 5819 O O . GLU D 1 93 ? 7.742 -26.480 35.980 1.00 73.99 118 GLU D O 1
ATOM 5825 N N . ASN D 1 94 ? 5.966 -26.743 34.593 1.00 69.78 119 ASN D N 1
ATOM 5826 C CA . ASN D 1 94 ? 5.527 -25.346 34.551 1.00 67.73 119 ASN D CA 1
ATOM 5827 C C . ASN D 1 94 ? 4.749 -25.012 35.840 1.00 69.72 119 ASN D C 1
ATOM 5828 O O . ASN D 1 94 ? 3.553 -24.700 35.791 1.00 71.35 119 ASN D O 1
ATOM 5833 N N . THR D 1 95 ? 5.423 -25.114 36.997 1.00 62.81 120 THR D N 1
ATOM 5834 C CA . THR D 1 95 ? 4.840 -24.737 38.287 1.00 61.48 120 THR D CA 1
ATOM 5835 C C . THR D 1 95 ? 5.610 -23.531 38.770 1.00 61.69 120 THR D C 1
ATOM 5836 O O . THR D 1 95 ? 6.802 -23.415 38.477 1.00 58.73 120 THR D O 1
ATOM 5840 N N . GLU D 1 96 ? 4.941 -22.629 39.492 1.00 58.62 121 GLU D N 1
ATOM 5841 C CA . GLU D 1 96 ? 5.569 -21.434 40.057 1.00 57.20 121 GLU D CA 1
ATOM 5842 C C . GLU D 1 96 ? 6.804 -21.791 40.905 1.00 58.57 121 GLU D C 1
ATOM 5843 O O . GLU D 1 96 ? 7.812 -21.097 40.819 1.00 57.12 121 GLU D O 1
ATOM 5849 N N . GLU D 1 97 ? 6.719 -22.876 41.699 1.00 55.93 122 GLU D N 1
ATOM 5850 C CA . GLU D 1 97 ? 7.777 -23.346 42.587 1.00 55.64 122 GLU D CA 1
ATOM 5851 C C . GLU D 1 97 ? 9.020 -23.793 41.786 1.00 57.59 122 GLU D C 1
ATOM 5852 O O . GLU D 1 97 ? 10.129 -23.357 42.115 1.00 58.81 122 GLU D O 1
ATOM 5858 N N . LYS D 1 98 ? 8.842 -24.602 40.729 1.00 50.96 123 LYS D N 1
ATOM 5859 C CA . LYS D 1 98 ? 9.956 -25.087 39.914 1.00 47.99 123 LYS D CA 1
ATOM 5860 C C . LYS D 1 98 ? 10.561 -23.975 39.049 1.00 48.62 123 LYS D C 1
ATOM 5861 O O . LYS D 1 98 ? 11.788 -23.840 38.997 1.00 47.95 123 LYS D O 1
ATOM 5867 N N . ILE D 1 99 ? 9.711 -23.190 38.364 1.00 42.13 124 ILE D N 1
ATOM 5868 C CA . ILE D 1 99 ? 10.132 -22.126 37.447 1.00 39.07 124 ILE D CA 1
ATOM 5869 C C . ILE D 1 99 ? 10.774 -20.950 38.225 1.00 39.47 124 ILE D C 1
ATOM 5870 O O . ILE D 1 99 ? 11.771 -20.391 37.771 1.00 35.51 124 ILE D O 1
ATOM 5875 N N . GLY D 1 100 ? 10.199 -20.605 39.376 1.00 36.98 125 GLY D N 1
ATOM 5876 C CA . GLY D 1 100 ? 10.676 -19.513 40.220 1.00 35.95 125 GLY D CA 1
ATOM 5877 C C . GLY D 1 100 ? 10.380 -18.141 39.647 1.00 38.35 125 GLY D C 1
ATOM 5878 O O . GLY D 1 100 ? 9.927 -18.016 38.504 1.00 36.53 125 GLY D O 1
ATOM 5879 N N . ASP D 1 101 ? 10.632 -17.092 40.435 1.00 34.99 126 ASP D N 1
ATOM 5880 C CA . ASP D 1 101 ? 10.408 -15.726 39.970 1.00 34.52 126 ASP D CA 1
ATOM 5881 C C . ASP D 1 101 ? 11.383 -14.764 40.655 1.00 37.53 126 ASP D C 1
ATOM 5882 O O . ASP D 1 101 ? 10.990 -13.728 41.206 1.00 37.74 126 ASP D O 1
ATOM 5887 N N . ASP D 1 102 ? 12.669 -15.133 40.621 1.00 32.08 127 ASP D N 1
ATOM 5888 C CA . ASP D 1 102 ? 13.755 -14.326 41.153 1.00 31.25 127 ASP D CA 1
ATOM 5889 C C . ASP D 1 102 ? 14.109 -13.223 40.139 1.00 34.45 127 ASP D C 1
ATOM 5890 O O . ASP D 1 102 ? 13.763 -13.318 38.962 1.00 34.17 127 ASP D O 1
ATOM 5895 N N . LYS D 1 103 ? 14.750 -12.164 40.612 1.00 32.19 128 LYS D N 1
ATOM 5896 C CA . LYS D 1 103 ? 15.096 -11.019 39.786 1.00 32.52 128 LYS D CA 1
ATOM 5897 C C . LYS D 1 103 ? 16.165 -11.341 38.758 1.00 39.55 128 LYS D C 1
ATOM 5898 O O . LYS D 1 103 ? 17.097 -12.109 39.028 1.00 41.44 128 LYS D O 1
ATOM 5904 N N . ILE D 1 104 ? 16.032 -10.727 37.571 1.00 35.48 129 ILE D N 1
ATOM 5905 C CA . ILE D 1 104 ? 16.983 -10.881 36.475 1.00 33.95 129 ILE D CA 1
ATOM 5906 C C . ILE D 1 104 ? 16.854 -9.692 35.552 1.00 38.63 129 ILE D C 1
ATOM 5907 O O . ILE D 1 104 ? 15.753 -9.192 35.350 1.00 39.98 129 ILE D O 1
ATOM 5912 N N . ASN D 1 105 ? 17.964 -9.261 34.973 1.00 34.25 130 ASN D N 1
ATOM 5913 C CA . ASN D 1 105 ? 17.957 -8.208 33.971 1.00 34.80 130 ASN D CA 1
ATOM 5914 C C . ASN D 1 105 ? 18.132 -8.818 32.592 1.00 39.27 130 ASN D C 1
ATOM 5915 O O . ASN D 1 105 ? 18.930 -9.734 32.426 1.00 38.71 130 ASN D O 1
ATOM 5920 N N . ALA D 1 106 ? 17.345 -8.351 31.628 1.00 37.04 131 ALA D N 1
ATOM 5921 C CA . ALA D 1 106 ? 17.465 -8.700 30.212 1.00 36.90 131 ALA D CA 1
ATOM 5922 C C . ALA D 1 106 ? 18.177 -7.512 29.580 1.00 40.74 131 ALA D C 1
ATOM 5923 O O . ALA D 1 106 ? 17.555 -6.497 29.294 1.00 42.01 131 ALA D O 1
ATOM 5925 N N . THR D 1 107 ? 19.505 -7.574 29.525 1.00 36.45 132 THR D N 1
ATOM 5926 C CA . THR D 1 107 ? 20.353 -6.477 29.040 1.00 37.35 132 THR D CA 1
ATOM 5927 C C . THR D 1 107 ? 20.136 -6.212 27.530 1.00 40.65 132 THR D C 1
ATOM 5928 O O . THR D 1 107 ? 20.057 -5.060 27.095 1.00 40.87 132 THR D O 1
ATOM 5932 N N . TYR D 1 108 ? 20.038 -7.293 26.752 1.00 35.14 133 TYR D N 1
ATOM 5933 C CA . TYR D 1 108 ? 19.882 -7.227 25.310 1.00 34.45 133 TYR D CA 1
ATOM 5934 C C . TYR D 1 108 ? 19.225 -8.511 24.812 1.00 36.82 133 TYR D C 1
ATOM 5935 O O . TYR D 1 108 ? 19.577 -9.605 25.248 1.00 35.10 133 TYR D O 1
ATOM 5952 N N . TRP D 1 110 ? 17.405 -10.431 21.090 1.00 34.18 135 TRP D N 1
ATOM 5953 C CA . TRP D 1 110 ? 17.162 -10.408 19.642 1.00 35.21 135 TRP D CA 1
ATOM 5954 C C . TRP D 1 110 ? 16.691 -11.774 19.140 1.00 36.94 135 TRP D C 1
ATOM 5955 O O . TRP D 1 110 ? 17.058 -12.809 19.688 1.00 32.50 135 TRP D O 1
ATOM 5966 N N . ILE D 1 111 ? 15.896 -11.755 18.064 1.00 36.63 136 ILE D N 1
ATOM 5967 C CA . ILE D 1 111 ? 15.394 -12.964 17.422 1.00 36.33 136 ILE D CA 1
ATOM 5968 C C . ILE D 1 111 ? 16.194 -13.148 16.129 1.00 43.71 136 ILE D C 1
ATOM 5969 O O . ILE D 1 111 ? 16.475 -12.156 15.451 1.00 44.81 136 ILE D O 1
ATOM 5974 N N . SER D 1 112 ? 16.622 -14.402 15.825 1.00 40.38 137 SER D N 1
ATOM 5975 C CA . SER D 1 112 ? 17.360 -14.723 14.596 1.00 40.71 137 SER D CA 1
ATOM 5976 C C . SER D 1 112 ? 16.434 -14.517 13.363 1.00 48.86 137 SER D C 1
ATOM 5977 O O . SER D 1 112 ? 15.199 -14.560 13.503 1.00 48.86 137 SER D O 1
ATOM 5980 N N . LYS D 1 113 ? 17.030 -14.264 12.169 1.00 47.08 138 LYS D N 1
ATOM 5981 C CA . LYS D 1 113 ? 16.298 -13.994 10.914 1.00 48.36 138 LYS D CA 1
ATOM 5982 C C . LYS D 1 113 ? 15.234 -15.077 10.607 1.00 52.60 138 LYS D C 1
ATOM 5983 O O . LYS D 1 113 ? 14.112 -14.741 10.222 1.00 53.35 138 LYS D O 1
ATOM 5989 N N . ASP D 1 114 ? 15.588 -16.361 10.819 1.00 48.46 139 ASP D N 1
ATOM 5990 C CA . ASP D 1 114 ? 14.726 -17.523 10.585 1.00 48.54 139 ASP D CA 1
ATOM 5991 C C . ASP D 1 114 ? 13.603 -17.665 11.649 1.00 52.56 139 ASP D C 1
ATOM 5992 O O . ASP D 1 114 ? 12.772 -18.569 11.517 1.00 53.94 139 ASP D O 1
ATOM 5997 N N . LYS D 1 115 ? 13.601 -16.797 12.705 1.00 46.77 140 LYS D N 1
ATOM 5998 C CA . LYS D 1 115 ? 12.630 -16.758 13.817 1.00 45.27 140 LYS D CA 1
ATOM 5999 C C . LYS D 1 115 ? 12.675 -18.068 14.642 1.00 47.96 140 LYS D C 1
ATOM 6000 O O . LYS D 1 115 ? 11.685 -18.445 15.270 1.00 48.63 140 LYS D O 1
ATOM 6006 N N . LYS D 1 116 ? 13.842 -18.736 14.663 1.00 42.94 141 LYS D N 1
ATOM 6007 C CA . LYS D 1 116 ? 14.019 -19.999 15.382 1.00 41.80 141 LYS D CA 1
ATOM 6008 C C . LYS D 1 116 ? 14.489 -19.796 16.810 1.00 42.54 141 LYS D C 1
ATOM 6009 O O . LYS D 1 116 ? 14.312 -20.687 17.639 1.00 41.54 141 LYS D O 1
ATOM 6015 N N . TYR D 1 117 ? 15.133 -18.655 17.089 1.00 37.73 142 TYR D N 1
ATOM 6016 C CA . TYR D 1 117 ? 15.686 -18.381 18.413 1.00 35.33 142 TYR D CA 1
ATOM 6017 C C . TYR D 1 117 ? 15.422 -17.005 18.915 1.00 37.56 142 TYR D C 1
ATOM 6018 O O . TYR D 1 117 ? 15.409 -16.060 18.149 1.00 38.72 142 TYR D O 1
ATOM 6027 N N . LEU D 1 118 ? 15.245 -16.905 20.226 1.00 33.71 143 LEU D N 1
ATOM 6028 C CA . LEU D 1 118 ? 15.276 -15.684 20.993 1.00 33.34 143 LEU D CA 1
ATOM 6029 C C . LEU D 1 118 ? 16.518 -15.810 21.872 1.00 36.04 143 LEU D C 1
ATOM 6030 O O . LEU D 1 118 ? 16.620 -16.772 22.633 1.00 34.79 143 LEU D O 1
ATOM 6035 N N . THR D 1 119 ? 17.484 -14.908 21.709 1.00 32.75 144 THR D N 1
ATOM 6036 C CA . THR D 1 119 ? 18.670 -14.938 22.555 1.00 31.14 144 THR D CA 1
ATOM 6037 C C . THR D 1 119 ? 18.608 -13.766 23.509 1.00 36.33 144 THR D C 1
ATOM 6038 O O . THR D 1 119 ? 18.227 -12.647 23.122 1.00 35.80 144 THR D O 1
ATOM 6042 N N . ILE D 1 120 ? 18.989 -14.032 24.765 1.00 32.30 145 ILE D N 1
ATOM 6043 C CA . ILE D 1 120 ? 19.001 -13.022 25.809 1.00 31.21 145 ILE D CA 1
ATOM 6044 C C . ILE D 1 120 ? 20.384 -12.919 26.445 1.00 33.23 145 ILE D C 1
ATOM 6045 O O . ILE D 1 120 ? 20.935 -13.907 26.919 1.00 31.07 145 ILE D O 1
ATOM 6050 N N . GLU D 1 121 ? 20.893 -11.680 26.490 1.00 30.55 146 GLU D N 1
ATOM 6051 C CA . GLU D 1 121 ? 22.061 -11.287 27.252 1.00 30.08 146 GLU D CA 1
ATOM 6052 C C . GLU D 1 121 ? 21.501 -10.844 28.597 1.00 34.24 146 GLU D C 1
ATOM 6053 O O . GLU D 1 121 ? 20.690 -9.929 28.640 1.00 35.96 146 GLU D O 1
ATOM 6059 N N . PHE D 1 122 ? 21.806 -11.571 29.668 1.00 30.93 147 PHE D N 1
ATOM 6060 C CA . PHE D 1 122 ? 21.207 -11.310 30.975 1.00 30.14 147 PHE D CA 1
ATOM 6061 C C . PHE D 1 122 ? 22.239 -11.015 32.041 1.00 35.94 147 PHE D C 1
ATOM 6062 O O . PHE D 1 122 ? 23.424 -11.293 31.862 1.00 36.19 147 PHE D O 1
ATOM 6070 N N . GLN D 1 123 ? 21.766 -10.504 33.179 1.00 33.32 148 GLN D N 1
ATOM 6071 C CA . GLN D 1 123 ? 22.626 -10.301 34.321 1.00 34.75 148 GLN D CA 1
ATOM 6072 C C . GLN D 1 123 ? 21.827 -10.490 35.578 1.00 37.85 148 GLN D C 1
ATOM 6073 O O . GLN D 1 123 ? 20.655 -10.124 35.649 1.00 36.61 148 GLN D O 1
ATOM 6079 N N . TYR D 1 124 ? 22.455 -11.147 36.544 1.00 34.90 149 TYR D N 1
ATOM 6080 C CA . TYR D 1 124 ? 21.859 -11.391 37.844 1.00 35.24 149 TYR D CA 1
ATOM 6081 C C . TYR D 1 124 ? 22.961 -11.493 38.901 1.00 38.71 149 TYR D C 1
ATOM 6082 O O . TYR D 1 124 ? 24.146 -11.532 38.557 1.00 38.24 149 TYR D O 1
ATOM 6091 N N . TYR D 1 125 ? 22.560 -11.511 40.181 1.00 36.29 150 TYR D N 1
ATOM 6092 C CA . TYR D 1 125 ? 23.465 -11.643 41.326 1.00 36.70 150 TYR D CA 1
ATOM 6093 C C . TYR D 1 125 ? 23.534 -13.087 41.772 1.00 40.67 150 TYR D C 1
ATOM 6094 O O . TYR D 1 125 ? 22.502 -13.762 41.829 1.00 40.85 150 TYR D O 1
ATOM 6103 N N . SER D 1 126 ? 24.753 -13.587 42.015 1.00 38.18 151 SER D N 1
ATOM 6104 C CA . SER D 1 126 ? 25.002 -14.969 42.457 1.00 38.39 151 SER D CA 1
ATOM 6105 C C . SER D 1 126 ? 26.260 -15.039 43.322 1.00 45.79 151 SER D C 1
ATOM 6106 O O . SER D 1 126 ? 26.882 -14.016 43.608 1.00 44.08 151 SER D O 1
ATOM 6109 N N . THR D 1 127 ? 26.601 -16.245 43.775 1.00 47.85 152 THR D N 1
ATOM 6110 C CA . THR D 1 127 ? 27.798 -16.498 44.566 1.00 51.14 152 THR D CA 1
ATOM 6111 C C . THR D 1 127 ? 28.947 -16.944 43.639 1.00 61.99 152 THR D C 1
ATOM 6112 O O . THR D 1 127 ? 30.074 -17.129 44.121 1.00 63.94 152 THR D O 1
ATOM 6116 N N . HIS D 1 128 ? 28.678 -17.062 42.316 1.00 62.25 153 HIS D N 1
ATOM 6117 C CA . HIS D 1 128 ? 29.649 -17.461 41.285 1.00 66.27 153 HIS D CA 1
ATOM 6118 C C . HIS D 1 128 ? 30.247 -18.854 41.588 1.00 74.38 153 HIS D C 1
ATOM 6119 O O . HIS D 1 128 ? 31.470 -19.031 41.550 1.00 76.85 153 HIS D O 1
ATOM 6126 N N . SER D 1 129 ? 29.384 -19.829 41.908 1.00 70.87 154 SER D N 1
ATOM 6127 C CA . SER D 1 129 ? 29.826 -21.178 42.224 1.00 72.52 154 SER D CA 1
ATOM 6128 C C . SER D 1 129 ? 29.163 -22.200 41.310 1.00 77.70 154 SER D C 1
ATOM 6129 O O . SER D 1 129 ? 27.959 -22.114 41.040 1.00 75.70 154 SER D O 1
ATOM 6132 N N . GLU D 1 130 ? 29.975 -23.157 40.804 1.00 77.50 155 GLU D N 1
ATOM 6133 C CA . GLU D 1 130 ? 29.553 -24.234 39.892 1.00 77.66 155 GLU D CA 1
ATOM 6134 C C . GLU D 1 130 ? 28.564 -25.175 40.593 1.00 80.29 155 GLU D C 1
ATOM 6135 O O . GLU D 1 130 ? 27.667 -25.721 39.941 1.00 79.76 155 GLU D O 1
ATOM 6141 N N . ASP D 1 131 ? 28.731 -25.330 41.928 1.00 76.07 156 ASP D N 1
ATOM 6142 C CA A ASP D 1 131 ? 27.881 -26.177 42.760 0.60 76.37 156 ASP D CA 1
ATOM 6143 C CA B ASP D 1 131 ? 27.877 -26.165 42.776 0.40 76.18 156 ASP D CA 1
ATOM 6144 C C . ASP D 1 131 ? 26.442 -25.620 42.834 1.00 76.57 156 ASP D C 1
ATOM 6145 O O . ASP D 1 131 ? 25.510 -26.399 43.026 1.00 76.00 156 ASP D O 1
ATOM 6154 N N . LYS D 1 132 ? 26.271 -24.267 42.664 1.00 68.91 157 LYS D N 1
ATOM 6155 C CA . LYS D 1 132 ? 24.982 -23.554 42.705 1.00 65.48 157 LYS D CA 1
ATOM 6156 C C . LYS D 1 132 ? 24.503 -23.143 41.316 1.00 63.71 157 LYS D C 1
ATOM 6157 O O . LYS D 1 132 ? 24.860 -22.083 40.801 1.00 61.80 157 LYS D O 1
ATOM 6163 N N . LYS D 1 133 ? 23.647 -23.968 40.736 1.00 58.54 158 LYS D N 1
ATOM 6164 C CA . LYS D 1 133 ? 23.110 -23.725 39.414 1.00 56.17 158 LYS D CA 1
ATOM 6165 C C . LYS D 1 133 ? 21.783 -22.957 39.480 1.00 54.48 158 LYS D C 1
ATOM 6166 O O . LYS D 1 133 ? 20.934 -23.204 40.349 1.00 55.13 158 LYS D O 1
ATOM 6172 N N . HIS D 1 134 ? 21.666 -21.963 38.580 1.00 45.69 159 HIS D N 1
ATOM 6173 C CA . HIS D 1 134 ? 20.493 -21.108 38.400 1.00 41.71 159 HIS D CA 1
ATOM 6174 C C . HIS D 1 134 ? 19.690 -21.690 37.247 1.00 44.81 159 HIS D C 1
ATOM 6175 O O . HIS D 1 134 ? 20.273 -22.314 36.351 1.00 45.58 159 HIS D O 1
ATOM 6182 N N . PHE D 1 135 ? 18.358 -21.516 37.279 1.00 37.64 160 PHE D N 1
ATOM 6183 C CA A PHE D 1 135 ? 17.428 -22.096 36.308 0.60 35.65 160 PHE D CA 1
ATOM 6184 C CA B PHE D 1 135 ? 17.529 -22.074 36.225 0.40 36.56 160 PHE D CA 1
ATOM 6185 C C . PHE D 1 135 ? 16.760 -20.971 35.523 1.00 38.88 160 PHE D C 1
ATOM 6186 O O . PHE D 1 135 ? 16.104 -20.126 36.137 1.00 38.85 160 PHE D O 1
ATOM 6201 N N . LEU D 1 136 ? 16.957 -20.936 34.195 1.00 34.54 161 LEU D N 1
ATOM 6202 C CA . LEU D 1 136 ? 16.393 -19.926 33.306 1.00 33.14 161 LEU D CA 1
ATOM 6203 C C . LEU D 1 136 ? 15.404 -20.549 32.378 1.00 37.76 161 LEU D C 1
ATOM 6204 O O . LEU D 1 136 ? 15.666 -21.623 31.859 1.00 39.43 161 LEU D O 1
ATOM 6209 N N . ASN D 1 137 ? 14.253 -19.894 32.172 1.00 34.38 162 ASN D N 1
ATOM 6210 C CA . ASN D 1 137 ? 13.194 -20.422 31.325 1.00 34.60 162 ASN D CA 1
ATOM 6211 C C . ASN D 1 137 ? 12.447 -19.342 30.579 1.00 39.08 162 ASN D C 1
ATOM 6212 O O . ASN D 1 137 ? 12.404 -18.202 31.023 1.00 38.19 162 ASN D O 1
ATOM 6217 N N . LEU D 1 138 ? 11.850 -19.722 29.432 1.00 36.72 163 LEU D N 1
ATOM 6218 C CA . LEU D 1 138 ? 10.976 -18.877 28.620 1.00 36.72 163 LEU D CA 1
ATOM 6219 C C . LEU D 1 138 ? 9.651 -19.585 28.666 1.00 40.69 163 LEU D C 1
ATOM 6220 O O . LEU D 1 138 ? 9.545 -20.701 28.187 1.00 40.45 163 LEU D O 1
ATOM 6225 N N . VAL D 1 139 ? 8.700 -19.008 29.406 1.00 37.52 164 VAL D N 1
ATOM 6226 C CA . VAL D 1 139 ? 7.448 -19.645 29.786 1.00 38.62 164 VAL D CA 1
ATOM 6227 C C . VAL D 1 139 ? 6.209 -18.978 29.198 1.00 46.41 164 VAL D C 1
ATOM 6228 O O . VAL D 1 139 ? 6.146 -17.751 29.100 1.00 46.31 164 VAL D O 1
ATOM 6232 N N . ILE D 1 140 ? 5.218 -19.809 28.838 1.00 46.44 165 ILE D N 1
ATOM 6233 C CA . ILE D 1 140 ? 3.856 -19.410 28.483 1.00 49.33 165 ILE D CA 1
ATOM 6234 C C . ILE D 1 140 ? 3.096 -19.535 29.814 1.00 59.07 165 ILE D C 1
ATOM 6235 O O . ILE D 1 140 ? 3.028 -20.647 30.359 1.00 58.55 165 ILE D O 1
ATOM 6240 N N . ASN D 1 141 ? 2.614 -18.415 30.387 1.00 60.71 166 ASN D N 1
ATOM 6241 C CA . ASN D 1 141 ? 1.935 -18.432 31.695 1.00 63.55 166 ASN D CA 1
ATOM 6242 C C . ASN D 1 141 ? 0.623 -19.223 31.645 1.00 74.68 166 ASN D C 1
ATOM 6243 O O . ASN D 1 141 ? -0.246 -18.924 30.814 1.00 75.69 166 ASN D O 1
ATOM 6248 N N . ASN D 1 142 ? 0.520 -20.275 32.511 1.00 75.82 167 ASN D N 1
ATOM 6249 C CA . ASN D 1 142 ? -0.611 -21.221 32.583 1.00 80.28 167 ASN D CA 1
ATOM 6250 C C . ASN D 1 142 ? -1.893 -20.653 33.273 1.00 88.13 167 ASN D C 1
ATOM 6251 O O . ASN D 1 142 ? -2.986 -21.189 33.035 1.00 90.83 167 ASN D O 1
ATOM 6256 N N . LYS D 1 143 ? -1.771 -19.569 34.077 1.00 83.85 168 LYS D N 1
ATOM 6257 C CA . LYS D 1 143 ? -2.915 -18.890 34.685 1.00 107.65 168 LYS D CA 1
ATOM 6258 C C . LYS D 1 143 ? -3.322 -17.691 33.805 1.00 134.95 168 LYS D C 1
ATOM 6259 O O . LYS D 1 143 ? -3.493 -17.820 32.585 1.00 94.84 168 LYS D O 1
ATOM 6261 N N . THR D 1 155 ? -2.337 -6.940 27.125 1.00 99.40 180 THR D N 1
ATOM 6262 C CA . THR D 1 155 ? -1.272 -6.171 26.480 1.00 97.88 180 THR D CA 1
ATOM 6263 C C . THR D 1 155 ? -1.563 -6.103 24.943 1.00 103.09 180 THR D C 1
ATOM 6264 O O . THR D 1 155 ? -2.740 -6.144 24.553 1.00 105.18 180 THR D O 1
ATOM 6268 N N . ASP D 1 156 ? -0.507 -5.952 24.090 1.00 97.87 181 ASP D N 1
ATOM 6269 C CA . ASP D 1 156 ? -0.626 -5.851 22.622 1.00 98.74 181 ASP D CA 1
ATOM 6270 C C . ASP D 1 156 ? -0.867 -7.232 21.987 1.00 99.80 181 ASP D C 1
ATOM 6271 O O . ASP D 1 156 ? -0.128 -8.187 22.262 1.00 97.03 181 ASP D O 1
ATOM 6276 N N . ASP D 1 157 ? -1.896 -7.311 21.119 1.00 96.69 182 ASP D N 1
ATOM 6277 C CA . ASP D 1 157 ? -2.318 -8.524 20.412 1.00 96.41 182 ASP D CA 1
ATOM 6278 C C . ASP D 1 157 ? -1.365 -8.917 19.267 1.00 95.46 182 ASP D C 1
ATOM 6279 O O . ASP D 1 157 ? -1.414 -10.064 18.825 1.00 95.66 182 ASP D O 1
ATOM 6284 N N . GLU D 1 158 ? -0.482 -8.005 18.807 1.00 87.14 183 GLU D N 1
ATOM 6285 C CA . GLU D 1 158 ? 0.480 -8.307 17.734 1.00 83.98 183 GLU D CA 1
ATOM 6286 C C . GLU D 1 158 ? 1.754 -9.006 18.278 1.00 78.26 183 GLU D C 1
ATOM 6287 O O . GLU D 1 158 ? 2.607 -9.427 17.500 1.00 76.24 183 GLU D O 1
ATOM 6293 N N . TYR D 1 159 ? 1.866 -9.134 19.606 1.00 69.53 184 TYR D N 1
ATOM 6294 C CA . TYR D 1 159 ? 3.023 -9.725 20.284 1.00 64.09 184 TYR D CA 1
ATOM 6295 C C . TYR D 1 159 ? 2.619 -10.941 21.108 1.00 63.59 184 TYR D C 1
ATOM 6296 O O . TYR D 1 159 ? 1.576 -10.923 21.754 1.00 65.09 184 TYR D O 1
ATOM 6305 N N . ILE D 1 160 ? 3.426 -12.015 21.042 1.00 55.39 185 ILE D N 1
ATOM 6306 C CA . ILE D 1 160 ? 3.179 -13.243 21.801 1.00 52.45 185 ILE D CA 1
ATOM 6307 C C . ILE D 1 160 ? 3.778 -13.036 23.189 1.00 53.24 185 ILE D C 1
ATOM 6308 O O . ILE D 1 160 ? 4.973 -12.757 23.313 1.00 50.45 185 ILE D O 1
ATOM 6313 N N . ASN D 1 161 ? 2.940 -13.138 24.227 1.00 51.04 186 ASN D N 1
ATOM 6314 C CA . ASN D 1 161 ? 3.350 -12.958 25.613 1.00 48.93 186 ASN D CA 1
ATOM 6315 C C . ASN D 1 161 ? 4.101 -14.175 26.145 1.00 50.93 186 ASN D C 1
ATOM 6316 O O . ASN D 1 161 ? 3.565 -15.287 26.166 1.00 52.07 186 ASN D O 1
ATOM 6321 N N . LEU D 1 162 ? 5.334 -13.939 26.607 1.00 44.33 187 LEU D N 1
ATOM 6322 C CA . LEU D 1 162 ? 6.207 -14.940 27.213 1.00 42.24 187 LEU D CA 1
ATOM 6323 C C . LEU D 1 162 ? 6.846 -14.344 28.460 1.00 43.95 187 LEU D C 1
ATOM 6324 O O . LEU D 1 162 ? 6.869 -13.122 28.620 1.00 44.56 187 LEU D O 1
ATOM 6329 N N . GLU D 1 163 ? 7.351 -15.194 29.354 1.00 38.25 188 GLU D N 1
ATOM 6330 C CA . GLU D 1 163 ? 8.001 -14.731 30.580 1.00 35.55 188 GLU D CA 1
ATOM 6331 C C . GLU D 1 163 ? 9.392 -15.322 30.687 1.00 38.68 188 GLU D C 1
ATOM 6332 O O . GLU D 1 163 ? 9.553 -16.537 30.613 1.00 39.43 188 GLU D O 1
ATOM 6338 N N . PHE D 1 164 ? 10.396 -14.459 30.816 1.00 34.86 189 PHE D N 1
ATOM 6339 C CA . PHE D 1 164 ? 11.781 -14.865 30.998 1.00 34.28 189 PHE D CA 1
ATOM 6340 C C . PHE D 1 164 ? 11.995 -14.969 32.504 1.00 36.66 189 PHE D C 1
ATOM 6341 O O . PHE D 1 164 ? 12.248 -13.966 33.190 1.00 35.85 189 PHE D O 1
ATOM 6349 N N . ARG D 1 165 ? 11.827 -16.186 33.017 1.00 32.71 190 ARG D N 1
ATOM 6350 C CA . ARG D 1 165 ? 11.873 -16.464 34.445 1.00 32.98 190 ARG D CA 1
ATOM 6351 C C . ARG D 1 165 ? 13.234 -16.957 34.922 1.00 37.82 190 ARG D C 1
ATOM 6352 O O . ARG D 1 165 ? 13.984 -17.605 34.172 1.00 38.49 190 ARG D O 1
ATOM 6360 N N . HIS D 1 166 ? 13.537 -16.646 36.195 1.00 32.47 191 HIS D N 1
ATOM 6361 C CA . HIS D 1 166 ? 14.785 -17.022 36.836 1.00 30.14 191 HIS D CA 1
ATOM 6362 C C . HIS D 1 166 ? 14.520 -17.649 38.196 1.00 33.41 191 HIS D C 1
ATOM 6363 O O . HIS D 1 166 ? 13.782 -17.102 39.004 1.00 32.69 191 HIS D O 1
ATOM 6370 N N . ASN D 1 167 ? 15.114 -18.822 38.423 1.00 29.38 192 ASN D N 1
ATOM 6371 C CA . ASN D 1 167 ? 15.117 -19.492 39.701 1.00 29.46 192 ASN D CA 1
ATOM 6372 C C . ASN D 1 167 ? 16.571 -19.521 40.161 1.00 34.43 192 ASN D C 1
ATOM 6373 O O . ASN D 1 167 ? 17.400 -20.221 39.574 1.00 34.53 192 ASN D O 1
ATOM 6378 N N . SER D 1 168 ? 16.884 -18.718 41.186 1.00 31.77 193 SER D N 1
ATOM 6379 C CA . SER D 1 168 ? 18.227 -18.594 41.732 1.00 31.89 193 SER D CA 1
ATOM 6380 C C . SER D 1 168 ? 18.541 -19.745 42.690 1.00 39.13 193 SER D C 1
ATOM 6381 O O . SER D 1 168 ? 19.685 -19.894 43.118 1.00 40.60 193 SER D O 1
ATOM 6384 N N . GLU D 1 169 ? 17.530 -20.573 43.005 1.00 37.08 194 GLU D N 1
ATOM 6385 C CA . GLU D 1 169 ? 17.626 -21.754 43.868 1.00 38.17 194 GLU D CA 1
ATOM 6386 C C . GLU D 1 169 ? 18.241 -21.417 45.233 1.00 43.02 194 GLU D C 1
ATOM 6387 O O . GLU D 1 169 ? 19.066 -22.164 45.769 1.00 43.95 194 GLU D O 1
ATOM 6393 N N . ARG D 1 170 ? 17.799 -20.273 45.796 1.00 39.09 195 ARG D N 1
ATOM 6394 C CA . ARG D 1 170 ? 18.151 -19.723 47.110 1.00 38.89 195 ARG D CA 1
ATOM 6395 C C . ARG D 1 170 ? 19.591 -19.200 47.150 1.00 40.89 195 ARG D C 1
ATOM 6396 O O . ARG D 1 170 ? 20.021 -18.796 48.208 1.00 40.62 195 ARG D O 1
ATOM 6404 N N . ASP D 1 171 ? 20.311 -19.143 46.008 1.00 36.47 196 ASP D N 1
ATOM 6405 C CA . ASP D 1 171 ? 21.686 -18.641 45.954 1.00 35.42 196 ASP D CA 1
ATOM 6406 C C . ASP D 1 171 ? 21.764 -17.188 46.414 1.00 37.53 196 ASP D C 1
ATOM 6407 O O . ASP D 1 171 ? 20.937 -16.384 46.002 1.00 37.53 196 ASP D O 1
ATOM 6412 N N . SER D 1 172 ? 22.726 -16.855 47.287 1.00 34.87 197 SER D N 1
ATOM 6413 C CA . SER D 1 172 ? 22.873 -15.495 47.800 1.00 34.44 197 SER D CA 1
ATOM 6414 C C . SER D 1 172 ? 23.192 -14.535 46.664 1.00 37.58 197 SER D C 1
ATOM 6415 O O . SER D 1 172 ? 24.049 -14.826 45.827 1.00 37.11 197 SER D O 1
ATOM 6418 N N . PRO D 1 173 ? 22.472 -13.396 46.584 1.00 34.42 198 PRO D N 1
ATOM 6419 C CA . PRO D 1 173 ? 22.705 -12.463 45.469 1.00 33.57 198 PRO D CA 1
ATOM 6420 C C . PRO D 1 173 ? 23.913 -11.564 45.776 1.00 40.24 198 PRO D C 1
ATOM 6421 O O . PRO D 1 173 ? 23.778 -10.364 45.993 1.00 41.47 198 PRO D O 1
ATOM 6425 N N . ASP D 1 174 ? 25.099 -12.155 45.794 1.00 38.60 199 ASP D N 1
ATOM 6426 C CA . ASP D 1 174 ? 26.311 -11.460 46.219 1.00 41.76 199 ASP D CA 1
ATOM 6427 C C . ASP D 1 174 ? 27.054 -10.691 45.116 1.00 48.55 199 ASP D C 1
ATOM 6428 O O . ASP D 1 174 ? 27.505 -9.585 45.370 1.00 49.25 199 ASP D O 1
ATOM 6433 N N . HIS D 1 175 ? 27.228 -11.278 43.932 1.00 46.78 200 HIS D N 1
ATOM 6434 C CA . HIS D 1 175 ? 28.015 -10.657 42.870 1.00 47.76 200 HIS D CA 1
ATOM 6435 C C . HIS D 1 175 ? 27.291 -10.674 41.546 1.00 48.24 200 HIS D C 1
ATOM 6436 O O . HIS D 1 175 ? 26.710 -11.680 41.160 1.00 46.91 200 HIS D O 1
ATOM 6443 N N . LEU D 1 176 ? 27.369 -9.561 40.836 1.00 44.52 201 LEU D N 1
ATOM 6444 C CA . LEU D 1 176 ? 26.761 -9.393 39.536 1.00 43.29 201 LEU D CA 1
ATOM 6445 C C . LEU D 1 176 ? 27.576 -10.127 38.482 1.00 46.61 201 LEU D C 1
ATOM 6446 O O . LEU D 1 176 ? 28.796 -10.052 38.463 1.00 48.11 201 LEU D O 1
ATOM 6451 N N . GLY D 1 177 ? 26.880 -10.877 37.650 1.00 42.29 202 GLY D N 1
ATOM 6452 C CA . GLY D 1 177 ? 27.458 -11.646 36.557 1.00 40.97 202 GLY D CA 1
ATOM 6453 C C . GLY D 1 177 ? 26.587 -11.558 35.327 1.00 43.89 202 GLY D C 1
ATOM 6454 O O . GLY D 1 177 ? 25.406 -11.234 35.422 1.00 42.57 202 GLY D O 1
ATOM 6455 N N . GLU D 1 178 ? 27.157 -11.876 34.174 1.00 42.47 203 GLU D N 1
ATOM 6456 C CA . GLU D 1 178 ? 26.488 -11.802 32.878 1.00 41.49 203 GLU D CA 1
ATOM 6457 C C . GLU D 1 178 ? 26.562 -13.139 32.166 1.00 41.99 203 GLU D C 1
ATOM 6458 O O . GLU D 1 178 ? 27.475 -13.927 32.403 1.00 42.53 203 GLU D O 1
ATOM 6464 N N . GLY D 1 179 ? 25.625 -13.357 31.263 1.00 36.11 204 GLY D N 1
ATOM 6465 C CA . GLY D 1 179 ? 25.587 -14.550 30.439 1.00 34.75 204 GLY D CA 1
ATOM 6466 C C . GLY D 1 179 ? 24.642 -14.426 29.267 1.00 35.73 204 GLY D C 1
ATOM 6467 O O . GLY D 1 179 ? 24.029 -13.373 29.031 1.00 32.25 204 GLY D O 1
ATOM 6468 N N . TYR D 1 180 ? 24.516 -15.548 28.543 1.00 31.71 205 TYR D N 1
ATOM 6469 C CA . TYR D 1 180 ? 23.638 -15.696 27.393 1.00 29.74 205 TYR D CA 1
ATOM 6470 C C . TYR D 1 180 ? 22.845 -16.958 27.503 1.00 32.11 205 TYR D C 1
ATOM 6471 O O . TYR D 1 180 ? 23.351 -17.972 27.971 1.00 31.97 205 TYR D O 1
ATOM 6480 N N . VAL D 1 181 ? 21.605 -16.903 27.045 1.00 29.33 206 VAL D N 1
ATOM 6481 C CA . VAL D 1 181 ? 20.697 -18.046 26.963 1.00 28.96 206 VAL D CA 1
ATOM 6482 C C . VAL D 1 181 ? 19.928 -17.867 25.662 1.00 34.66 206 VAL D C 1
ATOM 6483 O O . VAL D 1 181 ? 19.560 -16.747 25.305 1.00 35.42 206 VAL D O 1
ATOM 6487 N N . SER D 1 182 ? 19.747 -18.966 24.934 1.00 31.64 207 SER D N 1
ATOM 6488 C CA . SER D 1 182 ? 19.059 -18.982 23.652 1.00 31.22 207 SER D CA 1
ATOM 6489 C C . SER D 1 182 ? 17.890 -19.917 23.749 1.00 37.27 207 SER D C 1
ATOM 6490 O O . SER D 1 182 ? 18.055 -21.060 24.182 1.00 38.32 207 SER D O 1
ATOM 6493 N N . PHE D 1 183 ? 16.694 -19.431 23.415 1.00 34.29 208 PHE D N 1
ATOM 6494 C CA . PHE D 1 183 ? 15.500 -20.261 23.466 1.00 34.09 208 PHE D CA 1
ATOM 6495 C C . PHE D 1 183 ? 14.980 -20.564 22.084 1.00 39.63 208 PHE D C 1
ATOM 6496 O O . PHE D 1 183 ? 14.820 -19.657 21.278 1.00 39.74 208 PHE D O 1
ATOM 6504 N N . LYS D 1 184 ? 14.690 -21.848 21.823 1.00 37.92 209 LYS D N 1
ATOM 6505 C CA . LYS D 1 184 ? 14.073 -22.311 20.587 1.00 39.17 209 LYS D CA 1
ATOM 6506 C C . LYS D 1 184 ? 12.626 -21.819 20.585 1.00 44.16 209 LYS D C 1
ATOM 6507 O O . LYS D 1 184 ? 11.951 -21.919 21.614 1.00 42.70 209 LYS D O 1
ATOM 6513 N N . LEU D 1 185 ? 12.159 -21.252 19.467 1.00 43.04 210 LEU D N 1
ATOM 6514 C CA . LEU D 1 185 ? 10.792 -20.724 19.399 1.00 44.09 210 LEU D CA 1
ATOM 6515 C C . LEU D 1 185 ? 9.822 -21.686 18.713 1.00 51.41 210 LEU D C 1
ATOM 6516 O O . LEU D 1 185 ? 8.679 -21.307 18.475 1.00 53.11 210 LEU D O 1
ATOM 6521 N N . ASP D 1 186 ? 10.247 -22.940 18.459 1.00 49.34 211 ASP D N 1
ATOM 6522 C CA . ASP D 1 186 ? 9.448 -23.952 17.745 1.00 51.67 211 ASP D CA 1
ATOM 6523 C C . ASP D 1 186 ? 8.115 -24.296 18.417 1.00 56.78 211 ASP D C 1
ATOM 6524 O O . ASP D 1 186 ? 7.189 -24.673 17.703 1.00 59.69 211 ASP D O 1
ATOM 6529 N N . LYS D 1 187 ? 7.993 -24.160 19.752 1.00 52.08 212 LYS D N 1
ATOM 6530 C CA . LYS D 1 187 ? 6.733 -24.505 20.427 1.00 52.91 212 LYS D CA 1
ATOM 6531 C C . LYS D 1 187 ? 5.653 -23.425 20.242 1.00 56.97 212 LYS D C 1
ATOM 6532 O O . LYS D 1 187 ? 4.487 -23.689 20.537 1.00 59.32 212 LYS D O 1
ATOM 6538 N N . ILE D 1 188 ? 6.012 -22.248 19.692 1.00 52.47 213 ILE D N 1
ATOM 6539 C CA . ILE D 1 188 ? 5.058 -21.166 19.397 1.00 53.02 213 ILE D CA 1
ATOM 6540 C C . ILE D 1 188 ? 5.089 -20.820 17.879 1.00 61.42 213 ILE D C 1
ATOM 6541 O O . ILE D 1 188 ? 4.538 -19.795 17.468 1.00 61.63 213 ILE D O 1
ATOM 6546 N N . GLU D 1 189 ? 5.719 -21.696 17.063 1.00 62.05 214 GLU D N 1
ATOM 6547 C CA . GLU D 1 189 ? 5.907 -21.572 15.613 1.00 64.91 214 GLU D CA 1
ATOM 6548 C C . GLU D 1 189 ? 4.595 -21.251 14.869 1.00 74.03 214 GLU D C 1
ATOM 6549 O O . GLU D 1 189 ? 4.619 -20.433 13.952 1.00 75.04 214 GLU D O 1
ATOM 6555 N N . GLU D 1 190 ? 3.471 -21.873 15.263 1.00 74.02 215 GLU D N 1
ATOM 6556 C CA . GLU D 1 190 ? 2.177 -21.657 14.612 1.00 78.10 215 GLU D CA 1
ATOM 6557 C C . GLU D 1 190 ? 1.620 -20.249 14.866 1.00 82.27 215 GLU D C 1
ATOM 6558 O O . GLU D 1 190 ? 0.893 -19.715 14.017 1.00 83.75 215 GLU D O 1
ATOM 6564 N N . GLN D 1 191 ? 1.957 -19.657 16.031 1.00 76.13 216 GLN D N 1
ATOM 6565 C CA . GLN D 1 191 ? 1.482 -18.332 16.438 1.00 75.56 216 GLN D CA 1
ATOM 6566 C C . GLN D 1 191 ? 2.302 -17.188 15.842 1.00 79.15 216 GLN D C 1
ATOM 6567 O O . GLN D 1 191 ? 1.780 -16.083 15.733 1.00 79.96 216 GLN D O 1
ATOM 6573 N N . ILE D 1 192 ? 3.572 -17.447 15.464 1.00 74.41 217 ILE D N 1
ATOM 6574 C CA . ILE D 1 192 ? 4.529 -16.466 14.929 1.00 72.93 217 ILE D CA 1
ATOM 6575 C C . ILE D 1 192 ? 3.981 -15.774 13.667 1.00 81.72 217 ILE D C 1
ATOM 6576 O O . ILE D 1 192 ? 4.125 -14.556 13.520 1.00 82.13 217 ILE D O 1
ATOM 6581 N N . GLU D 1 193 ? 3.346 -16.557 12.782 1.00 81.36 218 GLU D N 1
ATOM 6582 C CA . GLU D 1 193 ? 2.757 -16.118 11.523 1.00 84.31 218 GLU D CA 1
ATOM 6583 C C . GLU D 1 193 ? 1.703 -15.023 11.786 1.00 87.94 218 GLU D C 1
ATOM 6584 O O . GLU D 1 193 ? 0.710 -15.264 12.486 1.00 87.82 218 GLU D O 1
ATOM 6590 N N . GLY D 1 194 ? 1.993 -13.815 11.288 1.00 83.57 219 GLY D N 1
ATOM 6591 C CA . GLY D 1 194 ? 1.133 -12.642 11.419 1.00 84.56 219 GLY D CA 1
ATOM 6592 C C . GLY D 1 194 ? 1.347 -11.786 12.653 1.00 85.47 219 GLY D C 1
ATOM 6593 O O . GLY D 1 194 ? 0.537 -10.890 12.921 1.00 87.22 219 GLY D O 1
ATOM 6594 N N . LYS D 1 195 ? 2.441 -12.043 13.414 1.00 76.95 220 LYS D N 1
ATOM 6595 C CA . LYS D 1 195 ? 2.776 -11.292 14.633 1.00 74.22 220 LYS D CA 1
ATOM 6596 C C . LYS D 1 195 ? 3.979 -10.379 14.431 1.00 74.63 220 LYS D C 1
ATOM 6597 O O . LYS D 1 195 ? 4.889 -10.744 13.679 1.00 74.47 220 LYS D O 1
ATOM 6603 N N . LYS D 1 196 ? 4.014 -9.220 15.139 1.00 68.25 221 LYS D N 1
ATOM 6604 C CA . LYS D 1 196 ? 5.144 -8.282 15.067 1.00 66.02 221 LYS D CA 1
ATOM 6605 C C . LYS D 1 196 ? 6.363 -8.840 15.812 1.00 65.67 221 LYS D C 1
ATOM 6606 O O . LYS D 1 196 ? 7.500 -8.655 15.363 1.00 65.46 221 LYS D O 1
ATOM 6612 N N . GLY D 1 197 ? 6.116 -9.525 16.927 1.00 58.46 222 GLY D N 1
ATOM 6613 C CA . GLY D 1 197 ? 7.184 -10.108 17.725 1.00 54.22 222 GLY D CA 1
ATOM 6614 C C . GLY D 1 197 ? 6.737 -10.767 19.004 1.00 54.83 222 GLY D C 1
ATOM 6615 O O . GLY D 1 197 ? 5.638 -11.330 19.077 1.00 55.99 222 GLY D O 1
ATOM 6616 N N . LEU D 1 198 ? 7.603 -10.694 20.022 1.00 46.86 223 LEU D N 1
ATOM 6617 C CA . LEU D 1 198 ? 7.360 -11.274 21.341 1.00 44.34 223 LEU D CA 1
ATOM 6618 C C . LEU D 1 198 ? 7.303 -10.208 22.411 1.00 45.78 223 LEU D C 1
ATOM 6619 O O . LEU D 1 198 ? 8.036 -9.226 22.336 1.00 44.83 223 LEU D O 1
ATOM 6624 N N . ASN D 1 199 ? 6.455 -10.415 23.422 1.00 42.48 224 ASN D N 1
ATOM 6625 C CA . ASN D 1 199 ? 6.364 -9.520 24.567 1.00 42.61 224 ASN D CA 1
ATOM 6626 C C . ASN D 1 199 ? 6.895 -10.296 25.771 1.00 45.90 224 ASN D C 1
ATOM 6627 O O . ASN D 1 199 ? 6.286 -11.285 26.206 1.00 46.99 224 ASN D O 1
ATOM 6632 N N . ILE D 1 200 ? 8.072 -9.883 26.265 1.00 39.50 225 ILE D N 1
ATOM 6633 C CA . ILE D 1 200 ? 8.779 -10.601 27.323 1.00 36.99 225 ILE D CA 1
ATOM 6634 C C . ILE D 1 200 ? 8.615 -9.927 28.689 1.00 40.81 225 ILE D C 1
ATOM 6635 O O . ILE D 1 200 ? 9.094 -8.813 28.899 1.00 39.87 225 ILE D O 1
ATOM 6640 N N . ARG D 1 201 ? 7.969 -10.645 29.627 1.00 37.34 226 ARG D N 1
ATOM 6641 C CA . ARG D 1 201 ? 7.807 -10.203 31.007 1.00 36.77 226 ARG D CA 1
ATOM 6642 C C . ARG D 1 201 ? 9.086 -10.537 31.758 1.00 40.38 226 ARG D C 1
ATOM 6643 O O . ARG D 1 201 ? 9.586 -11.668 31.674 1.00 39.27 226 ARG D O 1
ATOM 6651 N N . VAL D 1 202 ? 9.656 -9.534 32.440 1.00 37.24 227 VAL D N 1
ATOM 6652 C CA . VAL D 1 202 ? 10.898 -9.701 33.200 1.00 35.19 227 VAL D CA 1
ATOM 6653 C C . VAL D 1 202 ? 10.733 -9.062 34.587 1.00 41.01 227 VAL D C 1
ATOM 6654 O O . VAL D 1 202 ? 10.315 -7.907 34.669 1.00 42.96 227 VAL D O 1
ATOM 6658 N N . ARG D 1 203 ? 11.070 -9.799 35.670 1.00 36.46 228 ARG D N 1
ATOM 6659 C CA . ARG D 1 203 ? 11.130 -9.205 37.008 1.00 35.77 228 ARG D CA 1
ATOM 6660 C C . ARG D 1 203 ? 12.562 -8.693 37.112 1.00 37.95 228 ARG D C 1
ATOM 6661 O O . ARG D 1 203 ? 13.479 -9.475 37.349 1.00 35.20 228 ARG D O 1
ATOM 6669 N N . THR D 1 204 ? 12.761 -7.400 36.787 1.00 36.64 229 THR D N 1
ATOM 6670 C CA . THR D 1 204 ? 14.086 -6.766 36.679 1.00 36.34 229 THR D CA 1
ATOM 6671 C C . THR D 1 204 ? 14.825 -6.691 38.022 1.00 38.24 229 THR D C 1
ATOM 6672 O O . THR D 1 204 ? 14.230 -6.877 39.080 1.00 38.22 229 THR D O 1
ATOM 6676 N N . LEU D 1 205 ? 16.134 -6.437 37.959 1.00 34.02 230 LEU D N 1
ATOM 6677 C CA . LEU D 1 205 ? 16.967 -6.346 39.150 1.00 34.86 230 LEU D CA 1
ATOM 6678 C C . LEU D 1 205 ? 16.616 -5.147 40.027 1.00 41.94 230 LEU D C 1
ATOM 6679 O O . LEU D 1 205 ? 16.668 -5.288 41.252 1.00 42.11 230 LEU D O 1
ATOM 6684 N N . TYR D 1 206 ? 16.279 -3.972 39.425 1.00 41.28 231 TYR D N 1
ATOM 6685 C CA . TYR D 1 206 ? 16.004 -2.752 40.212 1.00 43.06 231 TYR D CA 1
ATOM 6686 C C . TYR D 1 206 ? 14.691 -2.015 39.878 1.00 50.11 231 TYR D C 1
ATOM 6687 O O . TYR D 1 206 ? 14.361 -1.072 40.599 1.00 52.59 231 TYR D O 1
ATOM 6696 N N . ASP D 1 207 ? 13.957 -2.395 38.813 1.00 46.27 232 ASP D N 1
ATOM 6697 C CA . ASP D 1 207 ? 12.796 -1.599 38.396 1.00 47.12 232 ASP D CA 1
ATOM 6698 C C . ASP D 1 207 ? 11.446 -2.332 38.360 1.00 49.84 232 ASP D C 1
ATOM 6699 O O . ASP D 1 207 ? 10.529 -1.873 37.676 1.00 51.57 232 ASP D O 1
ATOM 6704 N N . GLY D 1 208 ? 11.305 -3.407 39.121 1.00 44.20 233 GLY D N 1
ATOM 6705 C CA . GLY D 1 208 ? 10.057 -4.163 39.162 1.00 43.31 233 GLY D CA 1
ATOM 6706 C C . GLY D 1 208 ? 9.782 -4.932 37.888 1.00 44.97 233 GLY D C 1
ATOM 6707 O O . GLY D 1 208 ? 10.703 -5.199 37.121 1.00 44.23 233 GLY D O 1
ATOM 6708 N N . ILE D 1 209 ? 8.520 -5.288 37.654 1.00 42.12 234 ILE D N 1
ATOM 6709 C CA . ILE D 1 209 ? 8.122 -6.055 36.475 1.00 41.64 234 ILE D CA 1
ATOM 6710 C C . ILE D 1 209 ? 8.048 -5.130 35.262 1.00 47.90 234 ILE D C 1
ATOM 6711 O O . ILE D 1 209 ? 7.352 -4.116 35.285 1.00 51.40 234 ILE D O 1
ATOM 6716 N N . LYS D 1 210 ? 8.780 -5.500 34.210 1.00 42.01 235 LYS D N 1
ATOM 6717 C CA . LYS D 1 210 ? 8.820 -4.810 32.922 1.00 41.94 235 LYS D CA 1
ATOM 6718 C C . LYS D 1 210 ? 8.401 -5.771 31.812 1.00 45.26 235 LYS D C 1
ATOM 6719 O O . LYS D 1 210 ? 8.604 -6.980 31.946 1.00 43.59 235 LYS D O 1
ATOM 6725 N N . ASN D 1 211 ? 7.801 -5.240 30.732 1.00 44.02 236 ASN D N 1
ATOM 6726 C CA . ASN D 1 211 ? 7.399 -5.999 29.544 1.00 44.10 236 ASN D CA 1
ATOM 6727 C C . ASN D 1 211 ? 8.122 -5.421 28.357 1.00 49.51 236 ASN D C 1
ATOM 6728 O O . ASN D 1 211 ? 7.937 -4.253 28.038 1.00 50.16 236 ASN D O 1
ATOM 6733 N N . TYR D 1 212 ? 9.032 -6.205 27.766 1.00 46.47 237 TYR D N 1
ATOM 6734 C CA . TYR D 1 212 ? 9.847 -5.770 26.640 1.00 45.97 237 TYR D CA 1
ATOM 6735 C C . TYR D 1 212 ? 9.379 -6.382 25.335 1.00 51.31 237 TYR D C 1
ATOM 6736 O O . TYR D 1 212 ? 9.263 -7.601 25.230 1.00 50.28 237 TYR D O 1
ATOM 6745 N N . LYS D 1 213 ? 9.150 -5.538 24.327 1.00 49.68 238 LYS D N 1
ATOM 6746 C CA . LYS D 1 213 ? 8.746 -5.998 23.002 1.00 50.12 238 LYS D CA 1
ATOM 6747 C C . LYS D 1 213 ? 9.983 -6.255 22.159 1.00 52.72 238 LYS D C 1
ATOM 6748 O O . LYS D 1 213 ? 10.871 -5.408 22.094 1.00 53.65 238 LYS D O 1
ATOM 6754 N N . VAL D 1 214 ? 10.097 -7.483 21.617 1.00 47.44 239 VAL D N 1
ATOM 6755 C CA . VAL D 1 214 ? 11.223 -7.932 20.782 1.00 45.28 239 VAL D CA 1
ATOM 6756 C C . VAL D 1 214 ? 10.651 -8.225 19.399 1.00 52.32 239 VAL D C 1
ATOM 6757 O O . VAL D 1 214 ? 9.789 -9.092 19.252 1.00 52.97 239 VAL D O 1
ATOM 6761 N N . GLN D 1 215 ? 11.098 -7.466 18.401 1.00 50.20 240 GLN D N 1
ATOM 6762 C CA . GLN D 1 215 ? 10.582 -7.577 17.045 1.00 51.89 240 GLN D CA 1
ATOM 6763 C C . GLN D 1 215 ? 11.169 -8.744 16.281 1.00 53.22 240 GLN D C 1
ATOM 6764 O O . GLN D 1 215 ? 12.358 -9.027 16.402 1.00 48.62 240 GLN D O 1
ATOM 6770 N N . PHE D 1 216 ? 10.338 -9.375 15.426 1.00 53.11 241 PHE D N 1
ATOM 6771 C CA . PHE D 1 216 ? 10.805 -10.399 14.491 1.00 52.81 241 PHE D CA 1
ATOM 6772 C C . PHE D 1 216 ? 11.566 -9.667 13.384 1.00 57.21 241 PHE D C 1
ATOM 6773 O O . PHE D 1 216 ? 11.064 -8.635 12.919 1.00 58.38 241 PHE D O 1
ATOM 6781 N N . PRO D 1 217 ? 12.767 -10.128 12.958 1.00 53.49 242 PRO D N 1
ATOM 6782 C CA . PRO D 1 217 ? 13.485 -9.422 11.876 1.00 56.10 242 PRO D CA 1
ATOM 6783 C C . PRO D 1 217 ? 12.730 -9.429 10.516 1.00 70.38 242 PRO D C 1
ATOM 6784 O O . PRO D 1 217 ? 11.839 -10.286 10.313 1.00 73.01 242 PRO D O 1
#

Secondary structure (DSSP, 8-state):
-EEEEEEEEE--SSSTT--EEEETTS---BTTGGGGTTS-PPTT-EEEEEEEE-SS--TT-S--EEEEEEEEEEEEE-B---TT--HHHH-----EE---B-TTS-EEEEEEEEEE---TTS--EEEEE-------TTTEEEEEEEEE-TTB---EEEEEEEEEE-GGGHHHHTT--EEEEEEE-SSS-EEEEEEE--/-EEEEEEEEE--SSSTT--EEEETTS---BTTGGGGTTS-PPTT-EEEEEEEE-SS--TT-S--EEEEEEEEEEEEE-B---TT--HHHH-----EE---B-TTS-EEEEEEEEEE---TTS--EEEEE------TTEEEEEEEEE-TTB---EEEEEEEEEE-GGGHHHHTT--EEEEEEE-SSS-EEEEEEE--/--EEEEEEEEE--SSSTT--EEE-TTS---BTTGGGGTTS-PPTT-EEEEEEEE-SS--TT-S--EEEEEEEEEEEEE-B---TT--HHHH-----EE---B-TTS-EEEEEEEEEE---TTS--EEEEE-----TTEEEEEEEEE-TTB---EEEEEEEEEE-GGGHHHHTT--EEEEEEE-SSS-EEEEEEE--/-EEEEEEEEE--SSSTT--EEE-TTS---BTTGGGGGGG-PPTTEEEEEEEEE-SS--TT-S--EEEEEEEEEEEEE-B---TT--HHHH-----EE---B-TTS-EEEEEEEEEE---TTS--EEEEE------TTEEEEEEEEE-TT----EEEEEEEEEE-GGGHHHHTT--EEEEEEE-SSS-EEEEEEE--